Protein 1V9S (pdb70)

Secondary structure (DSSP, 8-state):
-EEEP--HHHHHHHHHHHSTT--HHHHHHHHHHH----------EEEEEEE-SSSEEEEEEE-SSPPEEEEETTGGG--HHHHTT-TT-EEEEEEE--EEEE--S-GGGS-EEEE----SSHHHHHHHHHHHHTT--S-B---EE-HHHHHHHHHH-TT-BEEESEE-SEE-TTS-EESS-S-HHHHHHT--/-EEE---HHHHHHHHHHH-TT--HHHHHHHHHHH----------EEEEEEE-SSSEEEEEEE-SSPPEEEEEETGGG--HHHHTT-TT-EEEEEEEEE-TTT--EEEEEEE--SSGGGS-EEEE----SSHHHHHHHHHHHTTT--S-B---EE-HHHHHHHHHH-TT-BEEESEE-SEE-TTS-EESS-S-HHHHHHT--/-EEE---HHHHHHHHHHHSTT--HHHHHHHHHHH----------EEEEEEE-SSSEEEEEEE-SSPPEEEEEETGGG--HHHHTT-TT-EEEEEEEEE-TTT--EEEEEEE--TTGGGS-EEEE----SSHHHHHHHHHHHHTT--S-B---EE-HHHHHHHHHH-TT-BEEESEE-SEE-TTS-EESS-S-HHHHHHT--/-EEE---HHHHHHHHHHHSTT--HHHHHHHHHHH----------EEEEEEE-SSSEEEEEEE-SS--EEEEETTGGG--HHHHTT-TT-EEEEEE--EEE--TTGGGS-EEEE----SSHHHHHHHHHHHHTT--S-B---EE-HHHHHHHHHH-TT-BEEESEE-SEE-TTS-EESS-S-HHHHHHT--

Sequence (784 aa):
RITLVDHPLVQHKLAHLRDKRTGPKDFRELAEEVALAYEARDLELEETTVETPIAPARVKVLSGKKLALVAILRAGLVVEGILKLVPHARVGHIGLYQYYIKLPPDIAERRAFLLDPLATGGSASLALSLLKERGATGVKLAILAAPEGLERIAKDHPDTEVVVAAIDERLNDHGYIVPGLGDAGDRIYGTKRITLVDHPLVQHKLAHLRDKRTGPKDFRELAEEVALAYEARDLELEETTVETPIAPARVKVLSGKKLALVAILRAGLVVEGILKLVPHARVGHIGLYRDPESLNPVQYYIKLPPDIAERRAFLLDPLATGGSASLALSLLKERGATGVKLAILAAPEGLERIAKDHPDTEVVVAAIDERLNDHGYIVPGLGDAGDRIYGTKRITLVDHPLVQHKLAHLRDKRTGPKDFRELAEEVALAYEARDLELEETTVETPIAPARVKVLSGKKLALVAILRAGLVVEGILKLVPHARVGHIGLYRDPESLNPVQYYIKLPPDIAERRAFLLDPLATGGSASLALSLLKERGATGVKLAILAAPEGLERIAKDHPDTEVVVAAIDERLNDHGYIVPGLGDAGDRIYGTKRITLVDHPLVQHKLAHLRDKRTGPKDFRELAEEVALAYEARDLELEETTVETPIAPARVKVLSGKKLALVAILRAGLVVEGILKLVPHARVGHIGLYYIKLPPDIAERRAFLLDPLATGGSASLALSLLKERGATGVKLAILAAPEGLERIAKDHPDTEVVVAAIDERLNDHGYIVPGLGDAGDRIYGTK

InterPro domains:
  IPR000836 Phosphoribosyltransferase domain [PF14681] (6-207)
  IPR000836 Phosphoribosyltransferase domain [cd06223] (61-183)
  IPR005765 Uracil phosphoribosyl transferase [TIGR01091] (3-208)
  IPR029057 Phosphoribosyltransferase-like [G3DSA:3.40.50.2020] (1-208)
  IPR029057 Phosphoribosyltransferase-like [SSF53271] (3-206)
  IPR034332 Uracil phosphoribosyltransferase, bacterial-type [MF_01218_B] (2-208)
  IPR050054 Uracil phosphoribosyltransferase/Adenine phosphoribosyltransferase [PTHR32315] (7-186)

Nearest PDB structures (foldseek):
  1v9s-assembly1_C  TM=1.002E+00  e=4.748E-41  Thermus thermophilus HB8
  5e38-assembly1_C  TM=9.507E-01  e=1.436E-22  Mycobacterium tuberculosis H37Rv
  1bd3-assembly1_D  TM=8.771E-01  e=2.093E-21  Toxoplasma gondii
  7rh8-assembly1_A  TM=8.646E-01  e=3.436E-22  Candida albicans SC5314
  1jls-assembly1_D  TM=8.680E-01  e=3.912E-20  Toxoplasma gondii

Organism: Thermus thermophilus (strain ATCC BAA-163 / DSM 7039 / HB27) (NCBI:txid262724)

CATH classification: 3.40.50.2020

Radius of gyration: 26.38 Å; Cα contacts (8 Å, |Δi|>4): 1838; chains: 4; bounding box: 58×60×68 Å

Structure (mmCIF, N/CA/C/O backbone):
data_1V9S
#
_entry.id   1V9S
#
_cell.length_a   116.151
_cell.length_b   116.151
_cell.length_c   157.643
_cell.angle_alpha   90.00
_cell.angle_beta   90.00
_cell.angle_gamma   120.00
#
_symmetry.space_group_name_H-M   'P 32 2 1'
#
loop_
_entity.id
_entity.type
_entity.pdbx_description
1 polymer 'uracil phosphoribosyltransferase'
2 non-polymer 'SULFATE ION'
3 water water
#
loop_
_atom_site.group_PDB
_atom_site.id
_atom_site.type_symbol
_atom_site.label_atom_id
_atom_site.label_alt_id
_atom_site.label_comp_id
_atom_site.label_asym_id
_atom_site.label_entity_id
_atom_site.label_seq_id
_atom_site.pdbx_PDB_ins_code
_atom_site.Cartn_x
_atom_site.Cartn_y
_atom_site.Cartn_z
_atom_site.occupancy
_atom_site.B_iso_or_equiv
_atom_site.auth_seq_id
_atom_site.auth_comp_id
_atom_site.auth_asym_id
_atom_site.auth_atom_id
_atom_site.pdbx_PDB_model_num
ATOM 9 N N . ARG A 1 2 ? -93.839 -55.749 112.264 1.00 68.71 2 ARG A N 1
ATOM 10 C CA . ARG A 1 2 ? -93.025 -55.977 111.081 1.00 67.00 2 ARG A CA 1
ATOM 11 C C . ARG A 1 2 ? -91.815 -55.048 111.018 1.00 64.27 2 ARG A C 1
ATOM 12 O O . ARG A 1 2 ? -91.949 -53.827 111.120 1.00 64.19 2 ARG A O 1
ATOM 20 N N . ILE A 1 3 ? -90.637 -55.643 110.861 1.00 60.80 3 ILE A N 1
ATOM 21 C CA . ILE A 1 3 ? -89.389 -54.897 110.753 1.00 57.68 3 ILE A CA 1
ATOM 22 C C . ILE A 1 3 ? -88.819 -55.146 109.360 1.00 55.87 3 ILE A C 1
ATOM 23 O O . ILE A 1 3 ? -88.378 -56.251 109.050 1.00 55.11 3 ILE A O 1
ATOM 28 N N . THR A 1 4 ? -88.842 -54.117 108.521 1.00 53.46 4 THR A N 1
ATOM 29 C CA . THR A 1 4 ? -88.332 -54.225 107.163 1.00 50.46 4 THR A CA 1
ATOM 30 C C . THR A 1 4 ? -86.930 -53.630 107.057 1.00 50.60 4 THR A C 1
ATOM 31 O O . THR A 1 4 ? -86.726 -52.430 107.282 1.00 48.58 4 THR A O 1
ATOM 35 N N . LEU A 1 5 ? -85.967 -54.479 106.713 1.00 49.13 5 LEU A N 1
ATOM 36 C CA . LEU A 1 5 ? -84.581 -54.059 106.574 1.00 49.51 5 LEU A CA 1
ATOM 37 C C . LEU A 1 5 ? -84.264 -53.753 105.110 1.00 49.38 5 LEU A C 1
ATOM 38 O O . LEU A 1 5 ? -84.347 -54.636 104.260 1.00 49.41 5 LEU A O 1
ATOM 43 N N . VAL A 1 6 ? -83.913 -52.501 104.813 1.00 47.92 6 VAL A N 1
ATOM 44 C CA . VAL A 1 6 ? -83.566 -52.118 103.443 1.00 47.16 6 VAL A CA 1
ATOM 45 C C . VAL A 1 6 ? -82.154 -52.634 103.177 1.00 47.38 6 VAL A C 1
ATOM 46 O O . VAL A 1 6 ? -81.197 -52.237 103.843 1.00 47.68 6 VAL A O 1
ATOM 50 N N . ASP A 1 7 ? -82.036 -53.511 102.186 1.00 47.45 7 ASP A N 1
ATOM 51 C CA . ASP A 1 7 ? -80.771 -54.163 101.866 1.00 47.26 7 ASP A CA 1
ATOM 52 C C . ASP A 1 7 ? -79.875 -53.570 100.770 1.00 44.36 7 ASP A C 1
ATOM 53 O O . ASP A 1 7 ? -78.653 -53.703 100.826 1.00 45.42 7 ASP A O 1
ATOM 58 N N . HIS A 1 8 ? -80.486 -52.939 99.777 1.00 41.61 8 HIS A N 1
ATOM 59 C CA . HIS A 1 8 ? -79.773 -52.342 98.646 1.00 38.46 8 HIS A CA 1
ATOM 60 C C . HIS A 1 8 ? -78.296 -52.003 98.892 1.00 37.45 8 HIS A C 1
ATOM 61 O O . HIS A 1 8 ? -77.929 -51.490 99.949 1.00 36.36 8 HIS A O 1
ATOM 68 N N . PRO A 1 9 ? -77.428 -52.298 97.907 1.00 36.04 9 PRO A N 1
ATOM 69 C CA . PRO A 1 9 ? -75.998 -52.015 98.035 1.00 35.64 9 PRO A CA 1
ATOM 70 C C . PRO A 1 9 ? -75.687 -50.519 98.171 1.00 33.67 9 PRO A C 1
ATOM 71 O O . PRO A 1 9 ? -74.733 -50.153 98.848 1.00 33.50 9 PRO A O 1
ATOM 75 N N . LEU A 1 10 ? -76.484 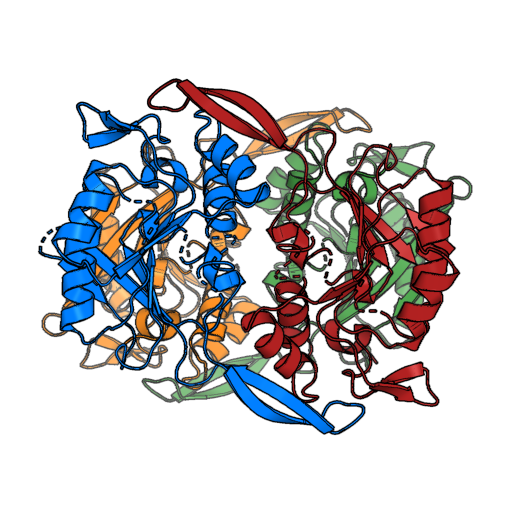-49.666 97.535 1.00 32.79 10 LEU A N 1
ATOM 76 C CA . LEU A 1 10 ? -76.275 -48.216 97.643 1.00 32.60 10 LEU A CA 1
ATOM 77 C C . LEU A 1 10 ? -76.571 -47.757 99.064 1.00 32.24 10 LEU A C 1
ATOM 78 O O . LEU A 1 10 ? -75.966 -46.816 99.554 1.00 33.82 10 LEU A O 1
ATOM 83 N N . VAL A 1 11 ? -77.505 -48.424 99.734 1.00 33.15 11 VAL A N 1
ATOM 84 C CA . VAL A 1 11 ? -77.824 -48.069 101.109 1.00 32.14 11 VAL A CA 1
ATOM 85 C C . VAL A 1 11 ? -76.668 -48.492 102.015 1.00 33.57 11 VAL A C 1
ATOM 86 O O . VAL A 1 11 ? -76.206 -47.714 102.849 1.00 34.48 11 VAL A O 1
ATOM 90 N N . GLN A 1 12 ? -76.184 -49.719 101.843 1.00 33.08 12 GLN A N 1
ATOM 91 C CA . GLN A 1 12 ? -75.079 -50.207 102.666 1.00 34.42 12 GLN A CA 1
ATOM 92 C C . GLN A 1 12 ? -73.837 -49.318 102.505 1.00 33.77 12 GLN A C 1
ATOM 93 O O . GLN A 1 12 ? -73.211 -48.909 103.480 1.00 35.26 12 GLN A O 1
ATOM 99 N N . HIS A 1 13 ? -73.493 -49.033 101.260 1.00 32.06 13 HIS A N 1
ATOM 100 C CA . HIS A 1 13 ? -72.342 -48.206 100.938 1.00 32.18 13 HIS A CA 1
ATOM 101 C C . HIS A 1 13 ? -72.435 -46.811 101.578 1.00 31.33 13 HIS A C 1
ATOM 102 O O . HIS A 1 13 ? -71.538 -46.381 102.300 1.00 31.23 13 HIS A O 1
ATOM 109 N N . LYS A 1 14 ? -73.529 -46.114 101.302 1.00 30.60 14 LYS A N 1
ATOM 110 C CA . LYS A 1 14 ? -73.736 -44.785 101.852 1.00 32.06 14 LYS A CA 1
ATOM 111 C C . LYS A 1 14 ? -73.731 -44.835 103.372 1.00 33.91 14 LYS A C 1
ATOM 112 O O . LYS A 1 14 ? -73.188 -43.942 104.028 1.00 33.06 14 LYS A O 1
ATOM 118 N N . LEU A 1 15 ? -74.314 -45.893 103.932 1.00 34.08 15 LEU A N 1
ATOM 119 C CA . LEU A 1 15 ? -74.358 -46.049 105.377 1.00 34.36 15 LEU A CA 1
ATOM 120 C C . LEU A 1 15 ? -72.944 -46.184 105.933 1.00 36.00 15 LEU A C 1
ATOM 121 O O . LEU A 1 15 ? -72.658 -45.757 107.053 1.00 36.60 15 LEU A O 1
ATOM 126 N N . ALA A 1 16 ? -72.059 -46.789 105.145 1.00 36.22 16 ALA A N 1
ATOM 127 C CA . ALA A 1 16 ? -70.673 -46.964 105.562 1.00 35.71 16 ALA A CA 1
ATOM 128 C C . ALA A 1 16 ? -70.040 -45.580 105.702 1.00 35.58 16 ALA A C 1
ATOM 129 O O . ALA A 1 16 ? -69.313 -45.301 106.658 1.00 33.27 16 ALA A O 1
ATOM 131 N N . HIS A 1 17 ? -70.329 -44.715 104.739 1.00 35.37 17 HIS A N 1
ATOM 132 C CA . HIS A 1 17 ? -69.789 -43.363 104.758 1.00 37.07 17 HIS A CA 1
ATOM 133 C C . HIS A 1 17 ? -70.410 -42.514 105.861 1.00 35.73 17 HIS A C 1
ATOM 134 O O . HIS A 1 17 ? -69.745 -41.649 106.423 1.00 37.28 17 HIS A O 1
ATOM 141 N N . LEU A 1 18 ? -71.675 -42.768 106.184 1.00 35.98 18 LEU A N 1
ATOM 142 C CA . LEU A 1 18 ? -72.329 -42.023 107.251 1.00 35.95 18 LEU A CA 1
ATOM 143 C C . LEU A 1 18 ? -71.687 -42.361 108.597 1.00 37.70 18 LEU A C 1
ATOM 144 O O . LEU A 1 18 ? -71.504 -41.480 109.438 1.00 37.99 18 LEU A O 1
ATOM 149 N N . ARG A 1 19 ? -71.346 -43.637 108.792 1.00 38.92 19 ARG A N 1
ATOM 150 C CA . ARG A 1 19 ? -70.735 -44.103 110.040 1.00 38.86 19 ARG A CA 1
ATOM 151 C C . ARG A 1 19 ? -69.318 -43.564 110.173 1.00 39.25 19 ARG A C 1
ATOM 152 O O . ARG A 1 19 ? -68.889 -43.194 111.264 1.00 39.06 19 ARG A O 1
ATOM 160 N N . ASP A 1 20 ? -68.597 -43.533 109.057 1.00 38.94 20 ASP A N 1
ATOM 161 C CA . ASP A 1 20 ? -67.223 -43.039 109.027 1.00 39.80 20 ASP A CA 1
ATOM 162 C C . ASP A 1 20 ? -67.182 -41.667 109.702 1.00 41.00 20 ASP A C 1
ATOM 163 O O . ASP A 1 20 ? -67.767 -40.711 109.197 1.00 40.61 20 ASP A O 1
ATOM 168 N N . LYS A 1 21 ? -66.487 -41.571 110.832 1.00 41.05 21 LYS A N 1
ATOM 169 C CA . LYS A 1 21 ? -66.406 -40.314 111.571 1.00 41.45 21 LYS A CA 1
ATOM 170 C C . LYS A 1 21 ? -65.674 -39.199 110.831 1.00 40.75 21 LYS A C 1
ATOM 171 O O . LYS A 1 21 ? -65.660 -38.065 111.289 1.00 41.36 21 LYS A O 1
ATOM 177 N N . ARG A 1 22 ? -65.062 -39.527 109.698 1.00 41.13 22 ARG A N 1
ATOM 178 C CA . ARG A 1 22 ? -64.322 -38.547 108.907 1.00 40.16 22 ARG A CA 1
ATOM 179 C C . ARG A 1 22 ? -65.205 -37.813 107.900 1.00 39.46 22 ARG A C 1
ATOM 180 O O . ARG A 1 22 ? -64.746 -36.903 107.205 1.00 41.32 22 ARG A O 1
ATOM 188 N N . THR A 1 23 ? -66.464 -38.217 107.810 1.00 37.61 23 THR A N 1
ATOM 189 C CA . THR A 1 23 ? -67.385 -37.596 106.869 1.00 36.37 23 THR A CA 1
ATOM 190 C C . THR A 1 23 ? -67.943 -36.314 107.480 1.00 36.59 23 THR A C 1
ATOM 191 O O . THR A 1 23 ? -68.530 -36.334 108.561 1.00 36.14 23 THR A O 1
ATOM 195 N N . GLY A 1 24 ? -67.747 -35.202 106.780 1.00 36.28 24 GLY A N 1
ATOM 196 C CA . GLY A 1 24 ? -68.212 -33.919 107.278 1.00 35.20 24 GLY A CA 1
ATOM 197 C C . GLY A 1 24 ? -69.695 -33.666 107.095 1.00 34.48 24 GLY A C 1
ATOM 198 O O . GLY A 1 24 ? -70.392 -34.459 106.467 1.00 35.41 24 GLY A O 1
ATOM 199 N N . PRO A 1 25 ? -70.208 -32.553 107.640 1.00 33.27 25 PRO A N 1
ATOM 200 C CA . PRO A 1 25 ? -71.627 -32.197 107.536 1.00 32.22 25 PRO A CA 1
ATOM 201 C C . PRO A 1 25 ? -72.211 -32.125 106.129 1.00 30.69 25 PRO A C 1
ATOM 202 O O . PRO A 1 25 ? -73.336 -32.559 105.913 1.00 31.17 25 PRO A O 1
ATOM 206 N N . LYS A 1 26 ? -71.469 -31.580 105.171 1.00 29.91 26 LYS A N 1
ATOM 207 C CA . LYS A 1 26 ? -71.999 -31.483 103.821 1.00 31.21 26 LYS A CA 1
ATOM 208 C C . LYS A 1 26 ? -72.288 -32.861 103.232 1.00 30.00 26 LYS A C 1
ATOM 209 O O . LYS A 1 26 ? -73.382 -33.109 102.733 1.00 30.07 26 LYS A O 1
ATOM 215 N N . ASP A 1 27 ? -71.301 -33.749 103.284 1.00 31.52 27 ASP A N 1
ATOM 216 C CA . ASP A 1 27 ? -71.472 -35.093 102.747 1.00 31.56 27 ASP A CA 1
ATOM 217 C C . ASP A 1 27 ? -72.455 -35.885 103.594 1.00 31.58 27 ASP A C 1
ATOM 218 O O . ASP A 1 27 ? -73.301 -36.595 103.065 1.00 30.17 27 ASP A O 1
ATOM 223 N N . PHE A 1 28 ? -72.348 -35.750 104.910 1.00 29.86 28 PHE A N 1
ATOM 224 C CA . PHE A 1 28 ? -73.226 -36.483 105.806 1.00 30.41 28 PHE A CA 1
ATOM 225 C C . PHE A 1 28 ? -74.693 -36.165 105.524 1.00 30.25 28 PHE A C 1
ATOM 226 O O . PHE A 1 28 ? -75.536 -37.062 105.468 1.00 28.45 28 PHE A O 1
ATOM 234 N N . ARG A 1 29 ? -74.992 -34.883 105.335 1.00 29.80 29 ARG A N 1
ATOM 235 C CA . ARG A 1 29 ? -76.357 -34.451 105.051 1.00 28.73 29 ARG A CA 1
ATOM 236 C C . ARG A 1 29 ? -76.840 -34.984 103.700 1.00 27.30 29 ARG A C 1
ATOM 237 O O . ARG A 1 29 ? -77.962 -35.471 103.592 1.00 23.67 29 ARG A O 1
ATOM 245 N N . GLU A 1 30 ? -76.005 -34.874 102.670 1.00 26.00 30 GLU A N 1
ATOM 246 C CA . GLU A 1 30 ? -76.385 -35.364 101.354 1.00 28.85 30 GLU A CA 1
ATOM 247 C C . GLU A 1 30 ? -76.625 -36.872 101.414 1.00 29.23 30 GLU A C 1
ATOM 248 O O . GLU A 1 30 ? -77.596 -37.369 100.844 1.00 29.72 30 GLU A O 1
ATOM 254 N N . LEU A 1 31 ? -75.728 -37.584 102.098 1.00 28.04 31 LEU A N 1
ATOM 255 C CA . LEU A 1 31 ? -75.819 -39.037 102.236 1.00 30.99 31 LEU A CA 1
ATOM 256 C C . LEU A 1 31 ? -77.112 -39.423 102.939 1.00 31.61 31 LEU A C 1
ATOM 257 O O . LEU A 1 31 ? -77.858 -40.283 102.461 1.00 30.90 31 LEU A O 1
ATOM 262 N N . ALA A 1 32 ? -77.375 -38.768 104.067 1.00 32.93 32 ALA A N 1
ATOM 263 C CA . ALA A 1 32 ? -78.580 -39.028 104.842 1.00 32.42 32 ALA A CA 1
ATOM 264 C C . ALA A 1 32 ? -79.823 -38.847 103.984 1.00 34.32 32 ALA A C 1
ATOM 265 O O . ALA A 1 32 ? -80.779 -39.618 104.109 1.00 34.18 32 ALA A O 1
ATOM 267 N N . GLU A 1 33 ? -79.818 -37.834 103.117 1.00 34.23 33 GLU A N 1
ATOM 268 C CA . GLU A 1 33 ? -80.961 -37.579 102.237 1.00 34.49 33 GLU A CA 1
ATOM 269 C C . GLU A 1 33 ? -81.125 -38.692 101.202 1.00 34.71 33 GLU A C 1
ATOM 270 O O . GLU A 1 33 ? -82.242 -39.101 100.885 1.00 33.06 33 GLU A O 1
ATOM 276 N N . GLU A 1 34 ? -80.002 -39.145 100.656 1.00 33.02 34 GLU A N 1
ATOM 277 C CA . GLU A 1 34 ? -79.997 -40.203 99.652 1.00 33.55 34 GLU A CA 1
ATOM 278 C C . GLU A 1 34 ? -80.497 -41.509 100.272 1.00 33.84 34 GLU A C 1
ATOM 279 O O . GLU A 1 34 ? -81.261 -42.249 99.656 1.00 33.15 34 GLU A O 1
ATOM 285 N N . VAL A 1 35 ? -80.056 -41.790 101.492 1.00 33.69 35 VAL A N 1
ATOM 286 C CA . VAL A 1 35 ? -80.492 -42.992 102.176 1.00 34.47 35 VAL A CA 1
ATOM 287 C C . VAL A 1 35 ? -82.011 -42.929 102.351 1.00 35.86 35 VAL A C 1
ATOM 288 O O . VAL A 1 35 ? -82.715 -43.911 102.098 1.00 36.03 35 VAL A O 1
ATOM 292 N N . ALA A 1 36 ? -82.511 -41.765 102.759 1.00 35.37 36 ALA A N 1
ATOM 293 C CA . ALA A 1 36 ? -83.945 -41.561 102.950 1.00 36.75 36 ALA A CA 1
ATOM 294 C C . ALA A 1 36 ? -84.717 -41.844 101.657 1.00 37.94 36 ALA A C 1
ATOM 295 O O . ALA A 1 36 ? -85.738 -42.537 101.671 1.00 36.81 36 ALA A O 1
ATOM 305 N N . LEU A 1 38 ? -83.761 -43.662 99.074 1.00 35.92 38 LEU A N 1
ATOM 306 C CA . LEU A 1 38 ? -83.653 -45.085 98.775 1.00 36.55 38 LEU A CA 1
ATOM 307 C C . LEU A 1 38 ? -84.602 -45.900 99.657 1.00 37.23 38 LEU A C 1
ATOM 308 O O . LEU A 1 38 ? -85.330 -46.770 99.168 1.00 37.02 38 LEU A O 1
ATOM 321 N N . ALA A 1 40 ? -87.269 -44.964 100.987 1.00 34.12 40 ALA A N 1
ATOM 322 C CA . ALA A 1 40 ? -88.653 -44.658 100.654 1.00 34.43 40 ALA A CA 1
ATOM 323 C C . ALA A 1 40 ? -89.169 -45.510 99.509 1.00 35.33 40 ALA A C 1
ATOM 324 O O . ALA A 1 40 ? -90.374 -45.705 99.375 1.00 34.12 40 ALA A O 1
ATOM 326 N N . TYR A 1 41 ? -88.264 -45.991 98.664 1.00 35.51 41 TYR A N 1
ATOM 327 C CA . TYR A 1 41 ? -88.672 -46.847 97.559 1.00 37.41 41 TYR A CA 1
ATOM 328 C C . TYR A 1 41 ? -89.332 -48.079 98.185 1.00 37.07 41 TYR A C 1
ATOM 329 O O . TYR A 1 41 ? -90.456 -48.441 97.828 1.00 36.01 41 TYR A O 1
ATOM 338 N N . GLU A 1 42 ? -88.632 -48.688 99.139 1.00 37.75 42 GLU A N 1
ATOM 339 C CA . GLU A 1 42 ? -89.117 -49.874 99.843 1.00 40.28 42 GLU A CA 1
ATOM 340 C C . GLU A 1 42 ? -90.358 -49.594 100.668 1.00 38.94 42 GLU A C 1
ATOM 341 O O . GLU A 1 42 ? -91.346 -50.324 100.580 1.00 40.23 42 GLU A O 1
ATOM 347 N N . ALA A 1 43 ? -90.309 -48.539 101.473 1.00 37.16 43 ALA A N 1
ATOM 348 C CA . ALA A 1 43 ? -91.445 -48.201 102.316 1.00 35.68 43 ALA A CA 1
ATOM 349 C C . ALA A 1 43 ? -92.702 -47.812 101.532 1.00 35.34 43 ALA A C 1
ATOM 350 O O . ALA A 1 43 ? -93.809 -47.871 102.074 1.00 33.11 43 ALA A O 1
ATOM 360 N N . ARG A 1 45 ? -93.691 -49.228 98.448 1.00 35.18 45 ARG A N 1
ATOM 361 C CA . ARG A 1 45 ? -94.059 -50.247 97.470 1.00 39.71 45 ARG A CA 1
ATOM 362 C C . ARG A 1 45 ? -95.560 -50.510 97.517 1.00 38.33 45 ARG A C 1
ATOM 363 O O . ARG A 1 45 ? -96.187 -50.746 96.492 1.00 38.91 45 ARG A O 1
ATOM 371 N N . ASP A 1 46 ? -96.125 -50.458 98.717 1.00 39.67 46 ASP A N 1
ATOM 372 C CA . ASP A 1 46 ? -97.548 -50.725 98.913 1.00 40.19 46 ASP A CA 1
ATOM 373 C C . ASP A 1 46 ? -98.505 -49.545 98.774 1.00 39.62 46 ASP A C 1
ATOM 374 O O . ASP A 1 46 ? -99.610 -49.595 99.302 1.00 40.27 46 ASP A O 1
ATOM 379 N N . LEU A 1 47 ? -98.101 -48.494 98.069 1.00 38.54 47 LEU A N 1
ATOM 380 C CA . LEU A 1 47 ? -98.968 -47.330 97.889 1.00 36.98 47 LEU A CA 1
ATOM 381 C C . LEU A 1 47 ? -100.119 -47.679 96.948 1.00 38.02 47 LEU A C 1
ATOM 382 O O . LEU A 1 47 ? -99.896 -48.066 95.802 1.00 36.94 47 LEU A O 1
ATOM 387 N N . GLU A 1 48 ? -101.354 -47.520 97.419 1.00 37.61 48 GLU A N 1
ATOM 388 C CA . GLU A 1 48 ? -102.509 -47.877 96.599 1.00 39.98 48 GLU A CA 1
ATOM 389 C C . GLU A 1 48 ? -102.679 -47.057 95.327 1.00 38.73 48 GLU A C 1
ATOM 390 O O . GLU A 1 48 ? -102.449 -45.846 95.309 1.00 39.44 48 GLU A O 1
ATOM 396 N N . LEU A 1 49 ? -103.100 -47.737 94.267 1.00 36.66 49 LEU A N 1
ATOM 397 C CA . LEU A 1 49 ? -103.319 -47.123 92.964 1.00 37.56 49 LEU A CA 1
ATOM 398 C C . LEU A 1 49 ? -104.762 -47.325 92.521 1.00 37.38 49 LEU A C 1
ATOM 399 O O . LEU A 1 49 ? -105.478 -48.159 93.074 1.00 38.22 49 LEU A O 1
ATOM 404 N N . GLU A 1 50 ? -105.175 -46.570 91.510 1.00 37.10 50 GLU A N 1
ATOM 405 C CA . GLU A 1 50 ? -106.517 -46.677 90.953 1.00 37.27 50 GLU A CA 1
ATOM 406 C C . GLU A 1 50 ? -106.366 -46.412 89.465 1.00 38.18 50 GLU A C 1
ATOM 407 O O . GLU A 1 50 ? -105.462 -45.679 89.049 1.00 36.49 50 GLU A O 1
ATOM 413 N N . GLU A 1 51 ? -107.234 -47.006 88.657 1.00 36.79 51 GLU A N 1
ATOM 414 C CA . GLU A 1 51 ? -107.139 -46.837 87.217 1.00 38.70 51 GLU A CA 1
ATOM 415 C C . GLU A 1 51 ? -107.888 -45.625 86.690 1.00 38.93 51 GLU A C 1
ATOM 416 O O . GLU A 1 51 ? -108.890 -45.201 87.251 1.00 39.32 51 GLU A O 1
ATOM 422 N N . THR A 1 52 ? -107.375 -45.061 85.606 1.00 38.89 52 THR A N 1
ATOM 423 C CA . THR A 1 52 ? -108.005 -43.915 84.984 1.00 37.68 52 THR A CA 1
ATOM 424 C C . THR A 1 52 ? -107.498 -43.825 83.559 1.00 37.84 52 THR A C 1
ATOM 425 O O . THR A 1 52 ? -106.634 -44.604 83.153 1.00 35.82 52 THR A O 1
ATOM 429 N N . THR A 1 53 ? -108.055 -42.897 82.791 1.00 36.40 53 THR A N 1
ATOM 430 C CA . THR A 1 53 ? -107.647 -42.728 81.414 1.00 38.20 53 THR A CA 1
ATOM 431 C C . THR A 1 53 ? -106.973 -41.376 81.236 1.00 39.28 53 THR A C 1
ATOM 432 O O . THR A 1 53 ? -107.287 -40.408 81.933 1.00 39.47 53 THR A O 1
ATOM 436 N N . VAL A 1 54 ? -106.039 -41.330 80.300 1.00 39.25 54 VAL A N 1
ATOM 437 C CA . VAL A 1 54 ? -105.293 -40.122 80.015 1.00 39.78 54 VAL A CA 1
ATOM 438 C C . VAL A 1 54 ? -105.113 -40.009 78.511 1.00 41.16 54 VAL A C 1
ATOM 439 O O . VAL A 1 54 ? -105.060 -41.010 77.795 1.00 41.02 54 VAL A O 1
ATOM 443 N N . GLU A 1 55 ? -105.038 -38.783 78.024 1.00 41.71 55 GLU A N 1
ATOM 444 C CA . GLU A 1 55 ? -104.854 -38.562 76.603 1.00 43.42 55 GLU A CA 1
ATOM 445 C C . GLU A 1 55 ? -103.389 -38.173 76.370 1.00 42.57 55 GLU A C 1
ATOM 446 O O . GLU A 1 55 ? -102.957 -37.101 76.799 1.00 40.86 55 GLU A O 1
ATOM 452 N N . THR A 1 56 ? -102.611 -39.059 75.742 1.00 40.25 56 THR A N 1
ATOM 453 C CA . THR A 1 56 ? -101.214 -38.733 75.461 1.00 38.73 56 THR A CA 1
ATOM 454 C C . THR A 1 56 ? -101.230 -37.959 74.151 1.00 39.04 56 THR A C 1
ATOM 455 O O . THR A 1 56 ? -102.274 -37.824 73.525 1.00 38.38 56 THR A O 1
ATOM 459 N N . PRO A 1 57 ? -100.078 -37.416 73.728 1.00 39.58 57 PRO A N 1
ATOM 460 C CA . PRO A 1 57 ? -100.077 -36.671 72.467 1.00 39.90 57 PRO A CA 1
ATOM 461 C C . PRO A 1 57 ? -100.390 -37.586 71.289 1.00 40.62 57 PRO A C 1
ATOM 462 O O . PRO A 1 57 ? -100.876 -37.136 70.255 1.00 41.52 57 PRO A O 1
ATOM 466 N N . ILE A 1 58 ? -100.114 -38.875 71.460 1.00 41.81 58 ILE A N 1
ATOM 467 C CA . ILE A 1 58 ? -100.335 -39.857 70.402 1.00 42.01 58 ILE A CA 1
ATOM 468 C C . ILE A 1 58 ? -101.716 -40.503 70.431 1.00 42.89 58 ILE A C 1
ATOM 469 O O . ILE A 1 58 ? -102.387 -40.577 69.403 1.00 43.92 58 ILE A O 1
ATOM 474 N N . ALA A 1 59 ? -102.142 -40.966 71.602 1.00 41.91 59 ALA A N 1
ATOM 475 C CA . ALA A 1 59 ? -103.448 -41.608 71.722 1.00 41.30 59 ALA A CA 1
ATOM 476 C C . ALA A 1 59 ? -103.887 -41.760 73.179 1.00 40.03 59 ALA A C 1
ATOM 477 O O . ALA A 1 59 ? -103.111 -41.502 74.099 1.00 38.29 59 ALA A O 1
ATOM 479 N N . PRO A 1 60 ? -105.150 -42.173 73.403 1.00 39.43 60 PRO A N 1
ATOM 480 C CA . PRO A 1 60 ? -105.658 -42.358 74.764 1.00 37.55 60 PRO A CA 1
ATOM 481 C C . PRO A 1 60 ? -104.842 -43.458 75.421 1.00 35.92 60 PRO A C 1
ATOM 482 O O . PRO A 1 60 ? -104.282 -44.307 74.736 1.00 34.69 60 PRO A O 1
ATOM 486 N N . ALA A 1 61 ? -104.768 -43.454 76.742 1.00 35.23 61 ALA A N 1
ATOM 487 C CA . ALA A 1 61 ? -103.996 -44.477 77.420 1.00 36.11 61 ALA A CA 1
ATOM 488 C C . ALA A 1 61 ? -104.525 -44.802 78.803 1.00 37.25 61 ALA A C 1
ATOM 489 O O . ALA A 1 61 ? -104.798 -43.902 79.605 1.00 36.64 61 ALA A O 1
ATOM 491 N N . ARG A 1 62 ? -104.679 -46.097 79.071 1.00 36.32 62 ARG A N 1
ATOM 492 C CA . ARG A 1 62 ? -105.135 -46.555 80.374 1.00 37.58 62 ARG A CA 1
ATOM 493 C C . ARG A 1 62 ? -103.935 -46.435 81.283 1.00 35.89 62 ARG A C 1
ATOM 494 O O . ARG A 1 62 ? -102.851 -46.913 80.944 1.00 35.96 62 ARG A O 1
ATOM 502 N N . VAL A 1 63 ? -104.129 -45.817 82.440 1.00 33.66 63 VAL A N 1
ATOM 503 C CA . VAL A 1 63 ? -103.040 -45.625 83.378 1.00 32.81 63 VAL A CA 1
ATOM 504 C C . VAL A 1 63 ? -103.506 -45.745 84.812 1.00 33.20 63 VAL A C 1
ATOM 505 O O . VAL A 1 63 ? -104.708 -45.798 85.088 1.00 32.89 63 VAL A O 1
ATOM 509 N N . LYS A 1 64 ? -102.542 -45.795 85.724 1.00 32.19 64 LYS A N 1
ATOM 510 C CA . LYS A 1 64 ? -102.837 -45.880 87.143 1.00 34.87 64 LYS A CA 1
ATOM 511 C C . LYS A 1 64 ? -102.154 -44.732 87.885 1.00 34.48 64 LYS A C 1
ATOM 512 O O . LYS A 1 64 ? -100.997 -44.405 87.612 1.00 33.02 64 LYS A O 1
ATOM 518 N N . VAL A 1 65 ? -102.885 -44.117 88.808 1.00 35.22 65 VAL A N 1
ATOM 519 C CA . VAL A 1 65 ? -102.360 -43.026 89.617 1.00 34.42 65 VAL A CA 1
ATOM 520 C C . VAL A 1 65 ? -102.704 -43.353 91.059 1.00 36.06 65 VAL A C 1
ATOM 521 O O . VAL A 1 65 ? -103.590 -44.170 91.317 1.00 36.41 65 VAL A O 1
ATOM 525 N N . LEU A 1 66 ? -102.003 -42.726 91.995 1.00 35.28 66 LEU A N 1
ATOM 526 C CA . LEU A 1 66 ? -102.239 -42.964 93.406 1.00 35.70 66 LEU A CA 1
ATOM 527 C C . LEU A 1 66 ? -103.657 -42.569 93.785 1.00 36.53 66 LEU A C 1
ATOM 528 O O . LEU A 1 66 ? -104.235 -41.653 93.204 1.00 36.81 66 LEU A O 1
ATOM 533 N N . SER A 1 67 ? -104.221 -43.270 94.759 1.00 37.91 67 SER A N 1
ATOM 534 C CA . SER A 1 67 ? -105.578 -42.977 95.195 1.00 40.20 67 SER A CA 1
ATOM 535 C C . SER A 1 67 ? -105.573 -42.239 96.529 1.00 40.20 67 SER A C 1
ATOM 536 O O . SER A 1 67 ? -104.585 -42.262 97.267 1.00 40.45 67 SER A O 1
ATOM 539 N N . GLY A 1 68 ? -106.690 -41.591 96.834 1.00 40.61 68 GLY A N 1
ATOM 540 C CA . GLY A 1 68 ? -106.796 -40.878 98.090 1.00 41.80 68 GLY A CA 1
ATOM 541 C C . GLY A 1 68 ? -106.028 -39.573 98.149 1.00 42.40 68 GLY A C 1
ATOM 542 O O . GLY A 1 68 ? -105.674 -38.984 97.129 1.00 40.97 68 GLY A O 1
ATOM 543 N N . LYS A 1 69 ? -105.767 -39.127 99.370 1.00 42.82 69 LYS A N 1
ATOM 544 C CA . LYS A 1 69 ? -105.062 -37.876 99.602 1.00 41.55 69 LYS A CA 1
ATOM 545 C C . LYS A 1 69 ? -103.549 -38.032 99.574 1.00 39.92 69 LYS A C 1
ATOM 546 O O . LYS A 1 69 ? -103.023 -39.143 99.660 1.00 38.05 69 LYS A O 1
ATOM 552 N N . LYS A 1 70 ? -102.856 -36.903 99.453 1.00 38.90 70 LYS A N 1
ATOM 553 C CA . LYS A 1 70 ? -101.397 -36.891 99.420 1.00 38.25 70 LYS A CA 1
ATOM 554 C C . LYS A 1 70 ? -100.827 -37.448 100.718 1.00 36.68 70 LYS A C 1
ATOM 555 O O . LYS A 1 70 ? -101.318 -37.144 101.799 1.00 37.51 70 LYS A O 1
ATOM 561 N N . LEU A 1 71 ? -99.793 -38.272 100.603 1.00 35.68 71 LEU A N 1
ATOM 562 C CA . LEU A 1 71 ? -99.167 -38.879 101.768 1.00 35.40 71 LEU A CA 1
ATOM 563 C C . LEU A 1 71 ? -98.550 -37.842 102.696 1.00 35.97 71 LEU A C 1
ATOM 564 O O . LEU A 1 71 ? -98.200 -36.735 102.273 1.00 37.40 71 LEU A O 1
ATOM 569 N N . ALA A 1 72 ? -98.403 -38.220 103.959 1.00 35.32 72 ALA A N 1
ATOM 570 C CA . ALA A 1 72 ? -97.834 -37.343 104.964 1.00 34.88 72 ALA A CA 1
ATOM 571 C C . ALA A 1 72 ? -96.500 -37.851 105.488 1.00 34.40 72 ALA A C 1
ATOM 572 O O . ALA A 1 72 ? -96.377 -39.010 105.890 1.00 34.65 72 ALA A O 1
ATOM 574 N N . LEU A 1 73 ? -95.500 -36.976 105.462 1.00 31.85 73 LEU A N 1
ATOM 575 C CA . LEU A 1 73 ? -94.180 -37.291 105.991 1.00 31.92 73 LEU A CA 1
ATOM 576 C C . LEU A 1 73 ? -94.125 -36.509 107.301 1.00 33.94 73 LEU A C 1
ATOM 577 O O . LEU A 1 73 ? -94.298 -35.280 107.308 1.00 33.75 73 LEU A O 1
ATOM 582 N N . VAL A 1 74 ? -93.908 -37.205 108.408 1.00 33.44 74 VAL A N 1
ATOM 583 C CA . VAL A 1 74 ? -93.849 -36.537 109.696 1.00 33.53 74 VAL A CA 1
ATOM 584 C C . VAL A 1 74 ? -92.451 -36.668 110.265 1.00 32.44 74 VAL A C 1
ATOM 585 O O . VAL A 1 74 ? -91.970 -37.770 110.518 1.00 32.27 74 VAL A O 1
ATOM 589 N N . ALA A 1 75 ? -91.799 -35.531 110.470 1.00 32.71 75 ALA A N 1
ATOM 590 C CA . ALA A 1 75 ? -90.443 -35.534 110.984 1.00 34.37 75 ALA A CA 1
ATOM 591 C C . ALA A 1 75 ? -90.351 -35.311 112.484 1.00 35.31 75 ALA A C 1
ATOM 592 O O . ALA A 1 75 ? -91.085 -34.500 113.059 1.00 34.95 75 ALA A O 1
ATOM 594 N N . ILE A 1 76 ? -89.451 -36.050 113.119 1.00 35.59 76 ILE A N 1
ATOM 595 C CA . ILE A 1 76 ? -89.216 -35.891 114.544 1.00 36.94 76 ILE A CA 1
ATOM 596 C C . ILE A 1 76 ? -88.027 -34.941 114.605 1.00 38.16 76 ILE A C 1
ATOM 597 O O . ILE A 1 76 ? -86.919 -35.302 114.198 1.00 37.32 76 ILE A O 1
ATOM 602 N N . LEU A 1 77 ? -88.262 -33.721 115.081 1.00 38.66 77 LEU A N 1
ATOM 603 C CA . LEU A 1 77 ? -87.195 -32.729 115.179 1.00 38.86 77 LEU A CA 1
ATOM 604 C C . LEU A 1 77 ? -86.130 -33.282 116.119 1.00 38.00 77 LEU A C 1
ATOM 605 O O . LEU A 1 77 ? -86.460 -33.953 117.090 1.00 38.85 77 LEU A O 1
ATOM 610 N N . ARG A 1 78 ? -84.857 -33.012 115.845 1.00 38.86 78 ARG A N 1
ATOM 611 C CA . ARG A 1 78 ? -84.418 -32.209 114.705 1.00 38.21 78 ARG A CA 1
ATOM 612 C C . ARG A 1 78 ? -83.977 -33.037 113.486 1.00 36.73 78 ARG A C 1
ATOM 613 O O . ARG A 1 78 ? -84.393 -32.764 112.359 1.00 36.69 78 ARG A O 1
ATOM 621 N N . ALA A 1 79 ? -83.146 -34.050 113.723 1.00 35.61 79 ALA A N 1
ATOM 622 C CA . ALA A 1 79 ? -82.606 -34.893 112.652 1.00 33.99 79 ALA A CA 1
ATOM 623 C C . ALA A 1 79 ? -83.597 -35.409 111.609 1.00 33.02 79 ALA A C 1
ATOM 624 O O . ALA A 1 79 ? -83.227 -35.625 110.461 1.00 32.77 79 ALA A O 1
ATOM 626 N N . GLY A 1 80 ? -84.852 -35.602 111.998 1.00 33.93 80 GLY A N 1
ATOM 627 C CA . GLY A 1 80 ? -85.845 -36.087 111.053 1.00 32.53 80 GLY A CA 1
ATOM 628 C C . GLY A 1 80 ? -86.035 -35.175 109.851 1.00 35.96 80 GLY A C 1
ATOM 629 O O . GLY A 1 80 ? -86.503 -35.606 108.792 1.00 34.84 80 GLY A O 1
ATOM 630 N N . LEU A 1 81 ? -85.685 -33.901 110.013 1.00 34.73 81 LEU A N 1
ATOM 631 C CA . LEU A 1 81 ? -85.814 -32.930 108.929 1.00 32.50 81 LEU A CA 1
ATOM 632 C C . LEU A 1 81 ? -85.025 -33.361 107.699 1.00 31.08 81 LEU A C 1
ATOM 633 O O . LEU A 1 81 ? -85.464 -33.150 106.572 1.00 30.56 81 LEU A O 1
ATOM 638 N N . VAL A 1 82 ? -83.855 -33.955 107.916 1.00 30.27 82 VAL A N 1
ATOM 639 C CA . VAL A 1 82 ? -83.015 -34.366 106.801 1.00 32.26 82 VAL A CA 1
ATOM 640 C C . VAL A 1 82 ? -83.664 -35.456 105.942 1.00 33.46 82 VAL A C 1
ATOM 641 O O . VAL A 1 82 ? -83.422 -35.533 104.736 1.00 31.81 82 VAL A O 1
ATOM 653 N N . VAL A 1 84 ? -86.945 -35.732 105.500 1.00 32.44 84 VAL A N 1
ATOM 654 C CA . VAL A 1 84 ? -88.043 -35.104 104.772 1.00 31.57 84 VAL A CA 1
ATOM 655 C C . VAL A 1 84 ? -87.502 -34.493 103.477 1.00 31.87 84 VAL A C 1
ATOM 656 O O . VAL A 1 84 ? -88.043 -34.724 102.392 1.00 29.48 84 VAL A O 1
ATOM 660 N N . GLU A 1 85 ? -86.427 -33.714 103.592 1.00 31.40 85 GLU A N 1
ATOM 661 C CA . GLU A 1 85 ? -85.833 -33.084 102.415 1.00 32.30 85 GLU A CA 1
ATOM 662 C C . GLU A 1 85 ? -85.466 -34.144 101.386 1.00 32.03 85 GLU A C 1
ATOM 663 O O . GLU A 1 85 ? -85.729 -33.982 100.195 1.00 30.68 85 GLU A O 1
ATOM 669 N N . GLY A 1 86 ? -84.850 -35.227 101.848 1.00 31.27 86 GLY A N 1
ATOM 670 C CA . GLY A 1 86 ? -84.477 -36.285 100.928 1.00 31.32 86 GLY A CA 1
ATOM 671 C C . GLY A 1 86 ? -85.690 -36.863 100.220 1.00 31.51 86 GLY A C 1
ATOM 672 O O . GLY A 1 86 ? -85.753 -36.882 98.993 1.00 32.42 86 GLY A O 1
ATOM 673 N N . ILE A 1 87 ? -86.674 -37.307 100.997 1.00 31.46 87 ILE A N 1
ATOM 674 C CA . ILE A 1 87 ? -87.876 -37.922 100.437 1.00 30.76 87 ILE A CA 1
ATOM 675 C C . ILE A 1 87 ? -88.766 -37.032 99.563 1.00 30.79 87 ILE A C 1
ATOM 676 O O . ILE A 1 87 ? -89.393 -37.528 98.621 1.00 30.28 87 ILE A O 1
ATOM 681 N N . LEU A 1 88 ? -88.813 -35.727 99.842 1.00 30.29 88 LEU A N 1
ATOM 682 C CA . LEU A 1 88 ? -89.637 -34.816 99.037 1.00 29.40 88 LEU A CA 1
ATOM 683 C C . LEU A 1 88 ? -89.171 -34.771 97.589 1.00 30.30 88 LEU A C 1
ATOM 684 O O . LEU A 1 88 ? -89.937 -34.404 96.688 1.00 30.48 88 LEU A O 1
ATOM 689 N N . LYS A 1 89 ? -87.914 -35.137 97.364 1.00 30.58 89 LYS A N 1
ATOM 690 C CA . LYS A 1 89 ? -87.366 -35.143 96.012 1.00 33.83 89 LYS A CA 1
ATOM 691 C C . LYS A 1 89 ? -88.015 -36.252 95.196 1.00 34.60 89 LYS A C 1
ATOM 692 O O . LYS A 1 89 ? -88.086 -36.174 93.969 1.00 34.45 89 LYS A O 1
ATOM 698 N N . LEU A 1 90 ? -88.497 -37.275 95.895 1.00 33.98 90 LEU A N 1
ATOM 699 C CA . LEU A 1 90 ? -89.179 -38.403 95.258 1.00 36.01 90 LEU A CA 1
ATOM 700 C C . LEU A 1 90 ? -90.670 -38.052 95.168 1.00 35.09 90 LEU A C 1
ATOM 701 O O . LEU A 1 90 ? -91.294 -38.206 94.119 1.00 34.91 90 LEU A O 1
ATOM 706 N N . VAL A 1 91 ? -91.224 -37.553 96.273 1.00 33.37 91 VAL A N 1
ATOM 707 C CA . VAL A 1 91 ? -92.636 -37.177 96.322 1.00 32.86 91 VAL A CA 1
ATOM 708 C C . VAL A 1 91 ? -92.816 -35.729 96.829 1.00 34.20 91 VAL A C 1
ATOM 709 O O . VAL A 1 91 ? -93.094 -35.495 98.009 1.00 32.70 91 VAL A O 1
ATOM 713 N N . PRO A 1 92 ? -92.673 -34.744 95.925 1.00 35.20 92 PRO A N 1
ATOM 714 C CA . PRO A 1 92 ? -92.801 -33.314 96.237 1.00 36.01 92 PRO A CA 1
ATOM 715 C C . PRO A 1 92 ? -94.192 -32.813 96.609 1.00 36.26 92 PRO A C 1
ATOM 716 O O . PRO A 1 92 ? -94.329 -31.699 97.114 1.00 37.06 92 PRO A O 1
ATOM 720 N N . HIS A 1 93 ? -95.228 -33.609 96.359 1.00 35.70 93 HIS A N 1
ATOM 721 C CA . HIS A 1 93 ? -96.573 -33.163 96.715 1.00 33.41 93 HIS A CA 1
ATOM 722 C C . HIS A 1 93 ? -96.985 -33.636 98.091 1.00 31.47 93 HIS A C 1
ATOM 723 O O . HIS A 1 93 ? -98.101 -33.385 98.538 1.00 31.28 93 HIS A O 1
ATOM 730 N N . ALA A 1 94 ? -96.070 -34.309 98.770 1.00 30.44 94 ALA A N 1
ATOM 731 C CA . ALA A 1 94 ? -96.340 -34.812 100.104 1.00 31.37 94 ALA A CA 1
ATOM 732 C C . ALA A 1 94 ? -96.550 -33.669 101.090 1.00 33.68 94 ALA A C 1
ATOM 733 O O . ALA A 1 94 ? -95.882 -32.635 101.010 1.00 34.43 94 ALA A O 1
ATOM 735 N N . ARG A 1 95 ? -97.482 -33.851 102.017 1.00 34.50 95 ARG A N 1
ATOM 736 C CA . ARG A 1 95 ? -97.727 -32.840 103.031 1.00 33.74 95 ARG A CA 1
ATOM 737 C C . ARG A 1 95 ? -96.773 -33.189 104.163 1.00 35.41 95 ARG A C 1
ATOM 738 O O . ARG A 1 95 ? -96.468 -34.371 104.383 1.00 34.64 95 ARG A O 1
ATOM 746 N N . VAL A 1 96 ? -96.288 -32.174 104.873 1.00 33.95 96 VAL A N 1
ATOM 747 C CA . VAL A 1 96 ? -95.326 -32.407 105.941 1.00 33.43 96 VAL A CA 1
ATOM 748 C C . VAL A 1 96 ? -95.745 -31.981 107.338 1.00 34.06 96 VAL A C 1
ATOM 749 O O . VAL A 1 96 ? -96.269 -30.889 107.545 1.00 34.67 96 VAL A O 1
ATOM 753 N N . GLY A 1 97 ? -95.481 -32.848 108.304 1.00 34.23 97 GLY A N 1
ATOM 754 C CA . GLY A 1 97 ? -95.798 -32.532 109.680 1.00 34.70 97 GLY A CA 1
ATOM 755 C C . GLY A 1 97 ? -94.505 -32.569 110.466 1.00 34.99 97 GLY A C 1
ATOM 756 O O . GLY A 1 97 ? -93.520 -33.134 109.994 1.00 33.55 97 GLY A O 1
ATOM 757 N N . HIS A 1 98 ? -94.492 -31.947 111.642 1.00 35.31 98 HIS A N 1
ATOM 758 C CA . HIS A 1 98 ? -93.307 -31.938 112.488 1.00 35.88 98 HIS A CA 1
ATOM 759 C C . HIS A 1 98 ? -93.714 -32.188 113.923 1.00 38.21 98 HIS A C 1
ATOM 760 O O . HIS A 1 98 ? -94.775 -31.744 114.361 1.00 39.71 98 HIS A O 1
ATOM 767 N N . ILE A 1 99 ? -92.860 -32.893 114.652 1.00 39.60 99 ILE A N 1
ATOM 768 C CA . ILE A 1 99 ? -93.110 -33.189 116.051 1.00 41.49 99 ILE A CA 1
ATOM 769 C C . ILE A 1 99 ? -91.803 -33.004 116.803 1.00 43.36 99 ILE A C 1
ATOM 770 O O . ILE A 1 99 ? -90.802 -33.633 116.475 1.00 41.48 99 ILE A O 1
ATOM 775 N N . GLY A 1 100 ? -91.819 -32.117 117.794 1.00 46.09 100 GLY A N 1
ATOM 776 C CA . GLY A 1 100 ? -90.640 -31.866 118.600 1.00 50.06 100 GLY A CA 1
ATOM 777 C C . GLY A 1 100 ? -90.990 -32.153 120.046 1.00 52.76 100 GLY A C 1
ATOM 778 O O . GLY A 1 100 ? -92.003 -31.666 120.542 1.00 53.02 100 GLY A O 1
ATOM 779 N N . LEU A 1 101 ? -90.167 -32.943 120.725 1.00 55.97 101 LEU A N 1
ATOM 780 C CA . LEU A 1 101 ? -90.438 -33.295 122.114 1.00 59.57 101 LEU A CA 1
ATOM 781 C C . LEU A 1 101 ? -89.519 -32.607 123.122 1.00 62.44 101 LEU A C 1
ATOM 782 O O . LEU A 1 101 ? -88.299 -32.796 123.109 1.00 62.19 101 LEU A O 1
ATOM 787 N N . TYR A 1 102 ? -90.128 -31.814 123.999 1.00 65.67 102 TYR A N 1
ATOM 788 C CA . TYR A 1 102 ? -89.410 -31.087 125.039 1.00 68.62 102 TYR A CA 1
ATOM 789 C C . TYR A 1 102 ? -88.325 -30.202 124.442 1.00 68.86 102 TYR A C 1
ATOM 790 O O . TYR A 1 102 ? -88.389 -29.840 123.266 1.00 70.07 102 TYR A O 1
ATOM 799 N N . GLN A 1 112 ? -93.301 -30.944 127.663 1.00 70.36 112 GLN A N 1
ATOM 800 C CA . GLN A 1 112 ? -94.311 -30.627 126.662 1.00 70.24 112 GLN A CA 1
ATOM 801 C C . GLN A 1 112 ? -93.795 -31.017 125.279 1.00 69.19 112 GLN A C 1
ATOM 802 O O . GLN A 1 112 ? -92.729 -31.621 125.157 1.00 69.73 112 GLN A O 1
ATOM 808 N N . TYR A 1 113 ? -94.543 -30.663 124.239 1.00 66.90 113 TYR A N 1
ATOM 809 C CA . TYR A 1 113 ? -94.146 -31.000 122.881 1.00 64.77 113 TYR A CA 1
ATOM 810 C C . TYR A 1 113 ? -94.740 -30.079 121.821 1.00 62.27 113 TYR A C 1
ATOM 811 O O . TYR A 1 113 ? -95.779 -29.448 122.033 1.00 62.03 113 TYR A O 1
ATOM 820 N N . TYR A 1 114 ? -94.068 -30.017 120.675 1.00 58.72 114 TYR A N 1
ATOM 821 C CA . TYR A 1 114 ? -94.523 -29.215 119.547 1.00 55.23 114 TYR A CA 1
ATOM 822 C C . TYR A 1 114 ? -94.979 -30.165 118.445 1.00 53.86 114 TYR A C 1
ATOM 823 O O . TYR A 1 114 ? -94.240 -31.066 118.049 1.00 53.67 114 TYR A O 1
ATOM 832 N N . ILE A 1 115 ? -96.198 -29.972 117.957 1.00 52.82 115 ILE A N 1
ATOM 833 C CA . ILE A 1 115 ? -96.710 -30.824 116.898 1.00 52.61 115 ILE A CA 1
ATOM 834 C C . ILE A 1 115 ? -97.561 -30.063 115.889 1.00 50.92 115 ILE A C 1
ATOM 835 O O . ILE A 1 115 ? -98.409 -29.255 116.259 1.00 50.29 115 ILE A O 1
ATOM 840 N N . LYS A 1 116 ? -97.302 -30.327 114.612 1.00 48.81 116 LYS A N 1
ATOM 841 C CA . LYS A 1 116 ? -98.027 -29.724 113.498 1.00 47.47 116 LYS A CA 1
ATOM 842 C C . LYS A 1 116 ? -98.207 -30.823 112.462 1.00 45.89 116 LYS A C 1
ATOM 843 O O . LYS A 1 116 ? -97.228 -31.377 111.974 1.00 45.57 116 LYS A O 1
ATOM 849 N N . LEU A 1 117 ? -99.451 -31.150 112.134 1.00 44.41 117 LEU A N 1
ATOM 850 C CA . LEU A 1 117 ? -99.711 -32.195 111.153 1.00 43.23 117 LEU A CA 1
ATOM 851 C C . LEU A 1 117 ? -100.609 -31.695 110.047 1.00 42.36 117 LEU A C 1
ATOM 852 O O . LEU A 1 117 ? -101.314 -30.698 110.208 1.00 42.86 117 LEU A O 1
ATOM 857 N N . PRO A 1 118 ? -100.584 -32.379 108.895 1.00 41.30 118 PRO A N 1
ATOM 858 C CA . PRO A 1 118 ? -101.420 -31.998 107.756 1.00 41.26 118 PRO A CA 1
ATOM 859 C C . PRO A 1 118 ? -102.870 -32.298 108.142 1.00 40.77 118 PRO A C 1
ATOM 860 O O . PRO A 1 118 ? -103.117 -33.135 109.010 1.00 41.02 118 PRO A O 1
ATOM 864 N N . PRO A 1 119 ? -103.842 -31.615 107.520 1.00 40.59 119 PRO A N 1
ATOM 865 C CA . PRO A 1 119 ? -105.249 -31.869 107.851 1.00 42.37 119 PRO A CA 1
ATOM 866 C C . PRO A 1 119 ? -105.734 -33.236 107.340 1.00 44.65 119 PRO A C 1
ATOM 867 O O . PRO A 1 119 ? -105.275 -33.713 106.304 1.00 44.61 119 PRO A O 1
ATOM 871 N N . ASP A 1 120 ? -106.661 -33.854 108.072 1.00 46.81 120 ASP A N 1
ATOM 872 C CA . ASP A 1 120 ? -107.213 -35.156 107.697 1.00 46.60 120 ASP A CA 1
ATOM 873 C C . ASP A 1 120 ? -106.120 -36.204 107.533 1.00 46.32 120 ASP A C 1
ATOM 874 O O . ASP A 1 120 ? -106.043 -36.874 106.502 1.00 46.37 120 ASP A O 1
ATOM 879 N N . ILE A 1 121 ? -105.281 -36.356 108.549 1.00 45.53 121 ILE A N 1
ATOM 880 C CA . ILE A 1 121 ? -104.197 -37.317 108.460 1.00 45.37 121 ILE A CA 1
ATOM 881 C C . ILE A 1 121 ? -104.714 -38.748 108.511 1.00 46.30 121 ILE A C 1
ATOM 882 O O . ILE A 1 121 ? -103.973 -39.690 108.239 1.00 46.01 121 ILE A O 1
ATOM 887 N N . ALA A 1 122 ? -105.991 -38.904 108.848 1.00 46.77 122 ALA A N 1
ATOM 888 C CA . ALA A 1 122 ? -106.604 -40.224 108.927 1.00 47.27 122 ALA A CA 1
ATOM 889 C C . ALA A 1 122 ? -106.803 -40.794 107.529 1.00 47.25 122 ALA A C 1
ATOM 890 O O . ALA A 1 122 ? -106.853 -42.009 107.347 1.00 47.22 122 ALA A O 1
ATOM 892 N N . GLU A 1 123 ? -106.913 -39.908 106.546 1.00 46.14 123 GLU A N 1
ATOM 893 C CA . GLU A 1 123 ? -107.107 -40.316 105.163 1.00 46.52 123 GLU A CA 1
ATOM 894 C C . GLU A 1 123 ? -105.824 -40.153 104.353 1.00 44.85 123 GLU A C 1
ATOM 895 O O . GLU A 1 123 ? -105.874 -39.923 103.147 1.00 45.55 123 GLU A O 1
ATOM 901 N N . ARG A 1 124 ? -104.678 -40.274 105.019 1.00 42.27 124 ARG A N 1
ATOM 902 C CA . ARG A 1 124 ? -103.385 -40.135 104.351 1.00 41.03 124 ARG A CA 1
ATOM 903 C C . ARG A 1 124 ? -102.412 -41.223 104.761 1.00 38.75 124 ARG A C 1
ATOM 904 O O . ARG A 1 124 ? -102.320 -41.563 105.937 1.00 37.43 124 ARG A O 1
ATOM 912 N N . ARG A 1 125 ? -101.678 -41.766 103.796 1.00 38.49 125 ARG A N 1
ATOM 913 C CA . ARG A 1 125 ? -100.659 -42.751 104.132 1.00 37.67 125 ARG A CA 1
ATOM 914 C C . ARG A 1 125 ? -99.631 -41.906 104.889 1.00 37.18 125 ARG A C 1
ATOM 915 O O . ARG A 1 125 ? -99.268 -40.815 104.445 1.00 36.74 125 ARG A O 1
ATOM 923 N N . ALA A 1 126 ? -99.174 -42.395 106.031 1.00 37.70 126 ALA A N 1
ATOM 924 C CA . ALA A 1 126 ? -98.236 -41.633 106.833 1.00 38.34 126 ALA A CA 1
ATOM 925 C C . ALA A 1 126 ? -96.934 -42.350 107.123 1.00 38.05 126 ALA A C 1
ATOM 926 O O . ALA A 1 126 ? -96.907 -43.567 107.304 1.00 38.90 126 ALA A O 1
ATOM 928 N N . PHE A 1 127 ? -95.857 -41.566 107.163 1.00 37.59 127 PHE A N 1
ATOM 929 C CA . PHE A 1 127 ? -94.520 -42.066 107.444 1.00 36.80 127 PHE A CA 1
ATOM 930 C C . PHE A 1 127 ? -93.853 -41.195 108.504 1.00 37.31 127 PHE A C 1
ATOM 931 O O . PHE A 1 127 ? -93.784 -39.970 108.365 1.00 37.42 127 PHE A O 1
ATOM 939 N N . LEU A 1 128 ? -93.371 -41.838 109.564 1.00 37.46 128 LEU A N 1
ATOM 940 C CA . LEU A 1 128 ? -92.713 -41.156 110.668 1.00 37.23 128 LEU A CA 1
ATOM 941 C C . LEU A 1 128 ? -91.204 -41.289 110.509 1.00 37.23 128 LEU A C 1
ATOM 942 O O . LEU A 1 128 ? -90.659 -42.392 110.536 1.00 37.68 128 LEU A O 1
ATOM 947 N N . LEU A 1 129 ? -90.526 -40.158 110.362 1.00 37.77 129 LEU A N 1
ATOM 948 C CA . LEU A 1 129 ? -89.084 -40.161 110.153 1.00 37.43 129 LEU A CA 1
ATOM 949 C C . LEU A 1 129 ? -88.302 -39.874 111.419 1.00 38.29 129 LEU A C 1
ATOM 950 O O . LEU A 1 129 ? -88.411 -38.800 112.017 1.00 37.13 129 LEU A O 1
ATOM 955 N N . ASP A 1 130 ? -87.513 -40.861 111.826 1.00 40.11 130 ASP A N 1
ATOM 956 C CA . ASP A 1 130 ? -86.708 -40.762 113.032 1.00 42.90 130 ASP A CA 1
ATOM 957 C C . ASP A 1 130 ? -85.374 -41.448 112.788 1.00 43.04 130 ASP A C 1
ATOM 958 O O . ASP A 1 130 ? -85.194 -42.615 113.124 1.00 44.21 130 ASP A O 1
ATOM 963 N N . PRO A 1 131 ? -84.412 -40.712 112.204 1.00 43.24 131 PRO A N 1
ATOM 964 C CA . PRO A 1 131 ? -83.064 -41.176 111.873 1.00 42.28 131 PRO A CA 1
ATOM 965 C C . PRO A 1 131 ? -82.447 -42.230 112.791 1.00 43.47 131 PRO A C 1
ATOM 966 O O . PRO A 1 131 ? -81.979 -43.270 112.317 1.00 41.63 131 PRO A O 1
ATOM 978 N N . LEU A 1 133 ? -83.208 -44.700 115.930 1.00 47.23 133 LEU A N 1
ATOM 979 C CA . LEU A 1 133 ? -84.142 -45.340 116.858 1.00 47.64 133 LEU A CA 1
ATOM 980 C C . LEU A 1 133 ? -83.294 -45.977 117.962 1.00 47.31 133 LEU A C 1
ATOM 981 O O . LEU A 1 133 ? -82.964 -47.164 117.900 1.00 46.96 133 LEU A O 1
ATOM 986 N N . ALA A 1 134 ? -82.933 -45.176 118.960 1.00 46.43 134 ALA A N 1
ATOM 987 C CA . ALA A 1 134 ? -82.104 -45.642 120.068 1.00 47.31 134 ALA A CA 1
ATOM 988 C C . ALA A 1 134 ? -82.935 -46.300 121.159 1.00 48.07 134 ALA A C 1
ATOM 989 O O . ALA A 1 134 ? -83.070 -47.520 121.179 1.00 49.57 134 ALA A O 1
ATOM 991 N N . THR A 1 135 ? -83.483 -45.500 122.071 1.00 48.24 135 THR A N 1
ATOM 992 C CA . THR A 1 135 ? -84.305 -46.040 123.149 1.00 48.57 135 THR A CA 1
ATOM 993 C C . THR A 1 135 ? -85.716 -46.287 122.630 1.00 49.05 135 THR A C 1
ATOM 994 O O . THR A 1 135 ? -86.433 -47.149 123.140 1.00 50.18 135 THR A O 1
ATOM 998 N N . GLY A 1 136 ? -86.109 -45.524 121.615 1.00 48.17 136 GLY A N 1
ATOM 999 C CA . GLY A 1 136 ? -87.436 -45.670 121.042 1.00 48.25 136 GLY A CA 1
ATOM 1000 C C . GLY A 1 136 ? -88.488 -44.826 121.743 1.00 48.36 136 GLY A C 1
ATOM 1001 O O . GLY A 1 136 ? -89.666 -44.862 121.386 1.00 48.88 136 GLY A O 1
ATOM 1002 N N . GLY A 1 137 ? -88.063 -44.060 122.744 1.00 48.80 137 GLY A N 1
ATOM 1003 C CA . GLY A 1 137 ? -88.990 -43.218 123.478 1.00 47.57 137 GLY A CA 1
ATOM 1004 C C . GLY A 1 137 ? -89.625 -42.121 122.643 1.00 47.93 137 GLY A C 1
ATOM 1005 O O . GLY A 1 137 ? -90.843 -41.941 122.678 1.00 48.21 137 GLY A O 1
ATOM 1006 N N . SER A 1 138 ? -88.809 -41.384 121.894 1.00 48.39 138 SER A N 1
ATOM 1007 C CA . SER A 1 138 ? -89.316 -40.299 121.057 1.00 47.64 138 SER A CA 1
ATOM 1008 C C . SER A 1 138 ? -90.243 -40.866 119.999 1.00 47.07 138 SER A C 1
ATOM 1009 O O . SER A 1 138 ? -91.333 -40.334 119.755 1.00 45.40 138 SER A O 1
ATOM 1012 N N . ALA A 1 139 ? -89.801 -41.951 119.368 1.00 47.21 139 ALA A N 1
ATOM 1013 C CA . ALA A 1 139 ? -90.585 -42.600 118.325 1.00 47.80 139 ALA A CA 1
ATOM 1014 C C . ALA A 1 139 ? -91.906 -43.120 118.890 1.00 47.96 139 ALA A C 1
ATOM 1015 O O . ALA A 1 139 ? -92.956 -43.034 118.246 1.00 47.17 139 ALA A O 1
ATOM 1017 N N . SER A 1 140 ? -91.846 -43.661 120.100 1.00 49.47 140 SER A N 1
ATOM 1018 C CA . SER A 1 140 ? -93.035 -44.189 120.757 1.00 50.55 140 SER A CA 1
ATOM 1019 C C . SER A 1 140 ? -94.050 -43.074 120.993 1.00 49.79 140 SER A C 1
ATOM 1020 O O . SER A 1 140 ? -95.188 -43.137 120.519 1.00 48.92 140 SER A O 1
ATOM 1023 N N . LEU A 1 141 ? -93.621 -42.049 121.724 1.00 49.77 141 LEU A N 1
ATOM 1024 C CA . LEU A 1 141 ? -94.483 -40.916 122.031 1.00 50.44 141 LEU A CA 1
ATOM 1025 C C . LEU A 1 141 ? -95.049 -40.299 120.757 1.00 49.81 141 LEU A C 1
ATOM 1026 O O . LEU A 1 141 ? -96.239 -39.980 120.683 1.00 50.41 141 LEU A O 1
ATOM 1031 N N . ALA A 1 142 ? -94.194 -40.145 119.752 1.00 48.98 142 ALA A N 1
ATOM 1032 C CA . ALA A 1 142 ? -94.606 -39.581 118.476 1.00 47.84 142 ALA A CA 1
ATOM 1033 C C . ALA A 1 142 ? -95.742 -40.414 117.902 1.00 47.03 142 ALA A C 1
ATOM 1034 O O . ALA A 1 142 ? -96.757 -39.876 117.460 1.00 45.16 142 ALA A O 1
ATOM 1036 N N . LEU A 1 143 ? -95.561 -41.734 117.912 1.00 47.91 143 LEU A N 1
ATOM 1037 C CA . LEU A 1 143 ? -96.574 -42.653 117.401 1.00 49.02 143 LEU A CA 1
ATOM 1038 C C . LEU A 1 143 ? -97.904 -42.480 118.142 1.00 49.63 143 LEU A C 1
ATOM 1039 O O . LEU A 1 143 ? -98.979 -42.543 117.537 1.00 48.26 143 LEU A O 1
ATOM 1044 N N . SER A 1 144 ? -97.825 -42.254 119.451 1.00 50.39 144 SER A N 1
ATOM 1045 C CA . SER A 1 144 ? -99.025 -42.056 120.256 1.00 51.78 144 SER A CA 1
ATOM 1046 C C . SER A 1 144 ? -99.759 -40.798 119.804 1.00 51.40 144 SER A C 1
ATOM 1047 O O . SER A 1 144 ? -100.976 -40.811 119.611 1.00 51.19 144 SER A O 1
ATOM 1050 N N . LEU A 1 145 ? -99.011 -39.713 119.632 1.00 51.93 145 LEU A N 1
ATOM 1051 C CA . LEU A 1 145 ? -99.598 -38.453 119.198 1.00 52.35 145 LEU A CA 1
ATOM 1052 C C . LEU A 1 145 ? -100.291 -38.610 117.848 1.00 53.31 145 LEU A C 1
ATOM 1053 O O . LEU A 1 145 ? -101.381 -38.077 117.633 1.00 53.02 145 LEU A O 1
ATOM 1058 N N . LEU A 1 146 ? -99.657 -39.352 116.944 1.00 53.27 146 LEU A N 1
ATOM 1059 C CA . LEU A 1 146 ? -100.213 -39.584 115.616 1.00 54.13 146 LEU A CA 1
ATOM 1060 C C . LEU A 1 146 ? -101.492 -40.410 115.691 1.00 54.89 146 LEU A C 1
ATOM 1061 O O . LEU A 1 146 ? -102.495 -40.070 115.060 1.00 54.65 146 LEU A O 1
ATOM 1066 N N . LYS A 1 147 ? -101.459 -41.494 116.460 1.00 56.31 147 LYS A N 1
ATOM 1067 C CA . LYS A 1 147 ? -102.634 -42.350 116.600 1.00 58.31 147 LYS A CA 1
ATOM 1068 C C . LYS A 1 147 ? -103.801 -41.518 117.119 1.00 58.76 147 LYS A C 1
ATOM 1069 O O . LYS A 1 147 ? -104.905 -41.547 116.572 1.00 58.23 147 LYS A O 1
ATOM 1075 N N . GLU A 1 148 ? -103.525 -40.768 118.177 1.00 59.99 148 GLU A N 1
ATOM 1076 C CA . GLU A 1 148 ? -104.500 -39.900 118.817 1.00 61.44 148 GLU A CA 1
ATOM 1077 C C . GLU A 1 148 ? -105.173 -38.933 117.841 1.00 60.97 148 GLU A C 1
ATOM 1078 O O . GLU A 1 148 ? -106.362 -38.637 117.976 1.00 59.98 148 GLU A O 1
ATOM 1084 N N . ARG A 1 149 ? -104.414 -38.435 116.866 1.00 60.43 149 ARG A N 1
ATOM 1085 C CA . ARG A 1 149 ? -104.967 -37.520 115.871 1.00 59.57 149 ARG A CA 1
ATOM 1086 C C . ARG A 1 149 ? -105.729 -38.281 114.788 1.00 58.93 149 ARG A C 1
ATOM 1087 O O . ARG A 1 149 ? -106.341 -37.674 113.903 1.00 58.69 149 ARG A O 1
ATOM 1095 N N . GLY A 1 150 ? -105.680 -39.610 114.852 1.00 57.82 150 GLY A N 1
ATOM 1096 C CA . GLY A 1 150 ? -106.390 -40.421 113.877 1.00 57.47 150 GLY A CA 1
ATOM 1097 C C . GLY A 1 150 ? -105.559 -41.015 112.752 1.00 57.15 150 GLY A C 1
ATOM 1098 O O . GLY A 1 150 ? -106.095 -41.350 111.694 1.00 57.51 150 GLY A O 1
ATOM 1099 N N . ALA A 1 151 ? -104.255 -41.151 112.968 1.00 56.01 151 ALA A N 1
ATOM 1100 C CA . ALA A 1 151 ? -103.380 -41.720 111.949 1.00 55.29 151 ALA A CA 1
ATOM 1101 C C . ALA A 1 151 ? -103.394 -43.236 112.072 1.00 54.32 151 ALA A C 1
ATOM 1102 O O . ALA A 1 151 ? -103.374 -43.773 113.175 1.00 54.17 151 ALA A O 1
ATOM 1104 N N . THR A 1 152 ? -103.425 -43.924 110.938 1.00 53.85 152 THR A N 1
ATOM 1105 C CA . THR A 1 152 ? -103.444 -45.380 110.951 1.00 53.40 152 THR A CA 1
ATOM 1106 C C . THR A 1 152 ? -102.485 -45.997 109.927 1.00 52.84 152 THR A C 1
ATOM 1107 O O . THR A 1 152 ? -102.266 -45.441 108.847 1.00 51.43 152 THR A O 1
ATOM 1111 N N . GLY A 1 153 ? -101.911 -47.146 110.278 1.00 51.42 153 GLY A N 1
ATOM 1112 C CA . GLY A 1 153 ? -100.990 -47.822 109.380 1.00 49.80 153 GLY A CA 1
ATOM 1113 C C . GLY A 1 153 ? -99.726 -47.020 109.144 1.00 48.89 153 GLY A C 1
ATOM 1114 O O . GLY A 1 153 ? -99.208 -46.958 108.030 1.00 47.49 153 GLY A O 1
ATOM 1115 N N . VAL A 1 154 ? -99.225 -46.409 110.208 1.00 47.81 154 VAL A N 1
ATOM 1116 C CA . VAL A 1 154 ? -98.026 -45.587 110.136 1.00 45.76 154 VAL A CA 1
ATOM 1117 C C . VAL A 1 154 ? -96.734 -46.388 110.046 1.00 45.11 154 VAL A C 1
ATOM 1118 O O . VAL A 1 154 ? -96.512 -47.315 110.824 1.00 44.99 154 VAL A O 1
ATOM 1122 N N . LYS A 1 155 ? -95.882 -46.022 109.092 1.00 43.06 155 LYS A N 1
ATOM 1123 C CA . LYS A 1 155 ? -94.592 -46.679 108.931 1.00 42.18 155 LYS A CA 1
ATOM 1124 C C . LYS A 1 155 ? -93.483 -45.828 109.548 1.00 41.31 155 LYS A C 1
ATOM 1125 O O . LYS A 1 155 ? -93.311 -44.661 109.196 1.00 41.42 155 LYS A O 1
ATOM 1131 N N . LEU A 1 156 ? -92.738 -46.417 110.477 1.00 41.25 156 LEU A N 1
ATOM 1132 C CA . LEU A 1 156 ? -91.639 -45.732 111.140 1.00 41.30 156 LEU A CA 1
ATOM 1133 C C . LEU A 1 156 ? -90.349 -46.013 110.380 1.00 41.62 156 LEU A C 1
ATOM 1134 O O . LEU A 1 156 ? -89.902 -47.163 110.306 1.00 42.87 156 LEU A O 1
ATOM 1147 N N . ALA A 1 158 ? -86.335 -45.443 110.022 1.00 37.61 158 ALA A N 1
ATOM 1148 C CA . ALA A 1 158 ? -85.125 -45.090 110.749 1.00 38.24 158 ALA A CA 1
ATOM 1149 C C . ALA A 1 158 ? -83.915 -45.573 109.963 1.00 38.94 158 ALA A C 1
ATOM 1150 O O . ALA A 1 158 ? -83.999 -46.549 109.226 1.00 40.42 158 ALA A O 1
ATOM 1152 N N . ILE A 1 159 ? -82.791 -44.882 110.105 1.00 38.78 159 ILE A N 1
ATOM 1153 C CA . ILE A 1 159 ? -81.586 -45.279 109.396 1.00 39.60 159 ILE A CA 1
ATOM 1154 C C . ILE A 1 159 ? -80.895 -46.350 110.218 1.00 40.28 159 ILE A C 1
ATOM 1155 O O . ILE A 1 159 ? -80.474 -47.382 109.699 1.00 39.82 159 ILE A O 1
ATOM 1160 N N . LEU A 1 160 ? -80.783 -46.084 111.511 1.00 39.27 160 LEU A N 1
ATOM 1161 C CA . LEU A 1 160 ? -80.150 -47.007 112.431 1.00 41.94 160 LEU A CA 1
ATOM 1162 C C . LEU A 1 160 ? -81.072 -47.265 113.615 1.00 42.52 160 LEU A C 1
ATOM 1163 O O . LEU A 1 160 ? -81.753 -46.355 114.095 1.00 41.42 160 LEU A O 1
ATOM 1168 N N . ALA A 1 161 ? -81.108 -48.516 114.066 1.00 42.49 161 ALA A N 1
ATOM 1169 C CA . ALA A 1 161 ? -81.942 -48.890 115.197 1.00 43.77 161 ALA A CA 1
ATOM 1170 C C . ALA A 1 161 ? -81.176 -49.764 116.173 1.00 45.37 161 ALA A C 1
ATOM 1171 O O . ALA A 1 161 ? -80.301 -50.537 115.782 1.00 45.13 161 ALA A O 1
ATOM 1173 N N . ALA A 1 162 ? -81.507 -49.621 117.450 1.00 47.03 162 ALA A N 1
ATOM 1174 C CA . ALA A 1 162 ? -80.886 -50.409 118.501 1.00 48.56 162 ALA A CA 1
ATOM 1175 C C . ALA A 1 162 ? -81.937 -51.410 118.966 1.00 49.40 162 ALA A C 1
ATOM 1176 O O . ALA A 1 162 ? -83.133 -51.107 118.967 1.00 49.83 162 ALA A O 1
ATOM 1178 N N . PRO A 1 163 ? -81.511 -52.626 119.345 1.00 49.82 163 PRO A N 1
ATOM 1179 C CA . PRO A 1 163 ? -82.464 -53.638 119.808 1.00 50.98 163 PRO A CA 1
ATOM 1180 C C . PRO A 1 163 ? -83.407 -53.049 120.858 1.00 51.71 163 PRO A C 1
ATOM 1181 O O . PRO A 1 163 ? -84.627 -53.243 120.806 1.00 51.53 163 PRO A O 1
ATOM 1185 N N . GLU A 1 164 ? -82.835 -52.312 121.802 1.00 52.12 164 GLU A N 1
ATOM 1186 C CA . GLU A 1 164 ? -83.622 -51.699 122.861 1.00 53.42 164 GLU A CA 1
ATOM 1187 C C . GLU A 1 164 ? -84.759 -50.840 122.304 1.00 53.65 164 GLU A C 1
ATOM 1188 O O . GLU A 1 164 ? -85.839 -50.767 122.895 1.00 53.88 164 GLU A O 1
ATOM 1194 N N . GLY A 1 165 ? -84.515 -50.198 121.163 1.00 52.23 165 GLY A N 1
ATOM 1195 C CA . GLY A 1 165 ? -85.524 -49.343 120.561 1.00 50.62 165 GLY A CA 1
ATOM 1196 C C . GLY A 1 165 ? -86.634 -50.092 119.852 1.00 50.32 165 GLY A C 1
ATOM 1197 O O . GLY A 1 165 ? -87.816 -49.780 120.014 1.00 49.10 165 GLY A O 1
ATOM 1198 N N . LEU A 1 166 ? -86.257 -51.078 119.050 1.00 50.89 166 LEU A N 1
ATOM 1199 C CA . LEU A 1 166 ? -87.243 -51.865 118.327 1.00 52.37 166 LEU A CA 1
ATOM 1200 C C . LEU A 1 166 ? -88.173 -52.540 119.330 1.00 53.81 166 LEU A C 1
ATOM 1201 O O . LEU A 1 166 ? -89.389 -52.604 119.124 1.00 53.46 166 LEU A O 1
ATOM 1206 N N . GLU A 1 167 ? -87.597 -53.028 120.424 1.00 55.23 167 GLU A N 1
ATOM 1207 C CA . GLU A 1 167 ? -88.380 -53.681 121.463 1.00 57.44 167 GLU A CA 1
ATOM 1208 C C . GLU A 1 167 ? -89.388 -52.691 122.027 1.00 58.01 167 GLU A C 1
ATOM 1209 O O . GLU A 1 167 ? -90.561 -53.018 122.214 1.00 58.45 167 GLU A O 1
ATOM 1215 N N . ARG A 1 168 ? -88.920 -51.474 122.286 1.00 58.15 168 ARG A N 1
ATOM 1216 C CA . ARG A 1 168 ? -89.769 -50.426 122.836 1.00 58.33 168 ARG A CA 1
ATOM 1217 C C . ARG A 1 168 ? -90.969 -50.132 121.942 1.00 58.27 168 ARG A C 1
ATOM 1218 O O . ARG A 1 168 ? -92.065 -49.877 122.434 1.00 58.76 168 ARG A O 1
ATOM 1226 N N . ILE A 1 169 ? -90.769 -50.177 120.629 1.00 57.67 169 ILE A N 1
ATOM 1227 C CA . ILE A 1 169 ? -91.857 -49.905 119.701 1.00 56.55 169 ILE A CA 1
ATOM 1228 C C . ILE A 1 169 ? -92.809 -51.090 119.614 1.00 57.12 169 ILE A C 1
ATOM 1229 O O . ILE A 1 169 ? -94.027 -50.916 119.624 1.00 56.80 169 ILE A O 1
ATOM 1234 N N . ALA A 1 170 ? -92.253 -52.294 119.531 1.00 58.05 170 ALA A N 1
ATOM 1235 C CA . ALA A 1 170 ? -93.071 -53.500 119.445 1.00 59.17 170 ALA A CA 1
ATOM 1236 C C . ALA A 1 170 ? -93.908 -53.659 120.705 1.00 60.09 170 ALA A C 1
ATOM 1237 O O . ALA A 1 170 ? -94.941 -54.323 120.693 1.00 60.18 170 ALA A O 1
ATOM 1239 N N . LYS A 1 171 ? -93.461 -53.035 121.788 1.00 61.45 171 LYS A N 1
ATOM 1240 C CA . LYS A 1 171 ? -94.164 -53.114 123.061 1.00 62.38 171 LYS A CA 1
ATOM 1241 C C . LYS A 1 171 ? -95.292 -52.098 123.210 1.00 62.00 171 LYS A C 1
ATOM 1242 O O . LYS A 1 171 ? -96.298 -52.387 123.851 1.00 61.98 171 LYS A O 1
ATOM 1248 N N . ASP A 1 172 ? -95.139 -50.916 122.621 1.00 61.91 172 ASP A N 1
ATOM 1249 C CA . ASP A 1 172 ? -96.170 -49.889 122.749 1.00 61.58 172 ASP A CA 1
ATOM 1250 C C . ASP A 1 172 ? -97.014 -49.680 121.505 1.00 61.64 172 ASP A C 1
ATOM 1251 O O . ASP A 1 172 ? -98.120 -49.144 121.582 1.00 60.54 172 ASP A O 1
ATOM 1256 N N . HIS A 1 173 ? -96.492 -50.094 120.357 1.00 62.57 173 HIS A N 1
ATOM 1257 C CA . HIS A 1 173 ? -97.213 -49.936 119.100 1.00 63.58 173 HIS A CA 1
ATOM 1258 C C . HIS A 1 173 ? -96.953 -51.121 118.178 1.00 64.97 173 HIS A C 1
ATOM 1259 O O . HIS A 1 173 ? -96.472 -50.963 117.056 1.00 66.10 173 HIS A O 1
ATOM 1266 N N . PRO A 1 174 ? -97.282 -52.333 118.648 1.00 66.04 174 PRO A N 1
ATOM 1267 C CA . PRO A 1 174 ? -97.106 -53.590 117.915 1.00 66.27 174 PRO A CA 1
ATOM 1268 C C . PRO A 1 174 ? -97.591 -53.561 116.468 1.00 66.14 174 PRO A C 1
ATOM 1269 O O . PRO A 1 174 ? -96.991 -54.189 115.597 1.00 66.22 174 PRO A O 1
ATOM 1273 N N . ASP A 1 175 ? -98.678 -52.843 116.208 1.00 65.96 175 ASP A N 1
ATOM 1274 C CA . ASP A 1 175 ? -99.205 -52.771 114.852 1.00 66.65 175 ASP A CA 1
ATOM 1275 C C . ASP A 1 175 ? -98.568 -51.637 114.063 1.00 65.96 175 ASP A C 1
ATOM 1276 O O . ASP A 1 175 ? -99.252 -50.851 113.402 1.00 66.62 175 ASP A O 1
ATOM 1281 N N . THR A 1 176 ? -97.245 -51.566 114.145 1.00 63.36 176 THR A N 1
ATOM 1282 C CA . THR A 1 176 ? -96.478 -50.550 113.445 1.00 60.81 176 THR A CA 1
ATOM 1283 C C . THR A 1 176 ? -95.332 -51.233 112.723 1.00 58.05 176 THR A C 1
ATOM 1284 O O . THR A 1 176 ? -94.683 -52.123 113.277 1.00 56.97 176 THR A O 1
ATOM 1288 N N . GLU A 1 177 ? -95.095 -50.826 111.482 1.00 54.62 177 GLU A N 1
ATOM 1289 C CA . GLU A 1 177 ? -94.005 -51.395 110.703 1.00 51.55 177 GLU A CA 1
ATOM 1290 C C . GLU A 1 177 ? -92.794 -50.477 110.811 1.00 49.58 177 GLU A C 1
ATOM 1291 O O . GLU A 1 177 ? -92.923 -49.257 110.723 1.00 49.47 177 GLU A O 1
ATOM 1297 N N . VAL A 1 178 ? -91.619 -51.064 111.008 1.00 47.44 178 VAL A N 1
ATOM 1298 C CA . VAL A 1 178 ? -90.397 -50.284 111.106 1.00 44.72 178 VAL A CA 1
ATOM 1299 C C . VAL A 1 178 ? -89.474 -50.589 109.928 1.00 44.83 178 VAL A C 1
ATOM 1300 O O . VAL A 1 178 ? -89.111 -51.743 109.688 1.00 45.73 178 VAL A O 1
ATOM 1304 N N . VAL A 1 179 ? -89.120 -49.550 109.180 1.00 42.31 179 VAL A N 1
ATOM 1305 C CA . VAL A 1 179 ? -88.227 -49.689 108.040 1.00 39.53 179 VAL A CA 1
ATOM 1306 C C . VAL A 1 179 ? -86.893 -49.129 108.508 1.00 40.07 179 VAL A C 1
ATOM 1307 O O . VAL A 1 179 ? -86.813 -47.990 108.986 1.00 39.81 179 VAL A O 1
ATOM 1311 N N . VAL A 1 180 ? -85.845 -49.933 108.384 1.00 39.15 180 VAL A N 1
ATOM 1312 C CA . VAL A 1 180 ? -84.530 -49.518 108.841 1.00 40.22 180 VAL A CA 1
ATOM 1313 C C . VAL A 1 180 ? -83.439 -49.937 107.866 1.00 40.38 180 VAL A C 1
ATOM 1314 O O . VAL A 1 180 ? -83.589 -50.915 107.131 1.00 40.28 180 VAL A O 1
ATOM 1318 N N . ALA A 1 181 ? -82.347 -49.181 107.846 1.00 38.98 181 ALA A N 1
ATOM 1319 C CA . ALA A 1 181 ? -81.232 -49.512 106.972 1.00 40.64 181 ALA A CA 1
ATOM 1320 C C . ALA A 1 181 ? -80.378 -50.570 107.675 1.00 41.11 181 ALA A C 1
ATOM 1321 O O . ALA A 1 181 ? -79.819 -51.460 107.034 1.00 40.75 181 ALA A O 1
ATOM 1323 N N . ALA A 1 182 ? -80.294 -50.478 108.998 1.00 41.89 182 ALA A N 1
ATOM 1324 C CA . ALA A 1 182 ? -79.500 -51.432 109.764 1.00 44.22 182 ALA A CA 1
ATOM 1325 C C . ALA A 1 182 ? -79.845 -51.455 111.248 1.00 45.92 182 ALA A C 1
ATOM 1326 O O . ALA A 1 182 ? -80.330 -50.467 111.809 1.00 45.67 182 ALA A O 1
ATOM 1328 N N . ILE A 1 183 ? -79.589 -52.601 111.875 1.00 46.56 183 ILE A N 1
ATOM 1329 C CA . ILE A 1 183 ? -79.838 -52.783 113.300 1.00 47.36 183 ILE A CA 1
ATOM 1330 C C . ILE A 1 183 ? -78.491 -53.022 113.965 1.00 47.92 183 ILE A C 1
ATOM 1331 O O . ILE A 1 183 ? -77.804 -53.992 113.652 1.00 47.64 183 ILE A O 1
ATOM 1336 N N . ASP A 1 184 ? -78.111 -52.128 114.872 1.00 49.42 184 ASP A N 1
ATOM 1337 C CA . ASP A 1 184 ? -76.833 -52.239 115.563 1.00 51.73 184 ASP A CA 1
ATOM 1338 C C . ASP A 1 184 ? -76.916 -53.122 116.809 1.00 53.54 184 ASP A C 1
ATOM 1339 O O . ASP A 1 184 ? -77.949 -53.735 117.079 1.00 52.51 184 ASP A O 1
ATOM 1344 N N . GLU A 1 185 ? -75.831 -53.174 117.573 1.00 55.72 185 GLU A N 1
ATOM 1345 C CA . GLU A 1 185 ? -75.770 -54.026 118.755 1.00 58.40 185 GLU A CA 1
ATOM 1346 C C . GLU A 1 185 ? -76.402 -53.538 120.053 1.00 59.04 185 GLU A C 1
ATOM 1347 O O . GLU A 1 185 ? -77.038 -54.326 120.755 1.00 58.73 185 GLU A O 1
ATOM 1353 N N . ARG A 1 186 ? -76.246 -52.258 120.381 1.00 59.81 186 ARG A N 1
ATOM 1354 C CA . ARG A 1 186 ? -76.811 -51.750 121.631 1.00 59.81 186 ARG A CA 1
ATOM 1355 C C . ARG A 1 186 ? -76.660 -50.243 121.806 1.00 60.12 186 ARG A C 1
ATOM 1356 O O . ARG A 1 186 ? -76.230 -49.533 120.897 1.00 59.51 186 ARG A O 1
ATOM 1364 N N . LEU A 1 187 ? -77.027 -49.773 122.996 1.00 60.18 187 LEU A N 1
ATOM 1365 C CA . LEU A 1 187 ? -76.903 -48.367 123.353 1.00 61.02 187 LEU A CA 1
ATOM 1366 C C . LEU A 1 187 ? -75.750 -48.301 124.342 1.00 62.04 187 LEU A C 1
ATOM 1367 O O . LEU A 1 187 ? -75.673 -49.113 125.263 1.00 61.67 187 LEU A O 1
ATOM 1372 N N . ASN A 1 188 ? -74.848 -47.347 124.149 1.00 63.94 188 ASN A N 1
ATOM 1373 C CA . ASN A 1 188 ? -73.699 -47.214 125.033 1.00 65.60 188 ASN A CA 1
ATOM 1374 C C . ASN A 1 188 ? -74.069 -46.489 126.318 1.00 66.86 188 ASN A C 1
ATOM 1375 O O . ASN A 1 188 ? -75.204 -46.048 126.498 1.00 67.40 188 ASN A O 1
ATOM 1380 N N . ASP A 1 189 ? -73.089 -46.376 127.205 1.00 68.40 189 ASP A N 1
ATOM 1381 C CA . ASP A 1 189 ? -73.246 -45.722 128.497 1.00 70.00 189 ASP A CA 1
ATOM 1382 C C . ASP A 1 189 ? -73.932 -44.350 128.446 1.00 70.07 189 ASP A C 1
ATOM 1383 O O . ASP A 1 189 ? -74.429 -43.867 129.464 1.00 70.21 189 ASP A O 1
ATOM 1388 N N . HIS A 1 190 ? -73.967 -43.729 127.268 1.00 69.82 190 HIS A N 1
ATOM 1389 C CA . HIS A 1 190 ? -74.591 -42.413 127.122 1.00 68.45 190 HIS A CA 1
ATOM 1390 C C . HIS A 1 190 ? -75.816 -42.342 126.209 1.00 66.85 190 HIS A C 1
ATOM 1391 O O . HIS A 1 190 ? -76.188 -41.261 125.749 1.00 66.61 190 HIS A O 1
ATOM 1398 N N . GLY A 1 191 ? -76.436 -43.487 125.941 1.00 64.39 191 GLY A N 1
ATOM 1399 C CA . GLY A 1 191 ? -77.629 -43.501 125.111 1.00 62.08 191 GLY A CA 1
ATOM 1400 C C . GLY A 1 191 ? -77.436 -43.484 123.606 1.00 60.21 191 GLY A C 1
ATOM 1401 O O . GLY A 1 191 ? -78.404 -43.350 122.859 1.00 59.54 191 GLY A O 1
ATOM 1402 N N . TYR A 1 192 ? -76.199 -43.612 123.147 1.00 58.92 192 TYR A N 1
ATOM 1403 C CA . TYR A 1 192 ? -75.938 -43.614 121.716 1.00 58.06 192 TYR A CA 1
ATOM 1404 C C . TYR A 1 192 ? -75.899 -45.027 121.161 1.00 56.19 192 TYR A C 1
ATOM 1405 O O . TYR A 1 192 ? -75.441 -45.955 121.825 1.00 54.69 192 TYR A O 1
ATOM 1414 N N . ILE A 1 193 ? -76.394 -45.183 119.939 1.00 54.18 193 ILE A N 1
ATOM 1415 C CA . ILE A 1 193 ? -76.404 -46.482 119.281 1.00 51.64 193 ILE A CA 1
ATOM 1416 C C . ILE A 1 193 ? -74.960 -46.905 119.011 1.00 50.04 193 ILE A C 1
ATOM 1417 O O . ILE A 1 193 ? -74.129 -46.080 118.638 1.00 48.37 193 ILE A O 1
ATOM 1422 N N . VAL A 1 194 ? -74.671 -48.189 119.216 1.00 48.96 194 VAL A N 1
ATOM 1423 C CA . VAL A 1 194 ? -73.328 -48.738 119.017 1.00 48.05 194 VAL A CA 1
ATOM 1424 C C . VAL A 1 194 ? -73.320 -49.834 117.951 1.00 47.41 194 VAL A C 1
ATOM 1425 O O . VAL A 1 194 ? -74.149 -50.743 117.981 1.00 47.80 194 VAL A O 1
ATOM 1429 N N . PRO A 1 195 ? -72.390 -49.754 116.987 1.00 46.11 195 PRO A N 1
ATOM 1430 C CA . PRO A 1 195 ? -71.384 -48.697 116.848 1.00 45.21 195 PRO A CA 1
ATOM 1431 C C . PRO A 1 195 ? -71.986 -47.397 116.311 1.00 43.88 195 PRO A C 1
ATOM 1432 O O . PRO A 1 195 ? -71.349 -46.348 116.361 1.00 45.04 195 PRO A O 1
ATOM 1436 N N . GLY A 1 196 ? -73.209 -47.485 115.792 1.00 42.93 196 GLY A N 1
ATOM 1437 C CA . GLY A 1 196 ? -73.902 -46.321 115.258 1.00 41.97 196 GLY A CA 1
ATOM 1438 C C . GLY A 1 196 ? -73.103 -45.365 114.380 1.00 41.91 196 GLY A C 1
ATOM 1439 O O . GLY A 1 196 ? -72.302 -45.786 113.540 1.00 39.75 196 GLY A O 1
ATOM 1440 N N . LEU A 1 197 ? -73.327 -44.063 114.578 1.00 40.73 197 LEU A N 1
ATOM 1441 C CA . LEU A 1 197 ? -72.647 -43.037 113.791 1.00 40.53 197 LEU A CA 1
ATOM 1442 C C . LEU A 1 197 ? -72.484 -41.704 114.523 1.00 41.15 197 LEU A C 1
ATOM 1443 O O . LEU A 1 197 ? -72.228 -40.682 113.893 1.00 40.67 197 LEU A O 1
ATOM 1448 N N . GLY A 1 198 ? -72.628 -41.719 115.845 1.00 40.99 198 GLY A N 1
ATOM 1449 C CA . GLY A 1 198 ? -72.499 -40.497 116.623 1.00 40.94 198 GLY A CA 1
ATOM 1450 C C . GLY A 1 198 ? -73.819 -39.749 116.739 1.00 42.27 198 GLY A C 1
ATOM 1451 O O . GLY A 1 198 ? -74.889 -40.357 116.688 1.00 42.00 198 GLY A O 1
ATOM 1452 N N . ASP A 1 199 ? -73.753 -38.429 116.899 1.00 43.29 199 ASP A N 1
ATOM 1453 C CA . ASP A 1 199 ? -74.964 -37.617 117.018 1.00 43.40 199 ASP A CA 1
ATOM 1454 C C . ASP A 1 199 ? -75.464 -37.257 115.625 1.00 41.80 199 ASP A C 1
ATOM 1455 O O . ASP A 1 199 ? -74.861 -36.439 114.934 1.00 41.13 199 ASP A O 1
ATOM 1460 N N . ALA A 1 200 ? -76.569 -37.865 115.215 1.00 39.91 200 ALA A N 1
ATOM 1461 C CA . ALA A 1 200 ? -77.117 -37.612 113.886 1.00 38.99 200 ALA A CA 1
ATOM 1462 C C . ALA A 1 200 ? -77.319 -36.124 113.602 1.00 36.95 200 ALA A C 1
ATOM 1463 O O . ALA A 1 200 ? -76.769 -35.593 112.632 1.00 35.14 200 ALA A O 1
ATOM 1465 N N . GLY A 1 201 ? -78.117 -35.468 114.442 1.00 34.25 201 GLY A N 1
ATOM 1466 C CA . GLY A 1 201 ? -78.381 -34.051 114.260 1.00 33.54 201 GLY A CA 1
ATOM 1467 C C . GLY A 1 201 ? -77.111 -33.235 114.090 1.00 32.92 201 GLY A C 1
ATOM 1468 O O . GLY A 1 201 ? -76.949 -32.535 113.095 1.00 33.27 201 GLY A O 1
ATOM 1469 N N . ASP A 1 202 ? -76.202 -33.341 115.055 1.00 32.39 202 ASP A N 1
ATOM 1470 C CA . ASP A 1 202 ? -74.946 -32.601 115.000 1.00 33.24 202 ASP A CA 1
ATOM 1471 C C . ASP A 1 202 ? -74.157 -32.871 113.734 1.00 33.81 202 ASP A C 1
ATOM 1472 O O . ASP A 1 202 ? -73.580 -31.953 113.158 1.00 33.44 202 ASP A O 1
ATOM 1477 N N . ARG A 1 203 ? -74.125 -34.127 113.295 1.00 32.73 203 ARG A N 1
ATOM 1478 C CA . ARG A 1 203 ? -73.367 -34.464 112.095 1.00 32.85 203 ARG A CA 1
ATOM 1479 C C . ARG A 1 203 ? -74.013 -33.979 110.802 1.00 30.72 203 ARG A C 1
ATOM 1480 O O . ARG A 1 203 ? -73.332 -33.805 109.789 1.00 30.19 203 ARG A O 1
ATOM 1488 N N . ILE A 1 204 ? -75.321 -33.745 110.841 1.00 30.84 204 ILE A N 1
ATOM 1489 C CA . ILE A 1 204 ? -76.050 -33.258 109.674 1.00 31.02 204 ILE A CA 1
ATOM 1490 C C . ILE A 1 204 ? -75.935 -31.736 109.504 1.00 32.78 204 ILE A C 1
ATOM 1491 O O . ILE A 1 204 ? -75.769 -31.236 108.391 1.00 31.93 204 ILE A O 1
ATOM 1496 N N . TYR A 1 205 ? -76.021 -31.005 110.610 1.00 32.87 205 TYR A N 1
ATOM 1497 C CA . TYR A 1 205 ? -75.993 -29.543 110.543 1.00 33.50 205 TYR A CA 1
ATOM 1498 C C . TYR A 1 205 ? -74.719 -28.835 111.002 1.00 32.87 205 TYR A C 1
ATOM 1499 O O . TYR A 1 205 ? -74.639 -27.604 110.949 1.00 34.01 205 TYR A O 1
ATOM 1508 N N . GLY A 1 206 ? -73.732 -29.612 111.438 1.00 32.74 206 GLY A N 1
ATOM 1509 C CA . GLY A 1 206 ? -72.474 -29.045 111.882 1.00 35.48 206 GLY A CA 1
ATOM 1510 C C . GLY A 1 206 ? -72.616 -28.280 113.174 1.00 37.98 206 GLY A C 1
ATOM 1511 O O . GLY A 1 206 ? -72.159 -27.141 113.284 1.00 38.54 206 GLY A O 1
ATOM 1512 N N . THR A 1 207 ? -73.244 -28.910 114.157 1.00 39.33 207 THR A N 1
ATOM 1513 C CA . THR A 1 207 ? -73.464 -28.281 115.448 1.00 41.98 207 THR A CA 1
ATOM 1514 C C . THR A 1 207 ? -72.820 -29.071 116.579 1.00 44.08 207 THR A C 1
ATOM 1515 O O . THR A 1 207 ? -73.362 -29.136 117.675 1.00 44.90 207 THR A O 1
ATOM 1519 N N . LYS A 1 208 ? -71.672 -29.680 116.314 1.00 48.16 208 LYS A N 1
ATOM 1520 C CA . LYS A 1 208 ? -70.979 -30.447 117.345 1.00 51.30 208 LYS A CA 1
ATOM 1521 C C . LYS A 1 208 ? -70.665 -29.551 118.545 1.00 52.17 208 LYS A C 1
ATOM 1522 O O . LYS A 1 208 ? -69.599 -28.896 118.535 1.00 52.99 208 LYS A O 1
ATOM 1537 N N . ARG B 1 2 ? -80.430 -0.626 109.878 1.00 34.69 2 ARG B N 1
ATOM 1538 C CA . ARG B 1 2 ? -80.296 -0.745 108.439 1.00 34.69 2 ARG B CA 1
ATOM 1539 C C . ARG B 1 2 ? -81.265 -1.757 107.832 1.00 34.21 2 ARG B C 1
ATOM 1540 O O . ARG B 1 2 ? -81.447 -2.862 108.344 1.00 33.35 2 ARG B O 1
ATOM 1548 N N . ILE B 1 3 ? -81.888 -1.361 106.731 1.00 34.58 3 ILE B N 1
ATOM 1549 C CA . ILE B 1 3 ? -82.820 -2.227 106.029 1.00 34.37 3 ILE B CA 1
ATOM 1550 C C . ILE B 1 3 ? -82.392 -2.261 104.576 1.00 33.27 3 ILE B C 1
ATOM 1551 O O . ILE B 1 3 ? -82.135 -1.220 103.975 1.00 32.17 3 ILE B O 1
ATOM 1556 N N . THR B 1 4 ? -82.300 -3.462 104.017 1.00 30.93 4 THR B N 1
ATOM 1557 C CA . THR B 1 4 ? -81.913 -3.603 102.628 1.00 32.21 4 THR B CA 1
ATOM 1558 C C . THR B 1 4 ? -83.081 -4.174 101.852 1.00 33.66 4 THR B C 1
ATOM 1559 O O . THR B 1 4 ? -83.437 -5.353 102.012 1.00 32.98 4 THR B O 1
ATOM 1563 N N . LEU B 1 5 ? -83.680 -3.340 101.012 1.00 33.09 5 LEU B N 1
ATOM 1564 C CA . LEU B 1 5 ? -84.811 -3.771 100.211 1.00 34.98 5 LEU B CA 1
ATOM 1565 C C . LEU B 1 5 ? -84.266 -4.408 98.937 1.00 35.33 5 LEU B C 1
ATOM 1566 O O . LEU B 1 5 ? -83.660 -3.729 98.110 1.00 35.50 5 LEU B O 1
ATOM 1571 N N . VAL B 1 6 ? -84.473 -5.713 98.783 1.00 35.61 6 VAL B N 1
ATOM 1572 C CA . VAL B 1 6 ? -83.973 -6.411 97.602 1.00 37.07 6 VAL B CA 1
ATOM 1573 C C . VAL B 1 6 ? -84.851 -6.218 96.382 1.00 39.10 6 VAL B C 1
ATOM 1574 O O . VAL B 1 6 ? -85.990 -6.687 96.332 1.00 41.20 6 VAL B O 1
ATOM 1578 N N . ASP B 1 7 ? -84.283 -5.562 95.381 1.00 40.10 7 ASP B N 1
ATOM 1579 C CA . ASP B 1 7 ? -84.989 -5.276 94.153 1.00 40.88 7 ASP B CA 1
ATOM 1580 C C . ASP B 1 7 ? -84.410 -6.039 92.964 1.00 40.29 7 ASP B C 1
ATOM 1581 O O . ASP B 1 7 ? -83.301 -5.736 92.492 1.00 41.64 7 ASP B O 1
ATOM 1586 N N . HIS B 1 8 ? -85.169 -7.019 92.482 1.00 35.00 8 HIS B N 1
ATOM 1587 C CA . HIS B 1 8 ? -84.767 -7.836 91.339 1.00 32.40 8 HIS B CA 1
ATOM 1588 C C . HIS B 1 8 ? -86.041 -8.393 90.702 1.00 30.59 8 HIS B C 1
ATOM 1589 O O . HIS B 1 8 ? -86.917 -8.914 91.394 1.00 29.36 8 HIS B O 1
ATOM 1596 N N . PRO B 1 9 ? -86.160 -8.288 89.375 1.00 30.65 9 PRO B N 1
ATOM 1597 C CA . PRO B 1 9 ? -87.351 -8.785 88.691 1.00 28.57 9 PRO B CA 1
ATOM 1598 C C . PRO B 1 9 ? -87.789 -10.202 89.050 1.00 28.42 9 PRO B C 1
ATOM 1599 O O . PRO B 1 9 ? -88.992 -10.470 89.162 1.00 29.09 9 PRO B O 1
ATOM 1603 N N . LEU B 1 10 ? -86.834 -11.103 89.257 1.00 27.05 10 LEU B N 1
ATOM 1604 C CA . LEU B 1 10 ? -87.201 -12.474 89.572 1.00 28.85 10 LEU B CA 1
ATOM 1605 C C . LEU B 1 10 ? -87.827 -12.577 90.954 1.00 28.64 10 LEU B C 1
ATOM 1606 O O . LEU B 1 10 ? -88.700 -13.412 91.192 1.00 28.19 10 LEU B O 1
ATOM 1611 N N . VAL B 1 11 ? -87.389 -11.717 91.864 1.00 28.92 11 VAL B N 1
ATOM 1612 C CA . VAL B 1 11 ? -87.924 -11.725 93.211 1.00 28.23 11 VAL B CA 1
ATOM 1613 C C . VAL B 1 11 ? -89.359 -11.205 93.197 1.00 27.95 11 VAL B C 1
ATOM 1614 O O . VAL B 1 11 ? -90.243 -11.790 93.824 1.00 26.85 11 VAL B O 1
ATOM 1618 N N . GLN B 1 12 ? -89.585 -10.109 92.482 1.00 27.65 12 GLN B N 1
ATOM 1619 C CA . GLN B 1 12 ? -90.927 -9.535 92.409 1.00 30.56 12 GLN B CA 1
ATOM 1620 C C . GLN B 1 12 ? -91.865 -10.561 91.789 1.00 29.73 12 GLN B C 1
ATOM 1621 O O . GLN B 1 12 ? -92.914 -10.872 92.351 1.00 28.68 12 GLN B O 1
ATOM 1627 N N . HIS B 1 13 ? -91.467 -11.090 90.638 1.00 30.11 13 HIS B N 1
ATOM 1628 C CA . HIS B 1 13 ? -92.261 -12.086 89.936 1.00 30.56 13 HIS B CA 1
ATOM 1629 C C . HIS B 1 13 ? -92.657 -13.232 90.858 1.00 30.05 13 HIS B C 1
ATOM 1630 O O . HIS B 1 13 ? -93.842 -13.525 91.013 1.00 30.19 13 HIS B O 1
ATOM 1637 N N . LYS B 1 14 ? -91.668 -13.868 91.482 1.00 30.79 14 LYS B N 1
ATOM 1638 C CA . LYS B 1 14 ? -91.936 -14.998 92.364 1.00 31.31 14 LYS B CA 1
ATOM 1639 C C . LYS B 1 14 ? -92.767 -14.600 93.569 1.00 31.82 14 LYS B C 1
ATOM 1640 O O . LYS B 1 14 ? -93.602 -15.375 94.047 1.00 29.78 14 LYS B O 1
ATOM 1646 N N . LEU B 1 15 ? -92.546 -13.390 94.064 1.00 32.00 15 LEU B N 1
ATOM 1647 C CA . LEU B 1 15 ? -93.304 -12.920 95.217 1.00 32.39 15 LEU B CA 1
ATOM 1648 C C . LEU B 1 15 ? -94.787 -12.837 94.853 1.00 31.78 15 LEU B C 1
ATOM 1649 O O . LEU B 1 15 ? -95.653 -13.105 95.690 1.00 32.76 15 LEU B O 1
ATOM 1654 N N . ALA B 1 16 ? -95.067 -12.477 93.601 1.00 29.74 16 ALA B N 1
ATOM 1655 C CA . ALA B 1 16 ? -96.439 -12.380 93.101 1.00 31.62 16 ALA B CA 1
ATOM 1656 C C . ALA B 1 16 ? -97.090 -13.762 93.164 1.00 31.51 16 ALA B C 1
ATOM 1657 O O . ALA B 1 16 ? -98.253 -13.897 93.540 1.00 31.08 16 ALA B O 1
ATOM 1659 N N . HIS B 1 17 ? -96.320 -14.781 92.795 1.00 32.57 17 HIS B N 1
ATOM 1660 C CA . HIS B 1 17 ? -96.797 -16.156 92.814 1.00 33.33 17 HIS B CA 1
ATOM 1661 C C . HIS B 1 17 ? -96.911 -16.691 94.233 1.00 31.36 17 HIS B C 1
ATOM 1662 O O . HIS B 1 17 ? -97.742 -17.540 94.501 1.00 31.33 17 HIS B O 1
ATOM 1669 N N . LEU B 1 18 ? -96.092 -16.188 95.150 1.00 30.57 18 LEU B N 1
ATOM 1670 C CA . LEU B 1 18 ? -96.176 -16.638 96.533 1.00 30.85 18 LEU B CA 1
ATOM 1671 C C . LEU B 1 18 ? -97.434 -16.082 97.200 1.00 31.25 18 LEU B C 1
ATOM 1672 O O . LEU B 1 18 ? -98.123 -16.788 97.953 1.00 30.26 18 LEU B O 1
ATOM 1677 N N . ARG B 1 19 ? -97.726 -14.813 96.922 1.00 30.95 19 ARG B N 1
ATOM 1678 C CA . ARG B 1 19 ? -98.890 -14.140 97.488 1.00 31.92 19 ARG B CA 1
ATOM 1679 C C . ARG B 1 19 ? -100.205 -14.759 96.998 1.00 32.28 19 ARG B C 1
ATOM 1680 O O . ARG B 1 19 ? -101.141 -14.915 97.767 1.00 30.63 19 ARG B O 1
ATOM 1688 N N . ASP B 1 20 ? -100.272 -15.073 95.709 1.00 32.07 20 ASP B N 1
ATOM 1689 C CA . ASP B 1 20 ? -101.461 -15.676 95.109 1.00 32.68 20 ASP B CA 1
ATOM 1690 C C . ASP B 1 20 ? -101.924 -16.882 95.941 1.00 31.60 20 ASP B C 1
ATOM 1691 O O . ASP B 1 20 ? -101.197 -17.865 96.076 1.00 32.44 20 ASP B O 1
ATOM 1696 N N . LYS B 1 21 ? -103.132 -16.805 96.493 1.00 31.92 21 LYS B N 1
ATOM 1697 C CA . LYS B 1 21 ? -103.665 -17.890 97.323 1.00 33.12 21 LYS B CA 1
ATOM 1698 C C . LYS B 1 21 ? -103.853 -19.208 96.579 1.00 33.89 21 LYS B C 1
ATOM 1699 O O . LYS B 1 21 ? -103.955 -20.255 97.203 1.00 34.76 21 LYS B O 1
ATOM 1705 N N . ARG B 1 22 ? -103.912 -19.148 95.254 1.00 35.55 22 ARG B N 1
ATOM 1706 C CA . ARG B 1 22 ? -104.079 -20.341 94.430 1.00 35.12 22 ARG B CA 1
ATOM 1707 C C . ARG B 1 22 ? -102.814 -21.196 94.390 1.00 35.97 22 ARG B C 1
ATOM 1708 O O . ARG B 1 22 ? -102.834 -22.334 93.916 1.00 35.88 22 ARG B O 1
ATOM 1716 N N . THR B 1 23 ? -101.708 -20.650 94.886 1.00 35.14 23 THR B N 1
ATOM 1717 C CA . THR B 1 23 ? -100.449 -21.379 94.870 1.00 31.43 23 THR B CA 1
ATOM 1718 C C . THR B 1 23 ? -100.343 -22.407 95.979 1.00 32.17 23 THR B C 1
ATOM 1719 O O . THR B 1 23 ? -100.285 -22.066 97.158 1.00 29.34 23 THR B O 1
ATOM 1723 N N . GLY B 1 24 ? -100.315 -23.680 95.576 1.00 31.71 24 GLY B N 1
ATOM 1724 C CA . GLY B 1 24 ? -100.232 -24.776 96.526 1.00 29.51 24 GLY B CA 1
ATOM 1725 C C . GLY B 1 24 ? -98.882 -24.976 97.186 1.00 29.87 24 GLY B C 1
ATOM 1726 O O . GLY B 1 24 ? -97.886 -24.357 96.809 1.00 33.05 24 GLY B O 1
ATOM 1727 N N . PRO B 1 25 ? -98.820 -25.859 98.187 1.00 31.48 25 PRO B N 1
ATOM 1728 C CA . PRO B 1 25 ? -97.597 -26.164 98.929 1.00 30.51 25 PRO B CA 1
ATOM 1729 C C . PRO B 1 25 ? -96.333 -26.452 98.114 1.00 31.12 25 PRO B C 1
ATOM 1730 O O . PRO B 1 25 ? -95.273 -25.899 98.419 1.00 27.82 25 PRO B O 1
ATOM 1734 N N . LYS B 1 26 ? -96.428 -27.315 97.099 1.00 28.75 26 LYS B N 1
ATOM 1735 C CA . LYS B 1 26 ? -95.248 -27.646 96.302 1.00 29.61 26 LYS B CA 1
ATOM 1736 C C . LYS B 1 26 ? -94.619 -26.428 95.630 1.00 27.93 26 LYS B C 1
ATOM 1737 O O . LYS B 1 26 ? -93.420 -26.175 95.795 1.00 28.73 26 LYS B O 1
ATOM 1743 N N . ASP B 1 27 ? -95.414 -25.679 94.869 1.00 27.27 27 ASP B N 1
ATOM 1744 C CA . ASP B 1 27 ? -94.891 -24.506 94.188 1.00 26.75 27 ASP B CA 1
ATOM 1745 C C . ASP B 1 27 ? -94.503 -23.397 95.161 1.00 28.72 27 ASP B C 1
ATOM 1746 O O . ASP B 1 27 ? -93.520 -22.681 94.933 1.00 27.66 27 ASP B O 1
ATOM 1751 N N . PHE B 1 28 ? -95.262 -23.268 96.246 1.00 26.87 28 PHE B N 1
ATOM 1752 C CA . PHE B 1 28 ? -94.994 -22.247 97.246 1.00 28.91 28 PHE B CA 1
ATOM 1753 C C . PHE B 1 28 ? -93.640 -22.514 97.879 1.00 29.68 28 PHE B C 1
ATOM 1754 O O . PHE B 1 28 ? -92.833 -21.598 98.052 1.00 29.96 28 PHE B O 1
ATOM 1762 N N . ARG B 1 29 ? -93.389 -23.777 98.212 1.00 30.35 29 ARG B N 1
ATOM 1763 C CA . ARG B 1 29 ? -92.130 -24.167 98.831 1.00 30.72 29 ARG B CA 1
ATOM 1764 C C . ARG B 1 29 ? -90.948 -23.918 97.888 1.00 30.94 29 ARG B C 1
ATOM 1765 O O . ARG B 1 29 ? -89.911 -23.412 98.318 1.00 29.21 29 ARG B O 1
ATOM 1773 N N . GLU B 1 30 ? -91.111 -24.259 96.609 1.00 29.36 30 GLU B N 1
ATOM 1774 C CA . GLU B 1 30 ? -90.051 -24.048 95.623 1.00 28.83 30 GLU B CA 1
ATOM 1775 C C . GLU B 1 30 ? -89.798 -22.549 95.419 1.00 26.90 30 GLU B C 1
ATOM 1776 O O . GLU B 1 30 ? -88.647 -22.112 95.363 1.00 26.99 30 GLU B O 1
ATOM 1782 N N . LEU B 1 31 ? -90.876 -21.776 95.300 1.00 25.75 31 LEU B N 1
ATOM 1783 C CA . LEU B 1 31 ? -90.772 -20.333 95.112 1.00 26.67 31 LEU B CA 1
ATOM 1784 C C . LEU B 1 31 ? -90.049 -19.680 96.284 1.00 28.14 31 LEU B C 1
ATOM 1785 O O . LEU B 1 31 ? -89.177 -18.822 96.091 1.00 29.46 31 LEU B O 1
ATOM 1790 N N . ALA B 1 32 ? -90.404 -20.091 97.495 1.00 28.77 32 ALA B N 1
ATOM 1791 C CA . ALA B 1 32 ? -89.784 -19.541 98.694 1.00 30.53 32 ALA B CA 1
ATOM 1792 C C . ALA B 1 32 ? -88.286 -19.848 98.701 1.00 32.42 32 ALA B C 1
ATOM 1793 O O . ALA B 1 32 ? -87.468 -19.019 99.126 1.00 32.20 32 ALA B O 1
ATOM 1795 N N . GLU B 1 33 ? -87.926 -21.040 98.228 1.00 30.23 33 GLU B N 1
ATOM 1796 C CA . GLU B 1 33 ? -86.523 -21.428 98.172 1.00 30.54 33 GLU B CA 1
ATOM 1797 C C . GLU B 1 33 ? -85.780 -20.551 97.167 1.00 29.67 33 GLU B C 1
ATOM 1798 O O . GLU B 1 33 ? -84.682 -20.078 97.438 1.00 29.35 33 GLU B O 1
ATOM 1804 N N . GLU B 1 34 ? -86.386 -20.345 96.002 1.00 28.87 34 GLU B N 1
ATOM 1805 C CA . GLU B 1 34 ? -85.771 -19.540 94.957 1.00 28.67 34 GLU B CA 1
ATOM 1806 C C . GLU B 1 34 ? -85.591 -18.097 95.426 1.00 28.91 34 GLU B C 1
ATOM 1807 O O . GLU B 1 34 ? -84.542 -17.492 95.209 1.00 27.10 34 GLU B O 1
ATOM 1813 N N . VAL B 1 35 ? -86.614 -17.555 96.075 1.00 28.18 35 VAL B N 1
ATOM 1814 C CA . VAL B 1 35 ? -86.535 -16.196 96.582 1.00 29.20 35 VAL B CA 1
ATOM 1815 C C . VAL B 1 35 ? -85.372 -16.080 97.573 1.00 27.20 35 VAL B C 1
ATOM 1816 O O . VAL B 1 35 ? -84.562 -15.156 97.470 1.00 27.17 35 VAL B O 1
ATOM 1820 N N . ALA B 1 36 ? -85.277 -17.022 98.511 1.00 25.94 36 ALA B N 1
ATOM 1821 C CA . ALA B 1 36 ? -84.196 -17.001 99.497 1.00 25.50 36 ALA B CA 1
ATOM 1822 C C . ALA B 1 36 ? -82.831 -16.986 98.809 1.00 26.16 36 ALA B C 1
ATOM 1823 O O . ALA B 1 36 ? -81.936 -16.254 99.225 1.00 25.69 36 ALA B O 1
ATOM 1833 N N . LEU B 1 38 ? -82.068 -15.929 95.737 1.00 26.63 38 LEU B N 1
ATOM 1834 C CA . LEU B 1 38 ? -81.902 -14.637 95.098 1.00 27.23 38 LEU B CA 1
ATOM 1835 C C . LEU B 1 38 ? -81.554 -13.539 96.105 1.00 27.93 38 LEU B C 1
ATOM 1836 O O . LEU B 1 38 ? -80.715 -12.688 95.824 1.00 26.91 38 LEU B O 1
ATOM 1849 N N . ALA B 1 40 ? -80.049 -14.024 98.844 1.00 27.37 40 ALA B N 1
ATOM 1850 C CA . ALA B 1 40 ? -78.737 -14.344 99.388 1.00 27.86 40 ALA B CA 1
ATOM 1851 C C . ALA B 1 40 ? -77.636 -13.635 98.608 1.00 27.29 40 ALA B C 1
ATOM 1852 O O . ALA B 1 40 ? -76.575 -13.349 99.148 1.00 27.47 40 ALA B O 1
ATOM 1854 N N . TYR B 1 41 ? -77.878 -13.358 97.338 1.00 27.09 41 TYR B N 1
ATOM 1855 C CA . TYR B 1 41 ? -76.862 -12.694 96.534 1.00 29.17 41 TYR B CA 1
ATOM 1856 C C . TYR B 1 41 ? -76.453 -11.355 97.163 1.00 31.66 41 TYR B C 1
ATOM 1857 O O . TYR B 1 41 ? -75.266 -11.078 97.376 1.00 31.23 41 TYR B O 1
ATOM 1866 N N . GLU B 1 42 ? -77.451 -10.534 97.468 1.00 32.74 42 GLU B N 1
ATOM 1867 C CA . GLU B 1 42 ? -77.215 -9.225 98.050 1.00 33.25 42 GLU B CA 1
ATOM 1868 C C . GLU B 1 42 ? -76.705 -9.320 99.483 1.00 32.31 42 GLU B C 1
ATOM 1869 O O . GLU B 1 42 ? -75.751 -8.627 99.861 1.00 31.30 42 GLU B O 1
ATOM 1875 N N . ALA B 1 43 ? -77.320 -10.191 100.277 1.00 30.15 43 ALA B N 1
ATOM 1876 C CA . ALA B 1 43 ? -76.931 -10.358 101.674 1.00 29.24 43 ALA B CA 1
ATOM 1877 C C . ALA B 1 43 ? -75.536 -10.943 101.880 1.00 29.09 43 ALA B C 1
ATOM 1878 O O . ALA B 1 43 ? -74.978 -10.854 102.970 1.00 27.35 43 ALA B O 1
ATOM 1888 N N . ARG B 1 45 ? -72.965 -10.360 99.495 1.00 28.45 45 ARG B N 1
ATOM 1889 C CA . ARG B 1 45 ? -72.037 -9.623 98.661 1.00 31.57 45 ARG B CA 1
ATOM 1890 C C . ARG B 1 45 ? -70.900 -9.014 99.491 1.00 30.73 45 ARG B C 1
ATOM 1891 O O . ARG B 1 45 ? -69.868 -8.642 98.948 1.00 30.42 45 ARG B O 1
ATOM 1899 N N . ASP B 1 46 ? -71.083 -8.925 100.802 1.00 30.76 46 ASP B N 1
ATOM 1900 C CA . ASP B 1 46 ? -70.042 -8.363 101.659 1.00 30.40 46 ASP B CA 1
ATOM 1901 C C . ASP B 1 46 ? -69.234 -9.422 102.413 1.00 30.43 46 ASP B C 1
ATOM 1902 O O . ASP B 1 46 ? -68.655 -9.133 103.461 1.00 29.59 46 ASP B O 1
ATOM 1907 N N . LEU B 1 47 ? -69.210 -10.650 101.902 1.00 28.35 47 LEU B N 1
ATOM 1908 C CA . LEU B 1 47 ? -68.422 -11.696 102.557 1.00 29.31 47 LEU B CA 1
ATOM 1909 C C . LEU B 1 47 ? -66.955 -11.373 102.272 1.00 29.93 47 LEU B C 1
ATOM 1910 O O . LEU B 1 47 ? -66.596 -11.052 101.143 1.00 29.81 47 LEU B O 1
ATOM 1915 N N . GLU B 1 48 ? -66.115 -11.453 103.298 1.00 32.49 48 GLU B N 1
ATOM 1916 C CA . GLU B 1 48 ? -64.698 -11.126 103.138 1.00 36.21 48 GLU B CA 1
ATOM 1917 C C . GLU B 1 48 ? -63.868 -12.200 102.451 1.00 35.32 48 GLU B C 1
ATOM 1918 O O . GLU B 1 48 ? -64.104 -13.391 102.634 1.00 34.52 48 GLU B O 1
ATOM 1924 N N . LEU B 1 49 ? -62.889 -11.751 101.675 1.00 35.76 49 LEU B N 1
ATOM 1925 C CA . LEU B 1 49 ? -61.980 -12.619 100.929 1.00 38.95 49 LEU B CA 1
ATOM 1926 C C . LEU B 1 49 ? -60.520 -12.429 101.361 1.00 41.27 49 LEU B C 1
ATOM 1927 O O . LEU B 1 49 ? -60.182 -11.482 102.078 1.00 42.26 49 LEU B O 1
ATOM 1932 N N . GLU B 1 50 ? -59.661 -13.335 100.904 1.00 41.66 50 GLU B N 1
ATOM 1933 C CA . GLU B 1 50 ? -58.229 -13.281 101.190 1.00 42.41 50 GLU B CA 1
ATOM 1934 C C . GLU B 1 50 ? -57.510 -13.935 100.010 1.00 41.56 50 GLU B C 1
ATOM 1935 O O . GLU B 1 50 ? -58.029 -14.879 99.416 1.00 39.72 50 GLU B O 1
ATOM 1941 N N . GLU B 1 51 ? -56.331 -13.429 99.659 1.00 40.54 51 GLU B N 1
ATOM 1942 C CA . GLU B 1 51 ? -55.584 -13.971 98.528 1.00 41.86 51 GLU B CA 1
ATOM 1943 C C . GLU B 1 51 ? -54.839 -15.264 98.821 1.00 41.24 51 GLU B C 1
ATOM 1944 O O . GLU B 1 51 ? -54.397 -15.500 99.942 1.00 40.39 51 GLU B O 1
ATOM 1950 N N . THR B 1 52 ? -54.718 -16.101 97.796 1.00 39.43 52 THR B N 1
ATOM 1951 C CA . THR B 1 52 ? -53.997 -17.362 97.902 1.00 38.28 52 THR B CA 1
ATOM 1952 C C . THR B 1 52 ? -53.651 -17.814 96.491 1.00 38.39 52 THR B C 1
ATOM 1953 O O . THR B 1 52 ? -53.938 -17.105 95.519 1.00 37.43 52 THR B O 1
ATOM 1957 N N . THR B 1 53 ? -53.034 -18.985 96.371 1.00 37.64 53 THR B N 1
ATOM 1958 C CA . THR B 1 53 ? -52.651 -19.505 95.063 1.00 38.18 53 THR B CA 1
ATOM 1959 C C . THR B 1 53 ? -53.001 -20.987 94.944 1.00 38.15 53 THR B C 1
ATOM 1960 O O . THR B 1 53 ? -52.992 -21.714 95.933 1.00 38.10 53 THR B O 1
ATOM 1964 N N . VAL B 1 54 ? -53.321 -21.425 93.734 1.00 36.54 54 VAL B N 1
ATOM 1965 C CA . VAL B 1 54 ? -53.641 -22.826 93.500 1.00 36.94 54 VAL B CA 1
ATOM 1966 C C . VAL B 1 54 ? -53.033 -23.237 92.176 1.00 38.03 54 VAL B C 1
ATOM 1967 O O . VAL B 1 54 ? -52.652 -22.387 91.362 1.00 37.52 54 VAL B O 1
ATOM 1971 N N . GLU B 1 55 ? -52.935 -24.544 91.969 1.00 38.48 55 GLU B N 1
ATOM 1972 C CA . GLU B 1 55 ? -52.412 -25.066 90.724 1.00 39.20 55 GLU B CA 1
ATOM 1973 C C . GLU B 1 55 ? -53.599 -25.452 89.855 1.00 38.31 55 GLU B C 1
ATOM 1974 O O . GLU B 1 55 ? -54.485 -26.205 90.269 1.00 37.16 55 GLU B O 1
ATOM 1980 N N . THR B 1 56 ? -53.605 -24.910 88.651 1.00 37.53 56 THR B N 1
ATOM 1981 C CA . THR B 1 56 ? -54.627 -25.177 87.665 1.00 37.95 56 THR B CA 1
ATOM 1982 C C . THR B 1 56 ? -54.048 -26.344 86.867 1.00 38.11 56 THR B C 1
ATOM 1983 O O . THR B 1 56 ? -52.859 -26.626 86.974 1.00 36.71 56 THR B O 1
ATOM 1987 N N . PRO B 1 57 ? -54.879 -27.067 86.096 1.00 38.89 57 PRO B N 1
ATOM 1988 C CA . PRO B 1 57 ? -54.246 -28.160 85.352 1.00 39.57 57 PRO B CA 1
ATOM 1989 C C . PRO B 1 57 ? -53.421 -27.578 84.210 1.00 39.37 57 PRO B C 1
ATOM 1990 O O . PRO B 1 57 ? -52.766 -28.305 83.462 1.00 38.89 57 PRO B O 1
ATOM 1994 N N . ILE B 1 58 ? -53.454 -26.253 84.096 1.00 38.62 58 ILE B N 1
ATOM 1995 C CA . ILE B 1 58 ? -52.729 -25.550 83.043 1.00 39.03 58 ILE B CA 1
ATOM 1996 C C . ILE B 1 58 ? -51.531 -24.775 83.565 1.00 40.05 58 ILE B C 1
ATOM 1997 O O . ILE B 1 58 ? -50.488 -24.752 82.920 1.00 41.30 58 ILE B O 1
ATOM 2002 N N . ALA B 1 59 ? -51.679 -24.152 84.732 1.00 39.61 59 ALA B N 1
ATOM 2003 C CA . ALA B 1 59 ? -50.608 -23.342 85.314 1.00 38.95 59 ALA B CA 1
ATOM 2004 C C . ALA B 1 59 ? -51.011 -22.789 86.679 1.00 38.53 59 ALA B C 1
ATOM 2005 O O . ALA B 1 59 ? -52.164 -22.915 87.089 1.00 37.59 59 ALA B O 1
ATOM 2007 N N . PRO B 1 60 ? -50.060 -22.176 87.408 1.00 38.62 60 PRO B N 1
ATOM 2008 C CA . PRO B 1 60 ? -50.363 -21.610 88.728 1.00 37.45 60 PRO B CA 1
ATOM 2009 C C . PRO B 1 60 ? -51.337 -20.446 88.581 1.00 37.01 60 PRO B C 1
ATOM 2010 O O . PRO B 1 60 ? -51.395 -19.804 87.533 1.00 36.88 60 PRO B O 1
ATOM 2014 N N . ALA B 1 61 ? -52.101 -20.173 89.630 1.00 37.96 61 ALA B N 1
ATOM 2015 C CA . ALA B 1 61 ? -53.063 -19.086 89.577 1.00 37.87 61 ALA B CA 1
ATOM 2016 C C . ALA B 1 61 ? -53.241 -18.392 90.919 1.00 38.90 61 ALA B C 1
ATOM 2017 O O . ALA B 1 61 ? -53.364 -19.042 91.960 1.00 38.54 61 ALA B O 1
ATOM 2019 N N . ARG B 1 62 ? -53.236 -17.062 90.890 1.00 39.70 62 ARG B N 1
ATOM 2020 C CA . ARG B 1 62 ? -53.448 -16.280 92.105 1.00 39.78 62 ARG B CA 1
ATOM 2021 C C . ARG B 1 62 ? -54.957 -16.126 92.181 1.00 37.22 62 ARG B C 1
ATOM 2022 O O . ARG B 1 62 ? -55.585 -15.675 91.228 1.00 34.95 62 ARG B O 1
ATOM 2030 N N . VAL B 1 63 ? -55.542 -16.516 93.302 1.00 35.69 63 VAL B N 1
ATOM 2031 C CA . VAL B 1 63 ? -56.987 -16.427 93.442 1.00 36.40 63 VAL B CA 1
ATOM 2032 C C . VAL B 1 63 ? -57.370 -15.888 94.808 1.00 36.75 63 VAL B C 1
ATOM 2033 O O . VAL B 1 63 ? -56.510 -15.599 95.637 1.00 35.82 63 VAL B O 1
ATOM 2037 N N . LYS B 1 64 ? -58.673 -15.759 95.031 1.00 36.72 64 LYS B N 1
ATOM 2038 C CA . LYS B 1 64 ? -59.194 -15.282 96.305 1.00 37.47 64 LYS B CA 1
ATOM 2039 C C . LYS B 1 64 ? -60.252 -16.247 96.810 1.00 35.73 64 LYS B C 1
ATOM 2040 O O . LYS B 1 64 ? -61.075 -16.722 96.038 1.00 34.75 64 LYS B O 1
ATOM 2046 N N . VAL B 1 65 ? -60.221 -16.528 98.108 1.00 35.97 65 VAL B N 1
ATOM 2047 C CA . VAL B 1 65 ? -61.182 -17.427 98.735 1.00 34.30 65 VAL B CA 1
ATOM 2048 C C . VAL B 1 65 ? -61.740 -16.757 99.981 1.00 34.56 65 VAL B C 1
ATOM 2049 O O . VAL B 1 65 ? -61.149 -15.813 100.508 1.00 34.23 65 VAL B O 1
ATOM 2053 N N . LEU B 1 66 ? -62.882 -17.241 100.450 1.00 32.73 66 LEU B N 1
ATOM 2054 C CA . LEU B 1 66 ? -63.495 -16.694 101.648 1.00 35.27 66 LEU B CA 1
ATOM 2055 C C . LEU B 1 66 ? -62.552 -16.901 102.826 1.00 37.28 66 LEU B C 1
ATOM 2056 O O . LEU B 1 66 ? -61.835 -17.899 102.886 1.00 35.43 66 LEU B O 1
ATOM 2061 N N . SER B 1 67 ? -62.551 -15.957 103.761 1.00 37.87 67 SER B N 1
ATOM 2062 C CA . SER B 1 67 ? -61.701 -16.066 104.938 1.00 39.56 67 SER B CA 1
ATOM 2063 C C . SER B 1 67 ? -62.587 -16.295 106.152 1.00 40.43 67 SER B C 1
ATOM 2064 O O . SER B 1 67 ? -63.773 -15.976 106.132 1.00 41.34 67 SER B O 1
ATOM 2067 N N . GLY B 1 68 ? -62.014 -16.849 107.211 1.00 42.50 68 GLY B N 1
ATOM 2068 C CA . GLY B 1 68 ? -62.796 -17.097 108.410 1.00 44.19 68 GLY B CA 1
ATOM 2069 C C . GLY B 1 68 ? -63.527 -18.427 108.382 1.00 44.71 68 GLY B C 1
ATOM 2070 O O . GLY B 1 68 ? -63.439 -19.173 107.408 1.00 45.01 68 GLY B O 1
ATOM 2071 N N . LYS B 1 69 ? -64.241 -18.728 109.461 1.00 43.00 69 LYS B N 1
ATOM 2072 C CA . LYS B 1 69 ? -64.986 -19.974 109.559 1.00 42.57 69 LYS B CA 1
ATOM 2073 C C . LYS B 1 69 ? -66.213 -19.955 108.650 1.00 41.79 69 LYS B C 1
ATOM 2074 O O . LYS B 1 69 ? -66.650 -18.894 108.202 1.00 41.34 69 LYS B O 1
ATOM 2080 N N . LYS B 1 70 ? -66.764 -21.133 108.373 1.00 38.90 70 LYS B N 1
ATOM 2081 C CA . LYS B 1 70 ? -67.942 -21.229 107.521 1.00 36.45 70 LYS B CA 1
ATOM 2082 C C . LYS B 1 70 ? -69.106 -20.458 108.147 1.00 35.04 70 LYS B C 1
ATOM 2083 O O . LYS B 1 70 ? -69.282 -20.459 109.367 1.00 34.38 70 LYS B O 1
ATOM 2089 N N . LEU B 1 71 ? -69.888 -19.795 107.299 1.00 30.84 71 LEU B N 1
ATOM 2090 C CA . LEU B 1 71 ? -71.020 -18.988 107.745 1.00 30.08 71 LEU B CA 1
ATOM 2091 C C . LEU B 1 71 ? -72.146 -19.820 108.368 1.00 30.37 71 LEU B C 1
ATOM 2092 O O . LEU B 1 71 ? -72.271 -21.019 108.103 1.00 26.77 71 LEU B O 1
ATOM 2097 N N . ALA B 1 72 ? -72.954 -19.169 109.204 1.00 28.74 72 ALA B N 1
ATOM 2098 C CA . ALA B 1 72 ? -74.062 -19.825 109.884 1.00 28.04 72 ALA B CA 1
ATOM 2099 C C . ALA B 1 72 ? -75.442 -19.378 109.404 1.00 29.83 72 ALA B C 1
ATOM 2100 O O . ALA B 1 72 ? -75.732 -18.176 109.313 1.00 30.97 72 ALA B O 1
ATOM 2102 N N . LEU B 1 73 ? -76.287 -20.362 109.097 1.00 29.56 73 LEU B N 1
ATOM 2103 C CA . LEU B 1 73 ? -77.654 -20.129 108.659 1.00 29.47 73 LEU B CA 1
ATOM 2104 C C . LEU B 1 73 ? -78.534 -20.631 109.806 1.00 29.56 73 LEU B C 1
ATOM 2105 O O . LEU B 1 73 ? -78.468 -21.800 110.182 1.00 29.64 73 LEU B O 1
ATOM 2110 N N . VAL B 1 74 ? -79.346 -19.745 110.372 1.00 30.23 74 VAL B N 1
ATOM 2111 C CA . VAL B 1 74 ? -80.207 -20.114 111.490 1.00 28.08 74 VAL B CA 1
ATOM 2112 C C . VAL B 1 74 ? -81.660 -19.923 111.102 1.00 29.39 74 VAL B C 1
ATOM 2113 O O . VAL B 1 74 ? -82.094 -18.811 110.796 1.00 28.72 74 VAL B O 1
ATOM 2117 N N . ALA B 1 75 ? -82.418 -21.013 111.121 1.00 29.66 75 ALA B N 1
ATOM 2118 C CA . ALA B 1 75 ? -83.816 -20.935 110.745 1.00 30.40 75 ALA B CA 1
ATOM 2119 C C . ALA B 1 75 ? -84.739 -20.844 111.941 1.00 29.84 75 ALA B C 1
ATOM 2120 O O . ALA B 1 75 ? -84.472 -21.420 112.994 1.00 30.21 75 ALA B O 1
ATOM 2122 N N . ILE B 1 76 ? -85.814 -20.083 111.782 1.00 29.08 76 ILE B N 1
ATOM 2123 C CA . ILE B 1 76 ? -86.816 -20.014 112.826 1.00 30.94 76 ILE B CA 1
ATOM 2124 C C . ILE B 1 76 ? -87.827 -21.023 112.291 1.00 30.79 76 ILE B C 1
ATOM 2125 O O . ILE B 1 76 ? -88.350 -20.846 111.195 1.00 32.47 76 ILE B O 1
ATOM 2130 N N . LEU B 1 77 ? -88.074 -22.096 113.036 1.00 33.13 77 LEU B N 1
ATOM 2131 C CA . LEU B 1 77 ? -89.028 -23.114 112.588 1.00 33.70 77 LEU B CA 1
ATOM 2132 C C . LEU B 1 77 ? -90.432 -22.521 112.626 1.00 34.51 77 LEU B C 1
ATOM 2133 O O . LEU B 1 77 ? -90.725 -21.708 113.492 1.00 35.79 77 LEU B O 1
ATOM 2138 N N . ARG B 1 78 ? -91.297 -22.904 111.693 1.00 33.71 78 ARG B N 1
ATOM 2139 C CA . ARG B 1 78 ? -90.980 -23.858 110.638 1.00 33.85 78 ARG B CA 1
ATOM 2140 C C . ARG B 1 78 ? -90.584 -23.203 109.321 1.00 32.79 78 ARG B C 1
ATOM 2141 O O . ARG B 1 78 ? -89.703 -23.693 108.616 1.00 33.67 78 ARG B O 1
ATOM 2149 N N . ALA B 1 79 ? -91.253 -22.103 108.992 1.00 31.37 79 ALA B N 1
ATOM 2150 C CA . ALA B 1 79 ? -91.038 -21.408 107.729 1.00 29.89 79 ALA B CA 1
ATOM 2151 C C . ALA B 1 79 ? -89.602 -21.051 107.370 1.00 29.13 79 ALA B C 1
ATOM 2152 O O . ALA B 1 79 ? -89.284 -20.910 106.193 1.00 30.87 79 ALA B O 1
ATOM 2154 N N . GLY B 1 80 ? -88.737 -20.901 108.368 1.00 29.46 80 GLY B N 1
ATOM 2155 C CA . GLY B 1 80 ? -87.348 -20.572 108.082 1.00 29.06 80 GLY B CA 1
ATOM 2156 C C . GLY B 1 80 ? -86.602 -21.695 107.367 1.00 29.46 80 GLY B C 1
ATOM 2157 O O . GLY B 1 80 ? -85.641 -21.456 106.619 1.00 27.68 80 GLY B O 1
ATOM 2158 N N . LEU B 1 81 ? -87.054 -22.926 107.589 1.00 27.84 81 LEU B N 1
ATOM 2159 C CA . LEU B 1 81 ? -86.419 -24.096 106.985 1.00 29.20 81 LEU B CA 1
ATOM 2160 C C . LEU B 1 81 ? -86.282 -23.983 105.477 1.00 28.76 81 LEU B C 1
ATOM 2161 O O . LEU B 1 81 ? -85.233 -24.285 104.922 1.00 29.98 81 LEU B O 1
ATOM 2166 N N . VAL B 1 82 ? -87.341 -23.529 104.818 1.00 29.33 82 VAL B N 1
ATOM 2167 C CA . VAL B 1 82 ? -87.335 -23.406 103.371 1.00 29.07 82 VAL B CA 1
ATOM 2168 C C . VAL B 1 82 ? -86.263 -22.427 102.876 1.00 29.84 82 VAL B C 1
ATOM 2169 O O . VAL B 1 82 ? -85.668 -22.625 101.807 1.00 26.00 82 VAL B O 1
ATOM 2181 N N . VAL B 1 84 ? -83.425 -21.750 104.502 1.00 24.40 84 VAL B N 1
ATOM 2182 C CA . VAL B 1 84 ? -82.143 -22.410 104.715 1.00 27.75 84 VAL B CA 1
ATOM 2183 C C . VAL B 1 84 ? -81.858 -23.390 103.558 1.00 28.11 84 VAL B C 1
ATOM 2184 O O . VAL B 1 84 ? -80.744 -23.427 103.020 1.00 27.06 84 VAL B O 1
ATOM 2188 N N . GLU B 1 85 ? -82.873 -24.152 103.155 1.00 28.51 85 GLU B N 1
ATOM 2189 C CA . GLU B 1 85 ? -82.687 -25.123 102.073 1.00 31.11 85 GLU B CA 1
ATOM 2190 C C . GLU B 1 85 ? -82.320 -24.474 100.753 1.00 29.10 85 GLU B C 1
ATOM 2191 O O . GLU B 1 85 ? -81.472 -24.982 100.021 1.00 30.99 85 GLU B O 1
ATOM 2197 N N . GLY B 1 86 ? -82.962 -23.359 100.434 1.00 29.31 86 GLY B N 1
ATOM 2198 C CA . GLY B 1 86 ? -82.636 -22.685 99.194 1.00 29.00 86 GLY B CA 1
ATOM 2199 C C . GLY B 1 86 ? -81.207 -22.146 99.243 1.00 29.89 86 GLY B C 1
ATOM 2200 O O . GLY B 1 86 ? -80.416 -22.362 98.322 1.00 29.25 86 GLY B O 1
ATOM 2201 N N . ILE B 1 87 ? -80.868 -21.465 100.334 1.00 27.09 87 ILE B N 1
ATOM 2202 C CA . ILE B 1 87 ? -79.543 -20.873 100.476 1.00 27.44 87 ILE B CA 1
ATOM 2203 C C . ILE B 1 87 ? -78.406 -21.904 100.510 1.00 27.38 87 ILE B C 1
ATOM 2204 O O . ILE B 1 87 ? -77.295 -21.628 100.040 1.00 27.85 87 ILE B O 1
ATOM 2209 N N . LEU B 1 88 ? -78.682 -23.094 101.036 1.00 26.68 88 LEU B N 1
ATOM 2210 C CA . LEU B 1 88 ? -77.665 -24.140 101.076 1.00 26.22 88 LEU B CA 1
ATOM 2211 C C . LEU B 1 88 ? -77.257 -24.554 99.666 1.00 27.62 88 LEU B C 1
ATOM 2212 O O . LEU B 1 88 ? -76.167 -25.093 99.468 1.00 27.35 88 LEU B O 1
ATOM 2217 N N . LYS B 1 89 ? -78.113 -24.297 98.682 1.00 25.83 89 LYS B N 1
ATOM 2218 C CA . LYS B 1 89 ? -77.772 -24.665 97.316 1.00 28.82 89 LYS B CA 1
ATOM 2219 C C . LYS B 1 89 ? -76.657 -23.762 96.779 1.00 28.37 89 LYS B C 1
ATOM 2220 O O . LYS B 1 89 ? -75.995 -24.099 95.791 1.00 27.49 89 LYS B O 1
ATOM 2226 N N . LEU B 1 90 ? -76.459 -22.613 97.429 1.00 27.05 90 LEU B N 1
ATOM 2227 C CA . LEU B 1 90 ? -75.409 -21.676 97.029 1.00 26.54 90 LEU B CA 1
ATOM 2228 C C . LEU B 1 90 ? -74.188 -21.886 97.906 1.00 26.07 90 LEU B C 1
ATOM 2229 O O . LEU B 1 90 ? -73.062 -21.870 97.417 1.00 27.75 90 LEU B O 1
ATOM 2234 N N . VAL B 1 91 ? -74.426 -22.094 99.198 1.00 26.20 91 VAL B N 1
ATOM 2235 C CA . VAL B 1 91 ? -73.359 -22.290 100.187 1.00 26.85 91 VAL B CA 1
ATOM 2236 C C . VAL B 1 91 ? -73.614 -23.567 101.003 1.00 28.55 91 VAL B C 1
ATOM 2237 O O . VAL B 1 91 ? -73.972 -23.517 102.182 1.00 27.69 91 VAL B O 1
ATOM 2241 N N . PRO B 1 92 ? -73.394 -24.735 100.384 1.00 30.47 92 PRO B N 1
ATOM 2242 C CA . PRO B 1 92 ? -73.614 -26.026 101.043 1.00 30.28 92 PRO B CA 1
ATOM 2243 C C . PRO B 1 92 ? -72.773 -26.368 102.265 1.00 30.20 92 PRO B C 1
ATOM 2244 O O . PRO B 1 92 ? -73.123 -27.287 103.006 1.00 31.95 92 PRO B O 1
ATOM 2248 N N . HIS B 1 93 ? -71.672 -25.653 102.490 1.00 29.55 93 HIS B N 1
ATOM 2249 C CA . HIS B 1 93 ? -70.841 -25.935 103.660 1.00 28.66 93 HIS B CA 1
ATOM 2250 C C . HIS B 1 93 ? -71.221 -25.083 104.852 1.00 28.97 93 HIS B C 1
ATOM 2251 O O . HIS B 1 93 ? -70.596 -25.182 105.907 1.00 27.37 93 HIS B O 1
ATOM 2258 N N . ALA B 1 94 ? -72.238 -24.239 104.688 1.00 27.82 94 ALA B N 1
ATOM 2259 C CA . ALA B 1 94 ? -72.675 -23.376 105.782 1.00 29.77 94 ALA B CA 1
ATOM 2260 C C . ALA B 1 94 ? -73.163 -24.225 106.948 1.00 31.47 94 ALA B C 1
ATOM 2261 O O . ALA B 1 94 ? -73.750 -25.287 106.734 1.00 31.32 94 ALA B O 1
ATOM 2263 N N . ARG B 1 95 ? -72.916 -23.783 108.179 1.00 30.46 95 ARG B N 1
ATOM 2264 C CA . ARG B 1 95 ? -73.405 -24.540 109.324 1.00 29.63 95 ARG B CA 1
ATOM 2265 C C . ARG B 1 95 ? -74.834 -24.091 109.610 1.00 29.87 95 ARG B C 1
ATOM 2266 O O . ARG B 1 95 ? -75.184 -22.917 109.416 1.00 29.24 95 ARG B O 1
ATOM 2274 N N . VAL B 1 96 ? -75.666 -25.020 110.069 1.00 30.45 96 VAL B N 1
ATOM 2275 C CA . VAL B 1 96 ? -77.066 -24.712 110.296 1.00 28.79 96 VAL B CA 1
ATOM 2276 C C . VAL B 1 96 ? -77.547 -24.794 111.734 1.00 30.95 96 VAL B C 1
ATOM 2277 O O . VAL B 1 96 ? -77.262 -25.759 112.469 1.00 30.09 96 VAL B O 1
ATOM 2281 N N . GLY B 1 97 ? -78.288 -23.762 112.128 1.00 29.39 97 GLY B N 1
ATOM 2282 C CA . GLY B 1 97 ? -78.836 -23.704 113.466 1.00 28.08 97 GLY B CA 1
ATOM 2283 C C . GLY B 1 97 ? -80.344 -23.652 113.355 1.00 29.15 97 GLY B C 1
ATOM 2284 O O . GLY B 1 97 ? -80.879 -23.249 112.321 1.00 28.79 97 GLY B O 1
ATOM 2285 N N . HIS B 1 98 ? -81.030 -24.066 114.413 1.00 29.46 98 HIS B N 1
ATOM 2286 C CA . HIS B 1 98 ? -82.486 -24.050 114.430 1.00 31.34 98 HIS B CA 1
ATOM 2287 C C . HIS B 1 98 ? -83.035 -23.440 115.718 1.00 32.39 98 HIS B C 1
ATOM 2288 O O . HIS B 1 98 ? -82.590 -23.781 116.812 1.00 32.98 98 HIS B O 1
ATOM 2295 N N . ILE B 1 99 ? -83.994 -22.529 115.587 1.00 32.63 99 ILE B N 1
ATOM 2296 C CA . ILE B 1 99 ? -84.622 -21.933 116.762 1.00 32.73 99 ILE B CA 1
ATOM 2297 C C . ILE B 1 99 ? -86.115 -22.185 116.614 1.00 33.26 99 ILE B C 1
ATOM 2298 O O . ILE B 1 99 ? -86.750 -21.693 115.679 1.00 33.40 99 ILE B O 1
ATOM 2303 N N . GLY B 1 100 ? -86.660 -22.977 117.533 1.00 34.46 100 GLY B N 1
ATOM 2304 C CA . GLY B 1 100 ? -88.069 -23.321 117.492 1.00 34.73 100 GLY B CA 1
ATOM 2305 C C . GLY B 1 100 ? -88.970 -22.338 118.211 1.00 37.32 100 GLY B C 1
ATOM 2306 O O . GLY B 1 100 ? -88.929 -22.218 119.436 1.00 36.17 100 GLY B O 1
ATOM 2307 N N . LEU B 1 101 ? -89.791 -21.631 117.444 1.00 37.22 101 LEU B N 1
ATOM 2308 C CA . LEU B 1 101 ? -90.710 -20.664 118.023 1.00 38.64 101 LEU B CA 1
ATOM 2309 C C . LEU B 1 101 ? -92.008 -20.639 117.230 1.00 39.61 101 LEU B C 1
ATOM 2310 O O . LEU B 1 101 ? -91.995 -20.686 116.000 1.00 40.34 101 LEU B O 1
ATOM 2315 N N . TYR B 1 102 ? -93.128 -20.584 117.940 1.00 41.38 102 TYR B N 1
ATOM 2316 C CA . TYR B 1 102 ? -94.427 -20.463 117.299 1.00 42.58 102 TYR B CA 1
ATOM 2317 C C . TYR B 1 102 ? -95.139 -19.323 118.032 1.00 44.02 102 TYR B C 1
ATOM 2318 O O . TYR B 1 102 ? -95.014 -19.182 119.250 1.00 42.52 102 TYR B O 1
ATOM 2327 N N . ARG B 1 103 ? -95.861 -18.499 117.283 1.00 45.17 103 ARG B N 1
ATOM 2328 C CA . ARG B 1 103 ? -96.555 -17.354 117.859 1.00 48.08 103 ARG B CA 1
ATOM 2329 C C . ARG B 1 103 ? -97.908 -17.702 118.474 1.00 50.48 103 ARG B C 1
ATOM 2330 O O . ARG B 1 103 ? -98.790 -18.229 117.800 1.00 49.75 103 ARG B O 1
ATOM 2338 N N . ASP B 1 104 ? -98.063 -17.413 119.763 1.00 53.52 104 ASP B N 1
ATOM 2339 C CA . ASP B 1 104 ? -99.325 -17.671 120.445 1.00 56.62 104 ASP B CA 1
ATOM 2340 C C . ASP B 1 104 ? -100.400 -16.875 119.705 1.00 57.80 104 ASP B C 1
ATOM 2341 O O . ASP B 1 104 ? -100.275 -15.660 119.534 1.00 57.09 104 ASP B O 1
ATOM 2346 N N . PRO B 1 105 ? -101.474 -17.551 119.260 1.00 58.88 105 PRO B N 1
ATOM 2347 C CA . PRO B 1 105 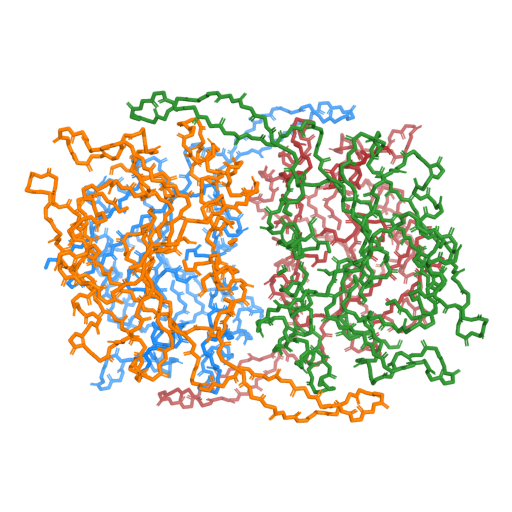? -102.579 -16.917 118.527 1.00 59.54 105 PRO B CA 1
ATOM 2348 C C . PRO B 1 105 ? -103.292 -15.805 119.298 1.00 60.22 105 PRO B C 1
ATOM 2349 O O . PRO B 1 105 ? -103.766 -14.832 118.708 1.00 60.45 105 PRO B O 1
ATOM 2353 N N . GLU B 1 106 ? -103.361 -15.957 120.615 1.00 60.10 106 GLU B N 1
ATOM 2354 C CA . GLU B 1 106 ? -104.018 -14.980 121.472 1.00 60.43 106 GLU B CA 1
ATOM 2355 C C . GLU B 1 106 ? -103.165 -13.750 121.774 1.00 58.75 106 GLU B C 1
ATOM 2356 O O . GLU B 1 106 ? -103.487 -12.641 121.345 1.00 59.05 106 GLU B O 1
ATOM 2362 N N . SER B 1 107 ? -102.082 -13.954 122.516 1.00 56.46 107 SER B N 1
ATOM 2363 C CA . SER B 1 107 ? -101.191 -12.862 122.897 1.00 54.72 107 SER B CA 1
ATOM 2364 C C . SER B 1 107 ? -100.326 -12.377 121.741 1.00 53.45 107 SER B C 1
ATOM 2365 O O . SER B 1 107 ? -99.832 -11.251 121.763 1.00 51.90 107 SER B O 1
ATOM 2368 N N . LEU B 1 108 ? -100.139 -13.231 120.738 1.00 52.26 108 LEU B N 1
ATOM 2369 C CA . LEU B 1 108 ? -99.319 -12.884 119.581 1.00 50.63 108 LEU B CA 1
ATOM 2370 C C . LEU B 1 108 ? -97.847 -12.815 119.974 1.00 49.46 108 LEU B C 1
ATOM 2371 O O . LEU B 1 108 ? -97.045 -12.165 119.304 1.00 48.96 108 LEU B O 1
ATOM 2376 N N . ASN B 1 109 ? -97.503 -13.475 121.075 1.00 48.30 109 ASN B N 1
ATOM 2377 C CA . ASN B 1 109 ? -96.125 -13.509 121.549 1.00 48.43 109 ASN B CA 1
ATOM 2378 C C . ASN B 1 109 ? -95.524 -14.876 121.248 1.00 47.31 109 ASN B C 1
ATOM 2379 O O . ASN B 1 109 ? -96.229 -15.886 121.219 1.00 46.96 109 ASN B O 1
ATOM 2384 N N . PRO B 1 110 ? -94.203 -14.925 121.033 1.00 46.76 110 PRO B N 1
ATOM 2385 C CA . PRO B 1 110 ? -93.499 -16.171 120.728 1.00 46.36 110 PRO B CA 1
ATOM 2386 C C . PRO B 1 110 ? -93.346 -17.144 121.889 1.00 46.57 110 PRO B C 1
ATOM 2387 O O . PRO B 1 110 ? -93.169 -16.741 123.039 1.00 45.85 110 PRO B O 1
ATOM 2391 N N . VAL B 1 111 ? -93.425 -18.430 121.562 1.00 46.15 111 VAL B N 1
ATOM 2392 C CA . VAL B 1 111 ? -93.266 -19.516 122.523 1.00 46.44 111 VAL B CA 1
ATOM 2393 C C . VAL B 1 111 ? -92.064 -20.317 122.030 1.00 47.05 111 VAL B C 1
ATOM 2394 O O . VAL B 1 111 ? -92.059 -20.802 120.898 1.00 46.01 111 VAL B O 1
ATOM 2398 N N . GLN B 1 112 ? -91.049 -20.442 122.878 1.00 46.25 112 GLN B N 1
ATOM 2399 C CA . GLN B 1 112 ? -89.829 -21.156 122.528 1.00 46.13 112 GLN B CA 1
ATOM 2400 C C . GLN B 1 112 ? -89.906 -22.643 122.865 1.00 46.64 112 GLN B C 1
ATOM 2401 O O . GLN B 1 112 ? -90.429 -23.024 123.910 1.00 46.00 112 GLN B O 1
ATOM 2407 N N . TYR B 1 113 ? -89.386 -23.486 121.979 1.00 46.51 113 TYR B N 1
ATOM 2408 C CA . TYR B 1 113 ? -89.406 -24.922 122.230 1.00 45.75 113 TYR B CA 1
ATOM 2409 C C . TYR B 1 113 ? -88.140 -25.628 121.787 1.00 46.07 113 TYR B C 1
ATOM 2410 O O . TYR B 1 113 ? -88.042 -26.850 121.904 1.00 46.63 113 TYR B O 1
ATOM 2419 N N . TYR B 1 114 ? -87.173 -24.868 121.279 1.00 45.07 114 TYR B N 1
ATOM 2420 C CA . TYR B 1 114 ? -85.918 -25.456 120.823 1.00 43.08 114 TYR B CA 1
ATOM 2421 C C . TYR B 1 114 ? -84.941 -24.445 120.227 1.00 42.03 114 TYR B C 1
ATOM 2422 O O . TYR B 1 114 ? -85.341 -23.473 119.583 1.00 40.83 114 TYR B O 1
ATOM 2431 N N . ILE B 1 115 ? -83.656 -24.683 120.469 1.00 39.93 115 ILE B N 1
ATOM 2432 C CA . ILE B 1 115 ? -82.594 -23.861 119.909 1.00 39.87 115 ILE B CA 1
ATOM 2433 C C . ILE B 1 115 ? -81.316 -24.685 119.855 1.00 39.38 115 ILE B C 1
ATOM 2434 O O . ILE B 1 115 ? -80.992 -25.406 120.792 1.00 38.58 115 ILE B O 1
ATOM 2439 N N . LYS B 1 116 ? -80.606 -24.579 118.739 1.00 39.33 116 LYS B N 1
ATOM 2440 C CA . LYS B 1 116 ? -79.356 -25.290 118.542 1.00 37.55 116 LYS B CA 1
ATOM 2441 C C . LYS B 1 116 ? -78.579 -24.457 117.534 1.00 36.95 116 LYS B C 1
ATOM 2442 O O . LYS B 1 116 ? -79.088 -24.151 116.454 1.00 38.05 116 LYS B O 1
ATOM 2448 N N . LEU B 1 117 ? -77.355 -24.084 117.884 1.00 35.73 117 LEU B N 1
ATOM 2449 C CA . LEU B 1 117 ? -76.537 -23.271 116.994 1.00 35.67 117 LEU B CA 1
ATOM 2450 C C . LEU B 1 117 ? -75.174 -23.892 116.765 1.00 34.75 117 LEU B C 1
ATOM 2451 O O . LEU B 1 117 ? -74.693 -24.680 117.574 1.00 35.33 117 LEU B O 1
ATOM 2456 N N . PRO B 1 118 ? -74.537 -23.546 115.643 1.00 35.21 118 PRO B N 1
ATOM 2457 C CA . PRO B 1 118 ? -73.209 -24.083 115.353 1.00 35.13 118 PRO B CA 1
ATOM 2458 C C . PRO B 1 118 ? -72.274 -23.513 116.419 1.00 36.19 118 PRO B C 1
ATOM 2459 O O . PRO B 1 118 ? -72.593 -22.498 117.045 1.00 35.65 118 PRO B O 1
ATOM 2463 N N . PRO B 1 119 ? -71.124 -24.163 116.654 1.00 36.28 119 PRO B N 1
ATOM 2464 C CA . PRO B 1 119 ? -70.185 -23.660 117.657 1.00 36.07 119 PRO B CA 1
ATOM 2465 C C . PRO B 1 119 ? -69.415 -22.469 117.076 1.00 36.47 119 PRO B C 1
ATOM 2466 O O . PRO B 1 119 ? -69.432 -22.246 115.865 1.00 35.31 119 PRO B O 1
ATOM 2470 N N . ASP B 1 120 ? -68.745 -21.710 117.936 1.00 37.21 120 ASP B N 1
ATOM 2471 C CA . ASP B 1 120 ? -67.971 -20.544 117.494 1.00 37.68 120 ASP B CA 1
ATOM 2472 C C . ASP B 1 120 ? -68.847 -19.552 116.722 1.00 36.36 120 ASP B C 1
ATOM 2473 O O . ASP B 1 120 ? -68.397 -18.938 115.752 1.00 35.20 120 ASP B O 1
ATOM 2478 N N . ILE B 1 121 ? -70.090 -19.395 117.157 1.00 36.74 121 ILE B N 1
ATOM 2479 C CA . ILE B 1 121 ? -71.024 -18.498 116.484 1.00 37.32 121 ILE B CA 1
ATOM 2480 C C . ILE B 1 121 ? -70.486 -17.073 116.334 1.00 38.49 121 ILE B C 1
ATOM 2481 O O . ILE B 1 121 ? -70.708 -16.427 115.314 1.00 38.85 121 ILE B O 1
ATOM 2486 N N . ALA B 1 122 ? -69.764 -16.592 117.340 1.00 38.40 122 ALA B N 1
ATOM 2487 C CA . ALA B 1 122 ? -69.207 -15.244 117.300 1.00 37.79 122 ALA B CA 1
ATOM 2488 C C . ALA B 1 122 ? -68.141 -15.105 116.221 1.00 38.58 122 ALA B C 1
ATOM 2489 O O . ALA B 1 122 ? -67.777 -13.994 115.831 1.00 37.09 122 ALA B O 1
ATOM 2491 N N . GLU B 1 123 ? -67.657 -16.237 115.721 1.00 39.48 123 GLU B N 1
ATOM 2492 C CA . GLU B 1 123 ? -66.612 -16.238 114.706 1.00 38.60 123 GLU B CA 1
ATOM 2493 C C . GLU B 1 123 ? -67.129 -16.519 113.296 1.00 38.02 123 GLU B C 1
ATOM 2494 O O . GLU B 1 123 ? -66.352 -16.715 112.365 1.00 38.66 123 GLU B O 1
ATOM 2500 N N . ARG B 1 124 ? -68.443 -16.525 113.128 1.00 36.12 124 ARG B N 1
ATOM 2501 C CA . ARG B 1 124 ? -69.012 -16.793 111.813 1.00 35.79 124 ARG B CA 1
ATOM 2502 C C . ARG B 1 124 ? -69.959 -15.676 111.392 1.00 34.54 124 ARG B C 1
ATOM 2503 O O . ARG B 1 124 ? -70.561 -15.029 112.241 1.00 35.68 124 ARG B O 1
ATOM 2511 N N . ARG B 1 125 ? -70.074 -15.440 110.088 1.00 32.91 125 ARG B N 1
ATOM 2512 C CA . ARG B 1 125 ? -71.021 -14.449 109.589 1.00 32.49 125 ARG B CA 1
ATOM 2513 C C . ARG B 1 125 ? -72.376 -15.129 109.786 1.00 33.08 125 ARG B C 1
ATOM 2514 O O . ARG B 1 125 ? -72.587 -16.258 109.329 1.00 35.15 125 ARG B O 1
ATOM 2522 N N . ALA B 1 126 ? -73.288 -14.460 110.477 1.00 32.31 126 ALA B N 1
ATOM 2523 C CA . ALA B 1 126 ? -74.585 -15.055 110.770 1.00 31.53 126 ALA B CA 1
ATOM 2524 C C . ALA B 1 126 ? -75.785 -14.485 110.020 1.00 32.75 126 ALA B C 1
ATOM 2525 O O . ALA B 1 126 ? -75.875 -13.273 109.778 1.00 32.14 126 ALA B O 1
ATOM 2527 N N . PHE B 1 127 ? -76.706 -15.383 109.661 1.00 30.54 127 PHE B N 1
ATOM 2528 C CA . PHE B 1 127 ? -77.925 -15.027 108.951 1.00 28.80 127 PHE B CA 1
ATOM 2529 C C . PHE B 1 127 ? -79.124 -15.713 109.610 1.00 29.13 127 PHE B C 1
ATOM 2530 O O . PHE B 1 127 ? -79.157 -16.948 109.745 1.00 29.44 127 PHE B O 1
ATOM 2538 N N . LEU B 1 128 ? -80.098 -14.908 110.033 1.00 29.06 128 LEU B N 1
ATOM 2539 C CA . LEU B 1 128 ? -81.317 -15.399 110.681 1.00 29.34 128 LEU B CA 1
ATOM 2540 C C . LEU B 1 128 ? -82.397 -15.401 109.616 1.00 30.30 128 LEU B C 1
ATOM 2541 O O . LEU B 1 128 ? -82.634 -14.385 108.959 1.00 29.74 128 LEU B O 1
ATOM 2546 N N . LEU B 1 129 ? -83.065 -16.539 109.462 1.00 30.82 129 LEU B N 1
ATOM 2547 C CA . LEU B 1 129 ? -84.080 -16.687 108.428 1.00 31.76 129 LEU B CA 1
ATOM 2548 C C . LEU B 1 129 ? -85.485 -16.966 108.928 1.00 29.86 129 LEU B C 1
ATOM 2549 O O . LEU B 1 129 ? -85.701 -17.851 109.750 1.00 30.82 129 LEU B O 1
ATOM 2554 N N . ASP B 1 130 ? -86.434 -16.197 108.410 1.00 29.62 130 ASP B N 1
ATOM 2555 C CA . ASP B 1 130 ? -87.850 -16.340 108.741 1.00 31.40 130 ASP B CA 1
ATOM 2556 C C . ASP B 1 130 ? -88.580 -15.447 107.738 1.00 30.01 130 ASP B C 1
ATOM 2557 O O . ASP B 1 130 ? -88.455 -14.230 107.772 1.00 28.96 130 ASP B O 1
ATOM 2562 N N . PRO B 1 131 ? -89.341 -16.060 106.819 1.00 30.51 131 PRO B N 1
ATOM 2563 C CA . PRO B 1 131 ? -90.109 -15.399 105.759 1.00 30.22 131 PRO B CA 1
ATOM 2564 C C . PRO B 1 131 ? -90.968 -14.186 106.119 1.00 30.70 131 PRO B C 1
ATOM 2565 O O . PRO B 1 131 ? -91.040 -13.230 105.346 1.00 30.18 131 PRO B O 1
ATOM 2577 N N . LEU B 1 133 ? -91.955 -11.074 108.804 1.00 31.02 133 LEU B N 1
ATOM 2578 C CA . LEU B 1 133 ? -91.648 -10.211 109.944 1.00 29.79 133 LEU B CA 1
ATOM 2579 C C . LEU B 1 133 ? -92.947 -9.432 110.169 1.00 30.62 133 LEU B C 1
ATOM 2580 O O . LEU B 1 133 ? -93.205 -8.427 109.498 1.00 28.43 133 LEU B O 1
ATOM 2585 N N . ALA B 1 134 ? -93.775 -9.933 111.086 1.00 30.78 134 ALA B N 1
ATOM 2586 C CA . ALA B 1 134 ? -95.075 -9.337 111.384 1.00 31.56 134 ALA B CA 1
ATOM 2587 C C . ALA B 1 134 ? -94.999 -8.331 112.535 1.00 33.03 134 ALA B C 1
ATOM 2588 O O . ALA B 1 134 ? -94.808 -7.142 112.304 1.00 32.70 134 ALA B O 1
ATOM 2590 N N . THR B 1 135 ? -95.178 -8.801 113.766 1.00 32.48 135 THR B N 1
ATOM 2591 C CA . THR B 1 135 ? -95.073 -7.914 114.920 1.00 33.09 135 THR B CA 1
ATOM 2592 C C . THR B 1 135 ? -93.580 -7.789 115.222 1.00 33.82 135 THR B C 1
ATOM 2593 O O . THR B 1 135 ? -93.133 -6.804 115.812 1.00 34.20 135 THR B O 1
ATOM 2597 N N . GLY B 1 136 ? -92.810 -8.797 114.808 1.00 32.74 136 GLY B N 1
ATOM 2598 C CA . GLY B 1 136 ? -91.373 -8.785 115.046 1.00 30.42 136 GLY B CA 1
ATOM 2599 C C . GLY B 1 136 ? -91.027 -9.465 116.360 1.00 31.74 136 GLY B C 1
ATOM 2600 O O . GLY B 1 136 ? -89.856 -9.554 116.744 1.00 30.89 136 GLY B O 1
ATOM 2601 N N . GLY B 1 137 ? -92.056 -9.961 117.044 1.00 31.53 137 GLY B N 1
ATOM 2602 C CA . GLY B 1 137 ? -91.857 -10.617 118.321 1.00 31.99 137 GLY B CA 1
ATOM 2603 C C . GLY B 1 137 ? -90.997 -11.869 118.277 1.00 32.91 137 GLY B C 1
ATOM 2604 O O . GLY B 1 137 ? -90.103 -12.041 119.108 1.00 33.67 137 GLY B O 1
ATOM 2605 N N . SER B 1 138 ? -91.250 -12.750 117.317 1.00 32.30 138 SER B N 1
ATOM 2606 C CA . SER B 1 138 ? -90.472 -13.973 117.238 1.00 33.27 138 SER B CA 1
ATOM 2607 C C . SER B 1 138 ? -89.038 -13.704 116.776 1.00 32.16 138 SER B C 1
ATOM 2608 O O . SER B 1 138 ? -88.092 -14.219 117.372 1.00 31.15 138 SER B O 1
ATOM 2611 N N . ALA B 1 139 ? -88.867 -12.887 115.741 1.00 31.08 139 ALA B N 1
ATOM 2612 C CA . ALA B 1 139 ? -87.519 -12.579 115.260 1.00 32.86 139 ALA B CA 1
ATOM 2613 C C . ALA B 1 139 ? -86.697 -11.870 116.344 1.00 33.24 139 ALA B C 1
ATOM 2614 O O . ALA B 1 139 ? -85.490 -12.105 116.491 1.00 32.07 139 ALA B O 1
ATOM 2616 N N . SER B 1 140 ? -87.346 -11.003 117.114 1.00 33.39 140 SER B N 1
ATOM 2617 C CA . SER B 1 140 ? -86.627 -10.307 118.165 1.00 32.91 140 SER B CA 1
ATOM 2618 C C . SER B 1 140 ? -86.149 -11.303 119.218 1.00 32.01 140 SER B C 1
ATOM 2619 O O . SER B 1 140 ? -85.008 -11.227 119.669 1.00 33.81 140 SER B O 1
ATOM 2622 N N . LEU B 1 141 ? -87.014 -12.233 119.615 1.00 32.71 141 LEU B N 1
ATOM 2623 C CA . LEU B 1 141 ? -86.619 -13.247 120.600 1.00 33.53 141 LEU B CA 1
ATOM 2624 C C . LEU B 1 141 ? -85.423 -14.048 120.061 1.00 33.05 141 LEU B C 1
ATOM 2625 O O . LEU B 1 141 ? -84.463 -14.308 120.776 1.00 32.75 141 LEU B O 1
ATOM 2630 N N . ALA B 1 142 ? -85.503 -14.432 118.792 1.00 32.85 142 ALA B N 1
ATOM 2631 C CA . ALA B 1 142 ? -84.446 -15.189 118.137 1.00 31.77 142 ALA B CA 1
ATOM 2632 C C . ALA B 1 142 ? -83.156 -14.374 118.153 1.00 31.52 142 ALA B C 1
ATOM 2633 O O . ALA B 1 142 ? -82.078 -14.896 118.467 1.00 30.15 142 ALA B O 1
ATOM 2635 N N . LEU B 1 143 ? -83.272 -13.092 117.813 1.00 31.37 143 LEU B N 1
ATOM 2636 C CA . LEU B 1 143 ? -82.112 -12.211 117.803 1.00 33.20 143 LEU B CA 1
ATOM 2637 C C . LEU B 1 143 ? -81.474 -12.120 119.180 1.00 32.88 143 LEU B C 1
ATOM 2638 O O . LEU B 1 143 ? -80.257 -12.015 119.284 1.00 31.62 143 LEU B O 1
ATOM 2643 N N . SER B 1 144 ? -82.290 -12.169 120.230 1.00 34.00 144 SER B N 1
ATOM 2644 C CA . SER B 1 144 ? -81.769 -12.110 121.595 1.00 35.42 144 SER B CA 1
ATOM 2645 C C . SER B 1 144 ? -81.005 -13.394 121.893 1.00 36.11 144 SER B C 1
ATOM 2646 O O . SER B 1 144 ? -79.894 -13.366 122.427 1.00 36.97 144 SER B O 1
ATOM 2649 N N . LEU B 1 145 ? -81.623 -14.524 121.552 1.00 36.64 145 LEU B N 1
ATOM 2650 C CA . LEU B 1 145 ? -81.023 -15.836 121.767 1.00 36.30 145 LEU B CA 1
ATOM 2651 C C . LEU B 1 145 ? -79.650 -15.922 121.110 1.00 35.29 145 LEU B C 1
ATOM 2652 O O . LEU B 1 145 ? -78.708 -16.465 121.683 1.00 36.78 145 LEU B O 1
ATOM 2657 N N . LEU B 1 146 ? -79.542 -15.379 119.905 1.00 35.43 146 LEU B N 1
ATOM 2658 C CA . LEU B 1 146 ? -78.285 -15.376 119.177 1.00 34.04 146 LEU B CA 1
ATOM 2659 C C . LEU B 1 146 ? -77.288 -14.438 119.847 1.00 35.35 146 LEU B C 1
ATOM 2660 O O . LEU B 1 146 ? -76.111 -14.767 120.006 1.00 33.79 146 LEU B O 1
ATOM 2665 N N . LYS B 1 147 ? -77.770 -13.263 120.239 1.00 34.39 147 LYS B N 1
ATOM 2666 C CA . LYS B 1 147 ? -76.921 -12.266 120.872 1.00 35.69 147 LYS B CA 1
ATOM 2667 C C . LYS B 1 147 ? -76.268 -12.775 122.150 1.00 34.07 147 LYS B C 1
ATOM 2668 O O . LYS B 1 147 ? -75.050 -12.689 122.303 1.00 33.56 147 LYS B O 1
ATOM 2674 N N . GLU B 1 148 ? -77.077 -13.317 123.055 1.00 35.61 148 GLU B N 1
ATOM 2675 C CA . GLU B 1 148 ? -76.565 -13.811 124.327 1.00 38.48 148 GLU B CA 1
ATOM 2676 C C . GLU B 1 148 ? -75.535 -14.920 124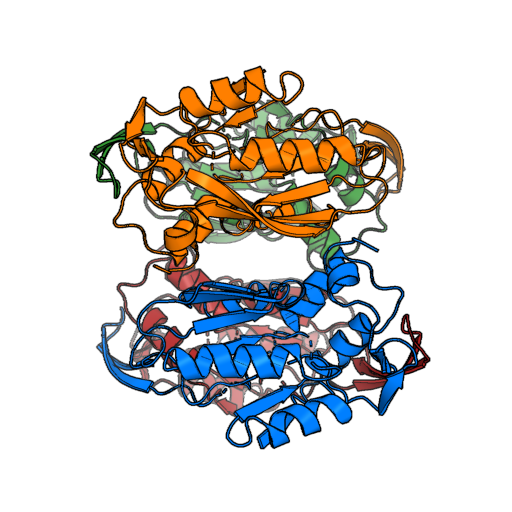.156 1.00 39.52 148 GLU B C 1
ATOM 2677 O O . GLU B 1 148 ? -74.782 -15.221 125.088 1.00 40.57 148 GLU B O 1
ATOM 2683 N N . ARG B 1 149 ? -75.482 -15.509 122.963 1.00 39.30 149 ARG B N 1
ATOM 2684 C CA . ARG B 1 149 ? -74.532 -16.581 122.694 1.00 38.93 149 ARG B CA 1
ATOM 2685 C C . ARG B 1 149 ? -73.290 -16.125 121.941 1.00 38.29 149 ARG B C 1
ATOM 2686 O O . ARG B 1 149 ? -72.477 -16.954 121.533 1.00 39.65 149 ARG B O 1
ATOM 2694 N N . GLY B 1 150 ? -73.144 -14.813 121.753 1.00 35.68 150 GLY B N 1
ATOM 2695 C CA . GLY B 1 150 ? -71.967 -14.295 121.079 1.00 33.47 150 GLY B CA 1
ATOM 2696 C C . GLY B 1 150 ? -72.083 -13.870 119.627 1.00 33.01 150 GLY B C 1
ATOM 2697 O O . GLY B 1 150 ? -71.125 -13.348 119.061 1.00 31.51 150 GLY B O 1
ATOM 2698 N N . ALA B 1 151 ? -73.237 -14.081 119.006 1.00 33.52 151 ALA B N 1
ATOM 2699 C CA . ALA B 1 151 ? -73.388 -13.685 117.612 1.00 33.94 151 ALA B CA 1
ATOM 2700 C C . ALA B 1 151 ? -73.347 -12.161 117.475 1.00 35.36 151 ALA B C 1
ATOM 2701 O O . ALA B 1 151 ? -73.718 -11.436 118.396 1.00 35.72 151 ALA B O 1
ATOM 2703 N N . THR B 1 152 ? -72.882 -11.678 116.330 1.00 34.77 152 THR B N 1
ATOM 2704 C CA . THR B 1 152 ? -72.820 -10.242 116.075 1.00 36.54 152 THR B CA 1
ATOM 2705 C C . THR B 1 152 ? -72.903 -10.027 114.578 1.00 36.13 152 THR B C 1
ATOM 2706 O O . THR B 1 152 ? -72.594 -10.932 113.806 1.00 36.15 152 THR B O 1
ATOM 2710 N N . GLY B 1 153 ? -73.326 -8.833 114.173 1.00 35.55 153 GLY B N 1
ATOM 2711 C CA . GLY B 1 153 ? -73.427 -8.521 112.758 1.00 33.74 153 GLY B CA 1
ATOM 2712 C C . GLY B 1 153 ? -74.457 -9.390 112.073 1.00 33.34 153 GLY B C 1
ATOM 2713 O O . GLY B 1 153 ? -74.337 -9.703 110.895 1.00 31.86 153 GLY B O 1
ATOM 2714 N N . VAL B 1 154 ? -75.489 -9.764 112.818 1.00 33.59 154 VAL B N 1
ATOM 2715 C CA . VAL B 1 154 ? -76.544 -10.612 112.292 1.00 32.01 154 VAL B CA 1
ATOM 2716 C C . VAL B 1 154 ? -77.417 -9.950 111.233 1.00 32.58 154 VAL B C 1
ATOM 2717 O O . VAL B 1 154 ? -77.829 -8.796 111.371 1.00 31.64 154 VAL B O 1
ATOM 2721 N N . LYS B 1 155 ? -77.674 -10.683 110.156 1.00 30.57 155 LYS B N 1
ATOM 2722 C CA . LYS B 1 155 ? -78.545 -10.192 109.110 1.00 31.87 155 LYS B CA 1
ATOM 2723 C C . LYS B 1 155 ? -79.809 -11.045 109.147 1.00 32.31 155 LYS B C 1
ATOM 2724 O O . LYS B 1 155 ? -79.757 -12.265 109.000 1.00 33.28 155 LYS B O 1
ATOM 2730 N N . LEU B 1 156 ? -80.934 -10.392 109.395 1.00 32.52 156 LEU B N 1
ATOM 2731 C CA . LEU B 1 156 ? -82.231 -11.057 109.448 1.00 33.41 156 LEU B CA 1
ATOM 2732 C C . LEU B 1 156 ? -82.788 -10.983 108.041 1.00 33.34 156 LEU B C 1
ATOM 2733 O O . LEU B 1 156 ? -82.920 -9.893 107.487 1.00 33.29 156 LEU B O 1
ATOM 2746 N N . ALA B 1 158 ? -85.952 -11.736 105.630 1.00 28.95 158 ALA B N 1
ATOM 2747 C CA . ALA B 1 158 ? -87.379 -12.003 105.585 1.00 30.09 158 ALA B CA 1
ATOM 2748 C C . ALA B 1 158 ? -87.854 -11.726 104.177 1.00 30.02 158 ALA B C 1
ATOM 2749 O O . ALA B 1 158 ? -87.249 -10.933 103.457 1.00 30.09 158 ALA B O 1
ATOM 2751 N N . ILE B 1 159 ? -88.927 -12.386 103.769 1.00 28.07 159 ILE B N 1
ATOM 2752 C CA . ILE B 1 159 ? -89.446 -12.154 102.434 1.00 28.63 159 ILE B CA 1
ATOM 2753 C C . ILE B 1 159 ? -90.370 -10.938 102.471 1.00 28.33 159 ILE B C 1
ATOM 2754 O O . ILE B 1 159 ? -90.324 -10.074 101.593 1.00 29.26 159 ILE B O 1
ATOM 2759 N N . LEU B 1 160 ? -91.209 -10.887 103.496 1.00 29.57 160 LEU B N 1
ATOM 2760 C CA . LEU B 1 160 ? -92.143 -9.785 103.668 1.00 30.64 160 LEU B CA 1
ATOM 2761 C C . LEU B 1 160 ? -92.065 -9.243 105.084 1.00 31.36 160 LEU B C 1
ATOM 2762 O O . LEU B 1 160 ? -91.899 -10.003 106.045 1.00 31.58 160 LEU B O 1
ATOM 2767 N N . ALA B 1 161 ? -92.173 -7.925 105.217 1.00 31.26 161 ALA B N 1
ATOM 2768 C CA . ALA B 1 161 ? -92.146 -7.315 106.544 1.00 30.37 161 ALA B CA 1
ATOM 2769 C C . ALA B 1 161 ? -93.184 -6.215 106.645 1.00 29.10 161 ALA B C 1
ATOM 2770 O O . ALA B 1 161 ? -93.462 -5.527 105.672 1.00 27.97 161 ALA B O 1
ATOM 2772 N N . ALA B 1 162 ? -93.768 -6.080 107.830 1.00 30.55 162 ALA B N 1
ATOM 2773 C CA . ALA B 1 162 ? -94.744 -5.032 108.097 1.00 30.29 162 ALA B CA 1
ATOM 2774 C C . ALA B 1 162 ? -93.988 -3.940 108.850 1.00 30.96 162 ALA B C 1
ATOM 2775 O O . ALA B 1 162 ? -93.107 -4.244 109.662 1.00 30.69 162 ALA B O 1
ATOM 2777 N N . PRO B 1 163 ? -94.312 -2.661 108.585 1.00 31.10 163 PRO B N 1
ATOM 2778 C CA . PRO B 1 163 ? -93.653 -1.534 109.256 1.00 32.34 163 PRO B CA 1
ATOM 2779 C C . PRO B 1 163 ? -93.550 -1.742 110.764 1.00 32.03 163 PRO B C 1
ATOM 2780 O O . PRO B 1 163 ? -92.526 -1.443 111.382 1.00 33.05 163 PRO B O 1
ATOM 2784 N N . GLU B 1 164 ? -94.614 -2.271 111.348 1.00 32.48 164 GLU B N 1
ATOM 2785 C CA . GLU B 1 164 ? -94.650 -2.545 112.778 1.00 35.26 164 GLU B CA 1
ATOM 2786 C C . GLU B 1 164 ? -93.495 -3.486 113.165 1.00 35.37 164 GLU B C 1
ATOM 2787 O O . GLU B 1 164 ? -92.821 -3.289 114.182 1.00 35.39 164 GLU B O 1
ATOM 2793 N N . GLY B 1 165 ? -93.276 -4.512 112.347 1.00 33.94 165 GLY B N 1
ATOM 2794 C CA . GLY B 1 165 ? -92.222 -5.473 112.630 1.00 31.08 165 GLY B CA 1
ATOM 2795 C C . GLY B 1 165 ? -90.838 -4.878 112.537 1.00 29.85 165 GLY B C 1
ATOM 2796 O O . GLY B 1 165 ? -89.976 -5.164 113.361 1.00 31.01 165 GLY B O 1
ATOM 2797 N N . LEU B 1 166 ? -90.622 -4.064 111.514 1.00 30.07 166 LEU B N 1
ATOM 2798 C CA . LEU B 1 166 ? -89.340 -3.409 111.327 1.00 31.22 166 LEU B CA 1
ATOM 2799 C C . LEU B 1 166 ? -89.043 -2.509 112.533 1.00 33.94 166 LEU B C 1
ATOM 2800 O O . LEU B 1 166 ? -87.915 -2.476 113.034 1.00 32.98 166 LEU B O 1
ATOM 2805 N N . GLU B 1 167 ? -90.068 -1.796 113.003 1.00 34.23 167 GLU B N 1
ATOM 2806 C CA . GLU B 1 167 ? -89.934 -0.904 114.154 1.00 35.02 167 GLU B CA 1
ATOM 2807 C C . GLU B 1 167 ? -89.603 -1.682 115.414 1.00 34.13 167 GLU B C 1
ATOM 2808 O O . GLU B 1 167 ? -88.836 -1.214 116.253 1.00 33.81 167 GLU B O 1
ATOM 2814 N N . ARG B 1 168 ? -90.185 -2.872 115.552 1.00 34.87 168 ARG B N 1
ATOM 2815 C CA . ARG B 1 168 ? -89.927 -3.705 116.724 1.00 35.01 168 ARG B CA 1
ATOM 2816 C C . ARG B 1 168 ? -88.453 -4.122 116.787 1.00 35.46 168 ARG B C 1
ATOM 2817 O O . ARG B 1 168 ? -87.843 -4.099 117.856 1.00 36.62 168 ARG B O 1
ATOM 2825 N N . ILE B 1 169 ? -87.872 -4.483 115.645 1.00 34.53 169 ILE B N 1
ATOM 2826 C CA . ILE B 1 169 ? -86.467 -4.896 115.627 1.00 32.59 169 ILE B CA 1
ATOM 2827 C C . ILE B 1 169 ? -85.544 -3.695 115.866 1.00 33.29 169 ILE B C 1
ATOM 2828 O O . ILE B 1 169 ? -84.569 -3.792 116.606 1.00 33.48 169 ILE B O 1
ATOM 2833 N N . ALA B 1 170 ? -85.856 -2.562 115.244 1.00 34.05 170 ALA B N 1
ATOM 2834 C CA . ALA B 1 170 ? -85.043 -1.359 115.418 1.00 36.40 170 ALA B CA 1
ATOM 2835 C C . ALA B 1 170 ? -85.009 -0.977 116.902 1.00 37.32 170 ALA B C 1
ATOM 2836 O O . ALA B 1 170 ? -83.987 -0.532 117.427 1.00 37.11 170 ALA B O 1
ATOM 2838 N N . LYS B 1 171 ? -86.138 -1.179 117.572 1.00 38.96 171 LYS B N 1
ATOM 2839 C CA . LYS B 1 171 ? -86.268 -0.881 118.987 1.00 39.82 171 LYS B CA 1
ATOM 2840 C C . LYS B 1 171 ? -85.434 -1.858 119.806 1.00 40.32 171 LYS B C 1
ATOM 2841 O O . LYS B 1 171 ? -84.538 -1.453 120.544 1.00 40.68 171 LYS B O 1
ATOM 2847 N N . ASP B 1 172 ? -85.729 -3.147 119.660 1.00 40.72 172 ASP B N 1
ATOM 2848 C CA . ASP B 1 172 ? -85.034 -4.199 120.405 1.00 39.08 172 ASP B CA 1
ATOM 2849 C C . ASP B 1 172 ? -83.598 -4.537 120.001 1.00 38.18 172 ASP B C 1
ATOM 2850 O O . ASP B 1 172 ? -82.764 -4.799 120.865 1.00 37.56 172 ASP B O 1
ATOM 2855 N N . HIS B 1 173 ? -83.313 -4.542 118.702 1.00 38.40 173 HIS B N 1
ATOM 2856 C CA . HIS B 1 173 ? -81.980 -4.895 118.209 1.00 38.14 173 HIS B CA 1
ATOM 2857 C C . HIS B 1 173 ? -81.532 -4.004 117.057 1.00 39.68 173 HIS B C 1
ATOM 2858 O O . HIS B 1 173 ? -81.412 -4.456 115.918 1.00 38.95 173 HIS B O 1
ATOM 2865 N N . PRO B 1 174 ? -81.253 -2.725 117.347 1.00 39.90 174 PRO B N 1
ATOM 2866 C CA . PRO B 1 174 ? -80.818 -1.755 116.339 1.00 40.09 174 PRO B CA 1
ATOM 2867 C C . PRO B 1 174 ? -79.627 -2.154 115.478 1.00 40.50 174 PRO B C 1
ATOM 2868 O O . PRO B 1 174 ? -79.528 -1.722 114.326 1.00 42.29 174 PRO B O 1
ATOM 2872 N N . ASP B 1 175 ? -78.733 -2.978 116.023 1.00 39.88 175 ASP B N 1
ATOM 2873 C CA . ASP B 1 175 ? -77.545 -3.404 115.285 1.00 40.41 175 ASP B CA 1
ATOM 2874 C C . ASP B 1 175 ? -77.814 -4.447 114.202 1.00 37.47 175 ASP B C 1
ATOM 2875 O O . ASP B 1 175 ? -76.967 -4.710 113.345 1.00 35.78 175 ASP B O 1
ATOM 2880 N N . THR B 1 176 ? -79.002 -5.031 114.247 1.00 35.26 176 THR B N 1
ATOM 2881 C CA . THR B 1 176 ? -79.420 -6.023 113.267 1.00 34.59 176 THR B CA 1
ATOM 2882 C C . THR B 1 176 ? -79.620 -5.334 111.922 1.00 34.63 176 THR B C 1
ATOM 2883 O O . THR B 1 176 ? -80.047 -4.176 111.869 1.00 33.88 176 THR B O 1
ATOM 2887 N N . GLU B 1 177 ? -79.283 -6.028 110.841 1.00 33.16 177 GLU B N 1
ATOM 2888 C CA . GLU B 1 177 ? -79.551 -5.503 109.506 1.00 32.51 177 GLU B CA 1
ATOM 2889 C C . GLU B 1 177 ? -80.685 -6.406 109.002 1.00 33.25 177 GLU B C 1
ATOM 2890 O O . GLU B 1 177 ? -80.614 -7.630 109.123 1.00 31.88 177 GLU B O 1
ATOM 2896 N N . VAL B 1 178 ? -81.732 -5.802 108.456 1.00 32.91 178 VAL B N 1
ATOM 2897 C CA . VAL B 1 178 ? -82.858 -6.565 107.954 1.00 33.22 178 VAL B CA 1
ATOM 2898 C C . VAL B 1 178 ? -82.908 -6.489 106.440 1.00 33.82 178 VAL B C 1
ATOM 2899 O O . VAL B 1 178 ? -82.975 -5.400 105.869 1.00 33.60 178 VAL B O 1
ATOM 2903 N N . VAL B 1 179 ? -82.841 -7.656 105.803 1.00 31.03 179 VAL B N 1
ATOM 2904 C CA . VAL B 1 179 ? -82.903 -7.771 104.350 1.00 30.37 179 VAL B CA 1
ATOM 2905 C C . VAL B 1 179 ? -84.317 -8.275 104.046 1.00 30.19 179 VAL B C 1
ATOM 2906 O O . VAL B 1 179 ? -84.763 -9.257 104.641 1.00 28.88 179 VAL B O 1
ATOM 2910 N N . VAL B 1 180 ? -85.021 -7.611 103.136 1.00 29.57 180 VAL B N 1
ATOM 2911 C CA . VAL B 1 180 ? -86.378 -8.017 102.800 1.00 30.50 180 VAL B CA 1
ATOM 2912 C C . VAL B 1 180 ? -86.658 -7.847 101.319 1.00 30.01 180 VAL B C 1
ATOM 2913 O O . VAL B 1 180 ? -85.983 -7.082 100.636 1.00 28.47 180 VAL B O 1
ATOM 2917 N N . ALA B 1 181 ? -87.653 -8.577 100.824 1.00 28.08 181 ALA B N 1
ATOM 2918 C CA . ALA B 1 181 ? -88.023 -8.493 99.420 1.00 29.32 181 ALA B CA 1
ATOM 2919 C C . ALA B 1 181 ? -89.139 -7.467 99.239 1.00 27.74 181 ALA B C 1
ATOM 2920 O O . ALA B 1 181 ? -89.336 -6.932 98.157 1.00 29.60 181 ALA B O 1
ATOM 2922 N N . ALA B 1 182 ? -89.883 -7.206 100.302 1.00 27.74 182 ALA B N 1
ATOM 2923 C CA . ALA B 1 182 ? -90.959 -6.236 100.214 1.00 29.42 182 ALA B CA 1
ATOM 2924 C C . ALA B 1 182 ? -91.447 -5.793 101.579 1.00 29.09 182 ALA B C 1
ATOM 2925 O O . ALA B 1 182 ? -91.357 -6.535 102.564 1.00 28.53 182 ALA B O 1
ATOM 2927 N N . ILE B 1 183 ? -91.930 -4.557 101.637 1.00 28.31 183 ILE B N 1
ATOM 2928 C CA . ILE B 1 183 ? -92.472 -4.023 102.873 1.00 26.94 183 ILE B CA 1
ATOM 2929 C C . ILE B 1 183 ? -93.957 -3.847 102.599 1.00 26.02 183 ILE B C 1
ATOM 2930 O O . ILE B 1 183 ? -94.348 -3.185 101.637 1.00 25.84 183 ILE B O 1
ATOM 2935 N N . ASP B 1 184 ? -94.789 -4.459 103.427 1.00 26.89 184 ASP B N 1
ATOM 2936 C CA . ASP B 1 184 ? -96.223 -4.356 103.202 1.00 30.53 184 ASP B CA 1
ATOM 2937 C C . ASP B 1 184 ? -96.902 -3.243 103.988 1.00 32.59 184 ASP B C 1
ATOM 2938 O O . ASP B 1 184 ? -96.235 -2.421 104.611 1.00 30.86 184 ASP B O 1
ATOM 2943 N N . GLU B 1 185 ? -98.230 -3.223 103.954 1.00 33.37 185 GLU B N 1
ATOM 2944 C CA . GLU B 1 185 ? -98.995 -2.164 104.594 1.00 35.16 185 GLU B CA 1
ATOM 2945 C C . GLU B 1 185 ? -99.091 -2.134 106.102 1.00 35.56 185 GLU B C 1
ATOM 2946 O O . GLU B 1 185 ? -98.751 -1.126 106.730 1.00 35.85 185 GLU B O 1
ATOM 2952 N N . ARG B 1 186 ? -99.552 -3.231 106.685 1.00 35.71 186 ARG B N 1
ATOM 2953 C CA . ARG B 1 186 ? -99.746 -3.291 108.124 1.00 36.56 186 ARG B CA 1
ATOM 2954 C C . ARG B 1 186 ? -100.107 -4.713 108.522 1.00 37.78 186 ARG B C 1
ATOM 2955 O O . ARG B 1 186 ? -100.029 -5.639 107.715 1.00 36.76 186 ARG B O 1
ATOM 2963 N N . LEU B 1 187 ? -100.526 -4.861 109.773 1.00 36.35 187 LEU B N 1
ATOM 2964 C CA . LEU B 1 187 ? -100.952 -6.146 110.307 1.00 36.77 187 LEU B CA 1
ATOM 2965 C C . LEU B 1 187 ? -102.459 -6.046 110.516 1.00 38.71 187 LEU B C 1
ATOM 2966 O O . LEU B 1 187 ? -102.987 -4.947 110.701 1.00 39.81 187 LEU B O 1
ATOM 2971 N N . ASN B 1 188 ? -103.160 -7.174 110.470 1.00 39.47 188 ASN B N 1
ATOM 2972 C CA . ASN B 1 188 ? -104.594 -7.134 110.710 1.00 38.75 188 ASN B CA 1
ATOM 2973 C C . ASN B 1 188 ? -104.834 -7.476 112.172 1.00 38.81 188 ASN B C 1
ATOM 2974 O O . ASN B 1 188 ? -103.882 -7.682 112.927 1.00 36.07 188 ASN B O 1
ATOM 2979 N N . ASP B 1 189 ? -106.101 -7.526 112.570 1.00 41.61 189 ASP B N 1
ATOM 2980 C CA . ASP B 1 189 ? -106.468 -7.819 113.952 1.00 45.10 189 ASP B CA 1
ATOM 2981 C C . ASP B 1 189 ? -105.850 -9.102 114.497 1.00 44.70 189 ASP B C 1
ATOM 2982 O O . ASP B 1 189 ? -105.596 -9.214 115.695 1.00 44.49 189 ASP B O 1
ATOM 2987 N N . HIS B 1 190 ? -105.596 -10.064 113.617 1.00 44.35 190 HIS B N 1
ATOM 2988 C CA . HIS B 1 190 ? -105.028 -11.344 114.035 1.00 43.30 190 HIS B CA 1
ATOM 2989 C C . HIS B 1 190 ? -103.503 -11.434 113.951 1.00 41.91 190 HIS B C 1
ATOM 2990 O O . HIS B 1 190 ? -102.925 -12.488 114.206 1.00 42.50 190 HIS B O 1
ATOM 2997 N N . GLY B 1 191 ? -102.853 -10.333 113.591 1.00 39.54 191 GLY B N 1
ATOM 2998 C CA . GLY B 1 191 ? -101.404 -10.342 113.513 1.00 38.27 191 GLY B CA 1
ATOM 2999 C C . GLY B 1 191 ? -100.851 -10.784 112.175 1.00 37.51 191 GLY B C 1
ATOM 3000 O O . GLY B 1 191 ? -99.677 -11.133 112.069 1.00 38.19 191 GLY B O 1
ATOM 3001 N N . TYR B 1 192 ? -101.687 -10.775 111.146 1.00 36.59 192 TYR B N 1
ATOM 3002 C CA . TYR B 1 192 ? -101.230 -11.174 109.825 1.00 36.23 192 TYR B CA 1
ATOM 3003 C C . TYR B 1 192 ? -100.868 -9.973 108.974 1.00 34.31 192 TYR B C 1
ATOM 3004 O O . TYR B 1 192 ? -101.483 -8.910 109.080 1.00 34.00 192 TYR B O 1
ATOM 3013 N N . ILE B 1 193 ? -99.844 -10.144 108.149 1.00 31.93 193 ILE B N 1
ATOM 3014 C CA . ILE B 1 193 ? -99.397 -9.082 107.273 1.00 31.49 193 ILE B CA 1
ATOM 3015 C C . ILE B 1 193 ? -100.397 -8.885 106.144 1.00 31.39 193 ILE B C 1
ATOM 3016 O O . ILE B 1 193 ? -100.894 -9.854 105.571 1.00 30.87 193 ILE B O 1
ATOM 3021 N N . VAL B 1 194 ? -100.683 -7.623 105.833 1.00 30.46 194 VAL B N 1
ATOM 3022 C CA . VAL B 1 194 ? -101.618 -7.267 104.765 1.00 30.53 194 VAL B CA 1
ATOM 3023 C C . VAL B 1 194 ? -100.858 -6.472 103.718 1.00 31.65 194 VAL B C 1
ATOM 3024 O O . VAL B 1 194 ? -100.179 -5.505 104.045 1.00 31.44 194 VAL B O 1
ATOM 3028 N N . PRO B 1 195 ? -100.953 -6.872 102.442 1.00 33.38 195 PRO B N 1
ATOM 3029 C CA . PRO B 1 195 ? -101.724 -8.019 101.947 1.00 34.33 195 PRO B CA 1
ATOM 3030 C C . PRO B 1 195 ? -101.049 -9.349 102.312 1.00 33.71 195 PRO B C 1
ATOM 3031 O O . PRO B 1 195 ? -101.702 -10.390 102.344 1.00 33.92 195 PRO B O 1
ATOM 3035 N N . GLY B 1 196 ? -99.743 -9.298 102.579 1.00 33.26 196 GLY B N 1
ATOM 3036 C CA . GLY B 1 196 ? -98.992 -10.493 102.940 1.00 32.40 196 GLY B CA 1
ATOM 3037 C C . GLY B 1 196 ? -99.212 -11.661 101.992 1.00 31.54 196 GLY B C 1
ATOM 3038 O O . GLY B 1 196 ? -99.311 -11.478 100.780 1.00 30.24 196 GLY B O 1
ATOM 3039 N N . LEU B 1 197 ? -99.295 -12.863 102.556 1.00 31.69 197 LEU B N 1
ATOM 3040 C CA . LEU B 1 197 ? -99.521 -14.077 101.772 1.00 31.20 197 LEU B CA 1
ATOM 3041 C C . LEU B 1 197 ? -100.143 -15.190 102.625 1.00 31.75 197 LEU B C 1
ATOM 3042 O O . LEU B 1 197 ? -100.187 -16.345 102.211 1.00 33.69 197 LEU B O 1
ATOM 3047 N N . GLY B 1 198 ? -100.627 -14.839 103.812 1.00 32.64 198 GLY B N 1
ATOM 3048 C CA . GLY B 1 198 ? -101.220 -15.835 104.684 1.00 31.36 198 GLY B CA 1
ATOM 3049 C C . GLY B 1 198 ? -100.229 -16.395 105.690 1.00 32.48 198 GLY B C 1
ATOM 3050 O O . GLY B 1 198 ? -99.313 -15.699 10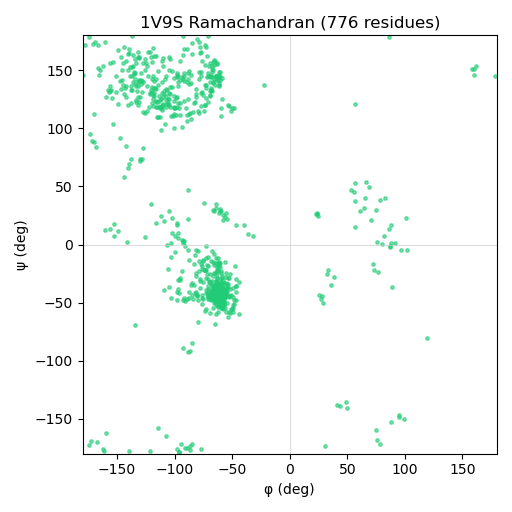6.129 1.00 33.03 198 GLY B O 1
ATOM 3051 N N . ASP B 1 199 ? -100.411 -17.660 106.054 1.00 32.71 199 ASP B N 1
ATOM 3052 C CA . ASP B 1 199 ? -99.552 -18.333 107.020 1.00 31.94 199 ASP B CA 1
ATOM 3053 C C . ASP B 1 199 ? -98.439 -19.083 106.269 1.00 33.81 199 ASP B C 1
ATOM 3054 O O . ASP B 1 199 ? -98.672 -20.167 105.718 1.00 33.41 199 ASP B O 1
ATOM 3059 N N . ALA B 1 200 ? -97.241 -18.501 106.240 1.00 31.71 200 ALA B N 1
ATOM 3060 C CA . ALA B 1 200 ? -96.106 -19.101 105.540 1.00 33.13 200 ALA B CA 1
ATOM 3061 C C . ALA B 1 200 ? -95.979 -20.601 105.796 1.00 34.20 200 ALA B C 1
ATOM 3062 O O . ALA B 1 200 ? -96.031 -21.392 104.865 1.00 33.22 200 ALA B O 1
ATOM 3064 N N . GLY B 1 201 ? -95.815 -20.970 107.062 1.00 32.74 201 GLY B N 1
ATOM 3065 C CA . GLY B 1 201 ? -95.673 -22.365 107.433 1.00 34.50 201 GLY B CA 1
ATOM 3066 C C . GLY B 1 201 ? -96.718 -23.310 106.863 1.00 34.65 201 GLY B C 1
ATOM 3067 O O . GLY B 1 201 ? -96.373 -24.331 106.264 1.00 34.92 201 GLY B O 1
ATOM 3068 N N . ASP B 1 202 ? -97.993 -22.973 107.050 1.00 33.63 202 ASP B N 1
ATOM 3069 C CA . ASP B 1 202 ? -99.081 -23.799 106.554 1.00 33.54 202 ASP B CA 1
ATOM 3070 C C . ASP B 1 202 ? -99.037 -23.894 105.036 1.00 34.80 202 ASP B C 1
ATOM 3071 O O . ASP B 1 202 ? -99.323 -24.952 104.465 1.00 33.86 202 ASP B O 1
ATOM 3076 N N . ARG B 1 203 ? -98.681 -22.793 104.378 1.00 32.44 203 ARG B N 1
ATOM 3077 C CA . ARG B 1 203 ? -98.640 -22.781 102.926 1.00 32.37 203 ARG B CA 1
ATOM 3078 C C . ARG B 1 203 ? -97.414 -23.475 102.349 1.00 32.44 203 ARG B C 1
ATOM 3079 O O . ARG B 1 203 ? -97.393 -23.814 101.170 1.00 33.80 203 ARG B O 1
ATOM 3087 N N . ILE B 1 204 ? -96.405 -23.689 103.187 1.00 32.36 204 ILE B N 1
ATOM 3088 C CA . ILE B 1 204 ? -95.177 -24.356 102.769 1.00 33.48 204 ILE B CA 1
ATOM 3089 C C . ILE B 1 204 ? -95.288 -25.877 102.908 1.00 34.78 204 ILE B C 1
ATOM 3090 O O . ILE B 1 204 ? -94.912 -26.628 102.010 1.00 32.56 204 ILE B O 1
ATOM 3095 N N . TYR B 1 205 ? -95.801 -26.314 104.049 1.00 35.31 205 TYR B N 1
ATOM 3096 C CA . TYR B 1 205 ? -95.916 -27.732 104.341 1.00 36.59 205 TYR B CA 1
ATOM 3097 C C . TYR B 1 205 ? -97.315 -28.331 104.202 1.00 36.63 205 TYR B C 1
ATOM 3098 O O . TYR B 1 205 ? -97.505 -29.529 104.414 1.00 35.80 205 TYR B O 1
ATOM 3107 N N . GLY B 1 206 ? -98.274 -27.500 103.808 1.00 36.58 206 GLY B N 1
ATOM 3108 C CA . GLY B 1 206 ? -99.640 -27.960 103.634 1.00 39.60 206 GLY B CA 1
ATOM 3109 C C . GLY B 1 206 ? -100.291 -28.376 104.940 1.00 42.25 206 GLY B C 1
ATOM 3110 O O . GLY B 1 206 ? -100.808 -29.485 105.058 1.00 40.44 206 GLY B O 1
ATOM 3111 N N . THR B 1 207 ? -100.266 -27.485 105.925 1.00 44.48 207 THR B N 1
ATOM 3112 C CA . THR B 1 207 ? -100.858 -27.776 107.224 1.00 48.26 207 THR B CA 1
ATOM 3113 C C . THR B 1 207 ? -101.943 -26.759 107.576 1.00 50.69 207 THR B C 1
ATOM 3114 O O . THR B 1 207 ? -102.254 -25.865 106.788 1.00 50.42 207 THR B O 1
ATOM 3118 N N . LYS B 1 208 ? -102.519 -26.909 108.763 1.00 54.31 208 LYS B N 1
ATOM 3119 C CA . LYS B 1 208 ? -103.568 -26.006 109.228 1.00 58.37 208 LYS B CA 1
ATOM 3120 C C . LYS B 1 208 ? -103.607 -25.925 110.751 1.00 59.24 208 LYS B C 1
ATOM 3121 O O . LYS B 1 208 ? -102.875 -26.700 111.407 1.00 60.11 208 LYS B O 1
ATOM 3136 N N . ARG C 1 2 ? -70.375 -4.819 75.159 1.00 46.35 2 ARG C N 1
ATOM 3137 C CA . ARG C 1 2 ? -70.802 -4.850 76.555 1.00 45.62 2 ARG C CA 1
ATOM 3138 C C . ARG C 1 2 ? -70.310 -6.110 77.253 1.00 43.11 2 ARG C C 1
ATOM 3139 O O . ARG C 1 2 ? -70.576 -7.222 76.810 1.00 42.58 2 ARG C O 1
ATOM 3147 N N . ILE C 1 3 ? -69.577 -5.924 78.342 1.00 41.41 3 ILE C N 1
ATOM 3148 C CA . ILE C 1 3 ? -69.043 -7.033 79.113 1.00 39.27 3 ILE C CA 1
ATOM 3149 C C . ILE C 1 3 ? -69.308 -6.786 80.585 1.00 39.89 3 ILE C C 1
ATOM 3150 O O . ILE C 1 3 ? -68.932 -5.747 81.126 1.00 39.28 3 ILE C O 1
ATOM 3155 N N . THR C 1 4 ? -69.963 -7.737 81.235 1.00 38.62 4 THR C N 1
ATOM 3156 C CA . THR C 1 4 ? -70.244 -7.612 82.654 1.00 37.71 4 THR C CA 1
ATOM 3157 C C . THR C 1 4 ? -69.326 -8.578 83.377 1.00 38.81 4 THR C C 1
ATOM 3158 O O . THR C 1 4 ? -69.303 -9.775 83.067 1.00 38.11 4 THR C O 1
ATOM 3162 N N . LEU C 1 5 ? -68.552 -8.059 84.320 1.00 37.39 5 LEU C N 1
ATOM 3163 C CA . LEU C 1 5 ? -67.645 -8.895 85.083 1.00 39.29 5 LEU C CA 1
ATOM 3164 C C . LEU C 1 5 ? -68.343 -9.140 86.388 1.00 39.55 5 LEU C C 1
ATOM 3165 O O . LEU C 1 5 ? -68.350 -8.275 87.263 1.00 41.98 5 LEU C O 1
ATOM 3170 N N . VAL C 1 6 ? -68.949 -10.311 86.520 1.00 38.36 6 VAL C N 1
ATOM 3171 C CA . VAL C 1 6 ? -69.653 -10.624 87.739 1.00 37.69 6 VAL C CA 1
ATOM 3172 C C . VAL C 1 6 ? -68.686 -10.568 88.893 1.00 39.58 6 VAL C C 1
ATOM 3173 O O . VAL C 1 6 ? -67.793 -11.407 89.041 1.00 38.67 6 VAL C O 1
ATOM 3177 N N . ASP C 1 7 ? -68.896 -9.550 89.712 1.00 40.32 7 ASP C N 1
ATOM 3178 C CA . ASP C 1 7 ? -68.086 -9.274 90.875 1.00 39.90 7 ASP C CA 1
ATOM 3179 C C . ASP C 1 7 ? -68.881 -9.600 92.143 1.00 38.83 7 ASP C C 1
ATOM 3180 O O . ASP C 1 7 ? -69.768 -8.835 92.544 1.00 41.27 7 ASP C O 1
ATOM 3185 N N . HIS C 1 8 ? -68.569 -10.736 92.762 1.00 31.95 8 HIS C N 1
ATOM 3186 C CA . HIS C 1 8 ? -69.239 -11.171 93.988 1.00 29.43 8 HIS C CA 1
ATOM 3187 C C . HIS C 1 8 ? -68.281 -12.143 94.681 1.00 28.41 8 HIS C C 1
ATOM 3188 O O . HIS C 1 8 ? -67.733 -13.041 94.045 1.00 28.99 8 HIS C O 1
ATOM 3195 N N . PRO C 1 9 ? -68.067 -11.974 95.994 1.00 29.02 9 PRO C N 1
ATOM 3196 C CA . PRO C 1 9 ? -67.162 -12.852 96.740 1.00 28.73 9 PRO C CA 1
ATOM 3197 C C . PRO C 1 9 ? -67.428 -14.356 96.566 1.00 29.56 9 PRO C C 1
ATOM 3198 O O . PRO C 1 9 ? -66.483 -15.151 96.498 1.00 28.59 9 PRO C O 1
ATOM 3202 N N . LEU C 1 10 ? -68.698 -14.751 96.505 1.00 29.88 10 LEU C N 1
ATOM 3203 C CA . LEU C 1 10 ? -69.012 -16.171 96.326 1.00 29.67 10 LEU C CA 1
ATOM 3204 C C . LEU C 1 10 ? -68.524 -16.664 94.967 1.00 29.39 10 LEU C C 1
ATOM 3205 O O . LEU C 1 10 ? -68.080 -17.799 94.845 1.00 31.20 10 LEU C O 1
ATOM 3210 N N . VAL C 1 11 ? -68.589 -15.807 93.953 1.00 29.15 11 VAL C N 1
ATOM 3211 C CA . VAL C 1 11 ? -68.134 -16.185 92.626 1.00 27.62 11 VAL C CA 1
ATOM 3212 C C . VAL C 1 11 ? -66.612 -16.305 92.591 1.00 29.23 11 VAL C C 1
ATOM 3213 O O . VAL C 1 11 ? -66.068 -17.238 92.000 1.00 27.60 11 VAL C O 1
ATOM 3217 N N . GLN C 1 12 ? -65.918 -15.358 93.217 1.00 28.78 12 GLN C N 1
ATOM 3218 C CA . GLN C 1 12 ? -64.456 -15.402 93.226 1.00 27.45 12 GLN C CA 1
ATOM 3219 C C . GLN C 1 12 ? -63.977 -16.666 93.917 1.00 27.35 12 GLN C C 1
ATOM 3220 O O . GLN C 1 12 ? -63.118 -17.378 93.413 1.00 26.94 12 GLN C O 1
ATOM 3226 N N . HIS C 1 13 ? -64.549 -16.912 95.087 1.00 26.75 13 HIS C N 1
ATOM 3227 C CA . HIS C 1 13 ? -64.245 -18.068 95.907 1.00 26.98 13 HIS C CA 1
ATOM 3228 C C . HIS C 1 13 ? -64.469 -19.388 95.155 1.00 27.93 13 HIS C C 1
ATOM 3229 O O . HIS C 1 13 ? -63.590 -20.247 95.112 1.00 26.93 13 HIS C O 1
ATOM 3236 N N . LYS C 1 14 ? -65.656 -19.542 94.579 1.00 26.39 14 LYS C N 1
ATOM 3237 C CA . LYS C 1 14 ? -65.992 -20.765 93.868 1.00 28.40 14 LYS C CA 1
ATOM 3238 C C . LYS C 1 14 ? -65.117 -20.927 92.638 1.00 28.11 14 LYS C C 1
ATOM 3239 O O . LYS C 1 14 ? -64.700 -22.042 92.302 1.00 28.36 14 LYS C O 1
ATOM 3245 N N . LEU C 1 15 ? -64.824 -19.815 91.973 1.00 28.26 15 LEU C N 1
ATOM 3246 C CA . LEU C 1 15 ? -63.961 -19.851 90.801 1.00 30.08 15 LEU C CA 1
ATOM 3247 C C . LEU C 1 15 ? -62.595 -20.395 91.215 1.00 30.16 15 LEU C C 1
ATOM 3248 O O . LEU C 1 15 ? -61.974 -21.171 90.489 1.00 32.75 15 LEU C O 1
ATOM 3253 N N . ALA C 1 16 ? -62.139 -19.982 92.391 1.00 29.66 16 ALA C N 1
ATOM 3254 C CA . ALA C 1 16 ? -60.857 -20.427 92.919 1.00 30.12 16 ALA C CA 1
ATOM 3255 C C . ALA C 1 16 ? -60.839 -21.957 93.043 1.00 30.66 16 ALA C C 1
ATOM 3256 O O . ALA C 1 16 ? -59.857 -22.616 92.675 1.00 30.20 16 ALA C O 1
ATOM 3258 N N . HIS C 1 17 ? -61.925 -22.514 93.577 1.00 29.89 17 HIS C N 1
ATOM 3259 C CA . HIS C 1 17 ? -62.030 -23.958 93.749 1.00 29.92 17 HIS C CA 1
ATOM 3260 C C . HIS C 1 17 ? -62.206 -24.678 92.426 1.00 29.20 17 HIS C C 1
ATOM 3261 O O . HIS C 1 17 ? -61.765 -25.813 92.285 1.00 31.40 17 HIS C O 1
ATOM 3268 N N . LEU C 1 18 ? -62.828 -24.023 91.450 1.00 28.51 18 LEU C N 1
ATOM 3269 C CA . LEU C 1 18 ? -62.998 -24.640 90.139 1.00 28.98 18 LEU C CA 1
ATOM 3270 C C . LEU C 1 18 ? -61.642 -24.708 89.430 1.00 30.59 18 LEU C C 1
ATOM 3271 O O . LEU C 1 18 ? -61.350 -25.668 88.707 1.00 30.54 18 LEU C O 1
ATOM 3276 N N . ARG C 1 19 ? -60.820 -23.678 89.641 1.00 29.59 19 ARG C N 1
ATOM 3277 C CA . ARG C 1 19 ? -59.488 -23.613 89.035 1.00 29.63 19 ARG C CA 1
ATOM 3278 C C . ARG C 1 19 ? -58.565 -24.695 89.607 1.00 28.49 19 ARG C C 1
ATOM 3279 O O . ARG C 1 19 ? -57.873 -25.386 88.864 1.00 27.23 19 ARG C O 1
ATOM 3287 N N . ASP C 1 20 ? -58.567 -24.818 90.931 1.00 28.41 20 ASP C N 1
ATOM 3288 C CA . ASP C 1 20 ? -57.745 -25.790 91.645 1.00 30.46 20 ASP C CA 1
ATOM 3289 C C . ASP C 1 20 ? -57.876 -27.179 91.012 1.00 31.67 20 ASP C C 1
ATOM 3290 O O . ASP C 1 20 ? -58.958 -27.761 91.003 1.00 31.46 20 ASP C O 1
ATOM 3295 N N . LYS C 1 21 ? -56.772 -27.712 90.499 1.00 32.58 21 LYS C N 1
ATOM 3296 C CA . LYS C 1 21 ? -56.786 -29.016 89.838 1.00 33.17 21 LYS C CA 1
ATOM 3297 C C . LYS C 1 21 ? -57.151 -30.211 90.730 1.00 32.71 21 LYS C C 1
ATOM 3298 O O . LYS C 1 21 ? -57.391 -31.298 90.223 1.00 30.57 21 LYS C O 1
ATOM 3304 N N . ARG C 1 22 ? -57.184 -30.010 92.043 1.00 30.81 22 ARG C N 1
ATOM 3305 C CA . ARG C 1 22 ? -57.525 -31.086 92.967 1.00 33.04 22 ARG C CA 1
ATOM 3306 C C . ARG C 1 22 ? -59.041 -31.283 93.100 1.00 32.14 22 ARG C C 1
ATOM 3307 O O . ARG C 1 22 ? -59.497 -32.253 93.704 1.00 32.65 22 ARG C O 1
ATOM 3315 N N . THR C 1 23 ? -59.816 -30.366 92.534 1.00 31.46 23 THR C N 1
ATOM 3316 C CA . THR C 1 23 ? -61.267 -30.447 92.622 1.00 31.09 23 THR C CA 1
ATOM 3317 C C . THR C 1 23 ? -61.830 -31.533 91.698 1.00 31.55 23 THR C C 1
ATOM 3318 O O . THR C 1 23 ? -61.719 -31.446 90.478 1.00 29.20 23 THR C O 1
ATOM 3322 N N . GLY C 1 24 ? -62.429 -32.560 92.297 1.00 30.99 24 GLY C N 1
ATOM 3323 C CA . GLY C 1 24 ? -62.987 -33.664 91.524 1.00 30.02 24 GLY C CA 1
ATOM 3324 C C . GLY C 1 24 ? -64.268 -33.335 90.778 1.00 30.19 24 GLY C C 1
ATOM 3325 O O . GLY C 1 24 ? -64.874 -32.282 91.013 1.00 29.07 24 GLY C O 1
ATOM 3326 N N . PRO C 1 25 ? -64.721 -34.231 89.880 1.00 29.50 25 PRO C N 1
ATOM 3327 C CA . PRO C 1 25 ? -65.940 -34.039 89.085 1.00 29.38 25 PRO C CA 1
ATOM 3328 C C . PRO C 1 25 ? -67.206 -33.656 89.862 1.00 28.14 25 PRO C C 1
ATOM 3329 O O . PRO C 1 25 ? -67.955 -32.782 89.432 1.00 26.81 25 PRO C O 1
ATOM 3333 N N . LYS C 1 26 ? -67.455 -34.307 90.991 1.00 27.72 26 LYS C N 1
ATOM 3334 C CA . LYS C 1 26 ? -68.654 -33.994 91.757 1.00 27.79 26 LYS C CA 1
ATOM 3335 C C . LYS C 1 26 ? -68.656 -32.550 92.257 1.00 27.50 26 LYS C C 1
ATOM 3336 O O . LYS C 1 26 ? -69.621 -31.818 92.037 1.00 28.46 26 LYS C O 1
ATOM 3342 N N . ASP C 1 27 ? -67.589 -32.147 92.936 1.00 28.91 27 ASP C N 1
ATOM 3343 C CA . ASP C 1 27 ? -67.489 -30.778 93.436 1.00 29.72 27 ASP C CA 1
ATOM 3344 C C . ASP C 1 27 ? -67.401 -29.774 92.295 1.00 29.70 27 ASP C C 1
ATOM 3345 O O . ASP C 1 27 ? -68.009 -28.701 92.352 1.00 29.33 27 ASP C O 1
ATOM 3350 N N . PHE C 1 28 ? -66.658 -30.123 91.252 1.00 27.92 28 PHE C N 1
ATOM 3351 C CA . PHE C 1 28 ? -66.512 -29.227 90.115 1.00 27.56 28 PHE C CA 1
ATOM 3352 C C . PHE C 1 28 ? -67.880 -28.945 89.519 1.00 28.66 28 PHE C C 1
ATOM 3353 O O . PHE C 1 28 ? -68.223 -27.794 89.233 1.00 26.49 28 PHE C O 1
ATOM 3361 N N . ARG C 1 29 ? -68.667 -30.006 89.337 1.00 29.28 29 ARG C N 1
ATOM 3362 C CA . ARG C 1 29 ? -69.996 -29.876 88.754 1.00 29.36 29 ARG C CA 1
ATOM 3363 C C . ARG C 1 29 ? -70.885 -28.988 89.630 1.00 28.64 29 ARG C C 1
ATOM 3364 O O . ARG C 1 29 ? -71.573 -28.099 89.126 1.00 28.70 29 ARG C O 1
ATOM 3372 N N . GLU C 1 30 ? -70.864 -29.215 90.937 1.00 27.62 30 GLU C N 1
ATOM 3373 C CA . GLU C 1 30 ? -71.682 -28.415 91.848 1.00 28.78 30 GLU C CA 1
ATOM 3374 C C . GLU C 1 30 ? -71.245 -26.946 91.805 1.00 26.88 30 GLU C C 1
ATOM 3375 O O . GLU C 1 30 ? -72.071 -26.038 91.701 1.00 27.40 30 GLU C O 1
ATOM 3381 N N . LEU C 1 31 ? -69.937 -26.721 91.877 1.00 26.77 31 LEU C N 1
ATOM 3382 C CA . LEU C 1 31 ? -69.399 -25.364 91.828 1.00 27.21 31 LEU C CA 1
ATOM 3383 C C . LEU C 1 31 ? -69.835 -24.626 90.571 1.00 26.21 31 LEU C C 1
ATOM 3384 O O . LEU C 1 31 ? -70.236 -23.465 90.635 1.00 26.55 31 LEU C O 1
ATOM 3389 N N . ALA C 1 32 ? -69.761 -25.296 89.426 1.00 26.11 32 ALA C N 1
ATOM 3390 C CA . ALA C 1 32 ? -70.138 -24.655 88.178 1.00 26.11 32 ALA C CA 1
ATOM 3391 C C . ALA C 1 32 ? -71.607 -24.244 88.182 1.00 27.61 32 ALA C C 1
ATOM 3392 O O . ALA C 1 32 ? -71.959 -23.175 87.668 1.00 26.35 32 ALA C O 1
ATOM 3394 N N . GLU C 1 33 ? -72.468 -25.091 88.758 1.00 27.23 33 GLU C N 1
ATOM 3395 C CA . GLU C 1 33 ? -73.890 -24.775 88.830 1.00 26.31 33 GLU C CA 1
ATOM 3396 C C . GLU C 1 33 ? -74.099 -23.566 89.743 1.00 26.90 33 GLU C C 1
ATOM 3397 O O . GLU C 1 33 ? -74.908 -22.694 89.457 1.00 26.61 33 GLU C O 1
ATOM 3403 N N . GLU C 1 34 ? -73.377 -23.542 90.858 1.00 26.23 34 GLU C N 1
ATOM 3404 C CA . GLU C 1 34 ? -73.489 -22.458 91.822 1.00 27.73 34 GLU C CA 1
ATOM 3405 C C . GLU C 1 34 ? -73.033 -21.134 91.207 1.00 28.29 34 GLU C C 1
ATOM 3406 O O . GLU C 1 34 ? -73.714 -20.109 91.327 1.00 27.22 34 GLU C O 1
ATOM 3412 N N . VAL C 1 35 ? -71.894 -21.172 90.529 1.00 28.04 35 VAL C N 1
ATOM 3413 C CA . VAL C 1 35 ? -71.372 -19.991 89.871 1.00 26.78 35 VAL C CA 1
ATOM 3414 C C . VAL C 1 35 ? -72.383 -19.554 88.813 1.00 27.22 35 VAL C C 1
ATOM 3415 O O . VAL C 1 35 ? -72.706 -18.372 88.713 1.00 25.99 35 VAL C O 1
ATOM 3419 N N . ALA C 1 36 ? -72.907 -20.506 88.039 1.00 25.68 36 ALA C N 1
ATOM 3420 C CA . ALA C 1 36 ? -73.876 -20.158 87.005 1.00 25.47 36 ALA C CA 1
ATOM 3421 C C . ALA C 1 36 ? -75.089 -19.440 87.593 1.00 27.20 36 ALA C C 1
ATOM 3422 O O . ALA C 1 36 ? -75.609 -18.503 86.993 1.00 26.39 36 ALA C O 1
ATOM 3432 N N . LEU C 1 38 ? -75.223 -17.648 90.460 1.00 28.89 38 LEU C N 1
ATOM 3433 C CA . LEU C 1 38 ? -74.835 -16.321 90.919 1.00 29.11 38 LEU C CA 1
ATOM 3434 C C . LEU C 1 38 ? -74.783 -15.384 89.714 1.00 30.93 38 LEU C C 1
ATOM 3435 O O . LEU C 1 38 ? -75.342 -14.286 89.753 1.00 31.05 38 LEU C O 1
ATOM 3448 N N . ALA C 1 40 ? -76.351 -15.652 86.891 1.00 27.89 40 ALA C N 1
ATOM 3449 C CA . ALA C 1 40 ? -77.689 -15.447 86.349 1.00 27.75 40 ALA C CA 1
ATOM 3450 C C . ALA C 1 40 ? -78.347 -14.249 87.024 1.00 27.15 40 ALA C C 1
ATOM 3451 O O . ALA C 1 40 ? -79.113 -13.530 86.400 1.00 28.32 40 ALA C O 1
ATOM 3453 N N . TYR C 1 41 ? -78.061 -14.052 88.304 1.00 29.95 41 TYR C N 1
ATOM 3454 C CA . TYR C 1 41 ? -78.637 -12.927 89.037 1.00 29.79 41 TYR C CA 1
ATOM 3455 C C . TYR C 1 41 ? -78.357 -11.601 88.320 1.00 29.01 41 TYR C C 1
ATOM 3456 O O . TYR C 1 41 ? -79.270 -10.812 88.090 1.00 28.76 41 TYR C O 1
ATOM 3465 N N . GLU C 1 42 ? -77.096 -11.360 87.958 1.00 28.98 42 GLU C N 1
ATOM 3466 C CA . GLU C 1 42 ? -76.725 -10.131 87.250 1.00 29.73 42 GLU C CA 1
ATOM 3467 C C . GLU C 1 42 ? -77.293 -10.093 85.845 1.00 28.94 42 GLU C C 1
ATOM 3468 O O . GLU C 1 42 ? -77.862 -9.084 85.412 1.00 29.49 42 GLU C O 1
ATOM 3474 N N . ALA C 1 43 ? -77.114 -11.198 85.127 1.00 28.64 43 ALA C N 1
ATOM 3475 C CA . ALA C 1 43 ? -77.571 -11.300 83.751 1.00 28.83 43 ALA C CA 1
ATOM 3476 C C . ALA C 1 43 ? -79.079 -11.122 83.599 1.00 29.23 43 ALA C C 1
ATOM 3477 O O . ALA C 1 43 ? -79.559 -10.779 82.523 1.00 30.47 43 ALA C O 1
ATOM 3487 N N . ARG C 1 45 ? -81.059 -9.084 85.784 1.00 30.58 45 ARG C N 1
ATOM 3488 C CA . ARG C 1 45 ? -81.591 -7.890 86.454 1.00 31.47 45 ARG C CA 1
ATOM 3489 C C . ARG C 1 45 ? -82.443 -7.176 85.409 1.00 32.42 45 ARG C C 1
ATOM 3490 O O . ARG C 1 45 ? -83.336 -6.400 85.735 1.00 32.52 45 ARG C O 1
ATOM 3498 N N . ASP C 1 46 ? -82.131 -7.501 84.157 1.00 32.60 46 ASP C N 1
ATOM 3499 C CA . ASP C 1 46 ? -82.731 -7.016 82.905 1.00 37.13 46 ASP C CA 1
ATOM 3500 C C . ASP C 1 46 ? -84.180 -7.378 82.602 1.00 35.45 46 ASP C C 1
ATOM 3501 O O . ASP C 1 46 ? -84.839 -6.695 81.814 1.00 35.05 46 ASP C O 1
ATOM 3506 N N . LEU C 1 47 ? -84.656 -8.474 83.177 1.00 35.02 47 LEU C N 1
ATOM 3507 C CA . LEU C 1 47 ? -86.001 -8.949 82.877 1.00 34.42 47 LEU C CA 1
ATOM 3508 C C . LEU C 1 47 ? -87.140 -7.951 83.060 1.00 35.30 47 LEU C C 1
ATOM 3509 O O . LEU C 1 47 ? -87.372 -7.428 84.151 1.00 35.40 47 LEU C O 1
ATOM 3514 N N . GLU C 1 48 ? -87.852 -7.698 81.966 1.00 34.98 48 GLU C N 1
ATOM 3515 C CA . GLU C 1 48 ? -88.985 -6.781 81.969 1.00 35.03 48 GLU C CA 1
ATOM 3516 C C . GLU C 1 48 ? -90.163 -7.346 82.768 1.00 35.14 48 GLU C C 1
ATOM 3517 O O . GLU C 1 48 ? -90.471 -8.537 82.695 1.00 32.15 48 GLU C O 1
ATOM 3523 N N . LEU C 1 49 ? -90.815 -6.473 83.529 1.00 33.99 49 LEU C N 1
ATOM 3524 C CA . LEU C 1 49 ? -91.948 -6.850 84.358 1.00 35.24 49 LEU C CA 1
ATOM 3525 C C . LEU C 1 49 ? -93.206 -6.107 83.917 1.00 37.36 49 LEU C C 1
ATOM 3526 O O . LEU C 1 49 ? -93.124 -5.100 83.208 1.00 38.64 49 LEU C O 1
ATOM 3531 N N . GLU C 1 50 ? -94.366 -6.611 84.336 1.00 38.67 50 GLU C N 1
ATOM 3532 C CA . GLU C 1 50 ? -95.641 -5.962 84.041 1.00 40.62 50 GLU C CA 1
ATOM 3533 C C . GLU C 1 50 ? -96.483 -5.990 85.312 1.00 41.47 50 GLU C C 1
ATOM 3534 O O . GLU C 1 50 ? -96.307 -6.859 86.175 1.00 39.69 50 GLU C O 1
ATOM 3540 N N . GLU C 1 51 ? -97.381 -5.021 85.431 1.00 41.82 51 GLU C N 1
ATOM 3541 C CA . GLU C 1 51 ? -98.223 -4.888 86.612 1.00 44.94 51 GLU C CA 1
ATOM 3542 C C . GLU C 1 51 ? -99.519 -5.688 86.526 1.00 44.11 51 GLU C C 1
ATOM 3543 O O . GLU C 1 51 ? -100.131 -5.786 85.466 1.00 44.69 51 GLU C O 1
ATOM 3549 N N . THR C 1 52 ? -99.931 -6.262 87.650 1.00 43.84 52 THR C N 1
ATOM 3550 C CA . THR C 1 52 ? -101.162 -7.045 87.697 1.00 43.53 52 THR C CA 1
ATOM 3551 C C . THR C 1 52 ? -101.581 -7.193 89.149 1.00 43.75 52 THR C C 1
ATOM 3552 O O . THR C 1 52 ? -100.950 -6.629 90.038 1.00 45.31 52 THR C O 1
ATOM 3556 N N . THR C 1 53 ? -102.641 -7.955 89.393 1.00 42.68 53 THR C N 1
ATOM 3557 C CA . THR C 1 53 ? -103.120 -8.160 90.753 1.00 41.81 53 THR C CA 1
ATOM 3558 C C . THR C 1 53 ? -103.428 -9.625 90.991 1.00 40.67 53 THR C C 1
ATOM 3559 O O . THR C 1 53 ? -103.618 -10.394 90.051 1.00 41.74 53 THR C O 1
ATOM 3563 N N . VAL C 1 54 ? -103.465 -10.003 92.260 1.00 39.34 54 VAL C N 1
ATOM 3564 C CA . VAL C 1 54 ? -103.795 -11.361 92.659 1.00 38.26 54 VAL C CA 1
ATOM 3565 C C . VAL C 1 54 ? -104.476 -11.269 94.011 1.00 38.67 54 VAL C C 1
ATOM 3566 O O . VAL C 1 54 ? -104.442 -10.226 94.666 1.00 37.42 54 VAL C O 1
ATOM 3570 N N . GLU C 1 55 ? -105.093 -12.363 94.430 1.00 38.70 55 GLU C N 1
ATOM 3571 C CA . GLU C 1 55 ? -105.753 -12.401 95.721 1.00 38.58 55 GLU C CA 1
ATOM 3572 C C . GLU C 1 55 ? -104.916 -13.230 96.684 1.00 36.31 55 GLU C C 1
ATOM 3573 O O . GLU C 1 55 ? -104.636 -14.400 96.422 1.00 34.42 55 GLU C O 1
ATOM 3579 N N . THR C 1 56 ? -104.492 -12.622 97.784 1.00 32.80 56 THR C N 1
ATOM 3580 C CA . THR C 1 56 ? -103.730 -13.364 98.764 1.00 33.27 56 THR C CA 1
ATOM 3581 C C . THR C 1 56 ? -104.772 -13.888 99.740 1.00 33.91 56 THR C C 1
ATOM 3582 O O . THR C 1 56 ? -105.933 -13.474 99.703 1.00 33.43 56 THR C O 1
ATOM 3586 N N . PRO C 1 57 ? -104.378 -14.809 100.624 1.00 34.72 57 PRO C N 1
ATOM 3587 C CA . PRO C 1 57 ? -105.318 -15.364 101.598 1.00 34.95 57 PRO C CA 1
ATOM 3588 C C . PRO C 1 57 ? -105.869 -14.272 102.513 1.00 36.75 57 PRO C C 1
ATOM 3589 O O . PRO C 1 57 ? -106.866 -14.472 103.204 1.00 37.55 57 PRO C O 1
ATOM 3593 N N . ILE C 1 58 ? -105.208 -13.119 102.517 1.00 37.49 58 ILE C N 1
ATOM 3594 C CA . ILE C 1 58 ? -105.623 -12.013 103.368 1.00 36.52 58 ILE C CA 1
ATOM 3595 C C . ILE C 1 58 ? -106.363 -10.927 102.599 1.00 36.96 58 ILE C C 1
ATOM 3596 O O . ILE C 1 58 ? -107.401 -10.450 103.045 1.00 38.14 58 ILE C O 1
ATOM 3601 N N . ALA C 1 59 ? -105.837 -10.537 101.445 1.00 35.58 59 ALA C N 1
ATOM 3602 C CA . ALA C 1 59 ? -106.467 -9.478 100.676 1.00 35.69 59 ALA C CA 1
ATOM 3603 C C . ALA C 1 59 ? -105.884 -9.349 99.276 1.00 35.63 59 ALA C C 1
ATOM 3604 O O . ALA C 1 59 ? -104.923 -10.036 98.926 1.00 32.90 59 ALA C O 1
ATOM 3606 N N . PRO C 1 60 ? -106.484 -8.481 98.446 1.00 36.30 60 PRO C N 1
ATOM 3607 C CA . PRO C 1 60 ? -106.012 -8.260 97.076 1.00 36.50 60 PRO C CA 1
ATOM 3608 C C . PRO C 1 60 ? -104.637 -7.589 97.146 1.00 38.19 60 PRO C C 1
ATOM 3609 O O . PRO C 1 60 ? -104.366 -6.828 98.077 1.00 40.06 60 PRO C O 1
ATOM 3613 N N . ALA C 1 61 ? -103.778 -7.858 96.169 1.00 36.85 61 ALA C N 1
ATOM 3614 C CA . ALA C 1 61 ? -102.452 -7.263 96.163 1.00 36.06 61 ALA C CA 1
ATOM 3615 C C . ALA C 1 61 ? -101.974 -6.917 94.764 1.00 37.50 61 ALA C C 1
ATOM 3616 O O . ALA C 1 61 ? -102.047 -7.739 93.849 1.00 38.12 61 ALA C O 1
ATOM 3618 N N . ARG C 1 62 ? -101.507 -5.686 94.589 1.00 36.93 62 ARG C N 1
ATOM 3619 C CA . ARG C 1 62 ? -100.977 -5.273 93.299 1.00 37.89 62 ARG C CA 1
ATOM 3620 C C . ARG C 1 62 ? -99.555 -5.816 93.290 1.00 35.83 62 ARG C C 1
ATOM 3621 O O . ARG C 1 62 ? -98.805 -5.630 94.243 1.00 34.08 62 ARG C O 1
ATOM 3629 N N . VAL C 1 63 ? -99.200 -6.511 92.219 1.00 34.21 63 VAL C N 1
ATOM 3630 C CA . VAL C 1 63 ? -97.881 -7.104 92.121 1.00 33.75 63 VAL C CA 1
ATOM 3631 C C . VAL C 1 63 ? -97.329 -6.941 90.719 1.00 33.94 63 VAL C C 1
ATOM 3632 O O . VAL C 1 63 ? -97.961 -6.342 89.845 1.00 34.10 63 VAL C O 1
ATOM 3636 N N . LYS C 1 64 ? -96.143 -7.493 90.506 1.00 33.91 64 LYS C N 1
ATOM 3637 C CA . LYS C 1 64 ? -95.514 -7.446 89.196 1.00 34.15 64 LYS C CA 1
ATOM 3638 C C . LYS C 1 64 ? -95.028 -8.839 88.836 1.00 32.82 64 LYS C C 1
ATOM 3639 O O . LYS C 1 64 ? -94.517 -9.563 89.691 1.00 31.69 64 LYS C O 1
ATOM 3645 N N . VAL C 1 65 ? -95.207 -9.212 87.575 1.00 30.44 65 VAL C N 1
ATOM 3646 C CA . VAL C 1 65 ? -94.767 -10.510 87.083 1.00 29.73 65 VAL C CA 1
ATOM 3647 C C . VAL C 1 65 ? -94.004 -10.288 85.783 1.00 30.81 65 VAL C C 1
ATOM 3648 O O . VAL C 1 65 ? -94.079 -9.208 85.190 1.00 30.33 65 VAL C O 1
ATOM 3652 N N . LEU C 1 66 ? -93.271 -11.301 85.338 1.00 30.54 66 LEU C N 1
ATOM 3653 C CA . LEU C 1 66 ? -92.509 -11.192 84.102 1.00 32.89 66 LEU C CA 1
ATOM 3654 C C . LEU C 1 66 ? -93.418 -11.074 82.892 1.00 34.91 66 LEU C C 1
ATOM 3655 O O . LEU C 1 66 ? -94.440 -11.748 82.804 1.00 35.76 66 LEU C O 1
ATOM 3660 N N . SER C 1 67 ? -93.047 -10.212 81.954 1.00 36.89 67 SER C N 1
ATOM 3661 C CA . SER C 1 67 ? -93.847 -10.017 80.753 1.00 38.14 67 SER C CA 1
ATOM 3662 C C . SER C 1 67 ? -93.318 -10.879 79.611 1.00 38.44 67 SER C C 1
ATOM 3663 O O . SER C 1 67 ? -92.161 -11.300 79.624 1.00 39.59 67 SER C O 1
ATOM 3666 N N . GLY C 1 68 ? -94.175 -11.162 78.637 1.00 38.55 68 GLY C N 1
ATOM 3667 C CA . GLY C 1 68 ? -93.764 -11.962 77.496 1.00 39.05 68 GLY C CA 1
ATOM 3668 C C . GLY C 1 68 ? -93.630 -13.456 77.747 1.00 39.52 68 GLY C C 1
ATOM 3669 O O . GLY C 1 68 ? -94.054 -13.966 78.781 1.00 39.32 68 GLY C O 1
ATOM 3670 N N . LYS C 1 69 ? -93.028 -14.154 76.789 1.00 38.70 69 LYS C N 1
ATOM 3671 C CA . LYS C 1 69 ? -92.828 -15.598 76.879 1.00 38.65 69 LYS C CA 1
ATOM 3672 C C . LYS C 1 69 ? -91.671 -15.968 77.798 1.00 37.60 69 LYS C C 1
ATOM 3673 O O . LYS C 1 69 ? -90.849 -15.120 78.150 1.00 36.49 69 LYS C O 1
ATOM 3679 N N . LYS C 1 70 ? -91.616 -17.240 78.180 1.00 34.53 70 LYS C N 1
ATOM 3680 C CA . LYS C 1 70 ? -90.545 -17.736 79.030 1.00 34.15 70 LYS C CA 1
ATOM 3681 C C . LYS C 1 70 ? -89.202 -17.531 78.332 1.00 33.03 70 LYS C C 1
ATOM 3682 O O . LYS C 1 70 ? -89.096 -17.660 77.113 1.00 31.73 70 LYS C O 1
ATOM 3688 N N . LEU C 1 71 ? -88.177 -17.242 79.123 1.00 31.87 71 LEU C N 1
ATOM 3689 C CA . LEU C 1 71 ? -86.835 -17.010 78.603 1.00 30.92 71 LEU C CA 1
ATOM 3690 C C . LEU C 1 71 ? -86.190 -18.316 78.170 1.00 31.05 71 LEU C C 1
ATOM 3691 O O . LEU C 1 71 ? -86.522 -19.389 78.684 1.00 31.44 71 LEU C O 1
ATOM 3696 N N . ALA C 1 72 ? -85.246 -18.213 77.241 1.00 29.33 72 ALA C N 1
ATOM 3697 C CA . ALA C 1 72 ? -84.537 -19.377 76.729 1.00 28.42 72 ALA C CA 1
ATOM 3698 C C . ALA C 1 72 ? -83.090 -19.511 77.220 1.00 29.55 72 ALA C C 1
ATOM 3699 O O . ALA C 1 72 ? -82.307 -18.544 77.223 1.00 29.59 72 ALA C O 1
ATOM 3701 N N . LEU C 1 73 ? -82.745 -20.720 77.646 1.00 28.47 73 LEU C N 1
ATOM 3702 C CA . LEU C 1 73 ? -81.393 -21.031 78.075 1.00 28.02 73 LEU C CA 1
ATOM 3703 C C . LEU C 1 73 ? -80.883 -21.975 76.989 1.00 28.91 73 LEU C C 1
ATOM 3704 O O . LEU C 1 73 ? -81.452 -23.055 76.776 1.00 28.12 73 LEU C O 1
ATOM 3709 N N . VAL C 1 74 ? -79.841 -21.564 76.270 1.00 29.18 74 VAL C N 1
ATOM 3710 C CA . VAL C 1 74 ? -79.287 -22.401 75.213 1.00 28.89 74 VAL C CA 1
ATOM 3711 C C . VAL C 1 74 ? -77.887 -22.826 75.610 1.00 30.67 74 VAL C C 1
ATOM 3712 O O . VAL C 1 74 ? -76.993 -21.983 75.776 1.00 30.37 74 VAL C O 1
ATOM 3716 N N . ALA C 1 75 ? -77.691 -24.135 75.754 1.00 29.09 75 ALA C N 1
ATOM 3717 C CA . ALA C 1 75 ? -76.395 -24.658 76.143 1.00 30.17 75 ALA C CA 1
ATOM 3718 C C . ALA C 1 75 ? -75.556 -25.146 74.974 1.00 32.14 75 ALA C C 1
ATOM 3719 O O . ALA C 1 75 ? -76.079 -25.660 73.982 1.00 32.11 75 ALA C O 1
ATOM 3721 N N . ILE C 1 76 ? -74.246 -24.964 75.098 1.00 30.78 76 ILE C N 1
ATOM 3722 C CA . ILE C 1 76 ? -73.319 -25.455 74.098 1.00 31.23 76 ILE C CA 1
ATOM 3723 C C . ILE C 1 76 ? -72.779 -26.724 74.747 1.00 31.57 76 ILE C C 1
ATOM 3724 O O . ILE C 1 76 ? -72.066 -26.659 75.753 1.00 29.60 76 ILE C O 1
ATOM 3729 N N . LEU C 1 77 ? -73.149 -27.877 74.192 1.00 32.33 77 LEU C N 1
ATOM 3730 C CA . LEU C 1 77 ? -72.705 -29.167 74.726 1.00 31.32 77 LEU C CA 1
ATOM 3731 C C . LEU C 1 77 ? -71.192 -29.260 74.592 1.00 30.85 77 LEU C C 1
ATOM 3732 O O . LEU C 1 77 ? -70.643 -28.781 73.603 1.00 30.78 77 LEU C O 1
ATOM 3737 N N . ARG C 1 78 ? -70.519 -29.899 75.550 1.00 31.09 78 ARG C N 1
ATOM 3738 C CA . ARG C 1 78 ? -71.152 -30.532 76.717 1.00 31.26 78 ARG C CA 1
ATOM 3739 C C . ARG C 1 78 ? -71.255 -29.598 77.914 1.00 30.32 78 ARG C C 1
ATOM 3740 O O . ARG C 1 78 ? -72.292 -29.532 78.586 1.00 28.39 78 ARG C O 1
ATOM 3748 N N . ALA C 1 79 ? -70.139 -28.921 78.185 1.00 28.44 79 ALA C N 1
ATOM 3749 C CA . ALA C 1 79 ? -69.987 -28.018 79.326 1.00 27.28 79 ALA C CA 1
ATOM 3750 C C . ALA C 1 79 ? -71.131 -27.060 79.632 1.00 23.97 79 ALA C C 1
ATOM 3751 O O . ALA C 1 79 ? -71.360 -26.736 80.787 1.00 25.16 79 ALA C O 1
ATOM 3753 N N . GLY C 1 80 ? -71.848 -26.610 78.612 1.00 25.52 80 GLY C N 1
ATOM 3754 C CA . GLY C 1 80 ? -72.950 -25.690 78.851 1.00 24.60 80 GLY C CA 1
ATOM 3755 C C . GLY C 1 80 ? -74.076 -26.289 79.684 1.00 28.64 80 GLY C C 1
ATOM 3756 O O . GLY C 1 80 ? -74.792 -25.575 80.396 1.00 26.92 80 GLY C O 1
ATOM 3757 N N . LEU C 1 81 ? -74.239 -27.608 79.595 1.00 27.91 81 LEU C N 1
ATOM 3758 C CA . LEU C 1 81 ? -75.294 -28.300 80.334 1.00 28.28 81 LEU C CA 1
ATOM 3759 C C . LEU C 1 81 ? -75.273 -27.972 81.817 1.00 28.25 81 LEU C C 1
ATOM 3760 O O . LEU C 1 81 ? -76.313 -27.688 82.403 1.00 28.26 81 LEU C O 1
ATOM 3765 N N . VAL C 1 82 ? -74.089 -27.991 82.422 1.00 29.31 82 VAL C N 1
ATOM 3766 C CA . VAL C 1 82 ? -73.999 -27.722 83.851 1.00 30.21 82 VAL C CA 1
ATOM 3767 C C . VAL C 1 82 ? -74.512 -26.328 84.228 1.00 30.05 82 VAL C C 1
ATOM 3768 O O . VAL C 1 82 ? -75.086 -26.136 85.304 1.00 28.67 82 VAL C O 1
ATOM 3780 N N . VAL C 1 84 ? -76.866 -24.667 82.517 1.00 28.26 84 VAL C N 1
ATOM 3781 C CA . VAL C 1 84 ? -78.320 -24.707 82.339 1.00 28.00 84 VAL C CA 1
ATOM 3782 C C . VAL C 1 84 ? -78.972 -25.285 83.600 1.00 27.61 84 VAL C C 1
ATOM 3783 O O . VAL C 1 84 ? -79.974 -24.759 84.094 1.00 26.78 84 VAL C O 1
ATOM 3787 N N . GLU C 1 85 ? -78.389 -26.360 84.126 1.00 28.63 85 GLU C N 1
ATOM 3788 C CA . GLU C 1 85 ? -78.933 -27.013 85.318 1.00 32.31 85 GLU C CA 1
ATOM 3789 C C . GLU C 1 85 ? -78.947 -26.092 86.527 1.00 30.98 85 GLU C C 1
ATOM 3790 O O . GLU C 1 85 ? -79.932 -26.044 87.270 1.00 30.45 85 GLU C O 1
ATOM 3796 N N . GLY C 1 86 ? -77.845 -25.376 86.730 1.00 29.69 86 GLY C N 1
ATOM 3797 C CA . GLY C 1 86 ? -77.778 -24.455 87.848 1.00 28.93 86 GLY C CA 1
ATOM 3798 C C . GLY C 1 86 ? -78.835 -23.377 87.688 1.00 28.37 86 GLY C C 1
ATOM 3799 O O . GLY C 1 86 ? -79.654 -23.165 88.568 1.00 30.80 86 GLY C O 1
ATOM 3800 N N . ILE C 1 87 ? -78.830 -22.706 86.547 1.00 26.19 87 ILE C N 1
ATOM 3801 C CA . ILE C 1 87 ? -79.786 -21.640 86.301 1.00 26.64 87 ILE C CA 1
ATOM 3802 C C . ILE C 1 87 ? -81.261 -22.091 86.366 1.00 27.56 87 ILE C C 1
ATOM 3803 O O . ILE C 1 87 ? -82.125 -21.316 86.779 1.00 27.61 87 ILE C O 1
ATOM 3808 N N . LEU C 1 88 ? -81.547 -23.336 85.978 1.00 26.63 88 LEU C N 1
ATOM 3809 C CA . LEU C 1 88 ? -82.915 -23.859 86.052 1.00 26.77 88 LEU C CA 1
ATOM 3810 C C . LEU C 1 88 ? -83.411 -23.853 87.495 1.00 27.24 88 LEU C C 1
ATOM 3811 O O . LEU C 1 88 ? -84.606 -23.724 87.739 1.00 26.59 88 LEU C O 1
ATOM 3816 N N . LYS C 1 89 ? -82.494 -24.001 88.448 1.00 27.86 89 LYS C N 1
ATOM 3817 C CA . LYS C 1 89 ? -82.874 -23.978 89.856 1.00 31.73 89 LYS C CA 1
ATOM 3818 C C . LYS C 1 89 ? -83.500 -22.637 90.255 1.00 31.58 89 LYS C C 1
ATOM 3819 O O . LYS C 1 89 ? -84.158 -22.549 91.287 1.00 31.95 89 LYS C O 1
ATOM 3825 N N . LEU C 1 90 ? -83.298 -21.601 89.437 1.00 31.06 90 LEU C N 1
ATOM 3826 C CA . LEU C 1 90 ? -83.864 -20.273 89.713 1.00 29.31 90 LEU C CA 1
ATOM 3827 C C . LEU C 1 90 ? -85.054 -19.977 88.812 1.00 28.56 90 LEU C C 1
ATOM 3828 O O . LEU C 1 90 ? -86.016 -19.343 89.231 1.00 29.68 90 LEU C O 1
ATOM 3833 N N . VAL C 1 91 ? -84.970 -20.427 87.565 1.00 29.64 91 VAL C N 1
ATOM 3834 C CA . VAL C 1 91 ? -86.031 -20.211 86.588 1.00 29.56 91 VAL C CA 1
ATOM 3835 C C . VAL C 1 91 ? -86.377 -21.554 85.929 1.00 30.81 91 VAL C C 1
ATOM 3836 O O . VAL C 1 91 ? -86.066 -21.792 84.762 1.00 26.83 91 VAL C O 1
ATOM 3840 N N . PRO C 1 92 ? -87.039 -22.449 86.688 1.00 32.38 92 PRO C N 1
ATOM 3841 C CA . PRO C 1 92 ? -87.433 -23.783 86.211 1.00 32.23 92 PRO C CA 1
ATOM 3842 C C . PRO C 1 92 ? -88.399 -23.867 85.027 1.00 31.22 92 PRO C C 1
ATOM 3843 O O . PRO C 1 92 ? -88.532 -24.926 84.412 1.00 31.10 92 PRO C O 1
ATOM 3847 N N . HIS C 1 93 ? -89.058 -22.762 84.696 1.00 30.50 93 HIS C N 1
ATOM 3848 C CA . HIS C 1 93 ? -89.981 -22.732 83.564 1.00 29.46 93 HIS C CA 1
ATOM 3849 C C . HIS C 1 93 ? -89.276 -22.304 82.279 1.00 29.39 93 HIS C C 1
ATOM 3850 O O . HIS C 1 93 ? -89.908 -22.171 81.232 1.00 29.84 93 HIS C O 1
ATOM 3857 N N . ALA C 1 94 ? -87.968 -22.084 82.351 1.00 28.62 94 ALA C N 1
ATOM 3858 C CA . ALA C 1 94 ? -87.225 -21.662 81.164 1.00 30.10 94 ALA C CA 1
ATOM 3859 C C . ALA C 1 94 ? -87.164 -22.770 80.123 1.00 30.32 94 ALA C C 1
ATOM 3860 O O . ALA C 1 94 ? -87.078 -23.951 80.466 1.00 29.68 94 ALA C O 1
ATOM 3862 N N . ARG C 1 95 ? -87.211 -22.389 78.852 1.00 30.45 95 ARG C N 1
ATOM 3863 C CA . ARG C 1 95 ? -87.115 -23.366 77.781 1.00 30.64 95 ARG C CA 1
ATOM 3864 C C . ARG C 1 95 ? -85.626 -23.558 77.474 1.00 30.78 95 ARG C C 1
ATOM 3865 O O . ARG C 1 95 ? -84.846 -22.592 77.430 1.00 31.27 95 ARG C O 1
ATOM 3873 N N . VAL C 1 96 ? -85.236 -24.808 77.271 1.00 29.24 96 VAL C N 1
ATOM 3874 C CA . VAL C 1 96 ? -83.841 -25.138 77.030 1.00 29.56 96 VAL C CA 1
ATOM 3875 C C . VAL C 1 96 ? -83.518 -25.567 75.609 1.00 30.81 96 VAL C C 1
ATOM 3876 O O . VAL C 1 96 ? -84.176 -26.441 75.045 1.00 32.53 96 VAL C O 1
ATOM 3880 N N . GLY C 1 97 ? -82.497 -24.938 75.036 1.00 30.18 97 GLY C N 1
ATOM 3881 C CA . GLY C 1 97 ? -82.067 -25.275 73.695 1.00 28.32 97 GLY C CA 1
ATOM 3882 C C . GLY C 1 97 ? -80.723 -25.954 73.826 1.00 29.44 97 GLY C C 1
ATOM 3883 O O . GLY C 1 97 ? -80.074 -25.829 74.861 1.00 29.55 97 GLY C O 1
ATOM 3884 N N . HIS C 1 98 ? -80.312 -26.691 72.801 1.00 29.23 98 HIS C N 1
ATOM 3885 C CA . HIS C 1 98 ? -79.018 -27.362 72.831 1.00 30.89 98 HIS C CA 1
ATOM 3886 C C . HIS C 1 98 ? -78.321 -27.236 71.483 1.00 31.79 98 HIS C C 1
ATOM 3887 O O . HIS C 1 98 ? -78.931 -27.447 70.432 1.00 33.26 98 HIS C O 1
ATOM 3894 N N . ILE C 1 99 ? -77.043 -26.876 71.518 1.00 33.18 99 ILE C N 1
ATOM 3895 C CA . ILE C 1 99 ? -76.246 -26.757 70.302 1.00 33.02 99 ILE C CA 1
ATOM 3896 C C . ILE C 1 99 ? -75.034 -27.632 70.533 1.00 33.14 99 ILE C C 1
ATOM 3897 O O . ILE C 1 99 ? -74.217 -27.353 71.409 1.00 32.04 99 ILE C O 1
ATOM 3902 N N . GLY C 1 100 ? -74.935 -28.708 69.760 1.00 34.41 100 GLY C N 1
ATOM 3903 C CA . GLY C 1 100 ? -73.825 -29.625 69.914 1.00 37.09 100 GLY C CA 1
ATOM 3904 C C . GLY C 1 100 ? -72.596 -29.171 69.158 1.00 39.25 100 GLY C C 1
ATOM 3905 O O . GLY C 1 100 ? -72.598 -29.124 67.927 1.00 38.65 100 GLY C O 1
ATOM 3906 N N . LEU C 1 101 ? -71.545 -28.834 69.900 1.00 40.87 101 LEU C N 1
ATOM 3907 C CA . LEU C 1 101 ? -70.300 -28.387 69.294 1.00 42.34 101 LEU C CA 1
ATOM 3908 C C . LEU C 1 101 ? -69.083 -28.900 70.043 1.00 43.76 101 LEU C C 1
ATOM 3909 O O . LEU C 1 101 ? -69.051 -28.899 71.274 1.00 44.79 101 LEU C O 1
ATOM 3914 N N . TYR C 1 102 ? -68.089 -29.361 69.294 1.00 45.00 102 TYR C N 1
ATOM 3915 C CA . TYR C 1 102 ? -66.833 -29.805 69.885 1.00 46.50 102 TYR C CA 1
ATOM 3916 C C . TYR C 1 102 ? -65.710 -29.235 69.010 1.00 48.02 102 TYR C C 1
ATOM 3917 O O . TYR C 1 102 ? -65.909 -28.967 67.819 1.00 47.37 102 TYR C O 1
ATOM 3926 N N . ARG C 1 103 ? -64.543 -29.032 69.608 1.00 49.43 103 ARG C N 1
ATOM 3927 C CA . ARG C 1 103 ? -63.419 -28.441 68.900 1.00 52.11 103 ARG C CA 1
ATOM 3928 C C . ARG C 1 103 ? -62.410 -29.437 68.340 1.00 54.12 103 ARG C C 1
ATOM 3929 O O . ARG C 1 103 ? -61.836 -30.238 69.075 1.00 53.19 103 ARG C O 1
ATOM 3937 N N . ASP C 1 104 ? -62.205 -29.381 67.029 1.00 57.77 104 ASP C N 1
ATOM 3938 C CA . ASP C 1 104 ? -61.236 -30.247 66.374 1.00 60.62 104 ASP C CA 1
ATOM 3939 C C . ASP C 1 104 ? -59.896 -29.922 67.023 1.00 62.91 104 ASP C C 1
ATOM 3940 O O . ASP C 1 104 ? -59.416 -28.792 66.934 1.00 62.13 104 ASP C O 1
ATOM 3945 N N . PRO C 1 105 ? -59.278 -30.911 67.690 1.00 65.28 105 PRO C N 1
ATOM 3946 C CA . PRO C 1 105 ? -57.987 -30.733 68.367 1.00 67.61 105 PRO C CA 1
ATOM 3947 C C . PRO C 1 105 ? -56.841 -30.445 67.400 1.00 68.58 105 PRO C C 1
ATOM 3948 O O . PRO C 1 105 ? -55.686 -30.780 67.669 1.00 69.40 105 PRO C O 1
ATOM 3952 N N . GLU C 1 106 ? -57.173 -29.819 66.277 1.00 69.36 106 GLU C N 1
ATOM 3953 C CA . GLU C 1 106 ? -56.186 -29.487 65.263 1.00 69.89 106 GLU C CA 1
ATOM 3954 C C . GLU C 1 106 ? -56.381 -28.051 64.797 1.00 68.34 106 GLU C C 1
ATOM 3955 O O . GLU C 1 106 ? -55.561 -27.178 65.085 1.00 68.57 106 GLU C O 1
ATOM 3961 N N . SER C 1 107 ? -57.476 -27.814 64.082 1.00 66.26 107 SER C N 1
ATOM 3962 C CA . SER C 1 107 ? -57.785 -26.487 63.568 1.00 64.71 107 SER C CA 1
ATOM 3963 C C . SER C 1 107 ? -58.432 -25.602 64.631 1.00 63.74 107 SER C C 1
ATOM 3964 O O . SER C 1 107 ? -58.680 -24.419 64.397 1.00 62.77 107 SER C O 1
ATOM 3967 N N . LEU C 1 108 ? -58.699 -26.183 65.797 1.00 62.81 108 LEU C N 1
ATOM 3968 C CA . LEU C 1 108 ? -59.337 -25.464 66.895 1.00 61.66 108 LEU C CA 1
ATOM 3969 C C . LEU C 1 108 ? -60.678 -24.882 66.453 1.00 60.07 108 LEU C C 1
ATOM 3970 O O . LEU C 1 108 ? -61.246 -24.017 67.119 1.00 60.29 108 LEU C O 1
ATOM 3975 N N . ASN C 1 109 ? -61.172 -25.365 65.316 1.00 58.18 109 ASN C N 1
ATOM 3976 C CA . ASN C 1 109 ? -62.456 -24.930 64.785 1.00 56.51 109 ASN C CA 1
ATOM 3977 C C . ASN C 1 109 ? -63.547 -25.870 65.294 1.00 54.26 109 ASN C C 1
ATOM 3978 O O . ASN C 1 109 ? -63.315 -27.065 65.498 1.00 52.98 109 ASN C O 1
ATOM 3983 N N . PRO C 1 110 ? -64.757 -25.335 65.508 1.00 52.09 110 PRO C N 1
ATOM 3984 C CA . PRO C 1 110 ? -65.883 -26.128 66.002 1.00 51.45 110 PRO C CA 1
ATOM 3985 C C . PRO C 1 110 ? -66.557 -27.018 64.964 1.00 50.87 110 PRO C C 1
ATOM 3986 O O . PRO C 1 110 ? -66.602 -26.689 63.776 1.00 49.85 110 PRO C O 1
ATOM 3990 N N . VAL C 1 111 ? -67.072 -28.152 65.437 1.00 49.55 111 VAL C N 1
ATOM 3991 C CA . VAL C 1 111 ? -67.798 -29.103 64.602 1.00 47.83 111 VAL C CA 1
ATOM 3992 C C . VAL C 1 111 ? -69.211 -29.203 65.184 1.00 47.31 111 VAL C C 1
ATOM 3993 O O . VAL C 1 111 ? -69.391 -29.471 66.373 1.00 45.76 111 VAL C O 1
ATOM 3997 N N . GLN C 1 112 ? -70.205 -28.969 64.336 1.00 45.95 112 GLN C N 1
ATOM 3998 C CA . GLN C 1 112 ? -71.595 -28.995 64.758 1.00 47.15 112 GLN C CA 1
ATOM 3999 C C . GLN C 1 112 ? -72.239 -30.364 64.581 1.00 48.82 112 GLN C C 1
ATOM 4000 O O . GLN C 1 112 ? -72.269 -30.908 63.476 1.00 48.33 112 GLN C O 1
ATOM 4006 N N . TYR C 1 113 ? -72.767 -30.913 65.670 1.00 48.76 113 TYR C N 1
ATOM 4007 C CA . TYR C 1 113 ? -73.412 -32.213 65.601 1.00 48.66 113 TYR C CA 1
ATOM 4008 C C . TYR C 1 113 ? -74.830 -32.195 66.146 1.00 47.82 113 TYR C C 1
ATOM 4009 O O . TYR C 1 113 ? -75.454 -33.250 66.263 1.00 48.27 113 TYR C O 1
ATOM 4018 N N . TYR C 1 114 ? -75.341 -31.008 66.477 1.00 45.65 114 TYR C N 1
ATOM 4019 C CA . TYR C 1 114 ? -76.697 -30.903 67.001 1.00 42.35 114 TYR C CA 1
ATOM 4020 C C . TYR C 1 114 ? -77.162 -29.485 67.336 1.00 41.67 114 TYR C C 1
ATOM 4021 O O . TYR C 1 114 ? -76.382 -28.640 67.768 1.00 39.97 114 TYR C O 1
ATOM 4030 N N . ILE C 1 115 ? -78.449 -29.241 67.119 1.00 41.20 115 ILE C N 1
ATOM 4031 C CA . ILE C 1 115 ? -79.067 -27.966 67.432 1.00 40.14 115 ILE C CA 1
ATOM 4032 C C . ILE C 1 115 ? -80.573 -28.128 67.554 1.00 40.44 115 ILE C C 1
ATOM 4033 O O . ILE C 1 115 ? -81.229 -28.659 66.653 1.00 39.64 115 ILE C O 1
ATOM 4038 N N . LYS C 1 116 ? -81.108 -27.670 68.680 1.00 38.24 116 LYS C N 1
ATOM 4039 C CA . LYS C 1 116 ? -82.534 -27.716 68.943 1.00 37.57 116 LYS C CA 1
ATOM 4040 C C . LYS C 1 116 ? -82.843 -26.506 69.827 1.00 35.31 116 LYS C C 1
ATOM 4041 O O . LYS C 1 116 ? -82.290 -26.373 70.916 1.00 33.65 116 LYS C O 1
ATOM 4047 N N . LEU C 1 117 ? -83.726 -25.634 69.354 1.00 34.93 117 LEU C N 1
ATOM 4048 C CA . LEU C 1 117 ? -84.095 -24.427 70.093 1.00 37.00 117 LEU C CA 1
ATOM 4049 C C . LEU C 1 117 ? -85.588 -24.287 70.358 1.00 37.14 117 LEU C C 1
ATOM 4050 O O . LEU C 1 117 ? -86.411 -24.818 69.621 1.00 37.78 117 LEU C O 1
ATOM 4055 N N . PRO C 1 118 ? -85.952 -23.562 71.427 1.00 37.61 118 PRO C N 1
ATOM 4056 C CA . PRO C 1 118 ? -87.360 -23.344 71.777 1.00 38.47 118 PRO C CA 1
ATOM 4057 C C . PRO C 1 118 ? -88.062 -22.613 70.630 1.00 39.12 118 PRO C C 1
ATOM 4058 O O . PRO C 1 118 ? -87.440 -21.820 69.916 1.00 40.00 118 PRO C O 1
ATOM 4062 N N . PRO C 1 119 ? -89.364 -22.872 70.430 1.00 39.06 119 PRO C N 1
ATOM 4063 C CA . PRO C 1 119 ? -90.073 -22.187 69.344 1.00 38.75 119 PRO C CA 1
ATOM 4064 C C . PRO C 1 119 ? -90.190 -20.686 69.604 1.00 39.36 119 PRO C C 1
ATOM 4065 O O . PRO C 1 119 ? -90.229 -20.252 70.755 1.00 40.04 119 PRO C O 1
ATOM 4069 N N . ASP C 1 120 ? -90.231 -19.903 68.530 1.00 39.53 120 ASP C N 1
ATOM 4070 C CA . ASP C 1 120 ? -90.350 -18.444 68.626 1.00 40.45 120 ASP C CA 1
ATOM 4071 C C . ASP C 1 120 ? -89.278 -17.817 69.524 1.00 37.52 120 ASP C C 1
ATOM 4072 O O . ASP C 1 120 ? -89.585 -16.971 70.361 1.00 37.86 120 ASP C O 1
ATOM 4077 N N . ILE C 1 121 ? -88.023 -18.212 69.347 1.00 36.23 121 ILE C N 1
ATOM 4078 C CA . ILE C 1 121 ? -86.968 -17.667 70.188 1.00 36.75 121 ILE C CA 1
ATOM 4079 C C . ILE C 1 121 ? -86.822 -16.148 70.002 1.00 37.98 121 ILE C C 1
ATOM 4080 O O . ILE C 1 121 ? -86.266 -15.466 70.858 1.00 35.54 121 ILE C O 1
ATOM 4085 N N . ALA C 1 122 ? -87.346 -15.625 68.895 1.00 38.57 122 ALA C N 1
ATOM 4086 C CA . ALA C 1 122 ? -87.284 -14.191 68.619 1.00 40.37 122 ALA C CA 1
ATOM 4087 C C . ALA C 1 122 ? -88.100 -13.393 69.636 1.00 40.27 122 ALA C C 1
ATOM 4088 O O . ALA C 1 122 ? -87.911 -12.187 69.784 1.00 39.00 122 ALA C O 1
ATOM 4090 N N . GLU C 1 123 ? -89.001 -14.070 70.341 1.00 39.81 123 GLU C N 1
ATOM 4091 C CA . GLU C 1 123 ? -89.840 -13.402 71.329 1.00 40.49 123 GLU C CA 1
ATOM 4092 C C . GLU C 1 123 ? -89.505 -13.842 72.741 1.00 38.58 123 GLU C C 1
ATOM 4093 O O . GLU C 1 123 ? -90.344 -13.768 73.632 1.00 38.40 123 GLU C O 1
ATOM 4099 N N . ARG C 1 124 ? -88.279 -14.304 72.945 1.00 37.18 124 ARG C N 1
ATOM 4100 C CA . ARG C 1 124 ? -87.856 -14.754 74.265 1.00 36.68 124 ARG C CA 1
ATOM 4101 C C . ARG C 1 124 ? -86.535 -14.094 74.634 1.00 34.92 124 ARG C C 1
ATOM 4102 O O . ARG C 1 124 ? -85.716 -13.822 73.765 1.00 35.12 124 ARG C O 1
ATOM 4110 N N . ARG C 1 125 ? -86.330 -13.827 75.918 1.00 33.12 125 ARG C N 1
ATOM 4111 C CA . ARG C 1 125 ? -85.056 -13.272 76.348 1.00 32.53 125 ARG C CA 1
ATOM 4112 C C . ARG C 1 125 ? -84.139 -14.497 76.274 1.00 33.30 125 ARG C C 1
ATOM 4113 O O . ARG C 1 125 ? -84.472 -15.569 76.801 1.00 33.23 125 ARG C O 1
ATOM 4121 N N . ALA C 1 126 ? -82.999 -14.358 75.605 1.00 32.84 126 ALA C N 1
ATOM 4122 C CA . ALA C 1 126 ? -82.100 -15.494 75.429 1.00 30.95 126 ALA C CA 1
ATOM 4123 C C . ALA C 1 126 ? -80.718 -15.403 76.067 1.00 30.94 126 ALA C C 1
ATOM 4124 O O . ALA C 1 126 ? -80.078 -14.344 76.079 1.00 30.18 126 ALA C O 1
ATOM 4126 N N . PHE C 1 127 ? -80.264 -16.544 76.578 1.00 29.15 127 PHE C N 1
ATOM 4127 C CA . PHE C 1 127 ? -78.967 -16.662 77.216 1.00 29.60 127 PHE C CA 1
ATOM 4128 C C . PHE C 1 127 ? -78.214 -17.865 76.644 1.00 31.06 127 PHE C C 1
ATOM 4129 O O . PHE C 1 127 ? -78.716 -18.996 76.667 1.00 31.45 127 PHE C O 1
ATOM 4137 N N . LEU C 1 128 ? -77.027 -17.605 76.096 1.00 29.71 128 LEU C N 1
ATOM 4138 C CA . LEU C 1 128 ? -76.179 -18.645 75.526 1.00 29.89 128 LEU C CA 1
ATOM 4139 C C . LEU C 1 128 ? -75.165 -18.984 76.604 1.00 29.76 128 LEU C C 1
ATOM 4140 O O . LEU C 1 128 ? -74.491 -18.094 77.133 1.00 29.44 128 LEU C O 1
ATOM 4145 N N . LEU C 1 129 ? -75.051 -20.267 76.932 1.00 28.13 129 LEU C N 1
ATOM 4146 C CA . LEU C 1 129 ? -74.149 -20.694 77.989 1.00 29.86 129 LEU C CA 1
ATOM 4147 C C . LEU C 1 129 ? -73.017 -21.600 77.522 1.00 31.07 129 LEU C C 1
ATOM 4148 O O . LEU C 1 129 ? -73.251 -22.655 76.923 1.00 29.92 129 LEU C O 1
ATOM 4153 N N . ASP C 1 130 ? -71.785 -21.176 77.786 1.00 31.07 130 ASP C N 1
ATOM 4154 C CA . ASP C 1 130 ? -70.614 -21.972 77.445 1.00 34.20 130 ASP C CA 1
ATOM 4155 C C . ASP C 1 130 ? -69.546 -21.546 78.424 1.00 33.68 130 ASP C C 1
ATOM 4156 O O . ASP C 1 130 ? -68.950 -20.480 78.289 1.00 35.07 130 ASP C O 1
ATOM 4161 N N . PRO C 1 131 ? -69.293 -22.384 79.428 1.00 31.28 131 PRO C N 1
ATOM 4162 C CA . PRO C 1 131 ? -68.311 -22.148 80.482 1.00 31.02 131 PRO C CA 1
ATOM 4163 C C . PRO C 1 131 ? -66.984 -21.510 80.052 1.00 31.77 131 PRO C C 1
ATOM 4164 O O . PRO C 1 131 ? -66.472 -20.629 80.740 1.00 28.37 131 PRO C O 1
ATOM 4176 N N . LEU C 1 133 ? -64.826 -19.410 77.167 1.00 33.13 133 LEU C N 1
ATOM 4177 C CA . LEU C 1 133 ? -64.749 -18.616 75.947 1.00 33.47 133 LEU C CA 1
ATOM 4178 C C . LEU C 1 133 ? -63.248 -18.552 75.615 1.00 34.05 133 LEU C C 1
ATOM 4179 O O . LEU C 1 133 ? -62.549 -17.627 76.048 1.00 33.46 133 LEU C O 1
ATOM 4184 N N . ALA C 1 134 ? -62.762 -19.545 74.870 1.00 32.08 134 ALA C N 1
ATOM 4185 C CA . ALA C 1 134 ? -61.348 -19.624 74.499 1.00 32.91 134 ALA C CA 1
ATOM 4186 C C . ALA C 1 134 ? -61.027 -18.844 73.235 1.00 32.65 134 ALA C C 1
ATOM 4187 O O . ALA C 1 134 ? -60.697 -17.659 73.306 1.00 33.23 134 ALA C O 1
ATOM 4189 N N . THR C 1 135 ? -61.099 -19.507 72.083 1.00 32.45 135 THR C N 1
ATOM 4190 C CA . THR C 1 135 ? -60.829 -18.840 70.814 1.00 32.22 135 THR C CA 1
ATOM 4191 C C . THR C 1 135 ? -62.101 -18.132 70.387 1.00 31.67 135 THR C C 1
ATOM 4192 O O . THR C 1 135 ? -62.076 -17.269 69.510 1.00 32.80 135 THR C O 1
ATOM 4196 N N . GLY C 1 136 ? -63.218 -18.518 71.004 1.00 30.94 136 GLY C N 1
ATOM 4197 C CA . GLY C 1 136 ? -64.507 -17.920 70.675 1.00 28.58 136 GLY C CA 1
ATOM 4198 C C . GLY C 1 136 ? -65.157 -18.481 69.423 1.00 28.30 136 GLY C C 1
ATOM 4199 O O . GLY C 1 136 ? -66.246 -18.048 69.029 1.00 29.08 136 GLY C O 1
ATOM 4200 N N . GLY C 1 137 ? -64.490 -19.440 68.786 1.00 30.54 137 GLY C N 1
ATOM 4201 C CA . GLY C 1 137 ? -65.033 -20.039 67.578 1.00 30.47 137 GLY C CA 1
ATOM 4202 C C . GLY C 1 137 ? -66.369 -20.735 67.811 1.00 31.48 137 GLY C C 1
ATOM 4203 O O . GLY C 1 137 ? -67.291 -20.624 66.995 1.00 30.64 137 GLY C O 1
ATOM 4204 N N . SER C 1 138 ? -66.479 -21.442 68.932 1.00 32.00 138 SER C N 1
ATOM 4205 C CA . SER C 1 138 ? -67.707 -22.167 69.265 1.00 32.28 138 SER C CA 1
ATOM 4206 C C . SER C 1 138 ? -68.859 -21.213 69.533 1.00 30.26 138 SER C C 1
ATOM 4207 O O . SER C 1 138 ? -69.917 -21.307 68.908 1.00 29.69 138 SER C O 1
ATOM 4210 N N . ALA C 1 139 ? -68.641 -20.286 70.458 1.00 30.63 139 ALA C N 1
ATOM 4211 C CA . ALA C 1 139 ? -69.663 -19.317 70.812 1.00 30.71 139 ALA C CA 1
ATOM 4212 C C . ALA C 1 139 ? -70.080 -18.485 69.607 1.00 30.18 139 ALA C C 1
ATOM 4213 O O . ALA C 1 139 ? -71.265 -18.195 69.424 1.00 30.45 139 ALA C O 1
ATOM 4215 N N . SER C 1 140 ? -69.116 -18.111 68.767 1.00 29.38 140 SER C N 1
ATOM 4216 C CA . SER C 1 140 ? -69.441 -17.308 67.594 1.00 28.56 140 SER C CA 1
ATOM 4217 C C . SER C 1 140 ? -70.369 -18.051 66.634 1.00 27.26 140 SER C C 1
ATOM 4218 O O . SER C 1 140 ? -71.339 -17.483 66.119 1.00 28.07 140 SER C O 1
ATOM 4221 N N . LEU C 1 141 ? -70.062 -19.318 66.373 1.00 29.52 141 LEU C N 1
ATOM 4222 C CA . LEU C 1 141 ? -70.911 -20.126 65.500 1.00 29.73 141 LEU C CA 1
ATOM 4223 C C . LEU C 1 141 ? -72.286 -20.241 66.176 1.00 30.04 141 LEU C C 1
ATOM 4224 O O . LEU C 1 141 ? -73.319 -20.010 65.553 1.00 31.23 141 LEU C O 1
ATOM 4229 N N . ALA C 1 142 ? -72.289 -20.571 67.462 1.00 30.23 142 ALA C N 1
ATOM 4230 C CA . ALA C 1 142 ? -73.541 -20.685 68.209 1.00 30.38 142 ALA C CA 1
ATOM 4231 C C . ALA C 1 142 ? -74.406 -19.428 68.052 1.00 31.07 142 ALA C C 1
ATOM 4232 O O . ALA C 1 142 ? -75.618 -19.514 67.837 1.00 31.02 142 ALA C O 1
ATOM 4234 N N . LEU C 1 143 ? -73.777 -18.259 68.159 1.00 32.17 143 LEU C N 1
ATOM 4235 C CA . LEU C 1 143 ? -74.491 -16.994 68.031 1.00 32.40 143 LEU C CA 1
ATOM 4236 C C . LEU C 1 143 ? -75.029 -16.802 66.624 1.00 33.92 143 LEU C C 1
ATOM 4237 O O . LEU C 1 143 ? -76.107 -16.233 66.437 1.00 33.14 143 LEU C O 1
ATOM 4242 N N . SER C 1 144 ? -74.281 -17.274 65.630 1.00 35.06 144 SER C N 1
ATOM 4243 C CA . SER C 1 144 ? -74.728 -17.157 64.247 1.00 36.34 144 SER C CA 1
ATOM 4244 C C . SER C 1 144 ? -75.981 -18.014 64.081 1.00 37.00 144 SER C C 1
ATOM 4245 O O . SER C 1 144 ? -76.967 -17.594 63.463 1.00 36.56 144 SER C O 1
ATOM 4248 N N . LEU C 1 145 ? -75.936 -19.221 64.640 1.00 36.72 145 LEU C N 1
ATOM 4249 C CA . LEU C 1 145 ? -77.074 -20.130 64.565 1.00 37.21 145 LEU C CA 1
ATOM 4250 C C . LEU C 1 145 ? -78.302 -19.473 65.185 1.00 37.30 145 LEU C C 1
ATOM 4251 O O . LEU C 1 145 ? -79.370 -19.443 64.579 1.00 37.50 145 LEU C O 1
ATOM 4256 N N . LEU C 1 146 ? -78.139 -18.929 66.387 1.00 38.05 146 LEU C N 1
ATOM 4257 C CA . LEU C 1 146 ? -79.238 -18.262 67.071 1.00 36.23 146 LEU C CA 1
ATOM 4258 C C . LEU C 1 146 ? -79.756 -17.069 66.270 1.00 37.13 146 LEU C C 1
ATOM 4259 O O . LEU C 1 146 ? -80.963 -16.839 66.188 1.00 34.85 146 LEU C O 1
ATOM 4264 N N . LYS C 1 147 ? -78.840 -16.317 65.667 1.00 38.49 147 LYS C N 1
ATOM 4265 C CA . LYS C 1 147 ? -79.220 -15.139 64.901 1.00 40.62 147 LYS C CA 1
ATOM 4266 C C . LYS C 1 147 ? -80.112 -15.460 63.712 1.00 42.13 147 LYS C C 1
ATOM 4267 O O . LYS C 1 147 ? -81.161 -14.838 63.530 1.00 40.03 147 LYS C O 1
ATOM 4273 N N . GLU C 1 148 ? -79.707 -16.437 62.906 1.00 44.94 148 GLU C N 1
ATOM 4274 C CA . GLU C 1 148 ? -80.490 -16.799 61.730 1.00 47.78 148 GLU C CA 1
ATOM 4275 C C . GLU C 1 148 ? -81.869 -17.365 62.069 1.00 47.44 148 GLU C C 1
ATOM 4276 O O . GLU C 1 148 ? -82.740 -17.427 61.207 1.00 47.54 148 GLU C O 1
ATOM 4282 N N . ARG C 1 149 ? -82.068 -17.767 63.321 1.00 47.46 149 ARG C N 1
ATOM 4283 C CA . ARG C 1 149 ? -83.361 -18.299 63.743 1.00 47.28 149 ARG C CA 1
ATOM 4284 C C . ARG C 1 149 ? -84.223 -17.229 64.412 1.00 46.81 149 ARG C C 1
ATOM 4285 O O . ARG C 1 149 ? -85.262 -17.538 64.996 1.00 47.57 149 ARG C O 1
ATOM 4293 N N . GLY C 1 150 ? -83.783 -15.975 64.334 1.00 45.35 150 GLY C N 1
ATOM 4294 C CA . GLY C 1 150 ? -84.557 -14.881 64.895 1.00 43.43 150 GLY C CA 1
ATOM 4295 C C . GLY C 1 150 ? -84.224 -14.357 66.279 1.00 43.58 150 GLY C C 1
ATOM 4296 O O . GLY C 1 150 ? -84.817 -13.372 66.712 1.00 43.63 150 GLY C O 1
ATOM 4297 N N . ALA C 1 151 ? -83.288 -14.989 66.980 1.00 42.79 151 ALA C N 1
ATOM 4298 C CA . ALA C 1 151 ? -82.931 -14.539 68.322 1.00 42.20 151 ALA C CA 1
ATOM 4299 C C . ALA C 1 151 ? -82.227 -13.179 68.302 1.00 42.34 151 ALA C C 1
ATOM 4300 O O . ALA C 1 151 ? -81.477 -12.873 67.378 1.00 42.54 151 ALA C O 1
ATOM 4302 N N . THR C 1 152 ? -82.478 -12.365 69.322 1.00 42.16 152 THR C N 1
ATOM 4303 C CA . THR C 1 152 ? -81.855 -11.051 69.420 1.00 42.63 152 THR C CA 1
ATOM 4304 C C . THR C 1 152 ? -81.611 -10.712 70.885 1.00 42.50 152 THR C C 1
ATOM 4305 O O . THR C 1 152 ? -82.210 -11.316 71.777 1.00 42.76 152 THR C O 1
ATOM 4309 N N . GLY C 1 153 ? -80.731 -9.746 71.129 1.00 40.68 153 GLY C N 1
ATOM 4310 C CA . GLY C 1 153 ? -80.425 -9.344 72.492 1.00 39.46 153 GLY C CA 1
ATOM 4311 C C . GLY C 1 153 ? -79.836 -10.465 73.328 1.00 38.41 153 GLY C C 1
ATOM 4312 O O . GLY C 1 153 ? -79.983 -10.490 74.549 1.00 37.79 153 GLY C O 1
ATOM 4313 N N . VAL C 1 154 ? -79.148 -11.386 72.665 1.00 36.78 154 VAL C N 1
ATOM 4314 C CA . VAL C 1 154 ? -78.544 -12.535 73.330 1.00 35.66 154 VAL C CA 1
ATOM 4315 C C . VAL C 1 154 ? -77.360 -12.209 74.231 1.00 35.27 154 VAL C C 1
ATOM 4316 O O . VAL C 1 154 ? -76.452 -11.483 73.837 1.00 36.74 154 VAL C O 1
ATOM 4320 N N . LYS C 1 155 ? -77.376 -12.757 75.443 1.00 33.14 155 LYS C N 1
ATOM 4321 C CA . LYS C 1 155 ? -76.281 -12.576 76.380 1.00 30.23 155 LYS C CA 1
ATOM 4322 C C . LYS C 1 155 ? -75.519 -13.896 76.481 1.00 30.95 155 LYS C C 1
ATOM 4323 O O . LYS C 1 155 ? -76.093 -14.944 76.841 1.00 30.87 155 LYS C O 1
ATOM 4329 N N . LEU C 1 156 ? -74.235 -13.841 76.143 1.00 30.39 156 LEU C N 1
ATOM 4330 C CA . LEU C 1 156 ? -73.348 -14.998 76.211 1.00 31.21 156 LEU C CA 1
ATOM 4331 C C . LEU C 1 156 ? -72.811 -15.028 77.630 1.00 31.84 156 LEU C C 1
ATOM 4332 O O . LEU C 1 156 ? -72.313 -14.013 78.138 1.00 29.78 156 LEU C O 1
ATOM 4345 N N . ALA C 1 158 ? -70.231 -16.968 80.258 1.00 29.40 158 ALA C N 1
ATOM 4346 C CA . ALA C 1 158 ? -69.087 -17.851 80.386 1.00 29.16 158 ALA C CA 1
ATOM 4347 C C . ALA C 1 158 ? -68.464 -17.632 81.743 1.00 30.61 158 ALA C C 1
ATOM 4348 O O . ALA C 1 158 ? -68.562 -16.544 82.313 1.00 33.27 158 ALA C O 1
ATOM 4350 N N . ILE C 1 159 ? -67.838 -18.669 82.276 1.00 30.21 159 ILE C N 1
ATOM 4351 C CA . ILE C 1 159 ? -67.209 -18.552 83.572 1.00 30.55 159 ILE C CA 1
ATOM 4352 C C . ILE C 1 159 ? -65.840 -17.880 83.396 1.00 32.96 159 ILE C C 1
ATOM 4353 O O . ILE C 1 159 ? -65.466 -16.976 84.153 1.00 32.31 159 ILE C O 1
ATOM 4358 N N . LEU C 1 160 ? -65.114 -18.314 82.376 1.00 29.68 160 LEU C N 1
ATOM 4359 C CA . LEU C 1 160 ? -63.806 -17.762 82.086 1.00 29.76 160 LEU C CA 1
ATOM 4360 C C . LEU C 1 160 ? -63.745 -17.375 80.626 1.00 31.44 160 LEU C C 1
ATOM 4361 O O . LEU C 1 160 ? -64.299 -18.065 79.763 1.00 31.79 160 LEU C O 1
ATOM 4366 N N . ALA C 1 161 ? -63.092 -16.252 80.351 1.00 30.06 161 ALA C N 1
ATOM 4367 C CA . ALA C 1 161 ? -62.948 -15.794 78.985 1.00 30.45 161 ALA C CA 1
ATOM 4368 C C . ALA C 1 161 ? -61.523 -15.313 78.750 1.00 32.20 161 ALA C C 1
ATOM 4369 O O . ALA C 1 161 ? -60.912 -14.688 79.618 1.00 33.30 161 ALA C O 1
ATOM 4371 N N . ALA C 1 162 ? -60.993 -15.637 77.578 1.00 32.91 162 ALA C N 1
ATOM 4372 C CA . ALA C 1 162 ? -59.657 -15.217 77.201 1.00 32.39 162 ALA C CA 1
ATOM 4373 C C . ALA C 1 162 ? -59.844 -14.044 76.248 1.00 30.65 162 ALA C C 1
ATOM 4374 O O . ALA C 1 162 ? -60.846 -13.970 75.534 1.00 30.54 162 ALA C O 1
ATOM 4376 N N . PRO C 1 163 ? -58.889 -13.102 76.239 1.00 31.65 163 PRO C N 1
ATOM 4377 C CA . PRO C 1 163 ? -58.937 -11.924 75.371 1.00 28.91 163 PRO C CA 1
ATOM 4378 C C . PRO C 1 163 ? -59.257 -12.274 73.923 1.00 29.81 163 PRO C C 1
ATOM 4379 O O . PRO C 1 163 ? -60.159 -11.689 73.313 1.00 28.28 163 PRO C O 1
ATOM 4383 N N . GLU C 1 164 ? -58.524 -13.231 73.358 1.00 31.08 164 GLU C N 1
ATOM 4384 C CA . GLU C 1 164 ? -58.777 -13.590 71.968 1.00 34.02 164 GLU C CA 1
ATOM 4385 C C . GLU C 1 164 ? -60.229 -14.044 71.746 1.00 32.99 164 GLU C C 1
ATOM 4386 O O . GLU C 1 164 ? -60.804 -13.823 70.677 1.00 33.28 164 GLU C O 1
ATOM 4392 N N . GLY C 1 165 ? -60.835 -14.644 72.764 1.00 33.54 165 GLY C N 1
ATOM 4393 C CA . GLY C 1 165 ? -62.220 -15.073 72.629 1.00 33.18 165 GLY C CA 1
ATOM 4394 C C . GLY C 1 165 ? -63.182 -13.895 72.604 1.00 32.30 165 GLY C C 1
ATOM 4395 O O . GLY C 1 165 ? -64.116 -13.848 71.799 1.00 32.33 165 GLY C O 1
ATOM 4396 N N . LEU C 1 166 ? -62.957 -12.935 73.495 1.00 33.14 166 LEU C N 1
ATOM 4397 C CA . LEU C 1 166 ? -63.813 -11.750 73.556 1.00 32.89 166 LEU C CA 1
ATOM 4398 C C . LEU C 1 166 ? -63.672 -10.947 72.274 1.00 32.02 166 LEU C C 1
ATOM 4399 O O . LEU C 1 166 ? -64.652 -10.404 71.757 1.00 32.36 166 LEU C O 1
ATOM 4404 N N . GLU C 1 167 ? -62.452 -10.889 71.749 1.00 31.66 167 GLU C N 1
ATOM 4405 C CA . GLU C 1 167 ? -62.203 -10.157 70.519 1.00 34.37 167 GLU C CA 1
ATOM 4406 C C . GLU C 1 167 ? -62.928 -10.850 69.372 1.00 34.10 167 GLU C C 1
ATOM 4407 O O . GLU C 1 167 ? -63.540 -10.195 68.526 1.00 35.24 167 GLU C O 1
ATOM 4413 N N . ARG C 1 168 ? -62.872 -12.180 69.345 1.00 35.50 168 ARG C N 1
ATOM 4414 C CA . ARG C 1 168 ? -63.552 -12.940 68.292 1.00 33.54 168 ARG C CA 1
ATOM 4415 C C . ARG C 1 168 ? -65.046 -12.611 68.308 1.00 32.51 168 ARG C C 1
ATOM 4416 O O . ARG C 1 168 ? -65.639 -12.312 67.274 1.00 33.25 168 ARG C O 1
ATOM 4424 N N . ILE C 1 169 ? -65.658 -12.646 69.487 1.00 33.30 169 ILE C N 1
ATOM 4425 C CA . ILE C 1 169 ? -67.076 -12.319 69.568 1.00 32.75 169 ILE C CA 1
ATOM 4426 C C . ILE C 1 169 ? -67.290 -10.844 69.233 1.00 32.31 169 ILE C C 1
ATOM 4427 O O . ILE C 1 169 ? -68.249 -10.489 68.549 1.00 32.95 169 ILE C O 1
ATOM 4432 N N . ALA C 1 170 ? -66.394 -9.984 69.709 1.00 34.22 170 ALA C N 1
ATOM 4433 C CA . ALA C 1 170 ? -66.530 -8.551 69.427 1.00 34.79 170 ALA C CA 1
ATOM 4434 C C . ALA C 1 170 ? -66.467 -8.351 67.922 1.00 34.99 170 ALA C C 1
ATOM 4435 O O . ALA C 1 170 ? -67.141 -7.485 67.366 1.00 34.62 170 ALA C O 1
ATOM 4437 N N . LYS C 1 171 ? -65.671 -9.178 67.259 1.00 35.41 171 LYS C N 1
ATOM 4438 C CA . LYS C 1 171 ? -65.534 -9.077 65.816 1.00 38.01 171 LYS C CA 1
ATOM 4439 C C . LYS C 1 171 ? -66.728 -9.642 65.040 1.00 38.35 171 LYS C C 1
ATOM 4440 O O . LYS C 1 171 ? -67.277 -8.966 64.171 1.00 36.45 171 LYS C O 1
ATOM 4446 N N . ASP C 1 172 ? -67.129 -10.878 65.351 1.00 39.76 172 ASP C N 1
ATOM 4447 C CA . ASP C 1 172 ? -68.238 -11.515 64.632 1.00 39.75 172 ASP C CA 1
ATOM 4448 C C . ASP C 1 172 ? -69.638 -11.071 65.034 1.00 39.21 172 ASP C C 1
ATOM 4449 O O . ASP C 1 172 ? -70.518 -10.962 64.186 1.00 38.30 172 ASP C O 1
ATOM 4454 N N . HIS C 1 173 ? -69.846 -10.827 66.323 1.00 39.57 173 HIS C N 1
ATOM 4455 C CA . HIS C 1 173 ? -71.158 -10.417 66.817 1.00 40.18 173 HIS C CA 1
ATOM 4456 C C . HIS C 1 173 ? -71.024 -9.307 67.845 1.00 42.30 173 HIS C C 1
ATOM 4457 O O . HIS C 1 173 ? -71.212 -9.523 69.041 1.00 41.76 173 HIS C O 1
ATOM 4464 N N . PRO C 1 174 ? -70.708 -8.094 67.380 1.00 43.37 174 PRO C N 1
ATOM 4465 C CA . PRO C 1 174 ? -70.536 -6.924 68.244 1.00 43.76 174 PRO C CA 1
ATOM 4466 C C . PRO C 1 174 ? -71.716 -6.584 69.159 1.00 43.86 174 PRO C C 1
ATOM 4467 O O . PRO C 1 174 ? -71.510 -6.093 70.268 1.00 43.57 174 PRO C O 1
ATOM 4471 N N . ASP C 1 175 ? -72.944 -6.846 68.713 1.00 44.36 175 ASP C N 1
ATOM 4472 C CA . ASP C 1 175 ? -74.109 -6.536 69.539 1.00 45.79 175 ASP C CA 1
ATOM 4473 C C . ASP C 1 175 ? -74.267 -7.459 70.739 1.00 44.73 175 ASP C C 1
ATOM 4474 O O . ASP C 1 175 ? -74.974 -7.135 71.690 1.00 45.62 175 ASP C O 1
ATOM 4479 N N . THR C 1 176 ? -73.599 -8.603 70.699 1.00 42.92 176 THR C N 1
ATOM 4480 C CA . THR C 1 176 ? -73.679 -9.568 71.788 1.00 40.84 176 THR C CA 1
ATOM 4481 C C . THR C 1 176 ? -73.160 -9.000 73.094 1.00 38.69 176 THR C C 1
ATOM 4482 O O . THR C 1 176 ? -72.120 -8.346 73.121 1.00 38.83 176 THR C O 1
ATOM 4486 N N . GLU C 1 177 ? -73.878 -9.259 74.178 1.00 36.56 177 GLU C N 1
ATOM 4487 C CA . GLU C 1 177 ? -73.430 -8.824 75.490 1.00 35.23 177 GLU C CA 1
ATOM 4488 C C . GLU C 1 177 ? -72.853 -10.064 76.160 1.00 34.63 177 GLU C C 1
ATOM 4489 O O . GLU C 1 177 ? -73.442 -11.148 76.094 1.00 34.10 177 GLU C O 1
ATOM 4495 N N . VAL C 1 178 ? -71.701 -9.910 76.801 1.00 33.40 178 VAL C N 1
ATOM 4496 C CA . VAL C 1 178 ? -71.053 -11.023 77.462 1.00 32.98 178 VAL C CA 1
ATOM 4497 C C . VAL C 1 178 ? -70.999 -10.826 78.968 1.00 34.04 178 VAL C C 1
ATOM 4498 O O . VAL C 1 178 ? -70.742 -9.722 79.453 1.00 35.17 178 VAL C O 1
ATOM 4502 N N . VAL C 1 179 ? -71.278 -11.898 79.704 1.00 31.33 179 VAL C N 1
ATOM 4503 C CA . VAL C 1 179 ? -71.238 -11.878 81.160 1.00 28.45 179 VAL C CA 1
ATOM 4504 C C . VAL C 1 179 ? -70.206 -12.948 81.490 1.00 29.40 179 VAL C C 1
ATOM 4505 O O . VAL C 1 179 ? -70.289 -14.070 80.970 1.00 28.68 179 VAL C O 1
ATOM 4509 N N . VAL C 1 180 ? -69.234 -12.608 82.334 1.00 26.35 180 VAL C N 1
ATOM 4510 C CA . VAL C 1 180 ? -68.167 -13.543 82.683 1.00 28.43 180 VAL C CA 1
ATOM 4511 C C . VAL C 1 180 ? -67.838 -13.457 84.156 1.00 28.05 180 VAL C C 1
ATOM 4512 O O . VAL C 1 180 ? -68.220 -12.502 84.828 1.00 30.59 180 VAL C O 1
ATOM 4516 N N . ALA C 1 181 ? -67.127 -14.457 84.658 1.00 27.15 181 ALA C N 1
ATOM 4517 C CA . ALA C 1 181 ? -66.729 -14.473 86.061 1.00 28.62 181 ALA C CA 1
ATOM 4518 C C . ALA C 1 181 ? -65.321 -13.894 86.189 1.00 29.42 181 ALA C C 1
ATOM 4519 O O . ALA C 1 181 ? -64.964 -13.318 87.222 1.00 29.60 181 ALA C O 1
ATOM 4521 N N . ALA C 1 182 ? -64.528 -14.058 85.135 1.00 28.62 182 ALA C N 1
ATOM 4522 C CA . ALA C 1 182 ? -63.159 -13.551 85.115 1.00 30.63 182 ALA C CA 1
ATOM 4523 C C . ALA C 1 182 ? -62.598 -13.588 83.706 1.00 32.43 182 ALA C C 1
ATOM 4524 O O . ALA C 1 182 ? -63.023 -14.411 82.891 1.00 33.21 182 ALA C O 1
ATOM 4526 N N . ILE C 1 183 ? -61.661 -12.680 83.418 1.00 31.21 183 ILE C N 1
ATOM 4527 C CA . ILE C 1 183 ? -61.004 -12.628 82.112 1.00 30.57 183 ILE C CA 1
ATOM 4528 C C . ILE C 1 183 ? -59.559 -13.035 82.372 1.00 31.53 183 ILE C C 1
ATOM 4529 O O . ILE C 1 183 ? -58.889 -12.451 83.224 1.00 29.09 183 ILE C O 1
ATOM 4534 N N . ASP C 1 184 ? -59.085 -14.050 81.657 1.00 32.13 184 ASP C N 1
ATOM 4535 C CA . ASP C 1 184 ? -57.725 -14.533 81.870 1.00 34.63 184 ASP C CA 1
ATOM 4536 C C . ASP C 1 184 ? -56.675 -13.962 80.918 1.00 35.16 184 ASP C C 1
ATOM 4537 O O . ASP C 1 184 ? -56.978 -13.148 80.047 1.00 35.11 184 ASP C O 1
ATOM 4542 N N . GLU C 1 185 ? -55.442 -14.424 81.088 1.00 37.10 185 GLU C N 1
ATOM 4543 C CA . GLU C 1 185 ? -54.304 -13.952 80.311 1.00 38.84 185 GLU C CA 1
ATOM 4544 C C . GLU C 1 185 ? -54.289 -14.211 78.809 1.00 40.05 185 GLU C C 1
ATOM 4545 O O . GLU C 1 185 ? -54.243 -13.264 78.014 1.00 38.12 185 GLU C O 1
ATOM 4551 N N . ARG C 1 186 ? -54.339 -15.483 78.415 1.00 37.91 186 ARG C N 1
ATOM 4552 C CA . ARG C 1 186 ? -54.249 -15.845 77.000 1.00 36.59 186 ARG C CA 1
ATOM 4553 C C . ARG C 1 186 ? -54.627 -17.312 76.763 1.00 37.45 186 ARG C C 1
ATOM 4554 O O . ARG C 1 186 ? -55.101 -18.004 77.658 1.00 38.99 186 ARG C O 1
ATOM 4562 N N . LEU C 1 187 ? -54.370 -17.770 75.541 1.00 37.89 187 LEU C N 1
ATOM 4563 C CA . LEU C 1 187 ? -54.602 -19.156 75.132 1.00 38.65 187 LEU C CA 1
ATOM 4564 C C . LEU C 1 187 ? -53.226 -19.795 74.927 1.00 40.66 187 LEU C C 1
ATOM 4565 O O . LEU C 1 187 ? -52.314 -19.147 74.408 1.00 40.55 187 LEU C O 1
ATOM 4570 N N . ASN C 1 188 ? -53.059 -21.050 75.340 1.00 41.73 188 ASN C N 1
ATOM 4571 C CA . ASN C 1 188 ? -51.772 -21.707 75.142 1.00 42.40 188 ASN C CA 1
ATOM 4572 C C . ASN C 1 188 ? -51.708 -22.308 73.742 1.00 43.31 188 ASN C C 1
ATOM 4573 O O . ASN C 1 188 ? -52.583 -22.068 72.916 1.00 42.24 188 ASN C O 1
ATOM 4578 N N . ASP C 1 189 ? -50.665 -23.083 73.476 1.00 47.35 189 ASP C N 1
ATOM 4579 C CA . ASP C 1 189 ? -50.481 -23.699 72.166 1.00 50.52 189 ASP C CA 1
ATOM 4580 C C . ASP C 1 189 ? -51.635 -24.619 71.751 1.00 50.13 189 ASP C C 1
ATOM 4581 O O . ASP C 1 189 ? -51.897 -24.795 70.561 1.00 50.89 189 ASP C O 1
ATOM 4586 N N . HIS C 1 190 ? -52.332 -25.191 72.729 1.00 49.18 190 HIS C N 1
ATOM 4587 C CA . HIS C 1 190 ? -53.444 -26.095 72.439 1.00 48.30 190 HIS C CA 1
ATOM 4588 C C . HIS C 1 190 ? -54.837 -25.456 72.482 1.00 45.37 190 HIS C C 1
ATOM 4589 O O . HIS C 1 190 ? -55.842 -26.149 72.359 1.00 44.89 190 HIS C O 1
ATOM 4596 N N . GLY C 1 191 ? -54.901 -24.141 72.652 1.00 42.04 191 GLY C N 1
ATOM 4597 C CA . GLY C 1 191 ? -56.192 -23.476 72.686 1.00 39.46 191 GLY C CA 1
ATOM 4598 C C . GLY C 1 191 ? -56.859 -23.449 74.052 1.00 37.88 191 GLY C C 1
ATOM 4599 O O . GLY C 1 191 ? -58.043 -23.143 74.165 1.00 37.21 191 GLY C O 1
ATOM 4600 N N . TYR C 1 192 ? -56.100 -23.776 75.089 1.00 36.98 192 TYR C N 1
ATOM 4601 C CA . TYR C 1 192 ? -56.607 -23.768 76.451 1.00 38.52 192 TYR C CA 1
ATOM 4602 C C . TYR C 1 192 ? -56.356 -22.416 77.121 1.00 37.86 192 TYR C C 1
ATOM 4603 O O . TYR C 1 192 ? -55.304 -21.798 76.922 1.00 34.69 192 TYR C O 1
ATOM 4612 N N . ILE C 1 193 ? -57.337 -21.960 77.898 1.00 35.58 193 ILE C N 1
ATOM 4613 C CA . ILE C 1 193 ? -57.245 -20.682 78.604 1.00 33.74 193 ILE C CA 1
ATOM 4614 C C . ILE C 1 193 ? -56.215 -20.735 79.718 1.00 32.02 193 ILE C C 1
ATOM 4615 O O . ILE C 1 193 ? -56.230 -21.634 80.549 1.00 30.79 193 ILE C O 1
ATOM 4620 N N . VAL C 1 194 ? -55.307 -19.764 79.721 1.00 32.33 194 VAL C N 1
ATOM 4621 C CA . VAL C 1 194 ? -54.255 -19.685 80.733 1.00 31.10 194 VAL C CA 1
ATOM 4622 C C . VAL C 1 194 ? -54.554 -18.526 81.690 1.00 32.25 194 VAL C C 1
ATOM 4623 O O . VAL C 1 194 ? -54.792 -17.409 81.250 1.00 33.71 194 VAL C O 1
ATOM 4627 N N . PRO C 1 195 ? -54.560 -18.782 83.007 1.00 30.20 195 PRO C N 1
ATOM 4628 C CA . PRO C 1 195 ? -54.321 -20.077 83.645 1.00 32.12 195 PRO C CA 1
ATOM 4629 C C . PRO C 1 195 ? -55.555 -20.996 83.591 1.00 32.50 195 PRO C C 1
ATOM 4630 O O . PRO C 1 195 ? -55.449 -22.191 83.837 1.00 34.51 195 PRO C O 1
ATOM 4634 N N . GLY C 1 196 ? -56.709 -20.424 83.256 1.00 31.04 196 GLY C N 1
ATOM 4635 C CA . GLY C 1 196 ? -57.943 -21.192 83.151 1.00 32.31 196 GLY C CA 1
ATOM 4636 C C . GLY C 1 196 ? -58.205 -22.244 84.217 1.00 31.55 196 GLY C C 1
ATOM 4637 O O . GLY C 1 196 ? -57.971 -22.031 85.405 1.00 29.87 196 GLY C O 1
ATOM 4638 N N . LEU C 1 197 ? -58.704 -23.399 83.788 1.00 32.01 197 LEU C N 1
ATOM 4639 C CA . LEU C 1 197 ? -58.991 -24.481 84.725 1.00 31.81 197 LEU C CA 1
ATOM 4640 C C . LEU C 1 197 ? -58.912 -25.864 84.074 1.00 33.12 197 LEU C C 1
ATOM 4641 O O . LEU C 1 197 ? -59.251 -26.872 84.700 1.00 32.35 197 LEU C O 1
ATOM 4646 N N . GLY C 1 198 ? -58.451 -25.892 82.824 1.00 33.08 198 GLY C N 1
ATOM 4647 C CA . GLY C 1 198 ? -58.311 -27.140 82.098 1.00 33.79 198 GLY C CA 1
ATOM 4648 C C . GLY C 1 198 ? -59.474 -27.379 81.165 1.00 32.89 198 GLY C C 1
ATOM 4649 O O . GLY C 1 198 ? -60.071 -26.427 80.658 1.00 32.44 198 GLY C O 1
ATOM 4650 N N . ASP C 1 199 ? -59.797 -28.649 80.926 1.00 32.93 199 ASP C N 1
ATOM 4651 C CA . ASP C 1 199 ? -60.922 -28.974 80.054 1.00 33.07 199 ASP C CA 1
ATOM 4652 C C . ASP C 1 199 ? -62.194 -29.044 80.905 1.00 31.67 199 ASP C C 1
ATOM 4653 O O . ASP C 1 199 ? -62.345 -29.939 81.737 1.00 30.80 199 ASP C O 1
ATOM 4658 N N . ALA C 1 200 ? -63.091 -28.084 80.698 1.00 30.38 200 ALA C N 1
ATOM 4659 C CA . ALA C 1 200 ? -64.335 -27.995 81.457 1.00 30.77 200 ALA C CA 1
ATOM 4660 C C . ALA C 1 200 ? -65.171 -29.264 81.392 1.00 30.03 200 ALA C C 1
ATOM 4661 O O . ALA C 1 200 ? -65.501 -29.840 82.423 1.00 29.70 200 ALA C O 1
ATOM 4663 N N . GLY C 1 201 ? -65.527 -29.665 80.177 1.00 29.04 201 GLY C N 1
ATOM 4664 C CA . GLY C 1 201 ? -66.333 -30.863 79.982 1.00 29.23 201 GLY C CA 1
ATOM 4665 C C . GLY C 1 201 ? -65.782 -32.052 80.742 1.00 28.67 201 GLY C C 1
ATOM 4666 O O . GLY C 1 201 ? -66.483 -32.663 81.547 1.00 29.40 201 GLY C O 1
ATOM 4667 N N . ASP C 1 202 ? -64.514 -32.363 80.505 1.00 28.27 202 ASP C N 1
ATOM 4668 C CA . ASP C 1 202 ? -63.868 -33.485 81.170 1.00 29.55 202 ASP C CA 1
ATOM 4669 C C . ASP C 1 202 ? -63.895 -33.392 82.686 1.00 31.72 202 ASP C C 1
ATOM 4670 O O . ASP C 1 202 ? -64.098 -34.398 83.377 1.00 29.25 202 ASP C O 1
ATOM 4675 N N . ARG C 1 203 ? -63.671 -32.188 83.211 1.00 30.82 203 ARG C N 1
ATOM 4676 C CA . ARG C 1 203 ? -63.643 -32.007 84.656 1.00 29.54 203 ARG C CA 1
ATOM 4677 C C . ARG C 1 203 ? -65.030 -32.069 85.278 1.00 27.70 203 ARG C C 1
ATOM 4678 O O . ARG C 1 203 ? -65.182 -32.335 86.470 1.00 26.79 203 ARG C O 1
ATOM 4686 N N . ILE C 1 204 ? -66.039 -31.818 84.460 1.00 26.82 204 ILE C N 1
ATOM 4687 C CA . ILE C 1 204 ? -67.413 -31.853 84.935 1.00 29.41 204 ILE C CA 1
ATOM 4688 C C . ILE C 1 204 ? -67.933 -33.289 85.023 1.00 30.49 204 ILE C C 1
ATOM 4689 O O . ILE C 1 204 ? -68.496 -33.697 86.036 1.00 31.48 204 ILE C O 1
ATOM 4694 N N . TYR C 1 205 ? -67.712 -34.051 83.959 1.00 30.41 205 TYR C N 1
ATOM 4695 C CA . TYR C 1 205 ? -68.212 -35.417 83.870 1.00 29.62 205 TYR C CA 1
ATOM 4696 C C . TYR C 1 205 ? -67.249 -36.560 84.164 1.00 31.59 205 TYR C C 1
ATOM 4697 O O . TYR C 1 205 ? -67.663 -37.725 84.232 1.00 32.73 205 TYR C O 1
ATOM 4706 N N . GLY C 1 206 ? -65.974 -36.231 84.347 1.00 30.55 206 GLY C N 1
ATOM 4707 C CA . GLY C 1 206 ? -64.984 -37.244 84.651 1.00 30.94 206 GLY C CA 1
ATOM 4708 C C . GLY C 1 206 ? -64.545 -38.011 83.421 1.00 35.16 206 GLY C C 1
ATOM 4709 O O . GLY C 1 206 ? -64.352 -39.226 83.486 1.00 34.04 206 GLY C O 1
ATOM 4710 N N . THR C 1 207 ? -64.411 -37.310 82.299 1.00 37.17 207 THR C N 1
ATOM 4711 C CA . THR C 1 207 ? -63.969 -37.929 81.058 1.00 40.73 207 THR C CA 1
ATOM 4712 C C . THR C 1 207 ? -62.538 -37.469 80.783 1.00 45.10 207 THR C C 1
ATOM 4713 O O . THR C 1 207 ? -61.869 -36.969 81.683 1.00 47.38 207 THR C O 1
ATOM 4717 N N . LYS C 1 208 ? -62.051 -37.654 79.562 1.00 49.44 208 LYS C N 1
ATOM 4718 C CA . LYS C 1 208 ? -60.692 -37.223 79.231 1.00 53.81 208 LYS C CA 1
ATOM 4719 C C . LYS C 1 208 ? -60.299 -37.564 77.798 1.00 55.02 208 LYS C C 1
ATOM 4720 O O . LYS C 1 208 ? -61.187 -37.965 77.016 1.00 55.93 208 LYS C O 1
ATOM 4735 N N . ARG D 1 2 ? -82.685 -60.370 78.416 1.00 63.66 2 ARG D N 1
ATOM 4736 C CA . ARG D 1 2 ? -82.822 -59.979 79.807 1.00 59.46 2 ARG D CA 1
ATOM 4737 C C . ARG D 1 2 ? -83.654 -58.704 79.898 1.00 55.52 2 ARG D C 1
ATOM 4738 O O . ARG D 1 2 ? -83.264 -57.658 79.376 1.00 54.67 2 ARG D O 1
ATOM 4746 N N . ILE D 1 3 ? -84.810 -58.798 80.547 1.00 49.95 3 ILE D N 1
ATOM 4747 C CA . ILE D 1 3 ? -85.694 -57.647 80.704 1.00 46.23 3 ILE D CA 1
ATOM 4748 C C . ILE D 1 3 ? -86.196 -57.509 82.129 1.00 44.54 3 ILE D C 1
ATOM 4749 O O . ILE D 1 3 ? -86.583 -58.490 82.762 1.00 43.24 3 ILE D O 1
ATOM 4754 N N . THR D 1 4 ? -86.195 -56.279 82.629 1.00 41.94 4 THR D N 1
ATOM 4755 C CA . THR D 1 4 ? -86.662 -56.010 83.977 1.00 39.18 4 THR D CA 1
ATOM 4756 C C . THR D 1 4 ? -87.718 -54.909 83.973 1.00 39.01 4 THR D C 1
ATOM 4757 O O . THR D 1 4 ? -87.432 -53.757 83.624 1.00 36.37 4 THR D O 1
ATOM 4761 N N . LEU D 1 5 ? -88.945 -55.284 84.337 1.00 37.46 5 LEU D N 1
ATOM 4762 C CA . LEU D 1 5 ? -90.063 -54.347 84.408 1.00 36.69 5 LEU D CA 1
ATOM 4763 C C . LEU D 1 5 ? -90.089 -53.771 85.808 1.00 35.92 5 LEU D C 1
ATOM 4764 O O . LEU D 1 5 ? -90.263 -54.500 86.785 1.00 35.52 5 LEU D O 1
ATOM 4769 N N . VAL D 1 6 ? -89.909 -52.461 85.910 1.00 35.55 6 VAL D N 1
ATOM 4770 C CA . VAL D 1 6 ? -89.909 -51.816 87.213 1.00 33.10 6 VAL D CA 1
ATOM 4771 C C . VAL D 1 6 ? -91.331 -51.763 87.743 1.00 33.06 6 VAL D C 1
ATOM 4772 O O . VAL D 1 6 ? -92.222 -51.178 87.126 1.00 34.38 6 VAL D O 1
ATOM 4776 N N . ASP D 1 7 ? -91.531 -52.388 88.894 1.00 32.84 7 ASP D N 1
ATOM 4777 C CA . ASP D 1 7 ? -92.843 -52.454 89.509 1.00 33.74 7 ASP D CA 1
ATOM 4778 C C . ASP D 1 7 ? -92.914 -51.652 90.798 1.00 31.90 7 ASP D C 1
ATOM 4779 O O . ASP D 1 7 ? -92.510 -52.112 91.866 1.00 32.53 7 ASP D O 1
ATOM 4784 N N . HIS D 1 8 ? -93.439 -50.442 90.684 1.00 30.74 8 HIS D N 1
ATOM 4785 C CA . HIS D 1 8 ? -93.568 -49.567 91.835 1.00 28.77 8 HIS D CA 1
ATOM 4786 C C . HIS D 1 8 ? -94.680 -48.577 91.519 1.00 27.04 8 HIS D C 1
ATOM 4787 O O . HIS D 1 8 ? -94.714 -48.000 90.441 1.00 26.43 8 HIS D O 1
ATOM 4794 N N . PRO D 1 9 ? -95.630 -48.399 92.448 1.00 26.22 9 PRO D N 1
ATOM 4795 C CA . PRO D 1 9 ? -96.737 -47.468 92.206 1.00 28.00 9 PRO D CA 1
ATOM 4796 C C . PRO D 1 9 ? -96.283 -46.033 91.892 1.00 26.42 9 PRO D C 1
ATOM 4797 O O . PRO D 1 9 ? -96.920 -45.340 91.102 1.00 29.42 9 PRO D O 1
ATOM 4801 N N . LEU D 1 10 ? -95.176 -45.600 92.488 1.00 28.47 10 LEU D N 1
ATOM 4802 C CA . LEU D 1 10 ? -94.662 -44.242 92.219 1.00 29.71 10 LEU D CA 1
ATOM 4803 C C . LEU D 1 10 ? -94.312 -44.134 90.733 1.00 28.85 10 LEU D C 1
ATOM 4804 O O . LEU D 1 10 ? -94.564 -43.106 90.088 1.00 27.49 10 LEU D O 1
ATOM 4809 N N . VAL D 1 11 ? -93.749 -45.210 90.182 1.00 27.66 11 VAL D N 1
ATOM 4810 C CA . VAL D 1 11 ? -93.402 -45.229 88.764 1.00 27.68 11 VAL D CA 1
ATOM 4811 C C . VAL D 1 11 ? -94.663 -45.178 87.911 1.00 28.23 11 VAL D C 1
ATOM 4812 O O . VAL D 1 11 ? -94.748 -44.421 86.940 1.00 27.50 11 VAL D O 1
ATOM 4816 N N . GLN D 1 12 ? -95.652 -45.993 88.272 1.00 29.13 12 GLN D N 1
ATOM 4817 C CA . GLN D 1 12 ? -96.890 -46.028 87.509 1.00 27.98 12 GLN D CA 1
ATOM 4818 C C . GLN D 1 12 ? -97.566 -44.668 87.551 1.00 27.68 12 GLN D C 1
ATOM 4819 O O . GLN D 1 12 ? -98.016 -44.162 86.532 1.00 27.48 12 GLN D O 1
ATOM 4825 N N . HIS D 1 13 ? -97.624 -44.083 88.740 1.00 29.90 13 HIS D N 1
ATOM 4826 C CA . HIS D 1 13 ? -98.244 -42.774 88.938 1.00 30.12 13 HIS D CA 1
ATOM 4827 C C . HIS D 1 13 ? -97.552 -41.677 88.117 1.00 28.75 13 HIS D C 1
ATOM 4828 O O . HIS D 1 13 ? -98.20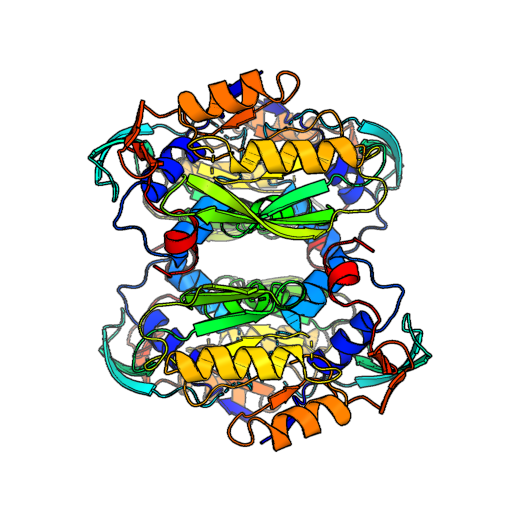4 -40.910 87.395 1.00 29.98 13 HIS D O 1
ATOM 4835 N N . LYS D 1 14 ? -96.229 -41.606 88.229 1.00 27.62 14 LYS D N 1
ATOM 4836 C CA . LYS D 1 14 ? -95.459 -40.592 87.503 1.00 27.98 14 LYS D CA 1
ATOM 4837 C C . LYS D 1 14 ? -95.505 -40.798 85.983 1.00 28.87 14 LYS D C 1
ATOM 4838 O O . LYS D 1 14 ? -95.588 -39.834 85.214 1.00 28.66 14 LYS D O 1
ATOM 4844 N N . LEU D 1 15 ? -95.483 -42.056 85.542 1.00 30.40 15 LEU D N 1
ATOM 4845 C CA . LEU D 1 15 ? -95.554 -42.334 84.112 1.00 29.74 15 LEU D CA 1
ATOM 4846 C C . LEU D 1 15 ? -96.914 -41.864 83.591 1.00 29.51 15 LEU D C 1
ATOM 4847 O O . LEU D 1 15 ? -97.028 -41.357 82.473 1.00 30.59 15 LEU D O 1
ATOM 4852 N N . ALA D 1 16 ? -97.944 -42.019 84.417 1.00 29.18 16 ALA D N 1
ATOM 4853 C CA . ALA D 1 16 ? -99.288 -41.591 84.031 1.00 29.54 16 ALA D CA 1
ATOM 4854 C C . ALA D 1 16 ? -99.273 -40.101 83.710 1.00 27.72 16 ALA D C 1
ATOM 4855 O O . ALA D 1 16 ? -99.820 -39.671 82.697 1.00 28.93 16 ALA D O 1
ATOM 4857 N N . HIS D 1 17 ? -98.653 -39.318 84.586 1.00 27.59 17 HIS D N 1
ATOM 4858 C CA . HIS D 1 17 ? -98.564 -37.872 84.376 1.00 28.41 17 HIS D CA 1
ATOM 4859 C C . HIS D 1 17 ? -97.677 -37.531 83.182 1.00 27.15 17 HIS D C 1
ATOM 4860 O O . HIS D 1 17 ? -97.974 -36.596 82.443 1.00 29.17 17 HIS D O 1
ATOM 4867 N N . LEU D 1 18 ? -96.614 -38.303 82.963 1.00 26.41 18 LEU D N 1
ATOM 4868 C CA . LEU D 1 18 ? -95.751 -38.044 81.804 1.00 26.92 18 LEU D CA 1
ATOM 4869 C C . LEU D 1 18 ? -96.523 -38.229 80.507 1.00 28.66 18 LEU D C 1
ATOM 4870 O O . LEU D 1 18 ? -96.384 -37.428 79.575 1.00 28.06 18 LEU D O 1
ATOM 4875 N N . ARG D 1 19 ? -97.342 -39.287 80.444 1.00 30.48 19 ARG D N 1
ATOM 4876 C CA . ARG D 1 19 ? -98.129 -39.575 79.244 1.00 29.41 19 ARG D CA 1
ATOM 4877 C C . ARG D 1 19 ? -99.171 -38.497 78.984 1.00 30.13 19 ARG D C 1
ATOM 4878 O O . ARG D 1 19 ? -99.413 -38.131 77.839 1.00 28.99 19 ARG D O 1
ATOM 4886 N N . ASP D 1 20 ? -99.799 -38.009 80.050 1.00 31.28 20 ASP D N 1
ATOM 4887 C CA . ASP D 1 20 ? -100.838 -36.987 79.936 1.00 33.77 20 ASP D CA 1
ATOM 4888 C C . ASP D 1 20 ? -100.270 -35.828 79.132 1.00 35.07 20 ASP D C 1
ATOM 4889 O O . ASP D 1 20 ? -99.294 -35.211 79.541 1.00 35.24 20 ASP D O 1
ATOM 4894 N N . LYS D 1 21 ? -100.887 -35.525 77.998 1.00 35.96 21 LYS D N 1
ATOM 4895 C CA . LYS D 1 21 ? -100.396 -34.456 77.146 1.00 37.05 21 LYS D CA 1
ATOM 4896 C C . LYS D 1 21 ? -100.530 -33.051 77.745 1.00 38.04 21 LYS D C 1
ATOM 4897 O O . LYS D 1 21 ? -100.045 -32.076 77.165 1.00 36.45 21 LYS D O 1
ATOM 4903 N N . ARG D 1 22 ? -101.169 -32.958 78.907 1.00 35.78 22 ARG D N 1
ATOM 4904 C CA . ARG D 1 22 ? -101.361 -31.677 79.579 1.00 36.67 22 ARG D CA 1
ATOM 4905 C C . ARG D 1 22 ? -100.184 -31.308 80.486 1.00 35.23 22 ARG D C 1
ATOM 4906 O O . ARG D 1 22 ? -100.085 -30.174 80.955 1.00 34.34 22 ARG D O 1
ATOM 4914 N N . THR D 1 23 ? -99.311 -32.271 80.754 1.00 34.27 23 THR D N 1
ATOM 4915 C CA . THR D 1 23 ? -98.159 -32.015 81.606 1.00 33.78 23 THR D CA 1
ATOM 4916 C C . THR D 1 23 ? -97.130 -31.180 80.836 1.00 34.23 23 THR D C 1
ATOM 4917 O O . THR D 1 23 ? -96.634 -31.597 79.783 1.00 31.01 23 THR D O 1
ATOM 4921 N N . GLY D 1 24 ? -96.829 -29.996 81.369 1.00 33.23 24 GLY D N 1
ATOM 4922 C CA . GLY D 1 24 ? -95.880 -29.100 80.731 1.00 28.81 24 GLY D CA 1
ATOM 4923 C C . GLY D 1 24 ? -94.430 -29.480 80.955 1.00 29.45 24 GLY D C 1
ATOM 4924 O O . GLY D 1 24 ? -94.123 -30.327 81.792 1.00 29.84 24 GLY D O 1
ATOM 4925 N N . PRO D 1 25 ? -93.500 -28.832 80.232 1.00 29.29 25 PRO D N 1
ATOM 4926 C CA . PRO D 1 25 ? -92.066 -29.101 80.337 1.00 27.53 25 PRO D CA 1
ATOM 4927 C C . PRO D 1 25 ? -91.479 -29.194 81.735 1.00 26.77 25 PRO D C 1
ATOM 4928 O O . PRO D 1 25 ? -90.744 -30.136 82.035 1.00 26.80 25 PRO D O 1
ATOM 4932 N N . LYS D 1 26 ? -91.792 -28.234 82.599 1.00 27.07 26 LYS D N 1
ATOM 4933 C CA . LYS D 1 26 ? -91.230 -28.263 83.939 1.00 26.36 26 LYS D CA 1
ATOM 4934 C C . LYS D 1 26 ? -91.586 -29.533 84.691 1.00 24.94 26 LYS D C 1
ATOM 4935 O O . LYS D 1 26 ? -90.704 -30.214 85.218 1.00 24.12 26 LYS D O 1
ATOM 4941 N N . ASP D 1 27 ? -92.881 -29.836 84.768 1.00 26.19 27 ASP D N 1
ATOM 4942 C CA . ASP D 1 27 ? -93.324 -31.044 85.466 1.00 28.17 27 ASP D CA 1
ATOM 4943 C C . ASP D 1 27 ? -92.830 -32.300 84.747 1.00 27.07 27 ASP D C 1
ATOM 4944 O O . ASP D 1 27 ? -92.454 -33.278 85.389 1.00 26.75 27 ASP D O 1
ATOM 4949 N N . PHE D 1 28 ? -92.821 -32.264 83.417 1.00 26.79 28 PHE D N 1
ATOM 4950 C CA . PHE D 1 28 ? -92.383 -33.424 82.643 1.00 26.66 28 PHE D CA 1
ATOM 4951 C C . PHE D 1 28 ? -90.938 -33.745 82.984 1.00 26.62 28 PHE D C 1
ATOM 4952 O O . PHE D 1 28 ? -90.598 -34.894 83.281 1.00 27.01 28 PHE D O 1
ATOM 4960 N N . ARG D 1 29 ? -90.094 -32.711 82.975 1.00 27.08 29 ARG D N 1
ATOM 4961 C CA . ARG D 1 29 ? -88.674 -32.861 83.278 1.00 25.92 29 ARG D CA 1
ATOM 4962 C C . ARG D 1 29 ? -88.464 -33.432 84.670 1.00 25.27 29 ARG D C 1
ATOM 4963 O O . ARG D 1 29 ? -87.710 -34.398 84.840 1.00 24.87 29 ARG D O 1
ATOM 4971 N N . GLU D 1 30 ? -89.115 -32.823 85.665 1.00 25.72 30 GLU D N 1
ATOM 4972 C CA . GLU D 1 30 ? -89.022 -33.273 87.051 1.00 26.16 30 GLU D CA 1
ATOM 4973 C C . GLU D 1 30 ? -89.515 -34.732 87.169 1.00 24.38 30 GLU D C 1
ATOM 4974 O O . GLU D 1 30 ? -88.933 -35.545 87.880 1.00 25.40 30 GLU D O 1
ATOM 4980 N N . LEU D 1 31 ? -90.606 -35.033 86.481 1.00 25.11 31 LEU D N 1
ATOM 4981 C CA . LEU D 1 31 ? -91.197 -36.382 86.508 1.00 27.99 31 LEU D CA 1
ATOM 4982 C C . LEU D 1 31 ? -90.251 -37.423 85.926 1.00 28.21 31 LEU D C 1
ATOM 4983 O O . LEU D 1 31 ? -90.063 -38.501 86.499 1.00 29.05 31 LEU D O 1
ATOM 4988 N N . ALA D 1 32 ? -89.660 -37.078 84.785 1.00 27.82 32 ALA D N 1
ATOM 4989 C CA . ALA D 1 32 ? -88.721 -37.945 84.101 1.00 26.24 32 ALA D CA 1
ATOM 4990 C C . ALA D 1 32 ? -87.509 -38.213 84.992 1.00 27.30 32 ALA D C 1
ATOM 4991 O O . ALA D 1 32 ? -87.003 -39.338 85.052 1.00 23.60 32 ALA D O 1
ATOM 4993 N N . GLU D 1 33 ? -87.039 -37.176 85.687 1.00 26.73 33 GLU D N 1
ATOM 4994 C CA . GLU D 1 33 ? -85.894 -37.312 86.585 1.00 25.62 33 GLU D CA 1
ATOM 4995 C C . GLU D 1 33 ? -86.219 -38.231 87.756 1.00 25.23 33 GLU D C 1
ATOM 4996 O O . GLU D 1 33 ? -85.374 -39.013 88.192 1.00 25.07 33 GLU D O 1
ATOM 5002 N N . GLU D 1 34 ? -87.442 -38.115 88.274 1.00 28.09 34 GLU D N 1
ATOM 5003 C CA . GLU D 1 34 ? -87.897 -38.946 89.392 1.00 29.15 34 GLU D CA 1
ATOM 5004 C C . GLU D 1 34 ? -88.040 -40.410 88.952 1.00 29.20 34 GLU D C 1
ATOM 5005 O O . GLU D 1 34 ? -87.619 -41.314 89.664 1.00 29.55 34 GLU D O 1
ATOM 5011 N N . VAL D 1 35 ? -88.635 -40.628 87.786 1.00 27.87 35 VAL D N 1
ATOM 5012 C CA . VAL D 1 35 ? -88.787 -41.981 87.249 1.00 28.96 35 VAL D CA 1
ATOM 5013 C C . VAL D 1 35 ? -87.393 -42.589 87.084 1.00 28.38 35 VAL D C 1
ATOM 5014 O O . VAL D 1 35 ? -87.143 -43.712 87.516 1.00 28.58 35 VAL D O 1
ATOM 5018 N N . ALA D 1 36 ? -86.484 -41.824 86.479 1.00 29.90 36 ALA D N 1
ATOM 5019 C CA . ALA D 1 36 ? -85.116 -42.272 86.274 1.00 31.06 36 ALA D CA 1
ATOM 5020 C C . ALA D 1 36 ? -84.502 -42.691 87.600 1.00 32.00 36 ALA D C 1
ATOM 5021 O O . ALA D 1 36 ? -83.796 -43.692 87.671 1.00 32.22 36 ALA D O 1
ATOM 5031 N N . LEU D 1 38 ? -86.144 -43.651 90.444 1.00 32.52 38 LEU D N 1
ATOM 5032 C CA . LEU D 1 38 ? -86.825 -44.842 90.933 1.00 33.85 38 LEU D CA 1
ATOM 5033 C C . LEU D 1 38 ? -86.313 -46.075 90.181 1.00 35.02 38 LEU D C 1
ATOM 5034 O O . LEU D 1 38 ? -85.934 -47.074 90.795 1.00 35.59 38 LEU D O 1
ATOM 5047 N N . ALA D 1 40 ? -83.567 -46.532 88.815 1.00 35.40 40 ALA D N 1
ATOM 5048 C CA . ALA D 1 40 ? -82.170 -46.799 89.141 1.00 34.58 40 ALA D CA 1
ATOM 5049 C C . ALA D 1 40 ? -82.050 -47.653 90.389 1.00 34.41 40 ALA D C 1
ATOM 5050 O O . ALA D 1 40 ? -81.028 -48.315 90.605 1.00 34.67 40 ALA D O 1
ATOM 5052 N N . TYR D 1 41 ? -83.088 -47.639 91.218 1.00 33.65 41 TYR D N 1
ATOM 5053 C CA . TYR D 1 41 ? -83.077 -48.444 92.432 1.00 34.48 41 TYR D CA 1
ATOM 5054 C C . TYR D 1 41 ? -82.985 -49.930 92.049 1.00 33.30 41 TYR D C 1
ATOM 5055 O O . TYR D 1 41 ? -82.198 -50.681 92.626 1.00 31.71 41 TYR D O 1
ATOM 5064 N N . GLU D 1 42 ? -83.773 -50.333 91.059 1.00 32.87 42 GLU D N 1
ATOM 5065 C CA . GLU D 1 42 ? -83.772 -51.719 90.593 1.00 34.45 42 GLU D CA 1
ATOM 5066 C C . GLU D 1 42 ? -82.549 -52.046 89.748 1.00 32.66 42 GLU D C 1
ATOM 5067 O O . GLU D 1 42 ? -81.893 -53.065 89.950 1.00 32.94 42 GLU D O 1
ATOM 5073 N N . ALA D 1 43 ? -82.237 -51.170 88.805 1.00 31.80 43 ALA D N 1
ATOM 5074 C CA . ALA D 1 43 ? -81.097 -51.395 87.934 1.00 32.01 43 ALA D CA 1
ATOM 5075 C C . ALA D 1 43 ? -79.773 -51.502 88.683 1.00 31.99 43 ALA D C 1
ATOM 5076 O O . ALA D 1 43 ? -78.816 -52.068 88.167 1.00 33.21 43 ALA D O 1
ATOM 5086 N N . ARG D 1 45 ? -79.538 -52.705 92.027 1.00 31.73 45 ARG D N 1
ATOM 5087 C CA . ARG D 1 45 ? -79.630 -53.630 93.152 1.00 34.28 45 ARG D CA 1
ATOM 5088 C C . ARG D 1 45 ? -78.478 -54.644 93.140 1.00 33.44 45 ARG D C 1
ATOM 5089 O O . ARG D 1 45 ? -78.107 -55.178 94.183 1.00 31.27 45 ARG D O 1
ATOM 5097 N N . ASP D 1 46 ? -77.895 -54.884 91.966 1.00 34.87 46 ASP D N 1
ATOM 5098 C CA . ASP D 1 46 ? -76.802 -55.853 91.842 1.00 35.68 46 ASP D CA 1
ATOM 5099 C C . ASP D 1 46 ? -75.374 -55.291 91.837 1.00 37.72 46 ASP D C 1
ATOM 5100 O O . ASP D 1 46 ? -74.448 -55.969 91.386 1.00 37.33 46 ASP D O 1
ATOM 5105 N N . LEU D 1 47 ? -75.184 -54.063 92.317 1.00 38.44 47 LEU D N 1
ATOM 5106 C CA . LEU D 1 47 ? -73.844 -53.485 92.363 1.00 39.71 47 LEU D CA 1
ATOM 5107 C C . LEU D 1 47 ? -73.035 -54.265 93.393 1.00 41.66 47 LEU D C 1
ATOM 5108 O O . LEU D 1 47 ? -73.510 -54.520 94.502 1.00 41.68 47 LEU D O 1
ATOM 5113 N N . GLU D 1 48 ? -71.815 -54.647 93.033 1.00 43.06 48 GLU D N 1
ATOM 5114 C CA . GLU D 1 48 ? -70.971 -55.421 93.936 1.00 45.31 48 GLU D CA 1
ATOM 5115 C C . GLU D 1 48 ? -70.420 -54.651 95.134 1.00 46.01 48 GLU D C 1
ATOM 5116 O O . GLU D 1 48 ? -70.089 -53.471 95.045 1.00 45.11 48 GLU D O 1
ATOM 5122 N N . LEU D 1 49 ? -70.308 -55.352 96.255 1.00 46.59 49 LEU D N 1
ATOM 5123 C CA . LEU D 1 49 ? -69.803 -54.776 97.488 1.00 48.19 49 LEU D CA 1
ATOM 5124 C C . LEU D 1 49 ? -68.604 -55.560 97.980 1.00 49.44 49 LEU D C 1
ATOM 5125 O O . LEU D 1 49 ? -68.337 -56.666 97.515 1.00 50.66 49 LEU D O 1
ATOM 5130 N N . GLU D 1 50 ? -67.883 -54.973 98.927 1.00 50.92 50 GLU D N 1
ATOM 5131 C CA . GLU D 1 50 ? -66.735 -55.618 99.541 1.00 52.42 50 GLU D CA 1
ATOM 5132 C C . GLU D 1 50 ? -66.688 -55.142 100.979 1.00 53.97 50 GLU D C 1
ATOM 5133 O O . GLU D 1 50 ? -66.971 -53.981 101.272 1.00 53.55 50 GLU D O 1
ATOM 5139 N N . GLU D 1 51 ? -66.355 -56.052 101.880 1.00 55.63 51 GLU D N 1
ATOM 5140 C CA . GLU D 1 51 ? -66.309 -55.729 103.294 1.00 56.86 51 GLU D CA 1
ATOM 5141 C C . GLU D 1 51 ? -65.079 -54.925 103.684 1.00 56.62 51 GLU D C 1
ATOM 5142 O O . GLU D 1 51 ? -64.066 -54.916 102.989 1.00 56.10 51 GLU D O 1
ATOM 5148 N N . THR D 1 52 ? -65.196 -54.231 104.806 1.00 56.22 52 THR D N 1
ATOM 5149 C CA . THR D 1 52 ? -64.110 -53.439 105.348 1.00 56.22 52 THR D CA 1
ATOM 5150 C C . THR D 1 52 ? -64.583 -52.910 106.688 1.00 55.99 52 THR D C 1
ATOM 5151 O O . THR D 1 52 ? -65.710 -53.177 107.109 1.00 54.90 52 THR D O 1
ATOM 5155 N N . THR D 1 53 ? -63.720 -52.173 107.369 1.00 56.08 53 THR D N 1
ATOM 5156 C CA . THR D 1 53 ? -64.084 -51.629 108.663 1.00 55.66 53 THR D CA 1
ATOM 5157 C C . THR D 1 53 ? -63.882 -50.125 108.648 1.00 55.03 53 THR D C 1
ATOM 5158 O O . THR D 1 53 ? -63.107 -49.603 107.848 1.00 55.89 53 THR D O 1
ATOM 5162 N N . VAL D 1 54 ? -64.589 -49.429 109.528 1.00 53.90 54 VAL D N 1
ATOM 5163 C CA . VAL D 1 54 ? -64.468 -47.985 109.601 1.00 52.83 54 VAL D CA 1
ATOM 5164 C C . VAL D 1 54 ? -64.607 -47.558 111.057 1.00 52.19 54 VAL D C 1
ATOM 5165 O O . VAL D 1 54 ? -65.189 -48.284 111.865 1.00 50.99 54 VAL D O 1
ATOM 5169 N N . GLU D 1 55 ? -64.053 -46.396 111.391 1.00 51.65 55 GLU D N 1
ATOM 5170 C CA . GLU D 1 55 ? -64.122 -45.869 112.753 1.00 51.44 55 GLU D CA 1
ATOM 5171 C C . GLU D 1 55 ? -65.234 -44.836 112.876 1.00 49.95 55 GLU D C 1
ATOM 5172 O O . GLU D 1 55 ? -65.144 -43.753 112.299 1.00 49.97 55 GLU D O 1
ATOM 5178 N N . THR D 1 56 ? -66.284 -45.167 113.619 1.00 48.28 56 THR D N 1
ATOM 5179 C CA . THR D 1 56 ? -67.383 -44.231 113.810 1.00 47.56 56 THR D CA 1
ATOM 5180 C C . THR D 1 56 ? -67.052 -43.392 115.039 1.00 48.70 56 THR D C 1
ATOM 5181 O O . THR D 1 56 ? -66.123 -43.714 115.780 1.00 47.54 56 THR D O 1
ATOM 5185 N N . PRO D 1 57 ? -67.800 -42.301 115.271 1.00 48.74 57 PRO D N 1
ATOM 5186 C CA . PRO D 1 57 ? -67.514 -41.469 116.442 1.00 50.17 57 PRO D CA 1
ATOM 5187 C C . PRO D 1 57 ? -67.548 -42.293 117.722 1.00 50.85 57 PRO D C 1
ATOM 5188 O O . PRO D 1 57 ? -66.865 -41.983 118.694 1.00 51.65 57 PRO D O 1
ATOM 5192 N N . ILE D 1 58 ? -68.341 -43.355 117.700 1.00 51.80 58 ILE D N 1
ATOM 5193 C CA . ILE D 1 58 ? -68.513 -44.214 118.858 1.00 52.75 58 ILE D CA 1
ATOM 5194 C C . ILE D 1 58 ? -67.584 -45.420 118.945 1.00 53.30 58 ILE D C 1
ATOM 5195 O O . ILE D 1 58 ? -66.996 -45.668 119.997 1.00 52.40 58 ILE D O 1
ATOM 5200 N N . ALA D 1 59 ? -67.451 -46.171 117.854 1.00 53.64 59 ALA D N 1
ATOM 5201 C CA . ALA D 1 59 ? -66.590 -47.351 117.865 1.00 53.49 59 ALA D CA 1
ATOM 5202 C C . ALA D 1 59 ? -66.383 -47.947 116.477 1.00 53.50 59 ALA D C 1
ATOM 5203 O O . ALA D 1 59 ? -67.012 -47.521 115.507 1.00 52.98 59 ALA D O 1
ATOM 5205 N N . PRO D 1 60 ? -65.478 -48.937 116.364 1.00 52.67 60 PRO D N 1
ATOM 5206 C CA . PRO D 1 60 ? -65.204 -49.588 115.081 1.00 52.38 60 PRO D CA 1
ATOM 5207 C C . PRO D 1 60 ? -66.489 -50.203 114.535 1.00 51.52 60 PRO D C 1
ATOM 5208 O O . PRO D 1 60 ? -67.311 -50.714 115.293 1.00 50.79 60 PRO D O 1
ATOM 5212 N N . ALA D 1 61 ? -66.666 -50.148 113.222 1.00 51.03 61 ALA D N 1
ATOM 5213 C CA . ALA D 1 61 ? -67.862 -50.701 112.611 1.00 50.23 61 ALA D CA 1
ATOM 5214 C C . ALA D 1 61 ? -67.543 -51.478 111.342 1.00 50.61 61 ALA D C 1
ATOM 5215 O O . ALA D 1 61 ? -66.790 -51.012 110.482 1.00 49.90 61 ALA D O 1
ATOM 5217 N N . ARG D 1 62 ? -68.120 -52.672 111.239 1.00 50.46 62 ARG D N 1
ATOM 5218 C CA . ARG D 1 62 ? -67.927 -53.521 110.074 1.00 50.71 62 ARG D CA 1
ATOM 5219 C C . ARG D 1 62 ? -68.899 -53.000 109.030 1.00 48.56 62 ARG D C 1
ATOM 5220 O O . ARG D 1 62 ? -70.090 -52.868 109.298 1.00 47.40 62 ARG D O 1
ATOM 5228 N N . VAL D 1 63 ? -68.398 -52.699 107.840 1.00 46.80 63 VAL D N 1
ATOM 5229 C CA . VAL D 1 63 ? -69.263 -52.177 106.797 1.00 45.10 63 VAL D CA 1
ATOM 5230 C C . VAL D 1 63 ? -68.949 -52.756 105.428 1.00 44.95 63 VAL D C 1
ATOM 5231 O O . VAL D 1 63 ? -67.930 -53.412 105.230 1.00 44.16 63 VAL D O 1
ATOM 5235 N N . LYS D 1 64 ? -69.848 -52.514 104.487 1.00 44.44 64 LYS D N 1
ATOM 5236 C CA . LYS D 1 64 ? -69.652 -52.961 103.124 1.00 45.23 64 LYS D CA 1
ATOM 5237 C C . LYS D 1 64 ? -69.652 -51.716 102.255 1.00 44.25 64 LYS D C 1
ATOM 5238 O O . LYS D 1 64 ? -70.398 -50.774 102.502 1.00 43.72 64 LYS D O 1
ATOM 5244 N N . VAL D 1 65 ? -68.806 -51.723 101.239 1.00 43.60 65 VAL D N 1
ATOM 5245 C CA . VAL D 1 65 ? -68.674 -50.594 100.338 1.00 42.93 65 VAL D CA 1
ATOM 5246 C C . VAL D 1 65 ? -68.665 -51.084 98.900 1.00 42.64 65 VAL D C 1
ATOM 5247 O O . VAL D 1 65 ? -68.335 -52.240 98.642 1.00 42.21 65 VAL D O 1
ATOM 5251 N N . LEU D 1 66 ? -69.038 -50.213 97.969 1.00 40.73 66 LEU D N 1
ATOM 5252 C CA . LEU D 1 66 ? -69.033 -50.582 96.565 1.00 41.12 66 LEU D CA 1
ATOM 5253 C C . LEU D 1 66 ? -67.595 -50.915 96.180 1.00 41.03 66 LEU D C 1
ATOM 5254 O O . LEU D 1 66 ? -66.657 -50.270 96.643 1.00 39.62 66 LEU D O 1
ATOM 5259 N N . SER D 1 67 ? -67.417 -51.930 95.342 1.00 40.42 67 SER D N 1
ATOM 5260 C CA . SER D 1 67 ? -66.076 -52.319 94.924 1.00 39.83 67 SER D CA 1
ATOM 5261 C C . SER D 1 67 ? -65.811 -51.833 93.503 1.00 40.06 67 SER D C 1
ATOM 5262 O O . SER D 1 67 ? -66.750 -51.546 92.750 1.00 38.50 67 SER D O 1
ATOM 5265 N N . GLY D 1 68 ? -64.534 -51.735 93.142 1.00 40.60 68 GLY D N 1
ATOM 5266 C CA . GLY D 1 68 ? -64.173 -51.288 91.806 1.00 42.67 68 GLY D CA 1
ATOM 5267 C C . GLY D 1 68 ? -64.263 -49.782 91.591 1.00 43.87 68 GLY D C 1
ATOM 5268 O O . GLY D 1 68 ? -64.464 -49.017 92.531 1.00 43.53 68 GLY D O 1
ATOM 5269 N N . LYS D 1 69 ? -64.108 -49.356 90.342 1.00 43.94 69 LYS D N 1
ATOM 5270 C CA . LYS D 1 69 ? -64.177 -47.943 90.012 1.00 43.56 69 LYS D CA 1
ATOM 5271 C C . LYS D 1 69 ? -65.604 -47.421 90.137 1.00 43.30 69 LYS D C 1
ATOM 5272 O O . LYS D 1 69 ? -66.528 -48.167 90.480 1.00 43.41 69 LYS D O 1
ATOM 5278 N N . LYS D 1 70 ? -65.777 -46.134 89.863 1.00 40.18 70 LYS D N 1
ATOM 5279 C CA . LYS D 1 70 ? -67.092 -45.521 89.941 1.00 38.75 70 LYS D CA 1
ATOM 5280 C C . LYS D 1 70 ? -67.885 -45.884 88.693 1.00 37.00 70 LYS D C 1
ATOM 5281 O O . LYS D 1 70 ? -67.336 -45.968 87.599 1.00 35.68 70 LYS D O 1
ATOM 5287 N N . LEU D 1 71 ? -69.181 -46.108 88.873 1.00 35.11 71 LEU D N 1
ATOM 5288 C CA . LEU D 1 71 ? -70.059 -46.485 87.775 1.00 34.24 71 LEU D CA 1
ATOM 5289 C C . LEU D 1 71 ? -70.189 -45.390 86.724 1.00 32.92 71 LEU D C 1
ATOM 5290 O O . LEU D 1 71 ? -69.952 -44.208 86.996 1.00 32.33 71 LEU D O 1
ATOM 5295 N N . ALA D 1 72 ? -70.577 -45.794 85.520 1.00 30.56 72 ALA D N 1
ATOM 5296 C CA . ALA D 1 72 ? -70.735 -44.866 84.421 1.00 29.27 72 ALA D CA 1
ATOM 5297 C C . ALA D 1 72 ? -72.163 -44.777 83.897 1.00 29.89 72 ALA D C 1
ATOM 5298 O O . ALA D 1 72 ? -72.844 -45.792 83.705 1.00 30.18 72 ALA D O 1
ATOM 5300 N N . LEU D 1 73 ? -72.610 -43.547 83.678 1.00 28.45 73 LEU D N 1
ATOM 5301 C CA . LEU D 1 73 ? -73.930 -43.272 83.140 1.00 28.90 73 LEU D CA 1
ATOM 5302 C C . LEU D 1 73 ? -73.691 -42.688 81.765 1.00 31.29 73 LEU D C 1
ATOM 5303 O O . LEU D 1 73 ? -73.051 -41.630 81.634 1.00 32.84 73 LEU D O 1
ATOM 5308 N N . VAL D 1 74 ? -74.187 -43.369 80.740 1.00 28.57 74 VAL D N 1
ATOM 5309 C CA . VAL D 1 74 ? -74.023 -42.901 79.376 1.00 28.84 74 VAL D CA 1
ATOM 5310 C C . VAL D 1 74 ? -75.370 -42.492 78.787 1.00 28.63 74 VAL D C 1
ATOM 5311 O O . VAL D 1 74 ? -76.296 -43.314 78.637 1.00 28.11 74 VAL D O 1
ATOM 5315 N N . ALA D 1 75 ? -75.471 -41.210 78.457 1.00 25.83 75 ALA D N 1
ATOM 5316 C CA . ALA D 1 75 ? -76.687 -40.667 77.908 1.00 26.18 75 ALA D CA 1
ATOM 5317 C C . ALA D 1 75 ? -76.693 -40.622 76.402 1.00 28.23 75 ALA D C 1
ATOM 5318 O O . ALA D 1 75 ? -75.675 -40.343 75.769 1.00 28.29 75 ALA D O 1
ATOM 5320 N N . ILE D 1 76 ? -77.855 -40.916 75.834 1.00 26.77 76 ILE D N 1
ATOM 5321 C CA . ILE D 1 76 ? -78.044 -40.855 74.401 1.00 29.58 76 ILE D CA 1
ATOM 5322 C C . ILE D 1 76 ? -78.753 -39.526 74.212 1.00 30.38 76 ILE D C 1
ATOM 5323 O O . ILE D 1 76 ? -79.884 -39.357 74.662 1.00 29.77 76 ILE D O 1
ATOM 5328 N N . LEU D 1 77 ? -78.066 -38.574 73.587 1.00 31.79 77 LEU D N 1
ATOM 5329 C CA . LEU D 1 77 ? -78.620 -37.245 73.343 1.00 31.76 77 LEU D CA 1
ATOM 5330 C C . LEU D 1 77 ? -79.817 -37.369 72.416 1.00 32.00 77 LEU D C 1
ATOM 5331 O O . LEU D 1 77 ? -79.819 -38.219 71.528 1.00 34.40 77 LEU D O 1
ATOM 5336 N N . ARG D 1 78 ? -80.833 -36.532 72.611 1.00 32.16 78 ARG D N 1
ATOM 5337 C CA . ARG D 1 78 ? -80.846 -35.513 73.664 1.00 32.96 78 ARG D CA 1
ATOM 5338 C C . ARG D 1 78 ? -81.581 -35.952 74.943 1.00 32.87 78 ARG D C 1
ATOM 5339 O O . ARG D 1 78 ? -81.112 -35.702 76.056 1.00 33.00 78 ARG D O 1
ATOM 5347 N N . ALA D 1 79 ? -82.724 -36.618 74.770 1.00 31.82 79 ALA D N 1
ATOM 5348 C CA . ALA D 1 79 ? -83.562 -37.070 75.882 1.00 31.67 79 ALA D CA 1
ATOM 5349 C C . ALA D 1 79 ? -82.832 -37.769 77.020 1.00 30.90 79 ALA D C 1
ATOM 5350 O O . ALA D 1 79 ? -83.203 -37.619 78.178 1.00 33.38 79 ALA D O 1
ATOM 5352 N N . GLY D 1 80 ? -81.798 -38.534 76.699 1.00 29.59 80 GLY D N 1
ATOM 5353 C CA . GLY D 1 80 ? -81.060 -39.227 77.733 1.00 27.95 80 GLY D CA 1
ATOM 5354 C C . GLY D 1 80 ? -80.532 -38.321 78.829 1.00 31.63 80 GLY D C 1
ATOM 5355 O O . GLY D 1 80 ? -80.287 -38.782 79.953 1.00 29.85 80 GLY D O 1
ATOM 5356 N N . LEU D 1 81 ? -80.343 -37.038 78.513 1.00 29.77 81 LEU D N 1
ATOM 5357 C CA . LEU D 1 81 ? -79.833 -36.083 79.504 1.00 30.51 81 LEU D CA 1
ATOM 5358 C C . LEU D 1 81 ? -80.680 -36.026 80.766 1.00 28.25 81 LEU D C 1
ATOM 5359 O O . LEU D 1 81 ? -80.152 -36.046 81.871 1.00 31.03 81 LEU D O 1
ATOM 5364 N N . VAL D 1 82 ? -81.998 -35.968 80.610 1.00 28.32 82 VAL D N 1
ATOM 5365 C CA . VAL D 1 82 ? -82.865 -35.894 81.779 1.00 28.49 82 VAL D CA 1
ATOM 5366 C C . VAL D 1 82 ? -82.637 -37.038 82.771 1.00 28.74 82 VAL D C 1
ATOM 5367 O O . VAL D 1 82 ? -82.680 -36.831 83.986 1.00 28.88 82 VAL D O 1
ATOM 5379 N N . VAL D 1 84 ? -79.792 -38.780 83.231 1.00 27.32 84 VAL D N 1
ATOM 5380 C CA . VAL D 1 84 ? -78.508 -38.628 83.916 1.00 29.01 84 VAL D CA 1
ATOM 5381 C C . VAL D 1 84 ? -78.712 -37.691 85.115 1.00 27.80 84 VAL D C 1
ATOM 5382 O O . VAL D 1 84 ? -78.273 -37.986 86.225 1.00 27.96 84 VAL D O 1
ATOM 5386 N N . GLU D 1 85 ? -79.392 -36.567 84.887 1.00 29.63 85 GLU D N 1
ATOM 5387 C CA . GLU D 1 85 ? -79.624 -35.590 85.960 1.00 30.35 85 GLU D CA 1
ATOM 5388 C C . GLU D 1 85 ? -80.365 -36.207 87.136 1.00 29.85 85 GLU D C 1
ATOM 5389 O O . GLU D 1 85 ? -80.025 -35.971 88.299 1.00 27.67 85 GLU D O 1
ATOM 5395 N N . GLY D 1 86 ? -81.394 -36.989 86.832 1.00 29.15 86 GLY D N 1
ATOM 5396 C CA . GLY D 1 86 ? -82.147 -37.620 87.897 1.00 28.24 86 GLY D CA 1
ATOM 5397 C C . GLY D 1 86 ? -81.315 -38.635 88.655 1.00 28.41 86 GLY D C 1
ATOM 5398 O O . GLY D 1 86 ? -81.228 -38.597 89.877 1.00 27.46 86 GLY D O 1
ATOM 5399 N N . ILE D 1 87 ? -80.674 -39.539 87.927 1.00 28.43 87 ILE D N 1
ATOM 5400 C CA . ILE D 1 87 ? -79.875 -40.575 88.565 1.00 28.30 87 ILE D CA 1
ATOM 5401 C C . ILE D 1 87 ? -78.690 -40.044 89.375 1.00 29.88 87 ILE D C 1
ATOM 5402 O O . ILE D 1 87 ? -78.340 -40.612 90.408 1.00 30.41 87 ILE D O 1
ATOM 5407 N N . LEU D 1 88 ? -78.083 -38.947 88.927 1.00 29.58 88 LEU D N 1
ATOM 5408 C CA . LEU D 1 88 ? -76.945 -38.375 89.653 1.00 28.95 88 LEU D CA 1
ATOM 5409 C C . LEU D 1 88 ? -77.309 -37.969 91.071 1.00 28.89 88 LEU D C 1
ATOM 5410 O O . LEU D 1 88 ? -76.446 -37.912 91.942 1.00 30.00 88 LEU D O 1
ATOM 5415 N N . LYS D 1 89 ? -78.585 -37.701 91.319 1.00 31.18 89 LYS D N 1
ATOM 5416 C CA . LYS D 1 89 ? -78.996 -37.327 92.670 1.00 35.32 89 LYS D CA 1
ATOM 5417 C C . LYS D 1 89 ? -78.737 -38.491 93.629 1.00 35.03 89 LYS D C 1
ATOM 5418 O O . LYS D 1 89 ? -78.498 -38.280 94.817 1.00 35.63 89 LYS D O 1
ATOM 5424 N N . LEU D 1 90 ? -78.771 -39.719 93.113 1.00 33.97 90 LEU D N 1
ATOM 5425 C CA . LEU D 1 90 ? -78.516 -40.893 93.951 1.00 33.21 90 LEU D CA 1
ATOM 5426 C C . LEU D 1 90 ? -77.029 -41.238 94.029 1.00 31.03 90 LEU D C 1
ATOM 5427 O O . LEU D 1 90 ? -76.516 -41.599 95.088 1.00 29.65 90 LEU D O 1
ATOM 5432 N N . VAL D 1 91 ? -76.348 -41.130 92.895 1.00 31.39 91 VAL D N 1
ATOM 5433 C CA . VAL D 1 91 ? -74.925 -41.447 92.809 1.00 30.23 91 VAL D CA 1
ATOM 5434 C C . VAL D 1 91 ? -74.187 -40.297 92.135 1.00 31.41 91 VAL D C 1
ATOM 5435 O O . VAL D 1 91 ? -73.775 -40.401 90.983 1.00 30.16 91 VAL D O 1
ATOM 5439 N N . PRO D 1 92 ? -74.006 -39.180 92.859 1.00 32.19 92 PRO D N 1
ATOM 5440 C CA . PRO D 1 92 ? -73.320 -37.992 92.340 1.00 30.80 92 PRO D CA 1
ATOM 5441 C C . PRO D 1 92 ? -71.853 -38.174 91.940 1.00 30.84 92 PRO D C 1
ATOM 5442 O O . PRO D 1 92 ? -71.274 -37.290 91.304 1.00 30.36 92 PRO D O 1
ATOM 5446 N N . HIS D 1 93 ? -71.252 -39.306 92.306 1.00 28.38 93 HIS D N 1
ATOM 5447 C CA . HIS D 1 93 ? -69.859 -39.572 91.949 1.00 29.93 93 HIS D CA 1
ATOM 5448 C C . HIS D 1 93 ? -69.730 -40.318 90.630 1.00 31.30 93 HIS D C 1
ATOM 5449 O O . HIS D 1 93 ? -68.621 -40.590 90.167 1.00 32.89 93 HIS D O 1
ATOM 5456 N N . ALA D 1 94 ? -70.862 -40.640 90.019 1.00 29.48 94 ALA D N 1
ATOM 5457 C CA . ALA D 1 94 ? -70.859 -41.354 88.750 1.00 31.26 94 ALA D CA 1
ATOM 5458 C C . ALA D 1 94 ? -70.220 -40.530 87.637 1.00 31.74 94 ALA D C 1
ATOM 5459 O O . ALA D 1 94 ? -70.354 -39.307 87.603 1.00 32.04 94 ALA D O 1
ATOM 5461 N N . ARG D 1 95 ? -69.523 -41.207 86.729 1.00 32.36 95 ARG D N 1
ATOM 5462 C CA . ARG D 1 95 ? -68.901 -40.538 85.602 1.00 31.06 95 ARG D CA 1
ATOM 5463 C C . ARG D 1 95 ? -69.914 -40.585 84.470 1.00 31.35 95 ARG D C 1
ATOM 5464 O O . ARG D 1 95 ? -70.661 -41.564 84.324 1.00 31.33 95 ARG D O 1
ATOM 5472 N N . VAL D 1 96 ? -69.943 -39.536 83.663 1.00 29.01 96 VAL D N 1
ATOM 5473 C CA . VAL D 1 96 ? -70.921 -39.448 82.595 1.00 27.80 96 VAL D CA 1
ATOM 5474 C C . VAL D 1 96 ? -70.362 -39.388 81.188 1.00 29.71 96 VAL D C 1
ATOM 5475 O O . VAL D 1 96 ? -69.423 -38.635 80.899 1.00 28.41 96 VAL D O 1
ATOM 5479 N N . GLY D 1 97 ? -70.968 -40.181 80.311 1.00 28.37 97 GLY D N 1
ATOM 5480 C CA . GLY D 1 97 ? -70.576 -40.198 78.922 1.00 28.24 97 GLY D CA 1
ATOM 5481 C C . GLY D 1 97 ? -71.754 -39.706 78.110 1.00 27.74 97 GLY D C 1
ATOM 5482 O O . GLY D 1 97 ? -72.880 -39.685 78.604 1.00 29.30 97 GLY D O 1
ATOM 5483 N N . HIS D 1 98 ? -71.508 -39.302 76.872 1.00 29.31 98 HIS D N 1
ATOM 5484 C CA . HIS D 1 98 ? -72.576 -38.822 76.005 1.00 31.59 98 HIS D CA 1
ATOM 5485 C C . HIS D 1 98 ? -72.409 -39.373 74.608 1.00 33.30 98 HIS D C 1
ATOM 5486 O O . HIS D 1 98 ? -71.301 -39.404 74.072 1.00 34.69 98 HIS D O 1
ATOM 5493 N N . ILE D 1 99 ? -73.513 -39.811 74.018 1.00 33.61 99 ILE D N 1
ATOM 5494 C CA . ILE D 1 99 ? -73.492 -40.319 72.660 1.00 34.91 99 ILE D CA 1
ATOM 5495 C C . ILE D 1 99 ? -74.608 -39.622 71.912 1.00 36.56 99 ILE D C 1
ATOM 5496 O O . ILE D 1 99 ? -75.750 -39.625 72.363 1.00 38.93 99 ILE D O 1
ATOM 5501 N N . GLY D 1 100 ? -74.268 -39.016 70.780 1.00 38.94 100 GLY D N 1
ATOM 5502 C CA . GLY D 1 100 ? -75.257 -38.331 69.968 1.00 42.42 100 GLY D CA 1
ATOM 5503 C C . GLY D 1 100 ? -75.262 -38.935 68.580 1.00 45.49 100 GLY D C 1
ATOM 5504 O O . GLY D 1 100 ? -74.259 -38.880 67.874 1.00 47.09 100 GLY D O 1
ATOM 5505 N N . LEU D 1 101 ? -76.392 -39.510 68.184 1.00 49.52 101 LEU D N 1
ATOM 5506 C CA . LEU D 1 101 ? -76.512 -40.153 66.879 1.00 51.29 101 LEU D CA 1
ATOM 5507 C C . LEU D 1 101 ? -77.435 -39.378 65.945 1.00 53.39 101 LEU D C 1
ATOM 5508 O O . LEU D 1 101 ? -77.021 -38.391 65.329 1.00 56.51 101 LEU D O 1
ATOM 5513 N N . TYR D 1 113 ? -72.061 -40.527 65.781 1.00 56.47 113 TYR D N 1
ATOM 5514 C CA . TYR D 1 113 ? -71.540 -39.205 65.459 1.00 55.18 113 TYR D CA 1
ATOM 5515 C C . TYR D 1 113 ? -70.605 -38.721 66.569 1.00 52.20 113 TYR D C 1
ATOM 5516 O O . TYR D 1 113 ? -69.381 -38.812 66.447 1.00 50.61 113 TYR D O 1
ATOM 5525 N N . TYR D 1 114 ? -71.196 -38.202 67.644 1.00 47.62 114 TYR D N 1
ATOM 5526 C CA . TYR D 1 114 ? -70.439 -37.694 68.782 1.00 42.32 114 TYR D CA 1
ATOM 5527 C C . TYR D 1 114 ? -70.467 -38.661 69.959 1.00 41.16 114 TYR D C 1
ATOM 5528 O O . TYR D 1 114 ? -71.520 -39.202 70.303 1.00 40.91 114 TYR D O 1
ATOM 5537 N N . ILE D 1 115 ? -69.308 -38.876 70.578 1.00 38.52 115 ILE D N 1
ATOM 5538 C CA . ILE D 1 115 ? -69.227 -39.770 71.723 1.00 36.76 115 ILE D CA 1
ATOM 5539 C C . ILE D 1 115 ? -68.052 -39.449 72.645 1.00 35.51 115 ILE D C 1
ATOM 5540 O O . ILE D 1 115 ? -66.926 -39.250 72.196 1.00 33.96 115 ILE D O 1
ATOM 5545 N N . LYS D 1 116 ? -68.338 -39.404 73.941 1.00 33.05 116 LYS D N 1
ATOM 5546 C CA . LYS D 1 116 ? -67.343 -39.118 74.960 1.00 33.79 116 LYS D CA 1
ATOM 5547 C C . LYS D 1 116 ? -67.674 -40.004 76.156 1.00 32.68 116 LYS D C 1
ATOM 5548 O O . LYS D 1 116 ? -68.797 -39.988 76.649 1.00 30.64 116 LYS D O 1
ATOM 5554 N N . LEU D 1 117 ? -66.704 -40.772 76.634 1.00 31.54 117 LEU D N 1
ATOM 5555 C CA . LEU D 1 117 ? -66.969 -41.656 77.757 1.00 31.79 117 LEU D CA 1
ATOM 5556 C C . LEU D 1 117 ? -65.909 -41.544 78.822 1.00 33.18 117 LEU D C 1
ATOM 5557 O O . LEU D 1 117 ? -64.814 -41.049 78.574 1.00 33.69 117 LEU D O 1
ATOM 5562 N N . PRO D 1 118 ? -66.230 -41.995 80.038 1.00 32.99 118 PRO D N 1
ATOM 5563 C CA . PRO D 1 118 ? -65.253 -41.945 81.125 1.00 34.66 118 PRO D CA 1
ATOM 5564 C C . PRO D 1 118 ? -64.148 -42.942 80.756 1.00 34.99 118 PRO D C 1
ATOM 5565 O O . PRO D 1 118 ? -64.395 -43.899 80.025 1.00 34.82 118 PRO D O 1
ATOM 5569 N N . PRO D 1 119 ? -62.918 -42.726 81.246 1.00 35.98 119 PRO D N 1
ATOM 5570 C CA . PRO D 1 119 ? -61.829 -43.655 80.923 1.00 35.67 119 PRO D CA 1
ATOM 5571 C C . PRO D 1 119 ? -62.002 -45.017 81.611 1.00 35.77 119 PRO D C 1
ATOM 5572 O O . PRO D 1 119 ? -62.629 -45.112 82.665 1.00 35.03 119 PRO D O 1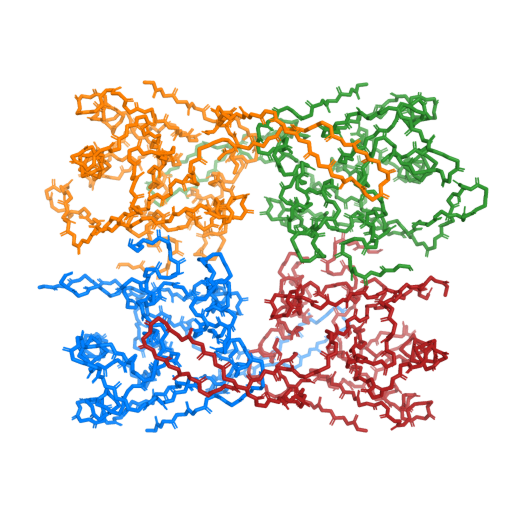
ATOM 5576 N N . ASP D 1 120 ? -61.442 -46.064 81.008 1.00 36.03 120 ASP D N 1
ATOM 5577 C CA . ASP D 1 120 ? -61.517 -47.416 81.568 1.00 36.12 120 ASP D CA 1
ATOM 5578 C C . ASP D 1 120 ? -62.956 -47.866 81.824 1.00 34.89 120 ASP D C 1
ATOM 5579 O O . ASP D 1 120 ? -63.263 -48.412 82.886 1.00 32.11 120 ASP D O 1
ATOM 5584 N N . ILE D 1 121 ? -63.836 -47.630 80.859 1.00 34.47 121 ILE D N 1
ATOM 5585 C CA . ILE D 1 121 ? -65.222 -48.025 81.025 1.00 35.75 121 ILE D CA 1
ATOM 5586 C C . ILE D 1 121 ? -65.318 -49.549 81.146 1.00 37.24 121 ILE D C 1
ATOM 5587 O O . ILE D 1 121 ? -66.257 -50.072 81.740 1.00 37.34 121 ILE D O 1
ATOM 5592 N N . ALA D 1 122 ? -64.331 -50.254 80.597 1.00 36.70 122 ALA D N 1
ATOM 5593 C CA . ALA D 1 122 ? -64.307 -51.711 80.676 1.00 39.25 122 ALA D CA 1
ATOM 5594 C C . ALA D 1 122 ? -64.249 -52.151 82.141 1.00 38.55 122 ALA D C 1
ATOM 5595 O O . ALA D 1 122 ? -64.572 -53.287 82.465 1.00 39.38 122 ALA D O 1
ATOM 5597 N N . GLU D 1 123 ? -63.847 -51.248 83.028 1.00 38.28 123 GLU D N 1
ATOM 5598 C CA . GLU D 1 123 ? -63.773 -51.582 84.443 1.00 37.49 123 GLU D CA 1
ATOM 5599 C C . GLU D 1 123 ? -64.854 -50.878 85.251 1.00 35.81 123 GLU D C 1
ATOM 5600 O O . GLU D 1 123 ? -64.743 -50.750 86.470 1.00 34.42 123 GLU D O 1
ATOM 5606 N N . ARG D 1 124 ? -65.909 -50.442 84.573 1.00 34.07 124 ARG D N 1
ATOM 5607 C CA . ARG D 1 124 ? -67.001 -49.748 85.246 1.00 34.59 124 ARG D CA 1
ATOM 5608 C C . ARG D 1 124 ? -68.369 -50.350 84.945 1.00 35.34 124 ARG D C 1
ATOM 5609 O O . ARG D 1 124 ? -68.649 -50.736 83.809 1.00 33.91 124 ARG D O 1
ATOM 5617 N N . ARG D 1 125 ? -69.220 -50.420 85.963 1.00 33.13 125 ARG D N 1
ATOM 5618 C CA . ARG D 1 125 ? -70.581 -50.890 85.754 1.00 32.46 125 ARG D CA 1
ATOM 5619 C C . ARG D 1 125 ? -71.169 -49.750 84.933 1.00 32.34 125 ARG D C 1
ATOM 5620 O O . ARG D 1 125 ? -71.064 -48.580 85.325 1.00 32.39 125 ARG D O 1
ATOM 5628 N N . ALA D 1 126 ? -71.765 -50.075 83.794 1.00 30.00 126 ALA D N 1
ATOM 5629 C CA . ALA D 1 126 ? -72.305 -49.051 82.912 1.00 30.41 126 ALA D CA 1
ATOM 5630 C C . ALA D 1 126 ? -73.801 -49.130 82.671 1.00 31.89 126 ALA D C 1
ATOM 5631 O O . ALA D 1 126 ? -74.384 -50.219 82.575 1.00 32.00 126 ALA D O 1
ATOM 5633 N N . PHE D 1 127 ? -74.407 -47.954 82.537 1.00 29.28 127 PHE D N 1
ATOM 5634 C CA . PHE D 1 127 ? -75.835 -47.836 82.305 1.00 28.71 127 PHE D CA 1
ATOM 5635 C C . PHE D 1 127 ? -76.099 -46.873 81.157 1.00 29.76 127 PHE D C 1
ATOM 5636 O O . PHE D 1 127 ? -75.700 -45.700 81.203 1.00 31.52 127 PHE D O 1
ATOM 5644 N N . LEU D 1 128 ? -76.753 -47.383 80.117 1.00 28.82 128 LEU D N 1
ATOM 5645 C CA . LEU D 1 128 ? -77.086 -46.619 78.928 1.00 26.22 128 LEU D CA 1
ATOM 5646 C C . LEU D 1 128 ? -78.511 -46.088 79.055 1.00 29.29 128 LEU D C 1
ATOM 5647 O O . LEU D 1 128 ? -79.477 -46.859 79.192 1.00 29.54 128 LEU D O 1
ATOM 5652 N N . LEU D 1 129 ? -78.635 -44.765 78.987 1.00 28.17 129 LEU D N 1
ATOM 5653 C CA . LEU D 1 129 ? -79.907 -44.083 79.150 1.00 30.27 129 LEU D CA 1
ATOM 5654 C C . LEU D 1 129 ? -80.513 -43.580 77.856 1.00 31.72 129 LEU D C 1
ATOM 5655 O O . LEU D 1 129 ? -79.936 -42.737 77.163 1.00 31.25 129 LEU D O 1
ATOM 5660 N N . ASP D 1 130 ? -81.696 -44.099 77.546 1.00 32.04 130 ASP D N 1
ATOM 5661 C CA . ASP D 1 130 ? -82.424 -43.734 76.340 1.00 34.68 130 ASP D CA 1
ATOM 5662 C C . ASP D 1 130 ? -83.901 -43.816 76.717 1.00 35.20 130 ASP D C 1
ATOM 5663 O O . ASP D 1 130 ? -84.525 -44.870 76.628 1.00 35.61 130 ASP D O 1
ATOM 5668 N N . PRO D 1 131 ? -84.470 -42.684 77.162 1.00 35.16 131 PRO D N 1
ATOM 5669 C CA . PRO D 1 131 ? -85.869 -42.572 77.579 1.00 33.67 131 PRO D CA 1
ATOM 5670 C C . PRO D 1 131 ? -86.847 -43.418 76.764 1.00 34.18 131 PRO D C 1
ATOM 5671 O O . PRO D 1 131 ? -87.673 -44.161 77.317 1.00 30.14 131 PRO D O 1
ATOM 5683 N N . LEU D 1 133 ? -87.195 -46.318 73.938 1.00 33.61 133 LEU D N 1
ATOM 5684 C CA . LEU D 1 133 ? -86.648 -47.404 73.119 1.00 33.04 133 LEU D CA 1
ATOM 5685 C C . LEU D 1 133 ? -87.721 -47.779 72.091 1.00 32.68 133 LEU D C 1
ATOM 5686 O O . LEU D 1 133 ? -88.573 -48.639 72.343 1.00 31.81 133 LEU D O 1
ATOM 5691 N N . ALA D 1 134 ? -87.680 -47.102 70.947 1.00 31.47 134 ALA D N 1
ATOM 5692 C CA . ALA D 1 134 ? -88.640 -47.299 69.871 1.00 32.51 134 ALA D CA 1
ATOM 5693 C C . ALA D 1 134 ? -88.212 -48.408 68.905 1.00 33.54 134 ALA D C 1
ATOM 5694 O O . ALA D 1 134 ? -88.532 -49.575 69.129 1.00 35.05 134 ALA D O 1
ATOM 5696 N N . THR D 1 135 ? -87.508 -48.048 67.832 1.00 33.35 135 THR D N 1
ATOM 5697 C CA . THR D 1 135 ? -87.046 -49.043 66.872 1.00 34.27 135 THR D CA 1
ATOM 5698 C C . THR D 1 135 ? -85.850 -49.777 67.463 1.00 34.50 135 THR D C 1
ATOM 5699 O O . THR D 1 135 ? -85.525 -50.889 67.052 1.00 35.50 135 THR D O 1
ATOM 5703 N N . GLY D 1 136 ? -85.197 -49.145 68.433 1.00 33.87 136 GLY D N 1
ATOM 5704 C CA . GLY D 1 136 ? -84.025 -49.738 69.054 1.00 31.63 136 GLY D CA 1
ATOM 5705 C C . GLY D 1 136 ? -82.763 -49.391 68.274 1.00 32.89 136 GLY D C 1
ATOM 5706 O O . GLY D 1 136 ? -81.648 -49.773 68.664 1.00 32.22 136 GLY D O 1
ATOM 5707 N N . GLY D 1 137 ? -82.950 -48.670 67.170 1.00 32.17 137 GLY D N 1
ATOM 5708 C CA . GLY D 1 137 ? -81.843 -48.268 66.318 1.00 35.55 137 GLY D CA 1
ATOM 5709 C C . GLY D 1 137 ? -80.735 -47.490 67.016 1.00 36.50 137 GLY D C 1
ATOM 5710 O O . GLY D 1 137 ? -79.565 -47.869 66.942 1.00 35.45 137 GLY D O 1
ATOM 5711 N N . SER D 1 138 ? -81.097 -46.395 67.683 1.00 36.41 138 SER D N 1
ATOM 5712 C CA . SER D 1 138 ? -80.121 -45.581 68.403 1.00 35.36 138 SER D CA 1
ATOM 5713 C C . SER D 1 138 ? -79.421 -46.395 69.485 1.00 34.62 138 SER D C 1
ATOM 5714 O O . SER D 1 138 ? -78.191 -46.415 69.564 1.00 36.53 138 SER D O 1
ATOM 5717 N N . ALA D 1 139 ? -80.207 -47.074 70.313 1.00 32.58 139 ALA D N 1
ATOM 5718 C CA . ALA D 1 139 ? -79.654 -47.867 71.407 1.00 32.84 139 ALA D CA 1
ATOM 5719 C C . ALA D 1 139 ? -78.707 -48.968 70.944 1.00 31.43 139 ALA D C 1
ATOM 5720 O O . ALA D 1 139 ? -77.714 -49.253 71.607 1.00 31.10 139 ALA D O 1
ATOM 5722 N N . SER D 1 140 ? -79.015 -49.594 69.813 1.00 32.27 140 SER D N 1
ATOM 5723 C CA . SER D 1 140 ? -78.166 -50.667 69.304 1.00 32.52 140 SER D CA 1
ATOM 5724 C C . SER D 1 140 ? -76.815 -50.119 68.840 1.00 32.58 140 SER D C 1
ATOM 5725 O O . SER D 1 140 ? -75.765 -50.691 69.148 1.00 33.20 140 SER D O 1
ATOM 5728 N N . LEU D 1 141 ? -76.849 -49.021 68.093 1.00 33.15 141 LEU D N 1
ATOM 5729 C CA . LEU D 1 141 ? -75.613 -48.407 67.620 1.00 35.03 141 LEU D CA 1
ATOM 5730 C C . LEU D 1 141 ? -74.771 -48.058 68.849 1.00 34.53 141 LEU D C 1
ATOM 5731 O O . LEU D 1 141 ? -73.588 -48.388 68.923 1.00 35.83 141 LEU D O 1
ATOM 5736 N N . ALA D 1 142 ? -75.405 -47.415 69.827 1.00 34.54 142 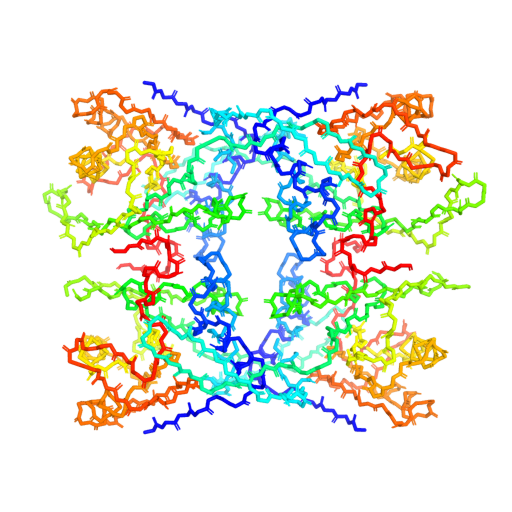ALA D N 1
ATOM 5737 C CA . ALA D 1 142 ? -74.735 -47.017 71.061 1.00 33.25 142 ALA D CA 1
ATOM 5738 C C . ALA D 1 142 ? -74.074 -48.182 71.784 1.00 34.28 142 ALA D C 1
ATOM 5739 O O . ALA D 1 142 ? -72.952 -48.059 72.290 1.00 32.65 142 ALA D O 1
ATOM 5741 N N . LEU D 1 143 ? -74.771 -49.312 71.857 1.00 35.60 143 LEU D N 1
ATOM 5742 C CA . LEU D 1 143 ? -74.213 -50.473 72.536 1.00 34.76 143 LEU D CA 1
ATOM 5743 C C . LEU D 1 143 ? -72.978 -50.965 71.793 1.00 34.52 143 LEU D C 1
ATOM 5744 O O . LEU D 1 143 ? -72.013 -51.421 72.412 1.00 34.65 143 LEU D O 1
ATOM 5749 N N . SER D 1 144 ? -73.000 -50.858 70.469 1.00 34.72 144 SER D N 1
ATOM 5750 C CA . SER D 1 144 ? -71.854 -51.277 69.666 1.00 36.67 144 SER D CA 1
ATOM 5751 C C . SER D 1 144 ? -70.651 -50.387 69.999 1.00 33.59 144 SER D C 1
ATOM 5752 O O . SER D 1 144 ? -69.568 -50.884 70.320 1.00 34.09 144 SER D O 1
ATOM 5755 N N . LEU D 1 145 ? -70.858 -49.073 69.934 1.00 33.63 145 LEU D N 1
ATOM 5756 C CA . LEU D 1 145 ? -69.795 -48.113 70.238 1.00 32.90 145 LEU D CA 1
ATOM 5757 C C . LEU D 1 145 ? -69.251 -48.398 71.627 1.00 33.49 145 LEU D C 1
ATOM 5758 O O . LEU D 1 145 ? -68.048 -48.305 71.857 1.00 32.98 145 LEU D O 1
ATOM 5763 N N . LEU D 1 146 ? -70.136 -48.778 72.548 1.00 33.71 146 LEU D N 1
ATOM 5764 C CA . LEU D 1 146 ? -69.717 -49.104 73.906 1.00 33.02 146 LEU D CA 1
ATOM 5765 C C . LEU D 1 146 ? -68.938 -50.415 73.929 1.00 33.64 146 LEU D C 1
ATOM 5766 O O . LEU D 1 146 ? -67.960 -50.553 74.663 1.00 34.18 146 LEU D O 1
ATOM 5771 N N . LYS D 1 147 ? -69.363 -51.385 73.124 1.00 35.23 147 LYS D N 1
ATOM 5772 C CA . LYS D 1 147 ? -68.676 -52.672 73.100 1.00 35.92 147 LYS D CA 1
ATOM 5773 C C . LYS D 1 147 ? -67.273 -52.499 72.507 1.00 35.60 147 LYS D C 1
ATOM 5774 O O . LYS D 1 147 ? -66.315 -53.094 73.001 1.00 34.71 147 LYS D O 1
ATOM 5780 N N . GLU D 1 148 ? -67.160 -51.680 71.461 1.00 36.15 148 GLU D N 1
ATOM 5781 C CA . GLU D 1 148 ? -65.867 -51.406 70.821 1.00 38.30 148 GLU D CA 1
ATOM 5782 C C . GLU D 1 148 ? -64.879 -50.815 71.814 1.00 38.70 148 GLU D C 1
ATOM 5783 O O . GLU D 1 148 ? -63.671 -50.963 71.658 1.00 39.53 148 GLU D O 1
ATOM 5789 N N . ARG D 1 149 ? -65.394 -50.113 72.813 1.00 37.92 149 ARG D N 1
ATOM 5790 C CA . ARG D 1 149 ? -64.531 -49.475 73.785 1.00 39.41 149 ARG D CA 1
ATOM 5791 C C . ARG D 1 149 ? -64.346 -50.267 75.066 1.00 40.49 149 ARG D C 1
ATOM 5792 O O . ARG D 1 149 ? -63.890 -49.733 76.073 1.00 42.69 149 ARG D O 1
ATOM 5800 N N . GLY D 1 150 ? -64.679 -51.555 75.010 1.00 40.67 150 GLY D N 1
ATOM 5801 C CA . GLY D 1 150 ? -64.506 -52.419 76.164 1.00 39.04 150 GLY D CA 1
ATOM 5802 C C . GLY D 1 150 ? -65.634 -52.486 77.178 1.00 38.48 150 GLY D C 1
ATOM 5803 O O . GLY D 1 150 ? -65.531 -53.217 78.158 1.00 37.67 150 GLY D O 1
ATOM 5804 N N . ALA D 1 151 ? -66.704 -51.730 76.965 1.00 39.10 151 ALA D N 1
ATOM 5805 C CA . ALA D 1 151 ? -67.820 -51.751 77.903 1.00 39.07 151 ALA D CA 1
ATOM 5806 C C . ALA D 1 151 ? -68.407 -53.162 77.954 1.00 40.12 151 ALA D C 1
ATOM 5807 O O . ALA D 1 151 ? -68.536 -53.825 76.921 1.00 38.61 151 ALA D O 1
ATOM 5809 N N . THR D 1 152 ? -68.759 -53.616 79.155 1.00 40.73 152 THR D N 1
ATOM 5810 C CA . THR D 1 152 ? -69.328 -54.945 79.321 1.00 41.18 152 THR D CA 1
ATOM 5811 C C . THR D 1 152 ? -70.370 -55.024 80.442 1.00 42.10 152 THR D C 1
ATOM 5812 O O . THR D 1 152 ? -70.212 -54.400 81.499 1.00 41.67 152 THR D O 1
ATOM 5816 N N . GLY D 1 153 ? -71.433 -55.793 80.200 1.00 40.91 153 GLY D N 1
ATOM 5817 C CA . GLY D 1 153 ? -72.493 -55.961 81.187 1.00 41.39 153 GLY D CA 1
ATOM 5818 C C . GLY D 1 153 ? -73.389 -54.743 81.284 1.00 40.60 153 GLY D C 1
ATOM 5819 O O . GLY D 1 153 ? -73.962 -54.443 82.331 1.00 41.29 153 GLY D O 1
ATOM 5820 N N . VAL D 1 154 ? -73.514 -54.046 80.166 1.00 39.18 154 VAL D N 1
ATOM 5821 C CA . VAL D 1 154 ? -74.305 -52.830 80.090 1.00 37.86 154 VAL D CA 1
ATOM 5822 C C . VAL D 1 154 ? -75.808 -53.020 80.258 1.00 36.63 154 VAL D C 1
ATOM 5823 O O . VAL D 1 154 ? -76.402 -53.891 79.629 1.00 37.36 154 VAL D O 1
ATOM 5827 N N . LYS D 1 155 ? -76.418 -52.203 81.115 1.00 33.41 155 LYS D N 1
ATOM 5828 C CA . LYS D 1 155 ? -77.863 -52.254 81.284 1.00 32.61 155 LYS D CA 1
ATOM 5829 C C . LYS D 1 155 ? -78.405 -51.043 80.557 1.00 32.66 155 LYS D C 1
ATOM 5830 O O . LYS D 1 155 ? -77.914 -49.920 80.738 1.00 33.29 155 LYS D O 1
ATOM 5836 N N . LEU D 1 156 ? -79.400 -51.273 79.716 1.00 32.26 156 LEU D N 1
ATOM 5837 C CA . LEU D 1 156 ? -80.037 -50.218 78.954 1.00 32.15 156 LEU D CA 1
ATOM 5838 C C . LEU D 1 156 ? -81.316 -49.815 79.698 1.00 34.31 156 LEU D C 1
ATOM 5839 O O . LEU D 1 156 ? -82.191 -50.659 79.943 1.00 34.19 156 LEU D O 1
ATOM 5852 N N . ALA D 1 158 ? -84.718 -47.538 79.776 1.00 28.20 158 ALA D N 1
ATOM 5853 C CA . ALA D 1 158 ? -85.688 -46.764 79.024 1.00 28.10 158 ALA D CA 1
ATOM 5854 C C . ALA D 1 158 ? -86.973 -46.639 79.838 1.00 29.48 158 ALA D C 1
ATOM 5855 O O . ALA D 1 158 ? -87.332 -47.534 80.602 1.00 31.40 158 ALA D O 1
ATOM 5857 N N . ILE D 1 159 ? -87.648 -45.508 79.701 1.00 30.01 159 ILE D N 1
ATOM 5858 C CA . ILE D 1 159 ? -88.893 -45.315 80.410 1.00 33.26 159 ILE D CA 1
ATOM 5859 C C . ILE D 1 159 ? -89.936 -46.183 79.696 1.00 34.24 159 ILE D C 1
ATOM 5860 O O . ILE D 1 159 ? -90.549 -47.049 80.318 1.00 34.42 159 ILE D O 1
ATOM 5865 N N . LEU D 1 160 ? -90.112 -45.949 78.395 1.00 33.76 160 LEU D N 1
ATOM 5866 C CA . LEU D 1 160 ? -91.060 -46.709 77.575 1.00 35.56 160 LEU D CA 1
ATOM 5867 C C . LEU D 1 160 ? -90.343 -47.466 76.451 1.00 37.49 160 LEU D C 1
ATOM 5868 O O . LEU D 1 160 ? -89.407 -46.946 75.832 1.00 34.88 160 LEU D O 1
ATOM 5873 N N . ALA D 1 161 ? -90.795 -48.691 76.188 1.00 38.10 161 ALA D N 1
ATOM 5874 C CA . ALA D 1 161 ? -90.208 -49.525 75.136 1.00 39.03 161 ALA D CA 1
ATOM 5875 C C . ALA D 1 161 ? -91.262 -50.198 74.262 1.00 40.07 161 ALA D C 1
ATOM 5876 O O . ALA D 1 161 ? -92.315 -50.614 74.744 1.00 40.98 161 ALA D O 1
ATOM 5878 N N . ALA D 1 162 ? -90.980 -50.287 72.968 1.00 41.20 162 ALA D N 1
ATOM 5879 C CA . ALA D 1 162 ? -91.883 -50.947 72.032 1.00 42.41 162 ALA D CA 1
ATOM 5880 C C . ALA D 1 162 ? -91.342 -52.360 71.845 1.00 41.89 162 ALA D C 1
ATOM 5881 O O . ALA D 1 162 ? -90.129 -52.576 71.921 1.00 41.21 162 ALA D O 1
ATOM 5883 N N . PRO D 1 163 ? -92.227 -53.346 71.612 1.00 43.06 163 PRO D N 1
ATOM 5884 C CA . PRO D 1 163 ? -91.713 -54.711 71.428 1.00 43.00 163 PRO D CA 1
ATOM 5885 C C . PRO D 1 163 ? -90.645 -54.732 70.329 1.00 42.14 163 PRO D C 1
ATOM 5886 O O . PRO D 1 163 ? -89.672 -55.490 70.390 1.00 41.96 163 PRO D O 1
ATOM 5890 N N . GLU D 1 164 ? -90.842 -53.875 69.335 1.00 40.18 164 GLU D N 1
ATOM 5891 C CA . GLU D 1 164 ? -89.923 -53.748 68.218 1.00 43.03 164 GLU D CA 1
ATOM 5892 C C . GLU D 1 164 ? -88.496 -53.499 68.722 1.00 42.99 164 GLU D C 1
ATOM 5893 O O . GLU D 1 164 ? -87.595 -54.309 68.501 1.00 42.76 164 GLU D O 1
ATOM 5899 N N . GLY D 1 165 ? -88.296 -52.379 69.412 1.00 43.44 165 GLY D N 1
ATOM 5900 C CA . GLY D 1 165 ? -86.972 -52.059 69.922 1.00 40.07 165 GLY D CA 1
ATOM 5901 C C . GLY D 1 165 ? -86.395 -53.150 70.794 1.00 39.16 165 GLY D C 1
ATOM 5902 O O . GLY D 1 165 ? -85.190 -53.428 70.743 1.00 38.69 165 GLY D O 1
ATOM 5903 N N . LEU D 1 166 ? -87.245 -53.763 71.613 1.00 38.70 166 LEU D N 1
ATOM 5904 C CA . LEU D 1 166 ? -86.810 -54.844 72.493 1.00 39.58 166 LEU D CA 1
ATOM 5905 C C . LEU D 1 166 ? -86.266 -56.008 71.667 1.00 40.64 166 LEU D C 1
ATOM 5906 O O . LEU D 1 166 ? -85.292 -56.665 72.059 1.00 40.52 166 LEU D O 1
ATOM 5911 N N . GLU D 1 167 ? -86.904 -56.268 70.530 1.00 40.98 167 GLU D N 1
ATOM 5912 C CA . GLU D 1 167 ? -86.474 -57.362 69.662 1.00 44.32 167 GLU D CA 1
ATOM 5913 C C . GLU D 1 167 ? -85.202 -56.977 68.909 1.00 43.09 167 GLU D C 1
ATOM 5914 O O . GLU D 1 167 ? -84.364 -57.827 68.622 1.00 43.27 167 GLU D O 1
ATOM 5920 N N . ARG D 1 168 ? -85.066 -55.690 68.601 1.00 42.46 168 ARG D N 1
ATOM 5921 C CA . ARG D 1 168 ? -83.883 -55.181 67.910 1.00 42.42 168 ARG D CA 1
ATOM 5922 C C . ARG D 1 168 ? -82.665 -55.371 68.817 1.00 41.79 168 ARG D C 1
ATOM 5923 O O . ARG D 1 168 ? -81.575 -55.711 68.357 1.00 42.00 168 ARG D O 1
ATOM 5931 N N . ILE D 1 169 ? -82.866 -55.162 70.111 1.00 39.20 169 ILE D N 1
ATOM 5932 C CA . ILE D 1 169 ? -81.795 -55.312 71.083 1.00 39.21 169 ILE D CA 1
ATOM 5933 C C . ILE D 1 169 ? -81.553 -56.785 71.388 1.00 38.94 169 ILE D C 1
ATOM 5934 O O . ILE D 1 169 ? -80.430 -57.193 71.686 1.00 39.78 169 ILE D O 1
ATOM 5939 N N . ALA D 1 170 ? -82.610 -57.588 71.327 1.00 40.60 170 ALA D N 1
ATOM 5940 C CA . ALA D 1 170 ? -82.469 -59.017 71.587 1.00 40.96 170 ALA D CA 1
ATOM 5941 C C . ALA D 1 170 ? -81.674 -59.636 70.436 1.00 40.44 170 ALA D C 1
ATOM 5942 O O . ALA D 1 170 ? -80.911 -60.578 70.633 1.00 40.84 170 ALA D O 1
ATOM 5944 N N . LYS D 1 171 ? -81.848 -59.081 69.241 1.00 40.38 171 LYS D N 1
ATOM 5945 C CA . LYS D 1 171 ? -81.152 -59.562 68.054 1.00 43.89 171 LYS D CA 1
ATOM 5946 C C . LYS D 1 171 ? -79.709 -59.051 67.918 1.00 44.33 171 LYS D C 1
ATOM 5947 O O . LYS D 1 171 ? -78.811 -59.818 67.584 1.00 45.87 171 LYS D O 1
ATOM 5953 N N . ASP D 1 172 ? -79.492 -57.762 68.167 1.00 45.87 172 ASP D N 1
ATOM 5954 C CA . ASP D 1 172 ? -78.156 -57.170 68.046 1.00 46.04 172 ASP D CA 1
ATOM 5955 C C . ASP D 1 172 ? -77.276 -57.288 69.292 1.00 46.62 172 ASP D C 1
ATOM 5956 O O . ASP D 1 172 ? -76.061 -57.450 69.185 1.00 45.72 172 ASP D O 1
ATOM 5961 N N . HIS D 1 173 ? -77.881 -57.208 70.472 1.00 47.03 173 HIS D N 1
ATOM 5962 C CA . HIS D 1 173 ? -77.111 -57.291 71.707 1.00 47.71 173 HIS D CA 1
ATOM 5963 C C . HIS D 1 173 ? -77.829 -58.110 72.781 1.00 48.72 173 HIS D C 1
ATOM 5964 O O . HIS D 1 173 ? -78.222 -57.589 73.833 1.00 48.90 173 HIS D O 1
ATOM 5971 N N . PRO D 1 174 ? -77.988 -59.420 72.528 1.00 48.95 174 PRO D N 1
ATOM 5972 C CA . PRO D 1 174 ? -78.654 -60.348 73.445 1.00 49.39 174 PRO D CA 1
ATOM 5973 C C . PRO D 1 174 ? -78.035 -60.358 74.833 1.00 49.82 174 PRO D C 1
ATOM 5974 O O . PRO D 1 174 ? -78.629 -60.861 75.783 1.00 51.67 174 PRO D O 1
ATOM 5978 N N . ASP D 1 175 ? -76.838 -59.798 74.946 1.00 50.36 175 ASP D N 1
ATOM 5979 C CA . ASP D 1 175 ? -76.137 -59.743 76.224 1.00 50.41 175 ASP D CA 1
ATOM 5980 C C . ASP D 1 175 ? -76.662 -58.642 77.139 1.00 47.61 175 ASP D C 1
ATOM 5981 O O . ASP D 1 175 ? -76.611 -58.763 78.354 1.00 46.29 175 ASP D O 1
ATOM 5986 N N . THR D 1 176 ? -77.171 -57.573 76.547 1.00 47.31 176 THR D N 1
ATOM 5987 C CA . THR D 1 176 ? -77.650 -56.442 77.324 1.00 47.05 176 THR D CA 1
ATOM 5988 C C . THR D 1 176 ? -78.969 -56.668 78.050 1.00 44.75 176 THR D C 1
ATOM 5989 O O . THR D 1 176 ? -79.905 -57.246 77.501 1.00 45.47 176 THR D O 1
ATOM 5993 N N . GLU D 1 177 ? -79.024 -56.216 79.299 1.00 42.69 177 GLU D N 1
ATOM 5994 C CA . GLU D 1 177 ? -80.233 -56.319 80.096 1.00 38.41 177 GLU D CA 1
ATOM 5995 C C . GLU D 1 177 ? -80.971 -55.010 79.867 1.00 38.51 177 GLU D C 1
ATOM 5996 O O . GLU D 1 177 ? -80.350 -53.949 79.755 1.00 36.80 177 GLU D O 1
ATOM 6002 N N . VAL D 1 178 ? -82.291 -55.077 79.783 1.00 34.94 178 VAL D N 1
ATOM 6003 C CA . VAL D 1 178 ? -83.073 -53.879 79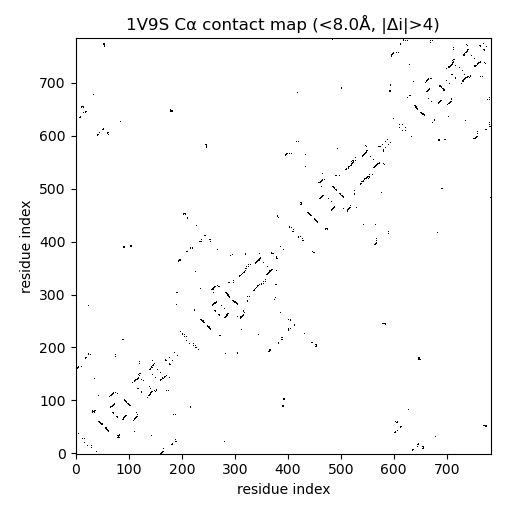.561 1.00 35.10 178 VAL D CA 1
ATOM 6004 C C . VAL D 1 178 ? -83.994 -53.591 80.742 1.00 36.66 178 VAL D C 1
ATOM 6005 O O . VAL D 1 178 ? -84.798 -54.439 81.132 1.00 35.97 178 VAL D O 1
ATOM 6009 N N . VAL D 1 179 ? -83.855 -52.400 81.321 1.00 35.71 179 VAL D N 1
ATOM 6010 C CA . VAL D 1 179 ? -84.692 -51.984 82.440 1.00 33.49 179 VAL D CA 1
ATOM 6011 C C . VAL D 1 179 ? -85.659 -50.965 81.852 1.00 35.19 179 VAL D C 1
ATOM 6012 O O . VAL D 1 179 ? -85.244 -49.984 81.224 1.00 35.57 179 VAL D O 1
ATOM 6016 N N . VAL D 1 180 ? -86.952 -51.211 82.038 1.00 33.54 180 VAL D N 1
ATOM 6017 C CA . VAL D 1 180 ? -87.981 -50.345 81.484 1.00 34.57 180 VAL D CA 1
ATOM 6018 C C . VAL D 1 180 ? -89.101 -50.052 82.493 1.00 35.06 180 VAL D C 1
ATOM 6019 O O . VAL D 1 180 ? -89.237 -50.749 83.501 1.00 34.35 180 VAL D O 1
ATOM 6023 N N . ALA D 1 181 ? -89.897 -49.019 82.224 1.00 33.82 181 ALA D N 1
ATOM 6024 C CA . ALA D 1 181 ? -90.992 -48.669 83.128 1.00 34.68 181 ALA D CA 1
ATOM 6025 C C . ALA D 1 181 ? -92.297 -49.276 82.618 1.00 33.01 181 ALA D C 1
ATOM 6026 O O . ALA D 1 181 ? -93.188 -49.593 83.392 1.00 32.87 181 ALA D O 1
ATOM 6028 N N . ALA D 1 182 ? -92.401 -49.424 81.306 1.00 32.71 182 ALA D N 1
ATOM 6029 C CA . ALA D 1 182 ? -93.581 -50.012 80.695 1.00 32.97 182 ALA D CA 1
ATOM 6030 C C . ALA D 1 182 ? -93.265 -50.369 79.254 1.00 34.28 182 ALA D C 1
ATOM 6031 O O . ALA D 1 182 ? -92.472 -49.687 78.595 1.00 32.12 182 ALA D O 1
ATOM 6033 N N . ILE D 1 183 ? -93.866 -51.458 78.779 1.00 34.59 183 ILE D N 1
ATOM 6034 C CA . ILE D 1 183 ? -93.684 -51.893 77.400 1.00 33.79 183 ILE D CA 1
ATOM 6035 C C . ILE D 1 183 ? -94.980 -51.521 76.717 1.00 33.95 183 ILE D C 1
ATOM 6036 O O . ILE D 1 183 ? -96.054 -51.970 77.118 1.00 34.64 183 ILE D O 1
ATOM 6041 N N . ASP D 1 184 ? -94.901 -50.681 75.699 1.00 34.07 184 ASP D N 1
ATOM 6042 C CA . ASP D 1 184 ? -96.114 -50.267 75.022 1.00 34.53 184 ASP D CA 1
ATOM 6043 C C . ASP D 1 184 ? -96.526 -51.175 73.868 1.00 37.47 184 ASP D C 1
ATOM 6044 O O . ASP D 1 184 ? -95.913 -52.215 73.625 1.00 33.31 184 ASP D O 1
ATOM 6049 N N . GLU D 1 185 ? -97.574 -50.764 73.167 1.00 39.83 185 GLU D N 1
ATOM 6050 C CA . GLU D 1 185 ? -98.139 -51.544 72.083 1.00 44.92 185 GLU D CA 1
ATOM 6051 C C . GLU D 1 185 ? -97.262 -51.750 70.864 1.00 46.63 185 GLU D C 1
ATOM 6052 O O . GLU D 1 185 ? -96.823 -52.872 70.584 1.00 47.87 185 GLU D O 1
ATOM 6058 N N . ARG D 1 186 ? -97.022 -50.666 70.136 1.00 46.02 186 ARG D N 1
ATOM 6059 C CA . ARG D 1 186 ? -96.237 -50.723 68.912 1.00 46.07 186 ARG D CA 1
ATOM 6060 C C . ARG D 1 186 ? -95.708 -49.331 68.579 1.00 45.68 186 ARG D C 1
ATOM 6061 O O . ARG D 1 186 ? -95.680 -48.442 69.428 1.00 46.77 186 ARG D O 1
ATOM 6069 N N . LEU D 1 187 ? -95.302 -49.157 67.327 1.00 46.11 187 LEU D N 1
ATOM 6070 C CA . LEU D 1 187 ? -94.807 -47.881 66.826 1.00 46.22 187 LEU D CA 1
ATOM 6071 C C . LEU D 1 187 ? -95.738 -47.501 65.686 1.00 47.89 187 LEU D C 1
ATOM 6072 O O . LEU D 1 187 ? -96.036 -48.338 64.837 1.00 49.57 187 LEU D O 1
ATOM 6077 N N . ASN D 1 188 ? -96.209 -46.260 65.655 1.00 49.00 188 ASN D N 1
ATOM 6078 C CA . ASN D 1 188 ? -97.093 -45.859 64.574 1.00 52.65 188 ASN D CA 1
ATOM 6079 C C . ASN D 1 188 ? -96.258 -45.624 63.324 1.00 55.18 188 ASN D C 1
ATOM 6080 O O . ASN D 1 188 ? -95.048 -45.849 63.333 1.00 54.79 188 ASN D O 1
ATOM 6085 N N . ASP D 1 189 ? -96.900 -45.173 62.250 1.00 59.10 189 ASP D N 1
ATOM 6086 C CA . ASP D 1 189 ? -96.196 -44.927 60.993 1.00 61.90 189 ASP D CA 1
ATOM 6087 C C . ASP D 1 189 ? -95.346 -43.661 61.022 1.00 61.96 189 ASP D C 1
ATOM 6088 O O . ASP D 1 189 ? -95.235 -42.955 60.020 1.00 63.33 189 ASP D O 1
ATOM 6093 N N . HIS D 1 190 ? -94.753 -43.376 62.175 1.00 61.20 190 HIS D N 1
ATOM 6094 C CA . HIS D 1 190 ? -93.892 -42.210 62.334 1.00 60.93 190 HIS D CA 1
ATOM 6095 C C . HIS D 1 190 ? -92.818 -42.520 63.362 1.00 59.71 190 HIS D C 1
ATOM 6096 O O . HIS D 1 190 ? -92.113 -41.627 63.827 1.00 60.43 190 HIS D O 1
ATOM 6103 N N . GLY D 1 191 ? -92.711 -43.796 63.719 1.00 58.31 191 GLY D N 1
ATOM 6104 C CA . GLY D 1 191 ? -91.712 -44.219 64.681 1.00 56.59 191 GLY D CA 1
ATOM 6105 C C . GLY D 1 191 ? -92.045 -43.883 66.120 1.00 54.86 191 GLY D C 1
ATOM 6106 O O . GLY D 1 191 ? -91.255 -44.162 67.020 1.00 54.79 191 GLY D O 1
ATOM 6107 N N . TYR D 1 192 ? -93.208 -43.283 66.342 1.00 53.86 192 TYR D N 1
ATOM 6108 C CA . TYR D 1 192 ? -93.626 -42.921 67.689 1.00 52.50 192 TYR D CA 1
ATOM 6109 C C . TYR D 1 192 ? -94.234 -44.085 68.448 1.00 50.13 192 TYR D C 1
ATOM 6110 O O . TYR D 1 192 ? -95.076 -44.819 67.921 1.00 48.90 192 TYR D O 1
ATOM 6119 N N . ILE D 1 193 ? -93.799 -44.249 69.693 1.00 46.23 193 ILE D N 1
ATOM 6120 C CA . ILE D 1 193 ? -94.307 -45.313 70.540 1.00 42.93 193 ILE D CA 1
ATOM 6121 C C . ILE D 1 193 ? -95.793 -45.080 70.814 1.00 42.14 193 ILE D C 1
ATOM 6122 O O . ILE D 1 193 ? -96.216 -43.949 71.070 1.00 40.54 193 ILE D O 1
ATOM 6127 N N . VAL D 1 194 ? -96.577 -46.155 70.742 1.00 40.20 194 VAL D N 1
ATOM 6128 C CA . VAL D 1 194 ? -98.020 -46.094 70.964 1.00 38.57 194 VAL D CA 1
ATOM 6129 C C . VAL D 1 194 ? -98.406 -46.936 72.171 1.00 37.31 194 VAL D C 1
ATOM 6130 O O . VAL D 1 194 ? -98.044 -48.113 72.252 1.00 37.85 194 VAL D O 1
ATOM 6134 N N . PRO D 1 195 ? -99.146 -46.348 73.131 1.00 36.21 195 PRO D N 1
ATOM 6135 C CA . PRO D 1 195 ? -99.624 -44.961 73.146 1.00 34.51 195 PRO D CA 1
ATOM 6136 C C . PRO D 1 195 ? -98.510 -43.962 73.498 1.00 33.76 195 PRO D C 1
ATOM 6137 O O . PRO D 1 195 ? -98.632 -42.769 73.233 1.00 32.18 195 PRO D O 1
ATOM 6141 N N . GLY D 1 196 ? -97.435 -44.465 74.102 1.00 34.10 196 GLY D N 1
ATOM 6142 C CA . GLY D 1 196 ? -96.301 -43.622 74.456 1.00 35.56 196 GLY D CA 1
ATOM 6143 C C . GLY D 1 196 ? -96.594 -42.324 75.193 1.00 35.41 196 GLY D C 1
ATOM 6144 O O . GLY D 1 196 ? -97.381 -42.300 76.137 1.00 34.80 196 GLY D O 1
ATOM 6145 N N . LEU D 1 197 ? -95.947 -41.242 74.765 1.00 36.09 197 LEU D N 1
ATOM 6146 C CA . LEU D 1 197 ? -96.136 -39.934 75.395 1.00 35.72 197 LEU D CA 1
ATOM 6147 C C . LEU D 1 197 ? -95.691 -38.784 74.495 1.00 36.03 197 LEU D C 1
ATOM 6148 O O . LEU D 1 197 ? -95.568 -37.641 74.940 1.00 37.12 197 LEU D O 1
ATOM 6153 N N . GLY D 1 198 ? -95.449 -39.092 73.227 1.00 35.15 198 GLY D N 1
ATOM 6154 C CA . GLY D 1 198 ? -95.040 -38.071 72.282 1.00 34.88 198 GLY D CA 1
ATOM 6155 C C . GLY D 1 198 ? -93.538 -37.964 72.108 1.00 35.11 198 GLY D C 1
ATOM 6156 O O . GLY D 1 198 ? -92.818 -38.958 72.192 1.00 36.50 198 GLY D O 1
ATOM 6157 N N . ASP D 1 199 ? -93.064 -36.746 71.865 1.00 36.54 199 ASP D N 1
ATOM 6158 C CA . ASP D 1 199 ? -91.633 -36.503 71.685 1.00 35.93 199 ASP D CA 1
ATOM 6159 C C . ASP D 1 199 ? -91.013 -36.216 73.052 1.00 33.81 199 ASP D C 1
ATOM 6160 O O . ASP D 1 199 ? -91.221 -35.145 73.623 1.00 33.52 199 ASP D O 1
ATOM 6165 N N . ALA D 1 200 ? -90.266 -37.182 73.577 1.00 32.15 200 ALA D N 1
ATOM 6166 C CA . ALA D 1 200 ? -89.644 -37.040 74.890 1.00 32.42 200 ALA D CA 1
ATOM 6167 C C . ALA D 1 200 ? -88.840 -35.747 74.998 1.00 31.58 200 ALA D C 1
ATOM 6168 O O . ALA D 1 200 ? -89.111 -34.915 75.866 1.00 31.77 200 ALA D O 1
ATOM 6170 N N . GLY D 1 201 ? -87.858 -35.594 74.111 1.00 30.33 201 GLY D N 1
ATOM 6171 C CA . GLY D 1 201 ? -87.020 -34.407 74.116 1.00 30.89 201 GLY D CA 1
ATOM 6172 C C . GLY D 1 201 ? -87.782 -33.098 74.162 1.00 30.02 201 GLY D C 1
ATOM 6173 O O . GLY D 1 201 ? -87.598 -32.295 75.075 1.00 31.49 201 GLY D O 1
ATOM 6174 N N . ASP D 1 202 ? -88.649 -32.883 73.180 1.00 30.19 202 ASP D N 1
ATOM 6175 C CA . ASP D 1 202 ? -89.422 -31.655 73.119 1.00 31.11 202 ASP D CA 1
ATOM 6176 C C . ASP D 1 202 ? -90.250 -31.402 74.370 1.00 33.37 202 ASP D C 1
ATOM 6177 O O . ASP D 1 202 ? -90.440 -30.247 74.777 1.00 32.95 202 ASP D O 1
ATOM 6182 N N . ARG D 1 203 ? -90.743 -32.478 74.980 1.00 31.90 203 ARG D N 1
ATOM 6183 C CA . ARG D 1 203 ? -91.567 -32.352 76.176 1.00 32.34 203 ARG D CA 1
ATOM 6184 C C . ARG D 1 203 ? -90.755 -32.106 77.433 1.00 30.18 203 ARG D C 1
ATOM 6185 O O . ARG D 1 203 ? -91.274 -31.583 78.423 1.00 30.25 203 ARG D O 1
ATOM 6193 N N . ILE D 1 204 ? -89.483 -32.489 77.388 1.00 29.31 204 ILE D N 1
ATOM 6194 C CA . ILE D 1 204 ? -88.587 -32.294 78.516 1.00 30.30 204 ILE D CA 1
ATOM 6195 C C . ILE D 1 204 ? -88.062 -30.851 78.548 1.00 31.67 204 ILE D C 1
ATOM 6196 O O . ILE D 1 204 ? -88.023 -30.212 79.603 1.00 29.29 204 ILE D O 1
ATOM 6201 N N . TYR D 1 205 ? -87.680 -30.352 77.373 1.00 30.45 205 TYR D N 1
ATOM 6202 C CA . TYR D 1 205 ? -87.089 -29.028 77.246 1.00 30.57 205 TYR D CA 1
ATOM 6203 C C . TYR D 1 205 ? -87.939 -27.871 76.721 1.00 31.20 205 TYR D C 1
ATOM 6204 O O . TYR D 1 205 ? -87.512 -26.711 76.785 1.00 30.26 205 TYR D O 1
ATOM 6213 N N . GLY D 1 206 ? -89.124 -28.174 76.201 1.00 30.61 206 GLY D N 1
ATOM 6214 C CA . GLY D 1 206 ? -89.998 -27.131 75.702 1.00 32.80 206 GLY D CA 1
ATOM 6215 C C . GLY D 1 206 ? -89.663 -26.698 74.293 1.00 36.49 206 GLY D C 1
ATOM 6216 O O . GLY D 1 206 ? -89.691 -25.505 73.973 1.00 36.23 206 GLY D O 1
ATOM 6217 N N . THR D 1 207 ? -89.320 -27.661 73.448 1.00 37.03 207 THR D N 1
ATOM 6218 C CA . THR D 1 207 ? -89.008 -27.365 72.060 1.00 40.93 207 THR D CA 1
ATOM 6219 C C . THR D 1 207 ? -90.086 -28.024 71.204 1.00 44.44 207 THR D C 1
ATOM 6220 O O . THR D 1 207 ? -91.181 -28.293 71.690 1.00 46.97 207 THR D O 1
ATOM 6224 N N . LYS D 1 208 ? -89.800 -28.275 69.935 1.00 48.55 208 LYS D N 1
ATOM 6225 C CA . LYS D 1 208 ? -90.794 -28.918 69.078 1.00 54.03 208 LYS D CA 1
ATOM 6226 C C . LYS D 1 208 ? -90.317 -29.096 67.642 1.00 55.73 208 LYS D C 1
ATOM 6227 O O . LYS D 1 208 ? -89.093 -28.960 67.407 1.00 57.07 208 LYS D O 1
#

Foldseek 3Di:
DEAALADPLLVVLQVLLQPLPRAQVSNLVSLLQNCNVVVCPPFDKDWDWDQDPVGIDIDIDGDWDAAEEEEEPDLSVSCVSCCVVVVVHHYWYWYDPVIDTDTDPPLLRHAYEYGDLFFQQVSVLVVVVVCVVNNHPAYEYHAEYEPNGVVVCCVRPVSYYYYYNYYAYHADPVRHGVVHRPDSVCRNPVPD/DEAADDDVLLVVLQVLLQPLVRAQVSNLVSLLQNVNVVVCVPFDKDWDWDADVVGIDIDIDGDWDAAEEEEEPDLQVSCVSVCVVVVVHHYKYWYWDQDQVVRAIDTDDIDTDPPQLGHAYEYGDQFFQLRSVLVVVVVSVVRNHAQYEYHAEYEPNRVVVCCVRPVRYYYYYNYYAHHADPRRHTVVHRPDSNCRNPVHD/DEAALDDVLLVVLQVLLQPQVNAQVSNLVSLLVNCNVPVCVPFDKDWDWDADPVGIDIDIDGDWDAAEEEEEPDLRVSCVSVCVVVVVHHYKYWYWDADQPPRAIDTDDTGTDPPLLGHAYEYEDLFFQLRRVLVVVVVCVVRNHDQYEYHAEYEPNRVVVCCVRPVSYYYYYNYYAYHADPRRHTVVRRPDSNCRNPVHD/DEAALDDVLLVVLQVLLQPLPNAQVSNLVSLLQNCNVVVCVPFDWDWDWDQDPVGIGIDIGGDWDAAEEEEEPDLRVSVVSVCVVVVVHWYWYHYVPDIDTDPPLLGHAYEYGDLFFQLVSVLVVVVVCVVRNHAAYEYHAEYEVNSVVVCCVRPVSYYYYYHYYAYHAPPVSHTVVRRPDSVCRNPVHD

Solvent-accessible surface area: 30508 Å² total

B-factor: mean 39.33, std 10.89, range [17.76, 119.42]